Protein 9A6O (pdb70)

Sequence (1361 aa):
MAEIKVPELAESISEGTIAQWLKQPGDYVEQGEYLLELETDKVNVELTAEESGVLQEVLKDSGDTVQVGEIIGTISEGAGESSAPAPTEKTESKESVKEEKQAEPAAQEVSEEAQSEAKSRTIASPSARKLAREKGIDLSQVPTGDPLGRVRKQDVEAYEKPASKPAPQQKQQPQAQKAQQSFDKPVEVQKMSRRRQTIAKRLVEVQQTSAMLTTFNEVDMTAVMNLRKRRKDQFFEQNEVKLGFMSFFTKAVVAALKKYPLLNAEIQGDELIVKKFYDIGIAVAADEGLVVPVVRDADRLTFAGIEKEIGELAKKARNNKLTLSELQGGSFTITNGGTFGSLMSTPILNSPQVGILGMHKIQLRPVAIDEERFENRPMMYIALSYDHRIVDGKEAVGFLVTIKNLLEDPEQLLLEGMFQNSMKQRMNWEDFYGPNLGYALELYDQYTQDPNSIDPDLKEMFDELGAPPSDIKEASGTKEKGRVTADLIQKIASAVRLAEDIRTYGHLNASVNPLRKDEKKSELFPLSDYGLTEEEIKAIPASVICKDAPKNISNGLEAIQYLRNTYKRTISFEFDHVHDFKEREWLTRKIESGELFQKNSAEKLSAVLERLTEVEGFEQFLHRTFVGQKRFSIEGLDALVPVLDDIIAQSVKSGTTSVNIGMAHRGRLNVLAHVLGKPYEIIFSEFQHAPNKDLVPSEGSIGISYGWTGDVKYHLGANRELQDAETKSARITLANNPSHLEFINPIVEGSTRAAQETRTQSGYPVQDETKSLAILIHGDAAFPGEGIVAETLNLSSLKGYQVGGAIHIIANNMIGFTTESAESRSTKYASDLAKGYEIPIVHVNADDPEACLSAVKFAVEYRKTFNKDFLIDLIGYRRYGHNEMDEPSTTQPMLYDAVRKHPTVKQIFAEKLVKEGVVTEEVVQNIEKSVTKRIEDAYQKVPSKKEHTACEIELPEPVSNGFPDVDTSIDFDVLRKLNGELINWPESFNVFGKLKRILERRAKAFDDDRKVEWSLAESLAFASILKDGTPIRLTGQDSERGTFAQRNLVLHDSETGKEFVPLHHLSDCSTSFAVHNSPLSEGSVLGFEYGYNVHSPETLVLWEAQYGDFANAAQVYFDQFISAGRAKWGQKSGLVMLLPHGYEGQGPEHSSGRIERFLQLAAENNWTVANLTSAAQYFHILRRQAKMLLREEIRPLVIMTPKSLLRNPNTVSEVQELSESRFQPVYEQSGLSHDYEKVTRLVLSSGKVSIDISDHFNKLEDGKEWLHIARIEQLYPFPAKGVKELFAKLPNLKEIVWVQEEPQNMGAWGYISPYLTEIAPEGVSVQYIGRRRRSSPAEGDPTVHKKEQERIVSDSLTRKN

Foldseek 3Di:
DDFQFAAPFDPPDFKWAFQAFPDDQFDWFAFQGWGTWTDDPPDIDTGGHNHTAGWHDAQAHHGDMDGGGDGGGDGDDDDDDPDDDDDDDYDDDDDDDDDDDDDDDDDDYDDDDDDDDDDDDDDDDDDDPPDPPPPDDDDDPFDDDDPPDDDDDDSDDDDDDDDDDDDDDDDDDDDPDDDDPPPVDDDDDDDDDPVRVVVVVVLVVLVVPFQKDKDKDKAFLVQVVVVLVVCQPVCCVVQVFGQDCVLLLLLLLVLLCVVLQQLLWFDDPPDIGRDPWAWEWEWEAEPVGIATFTDGRSVPADSSRRRVVCVVVNVCRNVVNDDPVRRDDHREYEYECQVVQAQDDRDGDPPSRFKYKYKHHFAFDWDDPDPPDTDTTRMIMMMMMGGCVGAPPVSRVVSVVSSNVCSNDVVVSVVRD/DDDDPPPDDDALVVADDVRNVVLVVVVVVCVVPVPVDDPVNSVSCVRHDDDDPCVPPPDDPPPPPPCDPVLVLLLVLLLVLLVCLQACLLVQAPLAQLDDDDPDDDDRDQVVSVDDLVSQQPAFLCSSQVLAAPVQGTRNSNSVLSSVQCHYLKHWHQPLFDDPVLVVVLSNCRRNCVLQDDDDLVLLLVLLLQLLLLVLLVVCCCVPLPPDWAARQFFLSLVLVLLVLLVVLLQVLPAAEEEEEDARHCQVVCCCRVQVPFLLQVVCLSVVNRDPVPPDPPAQKDAFFFLLADRPSQTKMKGWDDDDPTDIHIYIYHGDDNDFPLLQLLSLLLLQLQQWDWQFFEATDGDLSHYAYEYEHELLCCQPPCLNLVRLVQCPDPQRHNLAYEYEHSYQQDDQLDGVVRSDPDDGSCPSNSVSSAMEMRHHSLDSSSSSSQSVVQSVSSVVRSYYYYYHHHTHRQDGSINVDHNCVRCVPVNVSSVVRDTSSVSSVVVCCVVVSDHVVSSVVSNVVSNVSSVVSSVVHDPDDPVPPDDRDFDPLLVVFDDDDDLFDALVVLLLLLVLQLDDDPPFAFDPVVNVVSVVSNCCSPPPLWDFLQRLVSSLLLVLQLVVFAEAEEEAVQCCALLSRHVQWTARPPPRDTDGSSSVRPNGGGYYHYDHDPPQLASVLSSQQSNQLSVLSHAYEYEYSALLVNVSNVCCVQPPQLPVCNHRVRFGLYEYEHAADQQLQFQSHHDNQLVVVLVSADSSAAWEFFAQASLLVSQVSSSSNVCSPDSSHHYYYYHHYNVSSPDPRRMDRSCSRRPHHNDQKFFDPPAAPLQAQAAEEEEEGHDLLVVLVVVSVVDDDDRNNYGYMYRGTLPVGPLVVVLVVLVSRPNYAEYEYAYAWECSTDSNVNCVVSCVVSHDPNHYYYYAYHHHDPRGHDNGSVVSVVRSVVSSDVRRDDDD

Secondary structure (DSSP, 8-state):
-EEEE----BTTB-EEEEEEESS-TT-EE-TT-EEEEEE-SS-EEEEE-SS-EEEEEESS-TT-EEETT-EEEEEE-------------------------------------------------TTGGGSTTSS----SS-----SSS---S-TT--------------PPPP---------SS-----PPPHHHHHHHHHHHHHHHHS-EEEEEEEEETHHHHHHHHHHHHHHHHHHSS---SHHHHHHHHHHHHHH-GGGGEEEETTEEEE-SS--EEE-EEETTEEE--EETTTTTS-HHHHHHHHHHHHHHHHTT---GGGSS--SEEEEEGGGGT-S---PPP-TT-SEEEEE---EEEEEESSSS-EEEEEEEEEEEEEETTT--HHHHHHHHHHHHHHHH-TTTHHHH-/-------PPP-GGG--HHHHHHHHHHHHHHHH-TTSS-HHHHHHHHHH-SPPTHHHH-S---------HHHHHHHHHHHHHHHHHHHHGGGT----SSS-----PPSS-GGGGT--HHHHHTSBHHHH-TT--TT--BHHHHHHHHHHHHTSSEEEE-TT---HHHHHHHHHHHHTSGGGPPPPHHHHHHHHHHHHHHHHHHHHHHHHSTT------TT-TTHHHHHHHHHHHHHHTT--EEEEEE-STTHHHHHHHTS---HHHHHHHHHT---GGGS-TT-SEE----SS---TTT--EEEEE--SSS--EEEEEPP--SSSSTTHHHHHHHHHHHHEE-SSSBS-EE-TTTEEEEEEEETTTTTT-HHHHHHHTTTT-TTT--S-EEEEEEE-SEETTEEHHHH-SSSSGGGGGGGGT--EEEEETT-HHHHHHHHHHHHHHHHHH---EEEEEE---SSSSSTT--GGGT-HHHHHHHHTSPPHHHHHHHHHHHTTSS-HHHHHHHHHHHHHHHHHHHTTS-----------PPPHHHHT-PPP------HHHHHHHHHHHT---TT--B-HHHHHHHHHHHGGGTSS-EE-HHHHHHHHHHHHHHTT--EEEEETTTTT-TTS----SEEBTTT--EE-GGGS-TT---BEEEEEPPS-HHHHHHHHHHHHHH-TTSEEEEE-SSGGGGGGGHHHIIIIITTHHHHH------EEEEE---SSS-TTSS---HHHHHHT--TT--EEEE--SHHHHHHHHHHHHHHTTSSS---EEEEE-SGGGG-TTS-EEHHHHHH----SEE--TTS---TTT--EEEEE-STHHHHHHHHHHH--S--TTEEEEEESEEES--HHHHHHHHTT-TT--EEEEEEEEETTSSSHHHHHHHHHHHSPTTPEEEEEEEPP-SSSS-SSHHHHHHHHHHHHHHHHS---

Solvent-accessible surface area: 74099 Å² total; per-residue (Å²): 162,19,85,12,97,4,59,133,18,30,95,49,18,70,83,4,45,0,48,106,27,97,34,125,78,57,58,120,0,113,129,49,69,106,0,0,59,0,46,9,60,85,80,68,32,105,14,56,4,146,86,48,3,49,0,92,97,39,93,49,105,60,56,56,72,1,114,55,43,58,62,0,0,26,6,28,151,58,99,85,166,115,93,100,128,96,119,123,142,161,112,152,89,182,147,85,135,165,126,116,150,150,71,179,119,90,104,159,135,132,100,160,154,82,168,104,132,85,175,106,219,115,163,78,66,148,77,63,244,178,144,99,223,150,186,73,160,127,154,99,171,86,117,108,82,64,126,155,70,153,138,180,132,140,82,123,166,100,227,160,175,128,98,112,205,126,100,120,156,178,184,172,178,126,168,101,167,192,104,170,143,95,107,147,158,141,86,143,124,146,198,114,61,114,15,152,91,24,44,42,109,85,74,81,64,12,118,145,74,22,46,47,96,35,19,81,36,47,0,23,0,40,32,0,77,72,25,60,160,170,130,99,83,85,29,91,141,134,48,149,28,151,11,17,46,31,0,4,0,0,12,0,0,0,9,0,1,90,124,39,51,55,0,0,0,15,46,102,75,152,125,82,69,53,21,158,89,31,10,0,0,9,16,17,50,20,153,99,28,80,4,5,0,8,0,116,47,0,39,180,49,92,36,18,22,0,19,124,68,19,40,71,2,17,123,62,5,158,88,81,119,6,62,0,45,26,4,14,38,13,0,0,2,1,31,38,20,16,102,158,39,34,104,102,51,93,11,56,6,18,50,33,12,5,0,10,0,2,5,4,85,50,77,125,63,89,36,79,69,65,186,161,132,162,72,102,58,18,9,6,64,0,0,0,0,12,4,68,129,26,0,86,26,181,46,0,71,17,0,2,56,11,0,48,79,4,0,55,64,7,108,77,1,113,158,91,42,245,218,174,143,105,184,197,167,228,61,78,16,130,52,3,78,15,21,8,9,0,13,0,13,55,19,31,43,90,39,89,165,63,49,109,70,23,61,95,113,21,62,133,50,2,92,162,27,32,76,31,65,80,104,77,159,148,60,88,78,118,193,162,193,59,212,100,63,84,78,69,101,125,43,58,59,22,0,56,157,0,0,71,23,3,36,35,99,8,10,65,8,5,40,10,37,12,24,195,170,122,155,205,112,94,99,64,33,39,27,84,108,31,54,9,79,107,143,52,0,114,81,5,75,7,79,68,4,0,147,44,24,34,216,126,21,81,22,0,18,63,0,0,84,34,0,48,100,0,0,88,79,43,2,0,1,17,15,69,40,0,132,56,171,156,9,72,91,31,0,32,84,9,0,2,42,20,51,4,45,125,146,49,62,58,130,66,5,33,59,7,0,63,49,0,7,15,0,15,19,0,3,52,31,2,78,173,45,22,127,50,59,110,8,24,4,1,7,1,1,4,0,0,0,7,1,0,41,9,0,8,53,50,7,14,176,48,26,7,47,12,0,4,0,0,1,19,40,28,2,1,8,0,0,0,9,8,1,0,27,2,36,27,26,7,0,0,2,18,6,48,131,36,92,53,168,132,49,53,68,120,181,37,53,33,28,28,61,85,12,42,71,21,43,65,25,37,16,5,6,7,31,68,72,48,141,102,110,172,66,146,75,3,116,3,40,3,20,25,7,2,81,77,54,7,36,6,3,0,5,0,7,0,13,0,12,2,10,0,7,56,27,104,100,59,12,68,19,81,48,66,42,79,65,0,1,0,0,0,8,3,24,2,31,8,0,43,54,57,54,6,2,30,54,3,3,57,0,22,88,63,140,4,3,34,2,1,1,1,0,2,0,0,6,5,15,39,6,19,115,42,53,90,32,96,138,27,36,121,70,114,21,0,0,25,56,0,61,68,72,51,5,3,2,1,1,0,10,0,17,25,2,26,7,3,9,14,0,0,50,3,0,12,50,0,24,128,68,49,70,67,6,0,0,1,0,0,10,0,4,7,46,52,3,28,14,42,124,40,106,8,30,112,69,11,80,169,52,8,69,41,2,166,150,24,54,22,0,18,82,48,1,9,105,63,3,45,185,86,65,44,13,81,118,133,64,19,92,81,19,60,124,56,2,66,125,101,2,81,60,3,73,151,126,14,72,115,162,147,142,153,103,105,100,162,102,155,66,60,132,44,3,61,121,12,42,56,144,18,97,1,32,24,90,41,87,42,0,92,89,2,4,36,33,14,45,101,37,69,187,103,22,61,11,123,47,50,31,85,152,45,8,85,145,23,35,123,7,2,80,120,94,113,107,0,74,7,7,6,0,5,4,0,0,0,0,0,2,1,70,70,48,23,9,2,2,0,0,0,21,64,0,28,118,0,25,24,31,20,3,13,6,8,2,94,6,72,142,84,54,138,96,22,8,7,2,27,114,10,48,129,17,80,11,0,0,1,0,15,72,19,24,163,11,32,4,0,0,0,0,0,0,2,0,1,1,44,71,0,63,57,1,0,0,0,4,9,2,52,26,2,3,67,2,70,68,0,36,30,0,2,53,46,2,8,12,21,0,34,14,31,1,26,31,69,9,3,0,0,0,0,0,3,10,0,0,40,11,57,5,36,86,64,1,0,0,35,0,40,88,8,4,154,52,15,58,61,30,14,0,3,0,0,13,1,1,8,0,5,5,1,0,1,0,0,3,25,2,9,75,0,7,132,103,93,34,4,6,6,2,0,0,2,12,9,6,26,4,12,75,33,103,68,3,47,1,88,0,59,51,0,10,132,35,149,12,67,46,23,30,50,47,94,78,13,23,81,53,54,131,95,0,32,16,0,0,0,0,10,2,32,0,0,2,25,0,3,34,81,6,85,154,76,168,134,55,44,84,40,2,3,2,0,6,0,0,17,1,14,34,23,18,32,156,24,0,106,92,2,11,88,82,4,96,78,15,138,36,0,2,2,0,3,4,9,0,62,59,20,2,1,42,62,32,0,21,85,87,0,84,137,13,23,52,185,80,21,48,29,85,40,22,6,0,161,164,87,116,52,13,10,19,67,63,84,101,72,19,114,157,29,15,99,89,0,5,57,24,0,15,67,144,160,210

B-factor: mean 0.83, std 0.22, range [0.13, 0.99]

Nearest PDB structures (foldseek):
  6kma-assembly2_D  TM=9.514E-01  e=1.433E-83  Vibrio vulnificus CMCP6
  6kma-assembly1_B  TM=9.457E-01  e=4.045E-83  Vibrio vulnificus CMCP6
  6kma-assembly2_C  TM=9.399E-01  e=8.318E-84  Vibrio vulnificus CMCP6
  3zhu-assembly2_A  TM=9.369E-01  e=2.216E-81  Mycolicibacterium smegmatis
  8i0k-assembly1_B  TM=8.964E-01  e=1.672E-73  Homo sapiens

Structure (mmCIF, N/CA/C/O backbone):
data_9A6O
#
_entry.id   9A6O
#
loop_
_entity.id
_entity.type
_entity.pdbx_description
1 POLYMER ODO2_BACSU
2 POLYMER ODO1_BACSU
#
loop_
_atom_site.group_PDB
_atom_site.id
_atom_site.type_symbol
_atom_site.label_atom_id
_atom_site.label_alt_id
_atom_site.label_comp_id
_atom_site.label_asym_id
_atom_site.label_entity_id
_atom_site.label_seq_id
_atom_site.pdbx_PDB_ins_code
_atom_site.Cartn_x
_atom_site.Cartn_y
_atom_site.Cartn_z
_atom_site.occupancy
_atom_site.B_iso_or_equiv
_atom_site.auth_seq_id
_atom_site.auth_comp_id
_atom_site.auth_asym_id
_atom_site.auth_atom_id
_atom_site.pdbx_PDB_model_num
ATOM 1 N N . MET A 1 1 ? -50.816 -15.276 -36.269 1.000 0.630 1 MET A N 1
ATOM 2 C CA . MET A 1 1 ? -50.688 -16.087 -35.035 1.000 0.630 1 MET A CA 1
ATOM 3 C C . MET A 1 1 ? -49.251 -15.943 -34.590 1.000 0.630 1 MET A C 1
ATOM 4 O O . MET A 1 1 ? -48.385 -16.592 -35.167 1.000 0.630 1 MET A O 1
ATOM 20 N N . ALA A 1 2 ? -49.005 -15.034 -33.652 1.000 0.750 2 ALA A N 1
ATOM 21 C CA . ALA A 1 2 ? -47.691 -14.877 -33.044 1.000 0.750 2 ALA A CA 1
ATOM 22 C C . ALA A 1 2 ? -47.565 -15.837 -31.856 1.000 0.750 2 ALA A C 1
ATOM 23 O O . ALA A 1 2 ? -48.520 -16.021 -31.096 1.000 0.750 2 ALA A O 1
ATOM 30 N N . GLU A 1 3 ? -46.387 -16.434 -31.704 1.000 0.780 3 GLU A N 1
ATOM 31 C CA . GLU A 1 3 ? -46.000 -17.242 -30.547 1.000 0.780 3 GLU A CA 1
ATOM 32 C C . GLU A 1 3 ? -45.167 -16.359 -29.614 1.000 0.780 3 GLU A C 1
ATOM 33 O O . GLU A 1 3 ? -44.093 -15.904 -30.006 1.000 0.780 3 GLU A O 1
ATOM 45 N N . ILE A 1 4 ? -45.630 -16.122 -28.386 1.000 0.800 4 ILE A N 1
ATOM 46 C CA . ILE A 1 4 ? -44.861 -15.373 -27.386 1.000 0.800 4 ILE A CA 1
ATOM 47 C C . ILE A 1 4 ? -43.752 -16.296 -26.881 1.000 0.800 4 ILE A C 1
ATOM 48 O O . ILE A 1 4 ? -44.045 -17.343 -26.297 1.000 0.800 4 ILE A O 1
ATOM 64 N N . LYS A 1 5 ? -42.490 -15.916 -27.101 1.000 0.770 5 LYS A N 1
ATOM 65 C CA . LYS A 1 5 ? -41.305 -16.681 -26.689 1.000 0.770 5 LYS A CA 1
ATOM 66 C C . LYS A 1 5 ? -40.463 -15.908 -25.687 1.000 0.770 5 LYS A C 1
ATOM 67 O O . LYS A 1 5 ? -40.334 -14.691 -25.786 1.000 0.770 5 LYS A O 1
ATOM 86 N N . VAL A 1 6 ? -39.854 -16.627 -24.748 1.000 0.770 6 VAL A N 1
ATOM 87 C CA . VAL A 1 6 ? -38.898 -16.048 -23.793 1.000 0.770 6 VAL A CA 1
ATOM 88 C C . VAL A 1 6 ? -37.630 -15.600 -24.548 1.000 0.770 6 VAL A C 1
ATOM 89 O O . VAL A 1 6 ? -37.005 -16.444 -25.197 1.000 0.770 6 VAL A O 1
ATOM 102 N N . PRO A 1 7 ? -37.222 -14.317 -24.494 1.000 0.720 7 PRO A N 1
ATOM 103 C CA . PRO A 1 7 ? -35.999 -13.833 -25.145 1.000 0.720 7 PRO A CA 1
ATOM 104 C C . PRO A 1 7 ? -34.731 -14.309 -24.413 1.000 0.720 7 PRO A C 1
ATOM 105 O O . PRO A 1 7 ? -34.810 -14.876 -23.324 1.000 0.720 7 PRO A O 1
ATOM 116 N N . GLU A 1 8 ? -33.539 -14.053 -24.967 1.000 0.640 8 GLU A N 1
ATOM 117 C CA . GLU A 1 8 ? -32.292 -14.176 -24.191 1.000 0.640 8 GLU A CA 1
ATOM 118 C C . GLU A 1 8 ? -32.327 -13.151 -23.033 1.000 0.640 8 GLU A C 1
ATOM 119 O O . GLU A 1 8 ? -32.346 -11.945 -23.266 1.000 0.640 8 GLU A O 1
ATOM 131 N N . LEU A 1 9 ? -32.405 -13.641 -21.785 1.000 0.620 9 LEU A N 1
ATOM 132 C CA . LEU A 1 9 ? -32.753 -12.835 -20.602 1.000 0.620 9 LEU A CA 1
ATOM 133 C C . LEU A 1 9 ? -31.596 -11.962 -20.095 1.000 0.620 9 LEU A C 1
ATOM 134 O O . LEU A 1 9 ? -31.736 -10.752 -19.937 1.000 0.620 9 LEU A O 1
ATOM 150 N N . ALA A 1 10 ? -30.467 -12.597 -19.775 1.000 0.530 10 ALA A N 1
ATOM 151 C CA . ALA A 1 10 ? -29.269 -11.966 -19.229 1.000 0.530 10 ALA A CA 1
ATOM 152 C C . ALA A 1 10 ? -28.065 -12.918 -19.333 1.000 0.530 10 ALA A C 1
ATOM 153 O O . ALA A 1 10 ? -28.214 -14.123 -19.543 1.000 0.530 10 ALA A O 1
ATOM 160 N N . GLU A 1 11 ? -26.856 -12.387 -19.139 1.000 0.520 11 GLU A N 1
ATOM 161 C CA . GLU A 1 11 ? -25.614 -13.167 -19.176 1.000 0.520 11 GLU A CA 1
ATOM 162 C C . GLU A 1 11 ? -25.642 -14.380 -18.232 1.000 0.520 11 GLU A C 1
ATOM 163 O O . GLU A 1 11 ? -25.801 -14.225 -17.015 1.000 0.520 11 GLU A O 1
ATOM 175 N N . SER A 1 12 ? -25.381 -15.568 -18.783 1.000 0.510 12 SER A N 1
ATOM 176 C CA . SER A 1 12 ? -25.310 -16.836 -18.040 1.000 0.510 12 SER A CA 1
ATOM 177 C C . SER A 1 12 ? -26.600 -17.206 -17.289 1.000 0.510 12 SER A C 1
ATOM 178 O O . SER A 1 12 ? -26.539 -17.873 -16.255 1.000 0.510 12 SER A O 1
ATOM 186 N N . ILE A 1 13 ? -27.761 -16.794 -17.814 1.000 0.550 13 ILE A N 1
ATOM 187 C CA . ILE A 1 13 ? -29.093 -17.167 -17.321 1.000 0.550 13 ILE A CA 1
ATOM 188 C C . ILE A 1 13 ? -29.885 -17.826 -18.460 1.000 0.550 13 ILE A C 1
ATOM 189 O O . ILE A 1 13 ? -30.076 -17.233 -19.519 1.000 0.550 13 ILE A O 1
ATOM 205 N N . SER A 1 14 ? -30.318 -19.072 -18.244 1.000 0.570 14 SER A N 1
ATOM 206 C CA . SER A 1 14 ? -31.049 -19.903 -19.222 1.000 0.570 14 SER A CA 1
ATOM 207 C C . SER A 1 14 ? -32.525 -20.128 -18.867 1.000 0.570 14 SER A C 1
ATOM 208 O O . SER A 1 14 ? -33.299 -20.567 -19.719 1.000 0.570 14 SER A O 1
ATOM 216 N N . GLU A 1 15 ? -32.915 -19.786 -17.640 1.000 0.660 15 GLU A N 1
ATOM 217 C CA . GLU A 1 15 ? -34.268 -19.899 -17.101 1.000 0.660 15 GLU A CA 1
ATOM 218 C C . GLU A 1 15 ? -34.666 -18.622 -16.347 1.000 0.660 15 GLU A C 1
ATOM 219 O O . GLU A 1 15 ? -33.815 -17.896 -15.827 1.000 0.660 15 GLU A O 1
ATOM 231 N N . GLY A 1 16 ? -35.965 -18.356 -16.275 1.000 0.680 16 GLY A N 1
ATOM 232 C CA . GLY A 1 16 ? -36.554 -17.315 -15.435 1.000 0.680 16 GLY A CA 1
ATOM 233 C C . GLY A 1 16 ? -37.928 -17.752 -14.941 1.000 0.680 16 GLY A C 1
ATOM 234 O O . GLY A 1 16 ? -38.538 -18.650 -15.518 1.000 0.680 16 GLY A O 1
ATOM 238 N N . THR A 1 17 ? -38.427 -17.128 -13.878 1.000 0.750 17 THR A N 1
ATOM 239 C CA . THR A 1 17 ? -39.772 -17.411 -13.354 1.000 0.750 17 THR A CA 1
ATOM 240 C C . THR A 1 17 ? -40.722 -16.293 -13.762 1.000 0.750 17 THR A C 1
ATOM 241 O O . THR A 1 17 ? -40.397 -15.120 -13.570 1.000 0.750 17 THR A O 1
ATOM 252 N N . ILE A 1 18 ? -41.892 -16.624 -14.316 1.000 0.780 18 ILE A N 1
ATOM 253 C CA . ILE A 1 18 ? -42.922 -15.620 -14.625 1.000 0.780 18 ILE A CA 1
ATOM 254 C C . ILE A 1 18 ? -43.434 -15.059 -13.296 1.000 0.780 18 ILE A C 1
ATOM 255 O O . ILE A 1 18 ? -44.092 -15.769 -12.538 1.000 0.780 18 ILE A O 1
ATOM 271 N N . ALA A 1 19 ? -43.132 -13.796 -12.998 1.000 0.750 19 ALA A N 1
ATOM 272 C CA . ALA A 1 19 ? -43.526 -13.159 -11.745 1.000 0.750 19 ALA A CA 1
ATOM 273 C C . ALA A 1 19 ? -45.021 -12.811 -11.754 1.000 0.750 19 ALA A C 1
ATOM 274 O O . ALA A 1 19 ? -45.751 -13.167 -10.830 1.000 0.750 19 ALA A O 1
ATOM 281 N N . GLN A 1 20 ? -45.477 -12.153 -12.824 1.000 0.770 20 GLN A N 1
ATOM 282 C CA . GLN A 1 20 ? -46.878 -11.799 -13.037 1.000 0.770 20 GLN A CA 1
ATOM 283 C C . GLN A 1 20 ? -47.174 -11.573 -14.530 1.000 0.770 20 GLN A C 1
ATOM 284 O O . GLN A 1 20 ? -46.412 -10.898 -15.224 1.000 0.770 20 GLN A O 1
ATOM 298 N N . TRP A 1 21 ? -48.321 -12.074 -15.005 1.000 0.820 21 TRP A N 1
ATOM 299 C CA . TRP A 1 21 ? -48.942 -11.637 -16.263 1.000 0.820 21 TRP A CA 1
ATOM 300 C C . TRP A 1 21 ? -49.679 -10.297 -16.079 1.000 0.820 21 TRP A C 1
ATOM 301 O O . TRP A 1 21 ? -50.474 -10.124 -15.152 1.000 0.820 21 TRP A O 1
ATOM 322 N N . LEU A 1 22 ? -49.428 -9.349 -16.985 1.000 0.800 22 LEU A N 1
ATOM 323 C CA . LEU A 1 22 ? -50.012 -7.998 -17.005 1.000 0.800 22 LEU A CA 1
ATOM 324 C C . LEU A 1 22 ? -51.260 -7.897 -17.906 1.000 0.800 22 LEU A C 1
ATOM 325 O O . LEU A 1 22 ? -51.978 -6.899 -17.853 1.000 0.800 22 LEU A O 1
ATOM 341 N N . LYS A 1 23 ? -51.526 -8.934 -18.710 1.000 0.800 23 LYS A N 1
ATOM 342 C CA . LYS A 1 23 ? -52.673 -9.086 -19.622 1.000 0.800 23 LYS A CA 1
ATOM 343 C C . LYS A 1 23 ? -53.373 -10.425 -19.371 1.000 0.800 23 LYS A C 1
ATOM 344 O O . LYS A 1 23 ? -52.721 -11.398 -18.996 1.000 0.800 23 LYS A O 1
ATOM 363 N N . GLN A 1 24 ? -54.686 -10.486 -19.583 1.000 0.780 24 GLN A N 1
ATOM 364 C CA . GLN A 1 24 ? -55.505 -11.700 -19.468 1.000 0.780 24 GLN A CA 1
ATOM 365 C C . GLN A 1 24 ? -55.841 -12.278 -20.859 1.000 0.780 24 GLN A C 1
ATOM 366 O O . GLN A 1 24 ? -55.925 -11.525 -21.833 1.000 0.780 24 GLN A O 1
ATOM 380 N N . PRO A 1 25 ? -56.094 -13.595 -20.992 1.000 0.800 25 PRO A N 1
ATOM 381 C CA . PRO A 1 25 ? -56.648 -14.162 -22.222 1.000 0.800 25 PRO A CA 1
ATOM 382 C C . PRO A 1 25 ? -57.978 -13.486 -22.595 1.000 0.800 25 PRO A C 1
ATOM 383 O O . PRO A 1 25 ? -58.909 -13.436 -21.791 1.000 0.800 25 PRO A O 1
ATOM 394 N N . GLY A 1 26 ? -58.063 -12.965 -23.818 1.000 0.770 26 GLY A N 1
ATOM 395 C CA . GLY A 1 26 ? -59.170 -12.142 -24.310 1.000 0.770 26 GLY A CA 1
ATOM 396 C C . GLY A 1 26 ? -58.894 -10.633 -24.333 1.000 0.770 26 GLY A C 1
ATOM 397 O O . GLY A 1 26 ? -59.629 -9.915 -25.012 1.000 0.770 26 GLY A O 1
ATOM 401 N N . ASP A 1 27 ? -57.836 -10.145 -23.675 1.000 0.810 27 ASP A N 1
ATOM 402 C CA . ASP A 1 27 ? -57.405 -8.749 -23.806 1.000 0.810 27 ASP A CA 1
ATOM 403 C C . ASP A 1 27 ? -56.770 -8.484 -25.179 1.000 0.810 27 ASP A C 1
ATOM 404 O O . ASP A 1 27 ? -56.044 -9.315 -25.733 1.000 0.810 27 ASP A O 1
ATOM 413 N N . TYR A 1 28 ? -56.999 -7.278 -25.704 1.000 0.810 28 TYR A N 1
ATOM 414 C CA . TYR A 1 28 ? -56.238 -6.743 -26.832 1.000 0.810 28 TYR A CA 1
ATOM 415 C C . TYR A 1 28 ? -54.912 -6.137 -26.346 1.000 0.810 28 TYR A C 1
ATOM 416 O O . TYR A 1 28 ? -54.836 -5.537 -25.265 1.000 0.810 28 TYR A O 1
ATOM 434 N N . VAL A 1 29 ? -53.869 -6.294 -27.157 1.000 0.810 29 VAL A N 1
ATOM 435 C CA . VAL A 1 29 ? -52.498 -5.854 -26.883 1.000 0.810 29 VAL A CA 1
ATOM 436 C C . VAL A 1 29 ? -51.953 -5.130 -28.115 1.000 0.810 29 VAL A C 1
ATOM 437 O O . VAL A 1 29 ? -52.111 -5.623 -29.236 1.000 0.810 29 VAL A O 1
ATOM 450 N N . GLU A 1 30 ? -51.319 -3.970 -27.929 1.000 0.770 30 GLU A N 1
ATOM 451 C CA . GLU A 1 30 ? -50.575 -3.295 -29.006 1.000 0.770 30 GLU A CA 1
ATOM 452 C C . GLU A 1 30 ? -49.117 -3.775 -29.089 1.000 0.770 30 GLU A C 1
ATOM 453 O O . GLU A 1 30 ? -48.505 -4.177 -28.101 1.000 0.770 30 GLU A O 1
ATOM 465 N N . GLN A 1 31 ? -48.533 -3.706 -30.287 1.000 0.760 31 GLN A N 1
ATOM 466 C CA . GLN A 1 31 ? -47.111 -3.975 -30.512 1.000 0.760 31 GLN A CA 1
ATOM 467 C C . GLN A 1 31 ? -46.251 -3.041 -29.639 1.000 0.760 31 GLN A C 1
ATOM 468 O O . GLN A 1 31 ? -46.371 -1.819 -29.719 1.000 0.760 31 GLN A O 1
ATOM 482 N N . GLY A 1 32 ? -45.366 -3.621 -28.827 1.000 0.780 32 GLY A N 1
ATOM 483 C CA . GLY A 1 32 ? -44.552 -2.910 -27.838 1.000 0.780 32 GLY A CA 1
ATOM 484 C C . GLY A 1 32 ? -45.218 -2.698 -26.472 1.000 0.780 32 GLY A C 1
ATOM 485 O O . GLY A 1 32 ? -44.558 -2.200 -25.563 1.000 0.780 32 GLY A O 1
ATOM 489 N N . GLU A 1 33 ? -46.482 -3.088 -26.284 1.000 0.760 33 GLU A N 1
ATOM 490 C CA . GLU A 1 33 ? -47.128 -3.089 -24.968 1.000 0.760 33 GLU A CA 1
ATOM 491 C C . GLU A 1 33 ? -46.630 -4.277 -24.117 1.000 0.760 33 GLU A C 1
ATOM 492 O O . GLU A 1 33 ? -46.256 -5.333 -24.639 1.000 0.760 33 GLU A O 1
ATOM 504 N N . TYR A 1 34 ? -46.598 -4.106 -22.794 1.000 0.830 34 TYR A N 1
ATOM 505 C CA . TYR A 1 34 ? -46.102 -5.111 -21.853 1.000 0.830 34 TYR A CA 1
ATOM 506 C C . TYR A 1 34 ? -47.082 -6.279 -21.653 1.000 0.830 34 TYR A C 1
ATOM 507 O O . TYR A 1 34 ? -48.281 -6.076 -21.458 1.000 0.830 34 TYR A O 1
ATOM 525 N N . LEU A 1 35 ? -46.547 -7.503 -21.641 1.000 0.800 35 LEU A N 1
ATOM 526 C CA . LEU A 1 35 ? -47.297 -8.750 -21.444 1.000 0.800 35 LEU A CA 1
ATOM 527 C C . LEU A 1 35 ? -47.115 -9.332 -20.037 1.000 0.800 35 LEU A C 1
ATOM 528 O O . LEU A 1 35 ? -48.090 -9.764 -19.423 1.000 0.800 35 LEU A O 1
ATOM 544 N N . LEU A 1 36 ? -45.877 -9.367 -19.534 1.000 0.800 36 LEU A N 1
ATOM 545 C CA . LEU A 1 36 ? -45.497 -10.010 -18.269 1.000 0.800 36 LEU A CA 1
ATOM 546 C C . LEU A 1 36 ? -44.111 -9.554 -17.782 1.000 0.800 36 LEU A C 1
ATOM 547 O O . LEU A 1 36 ? -43.301 -9.049 -18.563 1.000 0.800 36 LEU A O 1
ATOM 563 N N . GLU A 1 37 ? -43.828 -9.799 -16.504 1.000 0.800 37 GLU A N 1
ATOM 564 C CA . GLU A 1 37 ? -42.507 -9.612 -15.891 1.000 0.800 37 GLU A CA 1
ATOM 565 C C . GLU A 1 37 ? -41.865 -10.973 -15.554 1.000 0.800 37 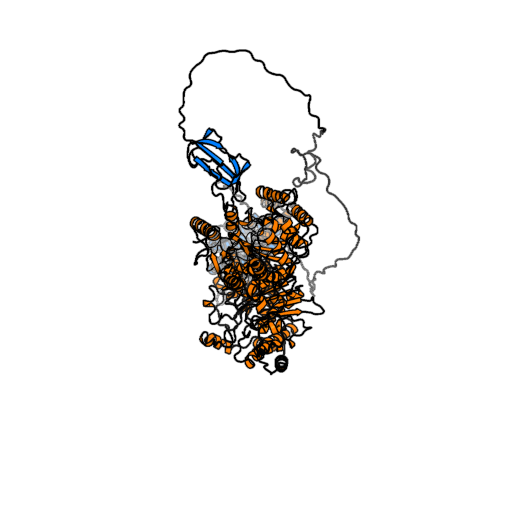GLU A C 1
ATOM 566 O O . GLU A 1 37 ? -42.513 -11.857 -14.988 1.000 0.800 37 GLU A O 1
ATOM 578 N N . LEU A 1 38 ? -40.584 -11.144 -15.897 1.000 0.790 38 LEU A N 1
ATOM 579 C CA . LEU A 1 38 ? -39.766 -12.327 -15.609 1.000 0.790 38 LEU A CA 1
ATOM 580 C C . LEU A 1 38 ? -38.732 -12.022 -14.520 1.000 0.790 38 LEU A C 1
ATOM 581 O O . LEU A 1 38 ? -37.893 -11.133 -14.674 1.000 0.790 38 LEU A O 1
ATOM 597 N N . GLU A 1 39 ? -38.753 -12.790 -13.432 1.000 0.730 39 GLU A N 1
ATOM 598 C CA . GLU A 1 39 ? -37.781 -12.697 -12.341 1.000 0.730 39 GLU A CA 1
ATOM 599 C C . GLU A 1 39 ? -36.590 -13.638 -12.607 1.000 0.730 39 GLU A C 1
ATOM 600 O O . GLU A 1 39 ? -36.765 -14.846 -12.786 1.000 0.730 39 GLU A O 1
ATOM 612 N N . THR A 1 40 ? -35.365 -13.095 -12.606 1.000 0.680 40 THR A N 1
ATOM 613 C CA . THR A 1 40 ? -34.110 -13.874 -12.656 1.000 0.680 40 THR A CA 1
ATOM 614 C C . THR A 1 40 ? -33.208 -13.579 -11.450 1.000 0.680 40 THR A C 1
ATOM 615 O O . THR A 1 40 ? -33.400 -12.582 -10.742 1.000 0.680 40 THR A O 1
ATOM 626 N N . ASP A 1 41 ? -32.179 -14.410 -11.246 1.000 0.600 41 ASP A N 1
ATOM 627 C CA . ASP A 1 41 ? -31.137 -14.234 -10.219 1.000 0.600 41 ASP A CA 1
ATOM 628 C C . ASP A 1 41 ? -30.470 -12.843 -10.240 1.000 0.600 41 ASP A C 1
ATOM 629 O O . ASP A 1 41 ? -30.196 -12.279 -9.180 1.000 0.600 41 ASP A O 1
ATOM 638 N N . LYS A 1 42 ? -30.180 -12.294 -11.433 1.000 0.600 42 LYS A N 1
ATOM 639 C CA . LYS A 1 42 ? -29.491 -10.996 -11.598 1.000 0.600 42 LYS A CA 1
ATOM 640 C C . LYS A 1 42 ? -30.466 -9.816 -11.685 1.000 0.600 42 LYS A C 1
ATOM 641 O O . LYS A 1 42 ? -30.233 -8.790 -11.053 1.000 0.600 42 LYS A O 1
ATOM 660 N N . VAL A 1 43 ? -31.504 -9.929 -12.515 1.000 0.650 43 VAL A N 1
ATOM 661 C CA . VAL A 1 43 ? -32.353 -8.799 -12.953 1.000 0.650 43 VAL A CA 1
ATOM 662 C C . VAL A 1 43 ? -33.808 -9.244 -13.122 1.000 0.650 43 VAL A C 1
ATOM 663 O O . VAL A 1 43 ? -34.077 -10.436 -13.273 1.000 0.650 43 VAL A O 1
ATOM 676 N N . ASN A 1 44 ? -34.743 -8.299 -13.127 1.000 0.710 44 ASN A N 1
ATOM 677 C CA . ASN A 1 44 ? -36.079 -8.536 -13.673 1.000 0.710 44 ASN A CA 1
ATOM 678 C C . ASN A 1 44 ? -36.089 -8.098 -15.146 1.000 0.710 44 ASN A C 1
ATOM 679 O O . ASN A 1 44 ? -35.373 -7.163 -15.510 1.000 0.710 44 ASN A O 1
ATOM 690 N N . VAL A 1 45 ? -36.863 -8.787 -15.984 1.000 0.740 45 VAL A N 1
ATOM 691 C CA . VAL A 1 45 ? -36.977 -8.517 -17.425 1.000 0.740 45 VAL A CA 1
ATOM 692 C C . VAL A 1 45 ? -38.451 -8.366 -17.786 1.000 0.740 45 VAL A C 1
ATOM 693 O O . VAL A 1 45 ? -39.243 -9.287 -17.595 1.000 0.740 45 VAL A O 1
ATOM 706 N N . GLU A 1 46 ? -38.823 -7.206 -18.315 1.000 0.760 46 GLU A N 1
ATOM 707 C CA . GLU A 1 46 ? -40.169 -6.937 -18.824 1.000 0.760 46 GLU A CA 1
ATOM 708 C C . GLU A 1 46 ? -40.278 -7.445 -20.274 1.000 0.760 46 GLU A C 1
ATOM 709 O O . GLU A 1 46 ? -39.442 -7.106 -21.115 1.000 0.760 46 GLU A O 1
ATOM 721 N N . LEU A 1 47 ? -41.295 -8.255 -20.586 1.000 0.810 47 LEU A N 1
ATOM 722 C CA . LEU A 1 47 ? -41.488 -8.843 -21.920 1.000 0.810 47 LEU A CA 1
ATOM 723 C C . LEU A 1 47 ? -42.642 -8.125 -22.645 1.000 0.810 47 LEU A C 1
ATOM 724 O O . LEU A 1 47 ? -43.745 -7.999 -22.107 1.000 0.810 47 LEU A O 1
ATOM 740 N N . THR A 1 48 ? -42.383 -7.635 -23.861 1.000 0.790 48 THR A N 1
ATOM 741 C CA . THR A 1 48 ? -43.323 -6.853 -24.690 1.000 0.790 48 THR A CA 1
ATOM 742 C C . THR A 1 48 ? -43.831 -7.638 -25.905 1.000 0.790 48 THR A C 1
ATOM 743 O O . THR A 1 48 ? -43.206 -8.601 -26.344 1.000 0.790 48 THR A O 1
ATOM 754 N N . ALA A 1 49 ? -44.988 -7.250 -26.448 1.000 0.760 49 ALA A N 1
ATOM 755 C CA . ALA A 1 49 ? -45.601 -7.920 -27.596 1.000 0.760 49 ALA A CA 1
ATOM 756 C C . ALA A 1 49 ? -44.935 -7.555 -28.940 1.000 0.760 49 ALA A C 1
ATOM 757 O O . ALA A 1 49 ? -44.822 -6.377 -29.282 1.000 0.760 49 ALA A O 1
ATOM 764 N N . GLU A 1 50 ? -44.563 -8.559 -29.746 1.000 0.730 50 GLU A N 1
ATOM 765 C CA . GLU A 1 50 ? -43.999 -8.349 -31.094 1.000 0.730 50 GLU A CA 1
ATOM 766 C C . GLU A 1 50 ? -45.052 -7.992 -32.161 1.000 0.730 50 GLU A C 1
ATOM 767 O O . GLU A 1 50 ? -44.726 -7.304 -33.126 1.000 0.730 50 GLU A O 1
ATOM 779 N N . GLU A 1 51 ? -46.312 -8.409 -31.997 1.000 0.760 51 GLU A N 1
ATOM 780 C CA . GLU A 1 51 ? -47.434 -8.126 -32.910 1.000 0.760 51 GLU A CA 1
ATOM 781 C C . GLU A 1 51 ? -48.669 -7.648 -32.127 1.000 0.760 51 GLU A C 1
ATOM 782 O O . GLU A 1 51 ? -48.860 -8.021 -30.970 1.000 0.760 51 GLU A O 1
ATOM 794 N N . SER A 1 52 ? -49.524 -6.834 -32.761 1.000 0.780 52 SER A N 1
ATOM 795 C CA . SER A 1 52 ? -50.792 -6.383 -32.159 1.000 0.780 52 SER A CA 1
ATOM 796 C C . SER A 1 52 ? -51.908 -7.405 -32.382 1.000 0.780 52 SER A C 1
ATOM 797 O O . SER A 1 52 ? -52.057 -7.921 -33.489 1.000 0.780 52 SER A O 1
ATOM 805 N N . GLY A 1 53 ? -52.740 -7.655 -31.372 1.000 0.780 53 GLY A N 1
ATOM 806 C CA . GLY A 1 53 ? -53.859 -8.592 -31.490 1.000 0.780 53 GLY A CA 1
ATOM 807 C C . GLY A 1 53 ? -54.497 -8.953 -30.152 1.000 0.780 53 GLY A C 1
ATOM 808 O O . GLY A 1 53 ? -54.257 -8.300 -29.141 1.000 0.780 53 GLY A O 1
ATOM 812 N N . VAL A 1 54 ? -55.320 -10.003 -30.143 1.000 0.790 54 VAL A N 1
ATOM 813 C CA . VAL A 1 54 ? -55.954 -10.532 -28.922 1.000 0.790 54 VAL A CA 1
ATOM 814 C C . VAL A 1 54 ? -55.131 -11.691 -28.361 1.000 0.790 54 VAL A C 1
ATOM 815 O O . VAL A 1 54 ? -54.874 -12.660 -29.086 1.000 0.790 54 VAL A O 1
ATOM 828 N N . LEU A 1 55 ? -54.745 -11.604 -27.082 1.000 0.800 55 LEU A N 1
ATOM 829 C CA . LEU A 1 55 ? -54.060 -12.675 -26.349 1.000 0.800 55 LEU A CA 1
ATOM 830 C C . LEU A 1 55 ? -55.006 -13.877 -26.222 1.000 0.800 55 LEU A C 1
ATOM 831 O O . LEU A 1 55 ? -56.095 -13.753 -25.666 1.000 0.800 55 LEU A O 1
ATOM 847 N N . GLN A 1 56 ? -54.624 -15.024 -26.780 1.000 0.740 56 GLN A N 1
ATOM 848 C CA . GLN A 1 56 ? -55.549 -16.132 -27.029 1.000 0.740 56 GLN A CA 1
ATOM 849 C C . GLN A 1 56 ? -55.424 -17.265 -26.006 1.000 0.740 56 GLN A C 1
ATOM 850 O O . GLN A 1 56 ? -56.437 -17.754 -25.511 1.000 0.740 56 GLN A O 1
ATOM 864 N N . GLU A 1 57 ? -54.198 -17.668 -25.682 1.000 0.770 57 GLU A N 1
ATOM 865 C CA . GLU A 1 57 ? -53.908 -18.737 -24.726 1.000 0.770 57 GLU A CA 1
ATOM 866 C C . GLU A 1 57 ? -52.588 -18.439 -24.005 1.000 0.770 57 GLU A C 1
ATOM 867 O O . GLU A 1 57 ? -51.640 -17.936 -24.616 1.000 0.770 57 GLU A O 1
ATOM 879 N N . VAL A 1 58 ? -52.543 -18.746 -22.708 1.000 0.780 58 VAL A N 1
ATOM 880 C CA . VAL A 1 58 ? -51.355 -18.685 -21.848 1.000 0.780 58 VAL A CA 1
ATOM 881 C C . VAL A 1 58 ? -50.985 -20.125 -21.503 1.000 0.780 58 VAL A C 1
ATOM 882 O O . VAL A 1 58 ? -51.826 -20.876 -21.018 1.000 0.780 58 VAL A O 1
ATOM 895 N N . LEU A 1 59 ? -49.745 -20.516 -21.797 1.000 0.750 59 LEU A N 1
ATOM 896 C CA . LEU A 1 59 ? -49.255 -21.895 -21.659 1.000 0.750 59 LEU A CA 1
ATOM 897 C C . LEU A 1 59 ? -48.439 -22.119 -20.375 1.000 0.750 59 LEU A C 1
ATOM 898 O O . LEU A 1 59 ? -48.124 -23.262 -20.047 1.000 0.750 59 LEU A O 1
ATOM 914 N N . LYS A 1 60 ? -48.079 -21.033 -19.679 1.000 0.790 60 LYS A N 1
ATOM 915 C CA . LYS A 1 60 ? -47.315 -21.011 -18.424 1.000 0.790 60 LYS A CA 1
ATOM 916 C C . LYS A 1 60 ? -47.869 -19.927 -17.501 1.000 0.790 60 LYS A C 1
ATOM 917 O O . LYS A 1 60 ? -47.966 -18.761 -17.898 1.000 0.790 60 LYS A O 1
ATOM 936 N N . ASP A 1 61 ? -48.246 -20.317 -16.291 1.000 0.740 61 ASP A N 1
ATOM 937 C CA . ASP A 1 61 ? -48.911 -19.454 -15.315 1.000 0.740 61 ASP A CA 1
ATOM 938 C C . ASP A 1 61 ? -47.909 -18.601 -14.515 1.000 0.740 61 ASP A C 1
ATOM 939 O O . ASP A 1 61 ? -46.695 -18.818 -14.529 1.000 0.740 61 ASP A O 1
ATOM 948 N N . SER A 1 62 ? -48.405 -17.592 -13.793 1.000 0.750 62 SER A N 1
ATOM 949 C CA . SER A 1 62 ? -47.557 -16.823 -12.869 1.000 0.750 62 SER A CA 1
ATOM 950 C C . SER A 1 62 ? -47.080 -17.709 -11.712 1.000 0.750 62 SER A C 1
ATOM 951 O O . SER A 1 62 ? -47.886 -18.278 -10.979 1.000 0.750 62 SER A O 1
ATOM 959 N N . GLY A 1 63 ? -45.760 -17.810 -11.554 1.000 0.730 63 GLY A N 1
ATOM 960 C CA . GLY A 1 63 ? -45.078 -18.756 -10.671 1.000 0.730 63 GLY A CA 1
ATOM 961 C C . GLY A 1 63 ? -44.345 -19.887 -11.402 1.000 0.730 63 GLY A C 1
ATOM 962 O O . GLY A 1 63 ? -43.475 -20.506 -10.789 1.000 0.730 63 GLY A O 1
ATOM 966 N N . ASP A 1 64 ? -44.624 -20.133 -12.688 1.000 0.740 64 ASP A N 1
ATOM 967 C CA . ASP A 1 64 ? -43.903 -21.143 -13.470 1.000 0.740 64 ASP A CA 1
ATOM 968 C C . ASP A 1 64 ? -42.490 -20.687 -13.858 1.000 0.740 64 ASP A C 1
ATOM 969 O O . ASP A 1 64 ? -42.257 -19.541 -14.258 1.000 0.740 64 ASP A O 1
ATOM 978 N N . THR A 1 65 ? -41.549 -21.633 -13.828 1.000 0.730 65 THR A N 1
ATOM 979 C CA . THR A 1 65 ? -40.230 -21.486 -14.454 1.000 0.730 65 THR A CA 1
ATOM 980 C C . THR A 1 65 ? -40.317 -21.787 -15.952 1.000 0.730 65 THR A C 1
ATOM 981 O O . THR A 1 65 ? -40.970 -22.745 -16.386 1.000 0.730 65 THR A O 1
ATOM 992 N N . VAL A 1 66 ? -39.645 -20.956 -16.748 1.000 0.780 66 VAL A N 1
ATOM 993 C CA . VAL A 1 66 ? -39.608 -21.026 -18.210 1.000 0.780 66 VAL A CA 1
ATOM 994 C C . VAL A 1 66 ? -38.182 -20.878 -18.737 1.000 0.780 66 VAL A C 1
ATOM 995 O O . VAL A 1 66 ? -37.372 -20.156 -18.153 1.000 0.780 66 VAL A O 1
ATOM 1008 N N . GLN A 1 67 ? -37.864 -21.560 -19.838 1.000 0.710 67 GLN A N 1
ATOM 1009 C CA . GLN A 1 67 ? -36.542 -21.488 -20.475 1.000 0.710 67 GLN A CA 1
ATOM 1010 C C . GLN A 1 67 ? -36.501 -20.491 -21.636 1.000 0.710 67 GLN A C 1
ATOM 1011 O O . GLN A 1 67 ? -37.505 -20.231 -22.298 1.000 0.710 67 GLN A O 1
ATOM 1025 N N . VAL A 1 68 ? -35.311 -19.956 -21.921 1.000 0.700 68 VAL A N 1
ATOM 1026 C CA . VAL A 1 68 ? -35.064 -19.107 -23.099 1.000 0.700 68 VAL A CA 1
ATOM 1027 C C . VAL A 1 68 ? -35.487 -19.839 -24.383 1.000 0.700 68 VAL A C 1
ATOM 1028 O O . VAL A 1 68 ? -35.041 -20.953 -24.654 1.000 0.700 68 VAL A O 1
ATOM 1041 N N . GLY A 1 69 ? -36.340 -19.200 -25.186 1.000 0.700 69 GLY A N 1
ATOM 1042 C CA . GLY A 1 69 ? -36.930 -19.756 -26.407 1.000 0.700 69 GLY A CA 1
ATOM 1043 C C . GLY A 1 69 ? -38.203 -20.594 -26.213 1.000 0.700 69 GLY A C 1
ATOM 1044 O O . GLY A 1 69 ? -38.808 -20.984 -27.213 1.000 0.700 69 GLY A O 1
ATOM 1048 N N . GLU A 1 70 ? -38.640 -20.857 -24.977 1.000 0.750 70 GLU A N 1
ATOM 1049 C CA . GLU A 1 70 ? -39.900 -21.559 -24.695 1.000 0.750 70 GLU A CA 1
ATOM 1050 C C . GLU A 1 70 ? -41.116 -20.702 -25.095 1.000 0.750 70 GLU A C 1
ATOM 1051 O O . GLU A 1 70 ? -41.105 -19.480 -24.926 1.000 0.750 70 GLU A O 1
ATOM 1063 N N . ILE A 1 71 ? -42.164 -21.340 -25.635 1.000 0.780 71 ILE A N 1
ATOM 1064 C CA . ILE A 1 71 ? -43.419 -20.674 -26.020 1.000 0.780 71 ILE A CA 1
ATOM 1065 C C . ILE A 1 71 ? -44.337 -20.614 -24.799 1.000 0.780 71 ILE A C 1
ATOM 1066 O O . ILE A 1 71 ? -44.737 -21.649 -24.272 1.000 0.780 71 ILE A O 1
ATOM 1082 N N . ILE A 1 72 ? -44.693 -19.403 -24.376 1.000 0.810 72 ILE A N 1
ATOM 1083 C CA . ILE A 1 72 ? -45.450 -19.146 -23.139 1.000 0.810 72 ILE A CA 1
ATOM 1084 C C . ILE A 1 72 ? -46.880 -18.639 -23.385 1.000 0.810 72 ILE A C 1
ATOM 1085 O O . ILE A 1 72 ? -47.690 -18.618 -22.461 1.000 0.810 72 ILE A O 1
ATOM 1101 N N . GLY A 1 73 ? -47.228 -18.287 -24.627 1.000 0.790 73 GLY A N 1
ATOM 1102 C CA . GLY A 1 73 ? -48.591 -17.924 -25.024 1.000 0.790 73 GLY A CA 1
ATOM 1103 C C . GLY A 1 73 ? -48.725 -17.600 -26.516 1.000 0.790 73 GLY A C 1
ATOM 1104 O O . GLY A 1 73 ? -47.744 -17.666 -27.259 1.000 0.790 73 GLY A O 1
ATOM 1108 N N . THR A 1 74 ? -49.932 -17.248 -26.968 1.000 0.810 74 THR A N 1
ATOM 1109 C CA . THR A 1 74 ? -50.220 -16.931 -28.385 1.000 0.810 74 THR A CA 1
ATOM 1110 C C . THR A 1 74 ? -51.132 -15.715 -28.576 1.000 0.810 74 THR A C 1
ATOM 1111 O O . THR A 1 74 ? -51.973 -15.418 -27.728 1.000 0.810 74 THR A O 1
ATOM 1122 N N . ILE A 1 75 ? -50.983 -15.014 -29.709 1.000 0.790 75 ILE A N 1
ATOM 1123 C CA . ILE A 1 75 ? -51.784 -13.832 -30.091 1.000 0.790 75 ILE A CA 1
ATOM 1124 C C . ILE A 1 75 ? -52.442 -14.037 -31.468 1.000 0.790 75 ILE A C 1
ATOM 1125 O O . ILE A 1 75 ? -51.839 -14.592 -32.397 1.000 0.790 75 ILE A O 1
ATOM 1141 N N . SER A 1 76 ? -53.685 -13.561 -31.608 1.000 0.770 76 SER A N 1
ATOM 1142 C CA . SER A 1 76 ? -54.512 -13.678 -32.819 1.000 0.770 76 SER A CA 1
ATOM 1143 C C . SER A 1 76 ? -54.885 -12.323 -33.443 1.000 0.770 76 SER A C 1
ATOM 1144 O O . SER A 1 76 ? -55.232 -11.371 -32.744 1.000 0.770 76 SER A O 1
ATOM 1152 N N . GLU A 1 77 ? -54.840 -12.248 -34.778 1.000 0.650 77 GLU A N 1
ATOM 1153 C CA . GLU A 1 77 ? -55.335 -11.103 -35.555 1.000 0.650 77 GLU A CA 1
ATOM 1154 C C . GLU A 1 77 ? -56.867 -11.162 -35.667 1.000 0.650 77 GLU A C 1
ATOM 1155 O O . GLU A 1 77 ? -57.424 -12.161 -36.130 1.000 0.650 77 GLU A O 1
ATOM 1167 N N . GLY A 1 78 ? -57.562 -10.082 -35.305 1.000 0.450 78 GLY A N 1
ATOM 1168 C CA . GLY A 1 78 ? -59.017 -10.003 -35.427 1.000 0.450 78 GLY A CA 1
ATOM 1169 C C . GLY A 1 78 ? -59.547 -8.575 -35.314 1.000 0.450 78 GLY A C 1
ATOM 1170 O O . GLY A 1 78 ? -59.078 -7.791 -34.494 1.000 0.450 78 GLY A O 1
ATOM 1174 N N . ALA A 1 79 ? -60.542 -8.235 -36.137 1.000 0.380 79 ALA A N 1
ATOM 1175 C CA . ALA A 1 79 ? -61.223 -6.943 -36.088 1.000 0.380 79 ALA A CA 1
ATOM 1176 C C . ALA A 1 79 ? -62.493 -7.031 -35.226 1.000 0.380 79 ALA A C 1
ATOM 1177 O O . ALA A 1 79 ? -63.350 -7.884 -35.458 1.000 0.380 79 ALA A O 1
ATOM 1184 N N . GLY A 1 80 ? -62.634 -6.131 -34.250 1.000 0.320 80 GLY A N 1
ATOM 1185 C CA . GLY A 1 80 ? -63.782 -6.092 -33.340 1.000 0.320 80 GLY A CA 1
ATOM 1186 C C . GLY A 1 80 ? -65.052 -5.521 -33.977 1.000 0.320 80 GLY A C 1
ATOM 1187 O O . GLY A 1 80 ? -65.417 -4.379 -33.699 1.000 0.320 80 GLY A O 1
ATOM 1191 N N . GLU A 1 81 ? -65.749 -6.295 -34.817 1.000 0.230 81 GLU A N 1
ATOM 1192 C CA . GLU A 1 81 ? -67.075 -5.900 -35.311 1.000 0.230 81 GLU A CA 1
ATOM 1193 C C . GLU A 1 81 ? -68.085 -5.802 -34.156 1.000 0.230 81 GLU A C 1
ATOM 1194 O O . GLU A 1 81 ? -68.487 -6.796 -33.547 1.000 0.230 81 GLU A O 1
ATOM 1206 N N . SER A 1 82 ? -68.534 -4.575 -33.879 1.000 0.240 82 SER A N 1
ATOM 1207 C CA . SER A 1 82 ? -69.496 -4.258 -32.818 1.000 0.240 82 SER A CA 1
ATOM 1208 C C . SER A 1 82 ? -70.923 -4.651 -33.225 1.000 0.240 82 SER A C 1
ATOM 1209 O O . SER A 1 82 ? -71.770 -3.812 -33.543 1.000 0.240 82 SER A O 1
ATOM 1217 N N . SER A 1 83 ? -71.178 -5.962 -33.295 1.000 0.190 83 SER A N 1
ATOM 1218 C CA . SER A 1 83 ? -72.490 -6.506 -33.656 1.000 0.190 83 SER A CA 1
ATOM 1219 C C . SER A 1 83 ? -73.545 -6.102 -32.617 1.000 0.190 83 SER A C 1
ATOM 1220 O O . SER A 1 83 ? -73.317 -6.236 -31.417 1.000 0.190 83 SER A O 1
ATOM 1228 N N . ALA A 1 84 ? -74.698 -5.603 -33.073 1.000 0.200 84 ALA A N 1
ATOM 1229 C CA . ALA A 1 84 ? -75.782 -5.098 -32.226 1.000 0.200 84 ALA A CA 1
ATOM 1230 C C . ALA A 1 84 ? -76.903 -6.158 -32.088 1.000 0.200 84 ALA A C 1
ATOM 1231 O O . ALA A 1 84 ? -77.731 -6.271 -32.997 1.000 0.200 84 ALA A O 1
ATOM 1238 N N . PRO A 1 85 ? -76.940 -6.980 -31.016 1.000 0.170 85 PRO A N 1
ATOM 1239 C CA . PRO A 1 85 ? -77.762 -8.193 -30.986 1.000 0.170 85 PRO A CA 1
ATOM 1240 C C . PRO A 1 85 ? -79.239 -7.903 -30.670 1.000 0.170 85 PRO A C 1
ATOM 1241 O O . PRO A 1 85 ? -79.571 -6.906 -30.037 1.000 0.170 85 PRO A O 1
ATOM 1252 N N . ALA A 1 86 ? -80.140 -8.779 -31.127 1.000 0.180 86 ALA A N 1
ATOM 1253 C CA . ALA A 1 86 ? -81.514 -8.375 -31.453 1.000 0.180 86 ALA A CA 1
ATOM 1254 C C . ALA A 1 86 ? -82.630 -8.442 -30.363 1.000 0.180 86 ALA A C 1
ATOM 1255 O O . ALA A 1 86 ? -83.216 -7.395 -30.100 1.000 0.180 86 ALA A O 1
ATOM 1262 N N . PRO A 1 87 ? -83.099 -9.616 -29.863 1.000 0.170 87 PRO A N 1
ATOM 1263 C CA . PRO A 1 87 ? -84.538 -9.881 -30.065 1.000 0.170 87 PRO A CA 1
ATOM 1264 C C . PRO A 1 87 ? -85.514 -10.029 -28.864 1.000 0.170 87 PRO A C 1
ATOM 1265 O O . PRO A 1 87 ? -86.458 -9.251 -28.776 1.000 0.170 87 PRO A O 1
ATOM 1276 N N . THR A 1 88 ? -85.463 -11.121 -28.083 1.000 0.160 88 THR A N 1
ATOM 1277 C CA . THR A 1 88 ? -86.706 -11.893 -27.764 1.000 0.160 88 THR A CA 1
ATOM 1278 C C . THR A 1 88 ? -87.402 -11.734 -26.389 1.000 0.160 88 THR A C 1
ATOM 1279 O O . THR A 1 88 ? -86.892 -11.113 -25.467 1.000 0.160 88 THR A O 1
ATOM 1290 N N . GLU A 1 89 ? -88.599 -12.345 -26.281 1.000 0.160 89 GLU A N 1
ATOM 1291 C CA . GLU A 1 89 ? -89.702 -12.042 -25.341 1.000 0.160 89 GLU A CA 1
ATOM 1292 C C . GLU A 1 89 ? -89.444 -12.270 -23.816 1.000 0.160 89 GLU A C 1
ATOM 1293 O O . GLU A 1 89 ? -89.563 -11.318 -23.056 1.000 0.160 89 GLU A O 1
ATOM 1305 N N . LYS A 1 90 ? -89.158 -13.467 -23.263 1.000 0.150 90 LYS A N 1
ATOM 1306 C CA . LYS A 1 90 ? -90.235 -14.461 -23.030 1.000 0.150 90 LYS A CA 1
ATOM 1307 C C . LYS A 1 90 ? -90.622 -14.813 -21.570 1.000 0.150 90 LYS A C 1
ATOM 1308 O O . LYS A 1 90 ? -91.585 -14.239 -21.078 1.000 0.150 90 LYS A O 1
ATOM 1327 N N . THR A 1 91 ? -90.042 -15.863 -20.960 1.000 0.150 91 THR A N 1
ATOM 1328 C CA . THR A 1 91 ? -90.858 -16.842 -20.186 1.000 0.150 91 THR A CA 1
ATOM 1329 C C . THR A 1 91 ? -90.747 -16.892 -18.640 1.000 0.150 91 THR A C 1
ATOM 1330 O O . THR A 1 91 ? -91.538 -16.251 -17.959 1.000 0.150 91 THR A O 1
ATOM 1341 N N . GLU A 1 92 ? -89.922 -17.782 -18.071 1.000 0.140 92 GLU A N 1
ATOM 1342 C CA . GLU A 1 92 ? -90.315 -18.724 -16.985 1.000 0.140 92 GLU A CA 1
ATOM 1343 C C . GLU A 1 92 ? -89.399 -18.658 -15.730 1.000 0.140 92 GLU A C 1
ATOM 1344 O O . GLU A 1 92 ? -88.375 -17.989 -15.774 1.000 0.140 92 GLU A O 1
ATOM 1356 N N . SER A 1 93 ? -89.622 -19.353 -14.594 1.000 0.150 93 SER A N 1
ATOM 1357 C CA . SER A 1 93 ? -90.859 -19.919 -13.996 1.000 0.150 93 SER A CA 1
ATOM 1358 C C . SER A 1 93 ? -90.738 -20.237 -12.492 1.000 0.150 93 SER A C 1
ATOM 1359 O O . SER A 1 93 ? -91.488 -19.668 -11.704 1.000 0.150 93 SER A O 1
ATOM 1367 N N . LYS A 1 94 ? -89.895 -21.212 -12.101 1.000 0.140 94 LYS A N 1
ATOM 1368 C CA . LYS A 1 94 ? -90.124 -22.033 -10.884 1.000 0.140 94 LYS A CA 1
ATOM 1369 C C . LYS A 1 94 ? -89.053 -22.046 -9.783 1.000 0.140 94 LYS A C 1
ATOM 1370 O O . LYS A 1 94 ? -89.411 -22.037 -8.611 1.000 0.140 94 LYS A O 1
ATOM 1389 N N . GLU A 1 95 ? -87.814 -22.370 -10.146 1.000 0.150 95 GLU A N 1
ATOM 1390 C CA . GLU A 1 95 ? -87.029 -23.385 -9.408 1.000 0.150 95 GLU A CA 1
ATOM 1391 C C . GLU A 1 95 ? -86.032 -22.839 -8.365 1.000 0.150 95 GLU A C 1
ATOM 1392 O O . GLU A 1 95 ? -85.642 -21.681 -8.441 1.000 0.150 95 GLU A O 1
ATOM 1404 N N . SER A 1 96 ? -85.507 -23.612 -7.398 1.000 0.140 96 SER A N 1
ATOM 1405 C CA . SER A 1 96 ? -85.996 -24.846 -6.715 1.000 0.140 96 SER A CA 1
ATOM 1406 C C . SER A 1 96 ? -85.032 -25.333 -5.612 1.000 0.140 96 SER A C 1
ATOM 1407 O O . SER A 1 96 ? -85.453 -26.066 -4.719 1.000 0.140 96 SER A O 1
ATOM 1415 N N . VAL A 1 97 ? -83.738 -25.009 -5.735 1.000 0.150 97 VAL A N 1
ATOM 1416 C CA . VAL A 1 97 ? -82.644 -25.931 -5.373 1.000 0.150 97 VAL A CA 1
ATOM 1417 C C . VAL A 1 97 ? -82.237 -25.946 -3.879 1.000 0.150 97 VAL A C 1
ATOM 1418 O O . VAL A 1 97 ? -82.642 -25.121 -3.066 1.000 0.150 97 VAL A O 1
ATOM 1431 N N . LYS A 1 98 ? -81.441 -26.978 -3.579 1.000 0.150 98 LYS A N 1
ATOM 1432 C CA . LYS A 1 98 ? -80.847 -27.517 -2.340 1.000 0.150 98 LYS A CA 1
ATOM 1433 C C . LYS A 1 98 ? -80.109 -26.553 -1.380 1.000 0.150 98 LYS A C 1
ATOM 1434 O O . LYS A 1 98 ? -79.678 -25.491 -1.801 1.000 0.150 98 LYS A O 1
ATOM 1453 N N . GLU A 1 99 ? -79.780 -26.925 -0.127 1.000 0.140 99 GLU A N 1
ATOM 1454 C CA . GLU A 1 99 ? -80.256 -28.003 0.799 1.000 0.140 99 GLU A CA 1
ATOM 1455 C C . GLU A 1 99 ? -79.478 -27.965 2.131 1.000 0.140 99 GLU A C 1
ATOM 1456 O O . GLU A 1 99 ? -80.064 -27.925 3.208 1.000 0.140 99 GLU A O 1
ATOM 1468 N N . GLU A 1 100 ? -78.152 -28.060 2.021 1.000 0.140 100 GLU A N 1
ATOM 1469 C CA . GLU A 1 100 ? -77.173 -28.451 3.048 1.000 0.140 100 GLU A CA 1
ATOM 1470 C C . GLU A 1 100 ? -76.174 -27.299 3.286 1.000 0.140 100 GLU A C 1
ATOM 1471 O O . GLU A 1 100 ? -76.150 -26.350 2.507 1.000 0.140 100 GLU A O 1
ATOM 1483 N N . LYS A 1 101 ? -75.288 -27.269 4.290 1.000 0.140 101 LYS A N 1
ATOM 1484 C CA . LYS A 1 101 ? -75.074 -27.980 5.578 1.000 0.140 101 LYS A CA 1
ATOM 1485 C C . LYS A 1 101 ? -74.230 -26.990 6.430 1.000 0.140 101 LYS A C 1
ATOM 1486 O O . LYS A 1 101 ? -73.973 -25.876 5.993 1.000 0.140 101 LYS A O 1
ATOM 1505 N N . GLN A 1 102 ? -73.690 -27.291 7.609 1.000 0.140 102 GLN A N 1
ATOM 1506 C CA . GLN A 1 102 ? -74.177 -28.182 8.659 1.000 0.140 102 GLN A CA 1
ATOM 1507 C C . GLN A 1 102 ? -74.211 -27.382 9.964 1.000 0.140 102 GLN A C 1
ATOM 1508 O O . GLN A 1 102 ? -75.278 -27.193 10.529 1.000 0.140 102 GLN A O 1
ATOM 1522 N N . ALA A 1 103 ? -73.073 -26.834 10.394 1.000 0.130 103 ALA A N 1
ATOM 1523 C CA . ALA A 1 103 ? -72.427 -27.307 11.626 1.000 0.130 103 ALA A CA 1
ATOM 1524 C C . ALA A 1 103 ? -72.333 -26.142 12.625 1.000 0.130 103 ALA A C 1
ATOM 1525 O O . ALA A 1 103 ? -72.702 -25.021 12.285 1.000 0.130 103 ALA A O 1
ATOM 1532 N N . GLU A 1 104 ? -71.862 -26.415 13.843 1.000 0.140 104 GLU A N 1
ATOM 1533 C CA . GLU A 1 104 ? -72.016 -25.520 14.999 1.000 0.140 104 GLU A CA 1
ATOM 1534 C C . GLU A 1 104 ? -71.361 -24.127 14.812 1.000 0.140 104 GLU A C 1
ATOM 1535 O O . GLU A 1 104 ? -72.058 -23.130 14.989 1.000 0.140 104 GLU A O 1
ATOM 1547 N N . PRO A 1 105 ? -70.122 -24.004 14.298 1.000 0.140 105 PRO A N 1
ATOM 1548 C CA . PRO A 1 105 ? -68.916 -24.670 14.767 1.000 0.140 105 PRO A CA 1
ATOM 1549 C C . PRO A 1 105 ? -68.220 -23.917 15.925 1.000 0.140 105 PRO A C 1
ATOM 1550 O O . PRO A 1 105 ? -67.968 -24.511 16.966 1.000 0.140 105 PRO A O 1
ATOM 1561 N N . ALA A 1 106 ? -67.856 -22.641 15.746 1.000 0.150 106 ALA A N 1
ATOM 1562 C CA . ALA A 1 106 ? -66.724 -21.994 16.434 1.000 0.150 106 ALA A CA 1
ATOM 1563 C C . ALA A 1 106 ? -67.048 -20.540 16.872 1.000 0.150 106 ALA A C 1
ATOM 1564 O O . ALA A 1 106 ? -68.126 -20.040 16.566 1.000 0.150 106 ALA A O 1
ATOM 1571 N N . ALA A 1 107 ? -66.195 -19.784 17.576 1.000 0.140 107 ALA A N 1
ATOM 1572 C CA . ALA A 1 107 ? -64.843 -20.042 18.091 1.000 0.140 107 ALA A CA 1
ATOM 1573 C C . ALA A 1 107 ? -64.713 -19.528 19.546 1.000 0.140 107 ALA A C 1
ATOM 1574 O O . ALA A 1 107 ? -65.659 -18.971 20.094 1.000 0.140 107 ALA A O 1
ATOM 1581 N N . GLN A 1 108 ? -63.566 -19.753 20.190 1.000 0.130 108 GLN A N 1
ATOM 1582 C CA . GLN A 1 108 ? -63.520 -19.976 21.640 1.000 0.130 108 GLN A CA 1
ATOM 1583 C C . GLN A 1 108 ? -63.554 -18.730 22.567 1.000 0.130 108 GLN A C 1
ATOM 1584 O O . GLN A 1 108 ? -64.321 -18.749 23.523 1.000 0.130 108 GLN A O 1
ATOM 1598 N N . GLU A 1 109 ? -62.672 -17.733 22.405 1.000 0.130 109 GLU A N 1
ATOM 1599 C CA . GLU A 1 109 ? -61.681 -17.536 23.490 1.000 0.130 109 GLU A CA 1
ATOM 1600 C C . GLU A 1 109 ? -61.653 -16.227 24.341 1.000 0.130 109 GLU A C 1
ATOM 1601 O O . GLU A 1 109 ? -62.517 -16.021 25.190 1.000 0.130 109 GLU A O 1
ATOM 1613 N N . VAL A 1 110 ? -60.564 -15.449 24.242 1.000 0.130 110 VAL A N 1
ATOM 1614 C CA . VAL A 1 110 ? -59.982 -14.503 25.237 1.000 0.130 110 VAL A CA 1
ATOM 1615 C C . VAL A 1 110 ? -60.482 -13.042 25.078 1.000 0.130 110 VAL A C 1
ATOM 1616 O O . VAL A 1 110 ? -61.275 -12.790 24.177 1.000 0.130 110 VAL A O 1
ATOM 1629 N N . SER A 1 111 ? -60.118 -11.984 25.837 1.000 0.130 111 SER A N 1
ATOM 1630 C CA . SER A 1 111 ? -59.270 -11.647 27.028 1.000 0.130 111 SER A CA 1
ATOM 1631 C C . SER A 1 111 ? -59.726 -10.228 27.502 1.000 0.130 111 SER A C 1
ATOM 1632 O O . SER A 1 111 ? -60.408 -9.549 26.737 1.000 0.130 111 SER A O 1
ATOM 1640 N N . GLU A 1 112 ? -59.418 -9.630 28.667 1.000 0.140 112 GLU A N 1
ATOM 1641 C CA . GLU A 1 112 ? -59.097 -10.105 30.033 1.000 0.140 112 GLU A CA 1
ATOM 1642 C C . GLU A 1 112 ? -59.104 -8.907 31.031 1.000 0.140 112 GLU A C 1
ATOM 1643 O O . GLU A 1 112 ? -59.785 -8.961 32.053 1.000 0.140 112 GLU A O 1
ATOM 1655 N N . GLU A 1 113 ? -58.389 -7.810 30.726 1.000 0.130 113 GLU A N 1
ATOM 1656 C CA . GLU A 1 113 ? -57.911 -6.760 31.671 1.000 0.130 113 GLU A CA 1
ATOM 1657 C C . GLU A 1 113 ? -58.385 -5.304 31.338 1.000 0.130 113 GLU A C 1
ATOM 1658 O O . GLU A 1 113 ? -58.810 -5.058 30.213 1.000 0.130 113 GLU A O 1
ATOM 1670 N N . ALA A 1 114 ? -58.342 -4.239 32.185 1.000 0.140 114 ALA A N 1
ATOM 1671 C CA . ALA A 1 114 ? -58.028 -4.065 33.632 1.000 0.140 114 ALA A CA 1
ATOM 1672 C C . ALA A 1 114 ? -58.695 -2.823 34.357 1.000 0.140 114 ALA A C 1
ATOM 1673 O O . ALA A 1 114 ? -59.844 -2.930 34.779 1.000 0.140 114 ALA A O 1
ATOM 1680 N N . GLN A 1 115 ? -57.972 -1.706 34.657 1.000 0.140 115 GLN A N 1
ATOM 1681 C CA . GLN A 1 115 ? -58.097 -0.858 35.902 1.000 0.140 115 GLN A CA 1
ATOM 1682 C C . GLN A 1 115 ? -57.661 0.654 35.767 1.000 0.140 115 GLN A C 1
ATOM 1683 O O . GLN A 1 115 ? -56.982 0.963 34.796 1.000 0.140 115 GLN A O 1
ATOM 1697 N N . SER A 1 116 ? -57.877 1.656 36.674 1.000 0.140 116 SER A N 1
ATOM 1698 C CA . SER A 1 116 ? -58.780 1.836 37.862 1.000 0.140 116 SER A CA 1
ATOM 1699 C C . SER A 1 116 ? -58.975 3.271 38.499 1.000 0.140 116 SER A C 1
ATOM 1700 O O . SER A 1 116 ? -60.057 3.510 39.033 1.000 0.140 116 SER A O 1
ATOM 1708 N N . GLU A 1 117 ? -58.001 4.208 38.559 1.000 0.130 117 GLU A N 1
ATOM 1709 C CA . GLU A 1 117 ? -57.972 5.377 39.521 1.000 0.130 117 GLU A CA 1
ATOM 1710 C C . GLU A 1 117 ? -58.391 6.810 39.017 1.000 0.130 117 GLU A C 1
ATOM 1711 O O . GLU A 1 117 ? -58.391 7.049 37.816 1.000 0.130 117 GLU A O 1
ATOM 1723 N N . ALA A 1 118 ? -58.602 7.900 39.818 1.000 0.140 118 ALA A N 1
ATOM 1724 C CA . ALA A 1 118 ? -59.168 8.082 41.192 1.000 0.140 118 ALA A CA 1
ATOM 1725 C C . ALA A 1 118 ? -59.234 9.536 41.810 1.000 0.140 118 ALA A C 1
ATOM 1726 O O . ALA A 1 118 ? -60.059 9.754 42.698 1.000 0.140 118 ALA A O 1
ATOM 1733 N N . LYS A 1 119 ? -58.332 10.504 41.514 1.000 0.140 119 LYS A N 1
ATOM 1734 C CA . LYS A 1 119 ? -57.850 11.513 42.532 1.000 0.140 119 LYS A CA 1
ATOM 1735 C C . LYS A 1 119 ? -58.299 13.012 42.444 1.000 0.140 119 LYS A C 1
ATOM 1736 O O . LYS A 1 119 ? -59.061 13.404 41.572 1.000 0.140 119 LYS A O 1
ATOM 1755 N N . SER A 1 120 ? -57.889 13.841 43.436 1.000 0.160 120 SER A N 1
ATOM 1756 C CA . SER A 1 120 ? -58.404 15.212 43.778 1.000 0.160 120 SER A CA 1
ATOM 1757 C C . SER A 1 120 ? -57.275 16.214 44.244 1.000 0.160 120 SER A C 1
ATOM 1758 O O . SER A 1 120 ? -56.130 15.957 43.895 1.000 0.160 120 SER A O 1
ATOM 1766 N N . ARG A 1 121 ? -57.381 17.380 44.952 1.000 0.160 121 ARG A N 1
ATOM 1767 C CA . ARG A 1 121 ? -58.332 17.858 46.003 1.000 0.160 121 ARG A CA 1
ATOM 1768 C C . ARG A 1 121 ? -58.420 19.378 46.387 1.000 0.160 121 ARG A C 1
ATOM 1769 O O . ARG A 1 121 ? -59.486 19.779 46.840 1.000 0.160 121 ARG A O 1
ATOM 1790 N N . THR A 1 122 ? -57.349 20.195 46.397 1.000 0.190 122 THR A N 1
ATOM 1791 C CA . THR A 1 122 ? -57.135 21.207 47.496 1.000 0.190 122 THR A CA 1
ATOM 1792 C C . THR A 1 122 ? -57.453 22.721 47.278 1.000 0.190 122 THR A C 1
ATOM 1793 O O . THR A 1 122 ? -57.730 23.159 46.169 1.000 0.190 122 THR A O 1
ATOM 1804 N N . ILE A 1 123 ? -57.399 23.521 48.375 1.000 0.240 123 ILE A N 1
ATOM 1805 C CA . ILE A 1 123 ? -58.326 24.650 48.702 1.000 0.240 123 ILE A CA 1
ATOM 1806 C C . ILE A 1 123 ? -57.734 26.093 48.794 1.000 0.240 123 ILE A C 1
ATOM 1807 O O . ILE A 1 123 ? -58.446 27.066 48.566 1.000 0.240 123 ILE A O 1
ATOM 1823 N N . ALA A 1 124 ? -56.497 26.266 49.274 1.000 0.240 124 ALA A N 1
ATOM 1824 C CA . ALA A 1 124 ? -56.035 27.493 49.969 1.000 0.240 124 ALA A CA 1
ATOM 1825 C C . ALA A 1 124 ? -55.640 28.691 49.064 1.000 0.240 124 ALA A C 1
ATOM 1826 O O . ALA A 1 124 ? -55.218 28.478 47.935 1.000 0.240 124 ALA A O 1
ATOM 1833 N N . SER A 1 125 ? -55.593 29.959 49.512 1.000 0.300 125 SER A N 1
ATOM 1834 C CA . SER A 1 125 ? -56.261 30.696 50.615 1.000 0.300 125 SER A CA 1
ATOM 1835 C C . SER A 1 125 ? -56.259 32.208 50.267 1.000 0.300 125 SER A C 1
ATOM 1836 O O . SER A 1 125 ? -55.474 32.614 49.409 1.000 0.300 125 SER A O 1
ATOM 1844 N N . PRO A 1 126 ? -57.037 33.087 50.937 1.000 0.250 126 PRO A N 1
ATOM 1845 C CA . PRO A 1 126 ? -57.167 34.506 50.544 1.000 0.250 126 PRO A CA 1
ATOM 1846 C C . PRO A 1 126 ? -55.911 35.400 50.651 1.000 0.250 126 PRO A C 1
ATOM 1847 O O . PRO A 1 126 ? -55.998 36.597 50.398 1.000 0.250 126 PRO A O 1
ATOM 1858 N N . SER A 1 127 ? -54.770 34.883 51.122 1.000 0.250 127 SER A N 1
ATOM 1859 C CA . SER A 1 127 ? -53.850 35.674 51.960 1.000 0.250 127 SER A CA 1
ATOM 1860 C C . SER A 1 127 ? -52.344 35.552 51.671 1.000 0.250 127 SER A C 1
ATOM 1861 O O . SER A 1 127 ? -51.574 36.403 52.118 1.000 0.250 127 SER A O 1
ATOM 1869 N N . ALA A 1 128 ? -51.883 34.526 50.949 1.000 0.300 128 ALA A N 1
ATOM 1870 C CA . ALA A 1 128 ? -50.475 34.099 51.012 1.000 0.300 128 ALA A CA 1
ATOM 1871 C C . ALA A 1 128 ? -49.441 35.000 50.293 1.000 0.300 128 ALA A C 1
ATOM 1872 O O . ALA A 1 128 ? -48.254 34.898 50.587 1.000 0.300 128 ALA A O 1
ATOM 1879 N N . ARG A 1 129 ? -49.860 35.927 49.414 1.000 0.360 129 ARG A N 1
ATOM 1880 C CA . ARG A 1 129 ? -48.958 36.841 48.666 1.000 0.360 129 ARG A CA 1
ATOM 1881 C C . ARG A 1 129 ? -48.092 37.757 49.551 1.000 0.360 129 ARG A C 1
ATOM 1882 O O . ARG A 1 129 ? -47.160 38.379 49.057 1.000 0.360 129 ARG A O 1
ATOM 1903 N N . LYS A 1 130 ? -48.437 37.902 50.834 1.000 0.290 130 LYS A N 1
ATOM 1904 C CA . LYS A 1 130 ? -47.956 38.983 51.707 1.000 0.290 130 LYS A CA 1
ATOM 1905 C C . LYS A 1 130 ? -46.474 38.885 52.105 1.000 0.290 130 LYS A C 1
ATOM 1906 O O . LYS A 1 130 ? -45.862 39.922 52.329 1.000 0.290 130 LYS A O 1
ATOM 1925 N N . LEU A 1 131 ? -45.914 37.676 52.237 1.000 0.310 131 LEU A N 1
ATOM 1926 C CA . LEU A 1 131 ? -44.691 37.465 53.032 1.000 0.310 131 LEU A CA 1
ATOM 1927 C C . LEU A 1 131 ? -43.367 37.457 52.243 1.000 0.310 131 LEU A C 1
ATOM 1928 O O . LEU A 1 131 ? -42.322 37.724 52.826 1.000 0.310 131 LEU A O 1
ATOM 1944 N N . ALA A 1 132 ? -43.384 37.194 50.933 1.000 0.330 132 ALA A N 1
ATOM 1945 C CA . ALA A 1 132 ? -42.172 36.979 50.120 1.000 0.330 132 ALA A CA 1
ATOM 1946 C C . ALA A 1 132 ? -41.277 38.229 49.922 1.000 0.330 132 ALA A C 1
ATOM 1947 O O . ALA A 1 132 ? -40.338 38.207 49.136 1.000 0.330 132 ALA A O 1
ATOM 1954 N N . ARG A 1 133 ? -41.578 39.338 50.609 1.000 0.340 133 ARG A N 1
ATOM 1955 C CA . ARG A 1 133 ? -41.009 40.669 50.360 1.000 0.340 133 ARG A CA 1
ATOM 1956 C C . ARG A 1 133 ? -39.961 41.104 51.387 1.000 0.340 133 ARG A C 1
ATOM 1957 O O . ARG A 1 133 ? -39.057 41.850 51.041 1.000 0.340 133 ARG A O 1
ATOM 1978 N N . GLU A 1 134 ? -40.069 40.651 52.636 1.000 0.330 134 GLU A N 1
ATOM 1979 C CA . GLU A 1 134 ? -39.288 41.197 53.764 1.000 0.330 134 GLU A CA 1
ATOM 1980 C C . GLU A 1 134 ? -37.876 40.595 53.920 1.000 0.330 134 GLU A C 1
ATOM 1981 O O . GLU A 1 134 ? -37.140 41.021 54.806 1.000 0.330 134 GLU A O 1
ATOM 1993 N N . LYS A 1 135 ? -37.487 39.597 53.105 1.000 0.430 135 LYS A N 1
ATOM 1994 C CA . LYS A 1 135 ? -36.214 38.857 53.274 1.000 0.430 135 LYS A CA 1
ATOM 1995 C C . LYS A 1 135 ? -35.351 38.636 52.015 1.000 0.430 135 LYS A C 1
ATOM 1996 O O . LYS A 1 135 ? -34.321 37.988 52.135 1.000 0.430 135 LYS A O 1
ATOM 2015 N N . GLY A 1 136 ? -35.723 39.196 50.858 1.000 0.410 136 GLY A N 1
ATOM 2016 C CA . GLY A 1 136 ? -34.840 39.342 49.681 1.000 0.410 136 GLY A CA 1
ATOM 2017 C C . GLY A 1 136 ? -34.329 38.045 49.031 1.000 0.410 136 GLY A C 1
ATOM 2018 O O . GLY A 1 136 ? -33.164 37.700 49.193 1.000 0.410 136 GLY A O 1
ATOM 2022 N N . ILE A 1 137 ? -35.184 37.352 48.268 1.000 0.370 137 ILE A N 1
ATOM 2023 C CA . ILE A 1 137 ? -34.862 36.115 47.525 1.000 0.370 137 ILE A CA 1
ATOM 2024 C C . ILE A 1 137 ? -35.516 36.202 46.127 1.000 0.370 137 ILE A C 1
ATOM 2025 O O . ILE A 1 137 ? -36.618 36.742 46.022 1.000 0.370 137 ILE A O 1
ATOM 2041 N N . ASP A 1 138 ? -34.850 35.705 45.077 1.000 0.340 138 ASP A N 1
ATOM 2042 C CA . ASP A 1 138 ? -35.268 35.814 43.662 1.000 0.340 138 ASP A CA 1
ATOM 2043 C C . ASP A 1 138 ? -35.677 34.451 43.040 1.000 0.340 138 ASP A C 1
ATOM 2044 O O . ASP A 1 138 ? -35.425 33.396 43.621 1.000 0.340 138 ASP A O 1
ATOM 2053 N N . LEU A 1 139 ? -36.365 34.463 41.889 1.000 0.380 139 LEU A N 1
ATOM 2054 C CA . LEU A 1 139 ? -37.261 33.385 41.425 1.000 0.380 139 LEU A CA 1
ATOM 2055 C C . LEU A 1 139 ? -36.785 32.521 40.238 1.000 0.380 139 LEU A C 1
ATOM 2056 O O . LEU A 1 139 ? -37.467 31.560 39.891 1.000 0.380 139 LEU A O 1
ATOM 2072 N N . SER A 1 140 ? -35.677 32.844 39.569 1.000 0.360 140 SER A N 1
ATOM 2073 C CA . SER A 1 140 ? -35.402 32.351 38.201 1.000 0.360 140 SER A CA 1
ATOM 2074 C C . SER A 1 140 ? -34.752 30.958 38.067 1.000 0.360 140 SER A C 1
ATOM 2075 O O . SER A 1 140 ? -34.491 30.527 36.946 1.000 0.360 140 SER A O 1
ATOM 2083 N N . GLN A 1 141 ? -34.480 30.244 39.168 1.000 0.300 141 GLN A N 1
ATOM 2084 C CA . GLN A 1 141 ? -33.604 29.052 39.195 1.000 0.300 141 GLN A CA 1
ATOM 2085 C C . GLN A 1 141 ? -34.216 27.864 39.988 1.000 0.300 141 GLN A C 1
ATOM 2086 O O . GLN A 1 141 ? -33.603 27.362 40.927 1.000 0.300 141 GLN A O 1
ATOM 2100 N N . VAL A 1 142 ? -35.458 27.451 39.676 1.000 0.310 142 VAL A N 1
ATOM 2101 C CA . VAL A 1 142 ? -36.334 26.660 40.587 1.000 0.310 142 VAL A CA 1
ATOM 2102 C C . VAL A 1 142 ? -36.972 25.411 39.910 1.000 0.310 142 VAL A C 1
ATOM 2103 O O . VAL A 1 142 ? -37.339 25.505 38.738 1.000 0.310 142 VAL A O 1
ATOM 2116 N N . PRO A 1 143 ? -37.146 24.252 40.598 1.000 0.310 143 PRO A N 1
ATOM 2117 C CA . PRO A 1 143 ? -37.603 22.988 39.987 1.000 0.310 143 PRO A CA 1
ATOM 2118 C C . PRO A 1 143 ? -39.120 22.703 40.138 1.000 0.310 143 PRO A C 1
ATOM 2119 O O . PRO A 1 143 ? -39.629 22.581 41.248 1.000 0.310 143 PRO A O 1
ATOM 2130 N N . THR A 1 144 ? -39.853 22.530 39.029 1.000 0.330 144 THR A N 1
ATOM 2131 C CA . THR A 1 144 ? -41.328 22.326 38.992 1.000 0.330 144 THR A CA 1
ATOM 2132 C C . THR A 1 144 ? -41.732 21.077 38.181 1.000 0.330 144 THR A C 1
ATOM 2133 O O . THR A 1 144 ? -40.978 20.659 37.307 1.000 0.330 144 THR A O 1
ATOM 2144 N N . GLY A 1 145 ? -42.913 20.483 38.442 1.000 0.240 145 GLY A N 1
ATOM 2145 C CA . GLY A 1 145 ? -43.344 19.203 37.840 1.000 0.240 145 GLY A CA 1
ATOM 2146 C C . GLY A 1 145 ? -44.863 18.951 37.729 1.000 0.240 145 GLY A C 1
ATOM 2147 O O . GLY A 1 145 ? -45.337 17.912 38.181 1.000 0.240 145 GLY A O 1
ATOM 2151 N N . ASP A 1 146 ? -45.639 19.875 37.145 1.000 0.310 146 ASP A N 1
ATOM 2152 C CA . ASP A 1 146 ? -47.075 19.685 36.823 1.000 0.310 146 ASP A CA 1
ATOM 2153 C C . ASP A 1 146 ? -47.276 19.211 35.357 1.000 0.310 146 ASP A C 1
ATOM 2154 O O . ASP A 1 146 ? -46.600 19.730 34.468 1.000 0.310 146 ASP A O 1
ATOM 2163 N N . PRO A 1 147 ? -48.200 18.266 35.067 1.000 0.260 147 PRO A N 1
ATOM 2164 C CA . PRO A 1 147 ? -48.352 17.658 33.737 1.000 0.260 147 PRO A CA 1
ATOM 2165 C C . PRO A 1 147 ? -49.145 18.485 32.705 1.000 0.260 147 PRO A C 1
ATOM 2166 O O . PRO A 1 147 ? -49.158 18.119 31.534 1.000 0.260 147 PRO A O 1
ATOM 2177 N N . LEU A 1 148 ? -49.855 19.549 33.110 1.000 0.330 148 LEU A N 1
ATOM 2178 C CA . LEU A 1 148 ? -50.739 20.342 32.232 1.000 0.330 148 LEU A CA 1
ATOM 2179 C C . LEU A 1 148 ? -50.529 21.868 32.338 1.000 0.330 148 LEU A C 1
ATOM 2180 O O . LEU A 1 148 ? -51.229 22.626 31.668 1.000 0.330 148 LEU A O 1
ATOM 2196 N N . GLY A 1 149 ? -49.569 22.331 33.147 1.000 0.370 149 GLY A N 1
ATOM 2197 C CA . GLY A 1 149 ? -49.054 23.707 33.136 1.000 0.370 149 GLY A CA 1
ATOM 2198 C C . GLY A 1 149 ? -49.613 24.626 34.229 1.000 0.370 149 GLY A C 1
ATOM 2199 O O . GLY A 1 149 ? -50.215 25.658 33.930 1.000 0.370 149 GLY A O 1
ATOM 2203 N N . ARG A 1 150 ? -49.434 24.277 35.513 1.000 0.250 150 ARG A N 1
ATOM 2204 C CA . ARG A 1 150 ? -49.934 25.062 36.666 1.000 0.250 150 ARG A CA 1
ATOM 2205 C C . ARG A 1 150 ? -48.859 25.264 37.746 1.000 0.250 150 ARG A C 1
ATOM 2206 O O . ARG A 1 150 ? -48.175 24.320 38.113 1.000 0.250 150 ARG A O 1
ATOM 2227 N N . VAL A 1 151 ? -48.763 26.472 38.315 1.000 0.360 151 VAL A N 1
ATOM 2228 C CA . VAL A 1 151 ? -47.742 26.858 39.324 1.000 0.360 151 VAL A CA 1
ATOM 2229 C C . VAL A 1 151 ? -48.410 27.262 40.648 1.000 0.360 151 VAL A C 1
ATOM 2230 O O . VAL A 1 151 ? -49.471 27.894 40.620 1.000 0.360 151 VAL A O 1
ATOM 2243 N N . ARG A 1 152 ? -47.856 26.860 41.810 1.000 0.340 152 ARG A N 1
ATOM 2244 C CA . ARG A 1 152 ? -48.548 26.945 43.118 1.000 0.340 152 ARG A CA 1
ATOM 2245 C C . ARG A 1 152 ? -47.735 27.563 44.276 1.000 0.340 152 ARG A C 1
ATOM 2246 O O . ARG A 1 152 ? -47.489 28.764 44.243 1.000 0.340 152 ARG A O 1
ATOM 2267 N N . LYS A 1 153 ? -47.536 26.843 45.392 1.000 0.260 153 LYS A N 1
ATOM 2268 C CA . LYS A 1 153 ? -47.358 27.427 46.750 1.000 0.260 153 LYS A CA 1
ATOM 2269 C C . LYS A 1 153 ? -46.218 26.802 47.568 1.000 0.260 153 LYS A C 1
ATOM 2270 O O . LYS A 1 153 ? -45.707 27.462 48.468 1.000 0.260 153 LYS A O 1
ATOM 2289 N N . GLN A 1 154 ? -45.906 25.526 47.353 1.000 0.310 154 GLN A N 1
ATOM 2290 C CA . GLN A 1 154 ? -45.127 24.697 48.295 1.000 0.310 154 GLN A CA 1
ATOM 2291 C C . GLN A 1 154 ? -43.839 24.141 47.686 1.000 0.310 154 GLN A C 1
ATOM 2292 O O . GLN A 1 154 ? -43.126 23.375 48.323 1.000 0.310 154 GLN A O 1
ATOM 2306 N N . ASP A 1 155 ? -43.563 24.523 46.451 1.000 0.300 155 ASP A N 1
ATOM 2307 C CA . ASP A 1 155 ? -42.612 23.897 45.546 1.000 0.300 155 ASP A CA 1
ATOM 2308 C C . ASP A 1 155 ? -41.195 24.463 45.841 1.000 0.300 155 ASP A C 1
ATOM 2309 O O . ASP A 1 155 ? -40.622 25.208 45.052 1.000 0.300 155 ASP A O 1
ATOM 2318 N N . VAL A 1 156 ? -40.736 24.259 47.094 1.000 0.290 156 VAL A N 1
ATOM 2319 C CA . VAL A 1 156 ? -39.923 25.237 47.864 1.000 0.290 156 VAL A CA 1
ATOM 2320 C C . VAL A 1 156 ? -38.814 24.640 48.768 1.000 0.290 156 VAL A C 1
ATOM 2321 O O . VAL A 1 156 ? -37.920 25.379 49.166 1.000 0.290 156 VAL A O 1
ATOM 2334 N N . GLU A 1 157 ? -38.858 23.361 49.168 1.000 0.240 157 GLU A N 1
ATOM 2335 C CA . GLU A 1 157 ? -38.297 22.949 50.480 1.000 0.240 157 GLU A CA 1
ATOM 2336 C C . GLU A 1 157 ? -36.766 22.748 50.638 1.000 0.240 157 GLU A C 1
ATOM 2337 O O . GLU A 1 157 ? -36.172 23.382 51.511 1.000 0.240 157 GLU A O 1
ATOM 2349 N N . ALA A 1 158 ? -36.135 21.787 49.945 1.000 0.250 158 ALA A N 1
ATOM 2350 C CA . ALA A 1 158 ? -35.045 21.001 50.562 1.000 0.250 158 ALA A CA 1
ATOM 2351 C C . ALA A 1 158 ? -33.639 21.132 49.920 1.000 0.250 158 ALA A C 1
ATOM 2352 O O . ALA A 1 158 ? -33.352 20.515 48.897 1.000 0.250 158 ALA A O 1
ATOM 2359 N N . TYR A 1 159 ? -32.727 21.865 50.577 1.000 0.250 159 TYR A N 1
ATOM 2360 C CA . TYR A 1 159 ? -31.334 22.112 50.146 1.000 0.250 159 TYR A CA 1
ATOM 2361 C C . TYR A 1 159 ? -30.387 21.954 51.363 1.000 0.250 159 TYR A C 1
ATOM 2362 O O . TYR A 1 159 ? -30.420 22.788 52.268 1.000 0.250 159 TYR A O 1
ATOM 2380 N N . GLU A 1 160 ? -29.631 20.845 51.466 1.000 0.220 160 GLU A N 1
ATOM 2381 C CA . GLU A 1 160 ? -29.221 20.282 52.780 1.000 0.220 160 GLU A CA 1
ATOM 2382 C C . GLU A 1 160 ? -27.706 20.287 53.163 1.000 0.220 160 GLU A C 1
ATOM 2383 O O . GLU A 1 160 ? -26.939 21.138 52.723 1.000 0.220 160 GLU A O 1
ATOM 2395 N N . LYS A 1 161 ? -27.292 19.435 54.126 1.000 0.200 161 LYS A N 1
ATOM 2396 C CA . LYS A 1 161 ? -26.558 19.861 55.347 1.000 0.200 161 LYS A CA 1
ATOM 2397 C C . LYS A 1 161 ? -25.201 19.200 55.768 1.000 0.200 161 LYS A C 1
ATOM 2398 O O . LYS A 1 161 ? -24.645 19.676 56.754 1.000 0.200 161 LYS A O 1
ATOM 2417 N N . PRO A 1 162 ? -24.654 18.112 55.176 1.000 0.190 162 PRO A N 1
ATOM 2418 C CA . PRO A 1 162 ? -24.163 16.966 55.977 1.000 0.190 162 PRO A CA 1
ATOM 2419 C C . PRO A 1 162 ? -22.800 17.014 56.743 1.000 0.190 162 PRO A C 1
ATOM 2420 O O . PRO A 1 162 ? -22.803 17.278 57.941 1.000 0.190 162 PRO A O 1
ATOM 2431 N N . ALA A 1 163 ? -21.678 16.529 56.171 1.000 0.170 163 ALA A N 1
ATOM 2432 C CA . ALA A 1 163 ? -20.963 15.389 56.803 1.000 0.170 163 ALA A CA 1
ATOM 2433 C C . ALA A 1 163 ? -19.717 15.585 57.728 1.000 0.170 163 ALA A C 1
ATOM 2434 O O . ALA A 1 163 ? -19.811 15.355 58.933 1.000 0.170 163 ALA A O 1
ATOM 2441 N N . SER A 1 164 ? -18.498 15.713 57.174 1.000 0.160 164 SER A N 1
ATOM 2442 C CA . SER A 1 164 ? -17.315 14.971 57.693 1.000 0.160 164 SER A CA 1
ATOM 2443 C C . SER A 1 164 ? -16.427 15.628 58.782 1.000 0.160 164 SER A C 1
ATOM 2444 O O . SER A 1 164 ? -16.381 16.840 58.941 1.000 0.160 164 SER A O 1
ATOM 2452 N N . LYS A 1 165 ? -15.677 14.777 59.513 1.000 0.150 165 LYS A N 1
ATOM 2453 C CA . LYS A 1 165 ? -15.146 14.963 60.893 1.000 0.150 165 LYS A CA 1
ATOM 2454 C C . LYS A 1 165 ? -13.834 15.735 61.224 1.000 0.150 165 LYS A C 1
ATOM 2455 O O . LYS A 1 165 ? -13.747 16.141 62.381 1.000 0.150 165 LYS A O 1
ATOM 2474 N N . PRO A 1 166 ? -12.748 15.722 60.420 1.000 0.160 166 PRO A N 1
ATOM 2475 C CA . PRO A 1 166 ? -11.373 15.601 60.967 1.000 0.160 166 PRO A CA 1
ATOM 2476 C C . PRO A 1 166 ? -10.772 16.836 61.689 1.000 0.160 166 PRO A C 1
ATOM 2477 O O . PRO A 1 166 ? -11.303 17.935 61.615 1.000 0.160 166 PRO A O 1
ATOM 2488 N N . ALA A 1 167 ? -9.670 16.632 62.438 1.000 0.160 167 ALA A N 1
ATOM 2489 C CA . ALA A 1 167 ? -9.420 17.358 63.702 1.000 0.160 167 ALA A CA 1
ATOM 2490 C C . ALA A 1 167 ? -8.337 18.486 63.810 1.000 0.160 167 ALA A C 1
ATOM 2491 O O . ALA A 1 167 ? -8.611 19.437 64.541 1.000 0.160 167 ALA A O 1
ATOM 2498 N N . PRO A 1 168 ? -7.104 18.413 63.244 1.000 0.170 168 PRO A N 1
ATOM 2499 C CA . PRO A 1 168 ? -5.958 19.253 63.688 1.000 0.170 168 PRO A CA 1
ATOM 2500 C C . PRO A 1 168 ? -5.473 20.305 62.646 1.000 0.170 168 PRO A C 1
ATOM 2501 O O . PRO A 1 168 ? -5.753 20.147 61.465 1.000 0.170 168 PRO A O 1
ATOM 2512 N N . GLN A 1 169 ? -4.697 21.368 62.949 1.000 0.170 169 GLN A N 1
ATOM 2513 C CA . GLN A 1 169 ? -4.109 21.880 64.211 1.000 0.170 169 GLN A CA 1
ATOM 2514 C C . GLN A 1 169 ? -3.859 23.422 64.160 1.000 0.170 169 GLN A C 1
ATOM 2515 O O . GLN A 1 169 ? -3.931 24.036 63.104 1.000 0.170 169 GLN A O 1
ATOM 2529 N N . GLN A 1 170 ? -3.461 24.036 65.287 1.000 0.160 170 GLN A N 1
ATOM 2530 C CA . GLN A 1 170 ? -3.303 25.493 65.530 1.000 0.160 170 GLN A CA 1
ATOM 2531 C C . GLN A 1 170 ? -2.257 26.310 64.718 1.000 0.160 170 GLN A C 1
ATOM 2532 O O . GLN A 1 170 ? -2.117 27.501 64.999 1.000 0.160 170 GLN A O 1
ATOM 2546 N N . LYS A 1 171 ? -1.427 25.729 63.838 1.000 0.170 171 LYS A N 1
ATOM 2547 C CA . LYS A 1 171 ? -0.088 26.309 63.557 1.000 0.170 171 LYS A CA 1
ATOM 2548 C C . LYS A 1 171 ? -0.079 27.758 63.026 1.000 0.170 171 LYS A C 1
ATOM 2549 O O . LYS A 1 171 ? -0.782 28.125 62.092 1.000 0.170 171 LYS A O 1
ATOM 2568 N N . GLN A 1 172 ? 0.793 28.557 63.644 1.000 0.160 172 GLN A N 1
ATOM 2569 C CA . GLN A 1 172 ? 0.876 30.014 63.532 1.000 0.160 172 GLN A CA 1
ATOM 2570 C C . GLN A 1 172 ? 1.553 30.452 62.221 1.000 0.160 172 GLN A C 1
ATOM 2571 O O . GLN A 1 172 ? 2.734 30.172 62.016 1.000 0.160 172 GLN A O 1
ATOM 2585 N N . GLN A 1 173 ? 0.843 31.186 61.357 1.000 0.200 173 GLN A N 1
ATOM 2586 C CA . GLN A 1 173 ? 1.474 31.901 60.240 1.000 0.200 173 GLN A CA 1
ATOM 2587 C C . GLN A 1 173 ? 2.192 33.162 60.775 1.000 0.200 173 GLN A C 1
ATOM 2588 O O . GLN A 1 173 ? 1.571 33.942 61.501 1.000 0.200 173 GLN A O 1
ATOM 2602 N N . PRO A 1 174 ? 3.499 33.351 60.497 1.000 0.190 174 PRO A N 1
ATOM 2603 C CA . PRO A 1 174 ? 4.327 34.311 61.224 1.000 0.190 174 PRO A CA 1
ATOM 2604 C C . PRO A 1 174 ? 4.212 35.759 60.725 1.000 0.190 174 PRO A C 1
ATOM 2605 O O . PRO A 1 174 ? 3.744 36.052 59.627 1.000 0.190 174 PRO A O 1
ATOM 2616 N N . GLN A 1 175 ? 4.702 36.678 61.558 1.000 0.180 175 GLN A N 1
ATOM 2617 C CA . GLN A 1 175 ? 4.721 38.118 61.307 1.000 0.180 175 GLN A CA 1
ATOM 2618 C C . GLN A 1 175 ? 5.689 38.476 60.167 1.000 0.180 175 GLN A C 1
ATOM 2619 O O . GLN A 1 175 ? 6.902 38.516 60.367 1.000 0.180 175 GLN A O 1
ATOM 2633 N N . ALA A 1 176 ? 5.160 38.806 58.986 1.000 0.220 176 ALA A N 1
ATOM 2634 C CA . ALA A 1 176 ? 5.944 39.436 57.926 1.000 0.220 176 ALA A CA 1
ATOM 2635 C C . ALA A 1 176 ? 6.388 40.840 58.380 1.000 0.220 176 ALA A C 1
ATOM 2636 O O . ALA A 1 176 ? 5.608 41.796 58.361 1.000 0.220 176 ALA A O 1
ATOM 2643 N N . GLN A 1 177 ? 7.635 40.954 58.844 1.000 0.220 177 GLN A N 1
ATOM 2644 C CA . GLN A 1 177 ? 8.194 42.207 59.343 1.000 0.220 177 GLN A CA 1
ATOM 2645 C C . GLN A 1 177 ? 8.271 43.233 58.207 1.000 0.220 177 GLN A C 1
ATOM 2646 O O . GLN A 1 177 ? 9.040 43.076 57.259 1.000 0.220 177 GLN A O 1
ATOM 2660 N N . LYS A 1 178 ? 7.473 44.305 58.304 1.000 0.240 178 LYS A N 1
ATOM 2661 C CA . LYS A 1 178 ? 7.625 45.473 57.428 1.000 0.240 178 LYS A CA 1
ATOM 2662 C C . LYS A 1 178 ? 9.044 46.007 57.585 1.000 0.240 178 LYS A C 1
ATOM 2663 O O . LYS A 1 178 ? 9.464 46.265 58.711 1.000 0.240 178 LYS A O 1
ATOM 2682 N N . ALA A 1 179 ? 9.736 46.222 56.469 1.000 0.270 179 ALA A N 1
ATOM 2683 C CA . ALA A 1 179 ? 11.041 46.864 56.463 1.000 0.270 179 ALA A CA 1
ATOM 2684 C C . ALA A 1 179 ? 10.920 48.276 57.057 1.000 0.270 179 ALA A C 1
ATOM 2685 O O . ALA A 1 179 ? 10.470 49.212 56.394 1.000 0.270 179 ALA A O 1
ATOM 2692 N N . GLN A 1 180 ? 11.297 48.421 58.327 1.000 0.290 180 GLN A N 1
ATOM 2693 C CA . GLN A 1 180 ? 11.541 49.727 58.915 1.000 0.290 180 GLN A CA 1
ATOM 2694 C C . GLN A 1 180 ? 12.721 50.328 58.155 1.000 0.290 180 GLN A C 1
ATOM 2695 O O . GLN A 1 180 ? 13.807 49.751 58.153 1.000 0.290 180 GLN A O 1
ATOM 2709 N N . GLN A 1 181 ? 12.525 51.485 57.521 1.000 0.350 181 GLN A N 1
ATOM 2710 C CA . GLN A 1 181 ? 13.665 52.321 57.176 1.000 0.350 181 GLN A CA 1
ATOM 2711 C C . GLN A 1 181 ? 14.296 52.756 58.497 1.000 0.350 181 GLN A C 1
ATOM 2712 O O . GLN A 1 181 ? 13.759 53.607 59.206 1.000 0.350 181 GLN A O 1
ATOM 2726 N N . SER A 1 182 ? 15.412 52.117 58.845 1.000 0.390 182 SER A N 1
ATOM 2727 C CA . SER A 1 182 ? 16.289 52.539 59.924 1.000 0.390 182 SER A CA 1
ATOM 2728 C C . SER A 1 182 ? 16.952 53.845 59.503 1.000 0.390 182 SER A C 1
ATOM 2729 O O . SER A 1 182 ? 18.075 53.869 59.007 1.000 0.390 182 SER A O 1
ATOM 2737 N N . PHE A 1 183 ? 16.225 54.949 59.658 1.000 0.410 183 PHE A N 1
ATOM 2738 C CA . PHE A 1 183 ? 16.856 56.253 59.705 1.000 0.410 183 PHE A CA 1
ATOM 2739 C C . PHE A 1 183 ? 17.780 56.242 60.929 1.000 0.410 183 PHE A C 1
ATOM 2740 O O . PHE A 1 183 ? 17.304 56.235 62.063 1.000 0.410 183 PHE A O 1
ATOM 2757 N N . ASP A 1 184 ? 19.098 56.258 60.713 1.000 0.490 184 ASP A N 1
ATOM 2758 C CA . ASP A 1 184 ? 20.109 56.305 61.790 1.000 0.490 184 ASP A CA 1
ATOM 2759 C C . ASP A 1 184 ? 20.015 57.585 62.651 1.000 0.490 184 ASP A C 1
ATOM 2760 O O . ASP A 1 184 ? 20.741 57.769 63.628 1.000 0.490 184 ASP A O 1
ATOM 2769 N N . LYS A 1 185 ? 19.127 58.506 62.261 1.000 0.720 185 LYS A N 1
ATOM 2770 C CA . LYS A 1 185 ? 18.774 59.752 62.937 1.000 0.720 185 LYS A CA 1
ATOM 2771 C C . LYS A 1 185 ? 17.247 59.806 63.089 1.000 0.720 185 LYS A C 1
ATOM 2772 O O . LYS A 1 185 ? 16.556 59.328 62.192 1.000 0.720 185 LYS A O 1
ATOM 2791 N N . PRO A 1 186 ? 16.696 60.410 64.157 1.000 0.770 186 PRO A N 1
ATOM 2792 C CA . PRO A 1 186 ? 15.248 60.516 64.329 1.000 0.770 186 PRO A CA 1
ATOM 2793 C C . PRO A 1 186 ? 14.581 61.278 63.172 1.000 0.770 186 PRO A C 1
ATOM 2794 O O . PRO A 1 186 ? 15.027 62.369 62.816 1.000 0.770 186 PRO A O 1
ATOM 2805 N N . VAL A 1 187 ? 13.503 60.719 62.614 1.000 0.790 187 VAL A N 1
ATOM 2806 C CA . VAL A 1 187 ? 12.685 61.333 61.553 1.000 0.790 187 VAL A CA 1
ATOM 2807 C C . VAL A 1 187 ? 11.207 61.135 61.883 1.000 0.790 187 VAL A C 1
ATOM 2808 O O . VAL A 1 187 ? 10.785 60.030 62.220 1.000 0.790 187 VAL A O 1
ATOM 2821 N N . GLU A 1 188 ? 10.416 62.200 61.760 1.000 0.800 188 GLU A N 1
ATOM 2822 C CA . GLU A 1 188 ? 8.956 62.162 61.876 1.000 0.800 188 GLU A CA 1
ATOM 2823 C C . GLU A 1 188 ? 8.327 62.151 60.473 1.000 0.800 188 GLU A C 1
ATOM 2824 O O . GLU A 1 188 ? 8.702 62.949 59.614 1.000 0.800 188 GLU A O 1
ATOM 2836 N N . VAL A 1 189 ? 7.381 61.240 60.219 1.000 0.740 189 VAL A N 1
ATOM 2837 C CA . VAL A 1 189 ? 6.755 61.058 58.898 1.000 0.740 189 VAL A CA 1
ATOM 2838 C C . VAL A 1 189 ? 5.268 61.393 58.977 1.000 0.740 189 VAL A C 1
ATOM 2839 O O . VAL A 1 189 ? 4.500 60.689 59.630 1.000 0.740 189 VAL A O 1
ATOM 2852 N N . GLN A 1 190 ? 4.854 62.448 58.275 1.000 0.760 190 GLN A N 1
ATOM 2853 C CA . GLN A 1 190 ? 3.472 62.935 58.258 1.000 0.760 190 GLN A CA 1
ATOM 2854 C C . GLN A 1 190 ? 2.806 62.712 56.891 1.000 0.760 190 GLN A C 1
ATOM 2855 O O . GLN A 1 190 ? 3.426 62.875 55.839 1.000 0.760 190 GLN A O 1
ATOM 2869 N N . LYS A 1 191 ? 1.515 62.356 56.893 1.000 0.730 191 LYS A N 1
ATOM 2870 C CA . LYS A 1 191 ? 0.716 62.181 55.671 1.000 0.730 191 LYS A CA 1
ATOM 2871 C C . LYS A 1 191 ? 0.115 63.523 55.239 1.000 0.730 191 LYS A C 1
ATOM 2872 O O . LYS A 1 191 ? -0.562 64.175 56.025 1.000 0.730 191 LYS A O 1
ATOM 2891 N N . MET A 1 192 ? 0.320 63.909 53.979 1.000 0.700 192 MET A N 1
ATOM 2892 C CA . MET A 1 192 ? -0.276 65.120 53.396 1.000 0.700 192 MET A CA 1
ATOM 2893 C C . MET A 1 192 ? -1.814 65.121 53.444 1.000 0.700 192 MET A C 1
ATOM 2894 O O . MET A 1 192 ? -2.440 64.090 53.187 1.000 0.700 192 MET A O 1
ATOM 2908 N N . SER A 1 193 ? -2.412 66.299 53.672 1.000 0.690 193 SER A N 1
ATOM 2909 C CA . SER A 1 193 ? -3.848 66.530 53.453 1.000 0.690 193 SER A CA 1
ATOM 2910 C C . SER A 1 193 ? -4.199 66.551 51.959 1.000 0.690 193 SER A C 1
ATOM 2911 O O . SER A 1 193 ? -3.339 66.747 51.093 1.000 0.690 193 SER A O 1
ATOM 2919 N N . ARG A 1 194 ? -5.487 66.373 51.644 1.000 0.630 194 ARG A N 1
ATOM 2920 C CA . ARG A 1 194 ? -5.993 66.285 50.264 1.000 0.630 194 ARG A CA 1
ATOM 2921 C C . ARG A 1 194 ? -5.820 67.600 49.488 1.000 0.630 194 ARG A C 1
ATOM 2922 O O . ARG A 1 194 ? -5.387 67.569 48.334 1.000 0.630 194 ARG A O 1
ATOM 2943 N N . ARG A 1 195 ? -6.028 68.756 50.132 1.000 0.670 195 ARG A N 1
ATOM 2944 C CA . ARG A 1 195 ? -5.692 70.089 49.587 1.000 0.670 195 ARG A CA 1
ATOM 2945 C C . ARG A 1 195 ? -4.209 70.212 49.246 1.000 0.670 195 ARG A C 1
ATOM 2946 O O . ARG A 1 195 ? -3.871 70.683 48.163 1.000 0.670 195 ARG A O 1
ATOM 2967 N N . ARG A 1 196 ? -3.316 69.711 50.112 1.000 0.720 196 ARG A N 1
ATOM 2968 C CA . ARG A 1 196 ? -1.860 69.703 49.868 1.000 0.720 196 ARG A CA 1
ATOM 2969 C C . ARG A 1 196 ? -1.497 68.901 48.612 1.000 0.720 196 ARG A C 1
ATOM 2970 O O . ARG A 1 196 ? -0.668 69.353 47.831 1.000 0.720 196 ARG A O 1
ATOM 2991 N N . GLN A 1 197 ? -2.152 67.757 48.396 1.000 0.720 197 GLN A N 1
ATOM 2992 C CA . GLN A 1 197 ? -1.974 66.921 47.200 1.000 0.720 197 GLN A CA 1
ATOM 2993 C C . GLN A 1 197 ? -2.542 67.582 45.934 1.000 0.720 197 GLN A C 1
ATOM 2994 O O . GLN A 1 197 ? -1.873 67.594 44.904 1.000 0.720 197 GLN A O 1
ATOM 3008 N N . THR A 1 198 ? -3.733 68.184 46.018 1.000 0.710 198 THR A N 1
ATOM 3009 C CA . THR A 1 198 ? -4.380 68.897 44.898 1.000 0.710 198 THR A CA 1
ATOM 3010 C C . THR A 1 198 ? -3.514 70.058 44.408 1.000 0.710 198 THR A C 1
ATOM 3011 O O . THR A 1 198 ? -3.223 70.158 43.216 1.000 0.710 198 THR A O 1
ATOM 3022 N N . ILE A 1 199 ? -3.035 70.892 45.337 1.000 0.720 199 ILE A N 1
ATOM 3023 C CA . ILE A 1 199 ? -2.156 72.028 45.035 1.000 0.720 199 ILE A CA 1
ATOM 3024 C C . ILE A 1 199 ? -0.825 71.534 44.452 1.000 0.720 199 ILE A C 1
ATOM 3025 O O . ILE A 1 199 ? -0.396 72.038 43.418 1.000 0.720 199 ILE A O 1
ATOM 3041 N N . ALA A 1 200 ? -0.196 70.515 45.050 1.000 0.750 200 ALA A N 1
ATOM 3042 C CA . ALA A 1 200 ? 1.051 69.953 44.530 1.000 0.750 200 ALA A CA 1
ATOM 3043 C C . ALA A 1 200 ? 0.905 69.416 43.093 1.000 0.750 200 ALA A C 1
ATOM 3044 O O . ALA A 1 200 ? 1.766 69.688 42.258 1.000 0.750 200 ALA A O 1
ATOM 3051 N N . LYS A 1 201 ? -0.195 68.713 42.781 1.000 0.730 201 LYS A N 1
ATOM 3052 C CA . LYS A 1 201 ? -0.456 68.186 41.432 1.000 0.730 201 LYS A CA 1
ATOM 3053 C C . LYS A 1 201 ? -0.664 69.314 40.412 1.000 0.730 201 LYS A C 1
ATOM 3054 O O . LYS A 1 201 ? -0.001 69.309 39.378 1.000 0.730 201 LYS A O 1
ATOM 3073 N N . ARG A 1 202 ? -1.507 70.313 40.724 1.000 0.730 202 ARG A N 1
ATOM 3074 C CA . ARG A 1 202 ? -1.759 71.461 39.828 1.000 0.730 202 ARG A CA 1
ATOM 3075 C C . ARG A 1 202 ? -0.501 72.304 39.569 1.000 0.730 202 ARG A C 1
ATOM 3076 O O . ARG A 1 202 ? -0.311 72.755 38.448 1.000 0.730 202 ARG A O 1
ATOM 3097 N N . LEU A 1 203 ? 0.377 72.503 40.557 1.000 0.740 203 LEU A N 1
ATOM 3098 C CA . LEU A 1 203 ? 1.616 73.279 40.363 1.000 0.740 203 LEU A CA 1
ATOM 3099 C C . LEU A 1 203 ? 2.587 72.612 39.371 1.000 0.740 203 LEU A C 1
ATOM 3100 O O . LEU A 1 203 ? 3.212 73.306 38.571 1.000 0.740 203 LEU A O 1
ATOM 3116 N N . VAL A 1 204 ? 2.683 71.277 39.391 1.000 0.760 204 VAL A N 1
ATOM 3117 C CA . VAL A 1 204 ? 3.470 70.509 38.407 1.000 0.760 204 VAL A CA 1
ATOM 3118 C C . VAL A 1 204 ? 2.821 70.573 37.022 1.000 0.760 204 VAL A C 1
ATOM 3119 O O . VAL A 1 204 ? 3.507 70.806 36.032 1.000 0.760 204 VAL A O 1
ATOM 3132 N N . GLU A 1 205 ? 1.497 70.436 36.952 1.000 0.770 205 GLU A N 1
ATOM 3133 C CA . GLU A 1 205 ? 0.728 70.530 35.706 1.000 0.770 205 GLU A CA 1
ATOM 3134 C C . GLU A 1 205 ? 0.894 71.898 35.020 1.000 0.770 205 GLU A C 1
ATOM 3135 O O . GLU A 1 205 ? 1.101 71.953 33.810 1.000 0.770 205 GLU A O 1
ATOM 3147 N N . VAL A 1 206 ? 0.910 73.004 35.776 1.000 0.800 206 VAL A N 1
ATOM 3148 C CA . VAL A 1 206 ? 1.216 74.349 35.244 1.000 0.800 206 VAL A CA 1
ATOM 3149 C C . VAL A 1 206 ? 2.605 74.395 34.598 1.000 0.800 206 VAL A C 1
ATOM 3150 O O . VAL A 1 206 ? 2.739 74.901 33.484 1.000 0.800 206 VAL A O 1
ATOM 3163 N N . GLN A 1 207 ? 3.631 73.835 35.248 1.000 0.790 207 GLN A N 1
ATOM 3164 C CA . GLN A 1 207 ? 4.991 73.776 34.688 1.000 0.790 207 GLN A CA 1
ATOM 3165 C C . GLN A 1 207 ? 5.119 72.852 33.466 1.000 0.790 207 GLN A C 1
ATOM 3166 O O . GLN A 1 207 ? 6.042 73.029 32.678 1.000 0.790 207 GLN A O 1
ATOM 3180 N N . GLN A 1 208 ? 4.222 71.877 33.302 1.000 0.720 208 GLN A N 1
ATOM 3181 C CA . GLN A 1 208 ? 4.214 70.959 32.156 1.000 0.720 208 GLN A CA 1
ATOM 3182 C C . GLN A 1 208 ? 3.369 71.461 30.973 1.000 0.720 208 GLN A C 1
ATOM 3183 O O . GLN A 1 208 ? 3.601 71.036 29.845 1.000 0.720 208 GLN A O 1
ATOM 3197 N N . THR A 1 209 ? 2.400 72.350 31.211 1.000 0.800 209 THR A N 1
ATOM 3198 C CA . THR A 1 209 ? 1.441 72.819 30.191 1.000 0.800 209 THR A CA 1
ATOM 3199 C C . THR A 1 209 ? 1.727 74.213 29.635 1.000 0.800 209 THR A C 1
ATOM 3200 O O . THR A 1 209 ? 1.196 74.542 28.577 1.000 0.800 209 THR A O 1
ATOM 3211 N N . SER A 1 210 ? 2.548 75.032 30.302 1.000 0.850 210 SER A N 1
ATOM 3212 C CA . SER A 1 210 ? 2.820 76.427 29.917 1.000 0.850 210 SER A CA 1
ATOM 3213 C C . SER A 1 210 ? 4.297 76.681 29.608 1.000 0.850 210 SER A C 1
ATOM 3214 O O . SER A 1 210 ? 5.184 76.116 30.248 1.000 0.850 210 SER A O 1
ATOM 3222 N N . ALA A 1 211 ? 4.581 77.590 28.670 1.000 0.840 211 ALA A N 1
ATOM 3223 C CA . ALA A 1 211 ? 5.936 78.082 28.415 1.000 0.840 211 ALA A CA 1
ATOM 3224 C C . ALA A 1 211 ? 6.267 79.219 29.399 1.000 0.840 211 ALA A C 1
ATOM 3225 O O . ALA A 1 211 ? 6.509 80.361 29.002 1.000 0.840 211 ALA A O 1
ATOM 3232 N N . MET A 1 212 ? 6.189 78.923 30.700 1.000 0.920 212 MET A N 1
ATOM 3233 C CA . MET A 1 212 ? 6.265 79.931 31.755 1.000 0.920 212 MET A CA 1
ATOM 3234 C C . MET A 1 212 ? 7.671 80.526 31.881 1.000 0.920 212 MET A C 1
ATOM 3235 O O . MET A 1 212 ? 8.607 79.857 32.322 1.000 0.920 212 MET A O 1
ATOM 3249 N N . LEU A 1 213 ? 7.789 81.818 31.582 1.000 0.920 213 LEU A N 1
ATOM 3250 C CA . LEU A 1 213 ? 8.990 82.621 31.811 1.000 0.920 213 LEU A CA 1
ATOM 3251 C C . LEU A 1 213 ? 8.678 83.787 32.757 1.000 0.920 213 LEU A C 1
ATOM 3252 O O . LEU A 1 213 ? 7.518 84.144 32.955 1.000 0.920 213 LEU A O 1
ATOM 3268 N N . THR A 1 214 ? 9.716 84.390 33.343 1.000 0.960 214 THR A N 1
ATOM 3269 C CA . THR A 1 214 ? 9.599 85.561 34.228 1.000 0.960 214 THR A CA 1
ATOM 3270 C C . THR A 1 214 ? 10.470 86.707 33.724 1.000 0.960 214 THR A C 1
ATOM 3271 O O . THR A 1 214 ? 11.626 86.499 33.364 1.000 0.960 214 THR A O 1
ATOM 3282 N N . THR A 1 215 ? 9.933 87.927 33.735 1.000 0.960 215 THR A N 1
ATOM 3283 C CA . THR A 1 215 ? 10.672 89.173 33.489 1.000 0.960 215 THR A CA 1
ATOM 3284 C C . THR A 1 215 ? 10.564 90.124 34.685 1.000 0.960 215 THR A C 1
ATOM 3285 O O . THR A 1 215 ? 9.637 90.015 35.492 1.000 0.960 215 THR A O 1
ATOM 3296 N N . PHE A 1 216 ? 11.529 91.035 34.827 1.000 0.970 216 PHE A N 1
ATOM 3297 C CA . PHE A 1 216 ? 11.763 91.829 36.038 1.000 0.970 216 PHE A CA 1
ATOM 3298 C C . PHE A 1 216 ? 11.966 93.314 35.729 1.000 0.970 216 PHE A C 1
ATOM 3299 O O . PHE A 1 216 ? 12.476 93.675 34.670 1.000 0.970 216 PHE A O 1
ATOM 3316 N N . ASN A 1 217 ? 11.601 94.177 36.677 1.000 0.950 217 ASN A N 1
ATOM 3317 C CA . ASN A 1 217 ? 11.914 95.605 36.659 1.000 0.950 217 ASN A CA 1
ATOM 3318 C C . ASN A 1 217 ? 11.963 96.160 38.098 1.000 0.950 217 ASN A C 1
ATOM 3319 O O . ASN A 1 217 ? 11.602 95.459 39.046 1.000 0.950 217 ASN A O 1
ATOM 3330 N N . GLU A 1 218 ? 12.378 97.413 38.282 1.000 0.960 218 GLU A N 1
ATOM 3331 C CA . GLU A 1 218 ? 12.374 98.093 39.585 1.000 0.960 218 GLU A CA 1
ATOM 3332 C C . GLU A 1 218 ? 11.654 99.445 39.554 1.000 0.960 218 GLU A C 1
ATOM 3333 O O . GLU A 1 218 ? 11.647 100.133 38.535 1.000 0.960 218 GLU A O 1
ATOM 3345 N N . VAL A 1 219 ? 11.034 99.807 40.679 1.000 0.970 219 VAL A N 1
ATOM 3346 C CA . VAL A 1 219 ? 10.130 100.960 40.823 1.000 0.970 219 VAL A CA 1
ATOM 3347 C C . VAL A 1 219 ? 10.550 101.812 42.023 1.000 0.970 219 VAL A C 1
ATOM 3348 O O . VAL A 1 219 ? 10.636 101.283 43.136 1.000 0.970 219 VAL A O 1
ATOM 3361 N N . ASP A 1 220 ? 10.780 103.113 41.828 1.000 0.960 220 ASP A N 1
ATOM 3362 C CA . ASP A 1 220 ? 10.951 104.087 42.914 1.000 0.960 220 ASP A CA 1
ATOM 3363 C C . ASP A 1 220 ? 9.586 104.476 43.496 1.000 0.960 220 ASP A C 1
ATOM 3364 O O . ASP A 1 220 ? 8.820 105.255 42.928 1.000 0.960 220 ASP A O 1
ATOM 3373 N N . MET A 1 221 ? 9.288 103.975 44.696 1.000 0.960 221 MET A N 1
ATOM 3374 C CA . MET A 1 221 ? 8.016 104.243 45.365 1.000 0.960 221 MET A CA 1
ATOM 3375 C C . MET A 1 221 ? 7.895 105.680 45.908 1.000 0.960 221 MET A C 1
ATOM 3376 O O . MET A 1 221 ? 6.862 106.008 46.497 1.000 0.960 221 MET A O 1
ATOM 3390 N N . THR A 1 222 ? 8.903 106.550 45.742 1.000 0.940 222 THR A N 1
ATOM 3391 C CA . THR A 1 222 ? 8.933 107.928 46.276 1.000 0.940 222 THR A CA 1
ATOM 3392 C C . THR A 1 222 ? 7.678 108.726 45.924 1.000 0.940 222 THR A C 1
ATOM 3393 O O . THR A 1 222 ? 7.108 109.373 46.807 1.000 0.940 222 THR A O 1
ATOM 3404 N N . ALA A 1 223 ? 7.198 108.660 44.678 1.000 0.940 223 ALA A N 1
ATOM 3405 C CA . ALA A 1 223 ? 6.025 109.415 44.240 1.000 0.940 223 ALA A CA 1
ATOM 3406 C C . ALA A 1 223 ? 4.737 108.950 44.943 1.000 0.940 223 ALA A C 1
ATOM 3407 O O . ALA A 1 223 ? 4.086 109.744 45.630 1.000 0.940 223 ALA A O 1
ATOM 3414 N N . VAL A 1 224 ? 4.409 107.653 44.875 1.000 0.940 224 VAL A N 1
ATOM 3415 C CA . VAL A 1 224 ? 3.232 107.073 45.553 1.000 0.940 224 VAL A CA 1
ATOM 3416 C C . VAL A 1 224 ? 3.334 107.215 47.076 1.000 0.940 224 VAL A C 1
ATOM 3417 O O . VAL A 1 224 ? 2.342 107.538 47.731 1.000 0.940 224 VAL A O 1
ATOM 3430 N N . MET A 1 225 ? 4.519 107.058 47.673 1.000 0.930 225 MET A N 1
ATOM 3431 C CA . MET A 1 225 ? 4.717 107.273 49.112 1.000 0.930 225 MET A CA 1
ATOM 3432 C C . MET A 1 225 ? 4.494 108.737 49.515 1.000 0.930 225 MET A C 1
ATOM 3433 O O . MET A 1 225 ? 3.842 108.983 50.532 1.000 0.930 225 MET A O 1
ATOM 3447 N N . ASN A 1 226 ? 4.943 109.710 48.717 1.000 0.920 226 ASN A N 1
ATOM 3448 C CA . ASN A 1 226 ? 4.694 111.136 48.958 1.000 0.920 226 ASN A CA 1
ATOM 3449 C C . ASN A 1 226 ? 3.237 111.546 48.688 1.000 0.920 226 ASN A C 1
ATOM 3450 O O . ASN A 1 226 ? 2.695 112.393 49.403 1.000 0.920 226 ASN A O 1
ATOM 3461 N N . LEU A 1 227 ? 2.570 110.945 47.699 1.000 0.910 227 LEU A N 1
ATOM 3462 C CA . LEU A 1 227 ? 1.140 111.137 47.452 1.000 0.910 227 LEU A CA 1
ATOM 3463 C C . LEU A 1 227 ? 0.316 110.611 48.638 1.000 0.910 227 LEU A C 1
ATOM 3464 O O . LEU A 1 227 ? -0.464 111.366 49.224 1.000 0.910 227 LEU A O 1
ATOM 3480 N N . ARG A 1 228 ? 0.576 109.372 49.082 1.000 0.890 228 ARG A N 1
ATOM 3481 C CA . ARG A 1 228 ? -0.027 108.798 50.296 1.000 0.890 228 ARG A CA 1
ATOM 3482 C C . ARG A 1 228 ? 0.254 109.662 51.524 1.000 0.890 228 ARG A C 1
ATOM 3483 O O . ARG A 1 228 ? -0.682 110.003 52.235 1.000 0.890 228 ARG A O 1
ATOM 3504 N N . LYS A 1 229 ? 1.501 110.087 51.761 1.000 0.880 229 LYS A N 1
ATOM 3505 C CA . LYS A 1 229 ? 1.871 110.913 52.929 1.000 0.880 229 LYS A CA 1
ATOM 3506 C C . LYS A 1 229 ? 1.115 112.249 52.988 1.000 0.880 229 LYS A C 1
ATOM 3507 O O . LYS A 1 229 ? 0.829 112.705 54.091 1.000 0.880 229 LYS A O 1
ATOM 3526 N N . ARG A 1 230 ? 0.766 112.841 51.836 1.000 0.910 230 ARG A N 1
ATOM 3527 C CA . ARG A 1 230 ? -0.024 114.086 51.728 1.000 0.910 230 ARG A CA 1
ATOM 3528 C C . ARG A 1 230 ? -1.543 113.878 51.801 1.000 0.910 230 ARG A C 1
ATOM 3529 O O . ARG A 1 230 ? -2.236 114.778 52.257 1.000 0.910 230 ARG A O 1
ATOM 3550 N N . ARG A 1 231 ? -2.073 112.741 51.327 1.000 0.890 231 ARG A N 1
ATOM 3551 C CA . ARG A 1 231 ? -3.528 112.510 51.169 1.000 0.890 231 ARG A CA 1
ATOM 3552 C C . ARG A 1 231 ? -4.149 111.506 52.147 1.000 0.890 231 ARG A C 1
ATOM 3553 O O . ARG A 1 231 ? -5.371 111.446 52.223 1.000 0.890 231 ARG A O 1
ATOM 3574 N N . LYS A 1 232 ? -3.347 110.725 52.883 1.000 0.860 232 LYS A N 1
ATOM 3575 C CA . LYS A 1 232 ? -3.797 109.550 53.659 1.000 0.860 232 LYS A CA 1
ATOM 3576 C C . LYS A 1 232 ? -5.000 109.789 54.577 1.000 0.860 232 LYS A C 1
ATOM 3577 O O . LYS A 1 232 ? -5.895 108.952 54.598 1.000 0.860 232 LYS A O 1
ATOM 3596 N N . ASP A 1 233 ? -5.010 110.892 55.322 1.000 0.880 233 ASP A N 1
ATOM 3597 C CA . ASP A 1 233 ? -6.015 111.128 56.365 1.000 0.880 233 ASP A CA 1
ATOM 3598 C C . ASP A 1 233 ? -7.308 111.674 55.749 1.000 0.880 233 ASP A C 1
ATOM 3599 O O . ASP A 1 233 ? -8.365 111.097 55.967 1.000 0.880 233 ASP A O 1
ATOM 3608 N N . GLN A 1 234 ? -7.204 112.661 54.850 1.000 0.880 234 GLN A N 1
ATOM 3609 C CA . GLN A 1 234 ? -8.326 113.160 54.041 1.000 0.880 234 GLN A CA 1
ATOM 3610 C C . GLN A 1 234 ? -9.017 112.035 53.249 1.000 0.880 234 GLN A C 1
ATOM 3611 O O . GLN A 1 234 ? -10.240 111.995 53.157 1.000 0.880 234 GLN A O 1
ATOM 3625 N N . PHE A 1 235 ? -8.246 111.099 52.686 1.000 0.900 235 PHE A N 1
ATOM 3626 C CA . PHE A 1 235 ? -8.804 109.940 51.986 1.000 0.900 235 PHE A CA 1
ATOM 3627 C C . PHE A 1 235 ? -9.545 108.995 52.944 1.000 0.900 235 PHE A C 1
ATOM 3628 O O . PHE A 1 235 ? -10.608 108.490 52.590 1.000 0.900 235 PHE A O 1
ATOM 3645 N N . PHE A 1 236 ? -9.018 108.781 54.154 1.000 0.890 236 PHE A N 1
ATOM 3646 C CA . PHE A 1 236 ? -9.676 107.971 55.182 1.000 0.890 236 PHE A CA 1
ATOM 3647 C C . PHE A 1 236 ? -10.973 108.624 55.688 1.000 0.890 236 PHE A C 1
ATOM 3648 O O . PHE A 1 236 ? -11.977 107.934 55.815 1.000 0.890 236 PHE A O 1
ATOM 3665 N N . GLU A 1 237 ? -10.994 109.943 55.894 1.000 0.880 237 GLU A N 1
ATOM 3666 C CA . GLU A 1 237 ? -12.205 110.695 56.267 1.000 0.880 237 GLU A CA 1
ATOM 3667 C C . GLU A 1 237 ? -13.287 110.658 55.176 1.000 0.880 237 GLU A C 1
ATOM 3668 O O . GLU A 1 237 ? -14.473 110.605 55.485 1.000 0.880 237 GLU A O 1
ATOM 3680 N N . GLN A 1 238 ? -12.896 110.670 53.897 1.000 0.900 238 GLN A N 1
ATOM 3681 C CA . GLN A 1 238 ? -13.836 110.681 52.768 1.000 0.900 238 GLN A CA 1
ATOM 3682 C C . GLN A 1 238 ? -14.375 109.298 52.371 1.000 0.900 238 GLN A C 1
ATOM 3683 O O . GLN A 1 238 ? -15.401 109.231 51.700 1.000 0.900 238 GLN A O 1
ATOM 3697 N N . ASN A 1 239 ? -13.681 108.209 52.722 1.000 0.890 239 ASN A N 1
ATOM 3698 C CA . ASN A 1 239 ? -13.966 106.868 52.186 1.000 0.890 239 ASN A CA 1
ATOM 3699 C C . ASN A 1 239 ? -14.002 105.752 53.248 1.000 0.890 239 ASN A C 1
ATOM 3700 O O . ASN A 1 239 ? -14.230 104.594 52.900 1.000 0.890 239 ASN A O 1
ATOM 3711 N N . GLU A 1 240 ? -13.707 106.069 54.513 1.000 0.890 240 GLU A N 1
ATOM 3712 C CA . GLU A 1 240 ? -13.600 105.154 55.669 1.000 0.890 240 GLU A CA 1
ATOM 3713 C C . GLU A 1 240 ? -12.573 104.007 55.524 1.000 0.890 240 GLU A C 1
ATOM 3714 O O . GLU A 1 240 ? -12.384 103.197 56.434 1.000 0.890 240 GLU A O 1
ATOM 3726 N N . VAL A 1 241 ? -11.837 103.963 54.410 1.000 0.890 241 VAL A N 1
ATOM 3727 C CA . VAL A 1 241 ? -10.760 103.010 54.128 1.000 0.890 241 VAL A CA 1
ATOM 3728 C C . VAL A 1 241 ? -9.432 103.747 53.966 1.000 0.890 241 VAL A C 1
ATOM 3729 O O . VAL A 1 241 ? -9.358 104.841 53.409 1.000 0.890 241 VAL A O 1
ATOM 3742 N N . LYS A 1 242 ? -8.349 103.180 54.506 1.000 0.900 242 LYS A N 1
ATOM 3743 C CA . LYS A 1 242 ? -7.013 103.789 54.429 1.000 0.900 242 LYS A CA 1
ATOM 3744 C C . LYS A 1 242 ? -6.442 103.573 53.032 1.000 0.900 242 LYS A C 1
ATOM 3745 O O . LYS A 1 242 ? -6.428 102.445 52.560 1.000 0.900 242 LYS A O 1
ATOM 3764 N N . LEU A 1 243 ? -5.885 104.619 52.420 1.000 0.900 243 LEU A N 1
ATOM 3765 C CA . LEU A 1 243 ? -5.201 104.501 51.130 1.000 0.900 243 LEU A CA 1
ATOM 3766 C C . LEU A 1 243 ? -3.977 103.580 51.263 1.000 0.900 243 LEU A C 1
ATOM 3767 O O . LEU A 1 243 ? -2.966 103.975 51.857 1.000 0.900 243 LEU A O 1
ATOM 3783 N N . GLY A 1 244 ? -4.062 102.357 50.748 1.000 0.890 244 GLY A N 1
ATOM 3784 C CA . GLY A 1 244 ? -2.973 101.385 50.687 1.000 0.890 244 GLY A CA 1
ATOM 3785 C C . GLY A 1 244 ? -2.043 101.600 49.492 1.000 0.890 244 GLY A C 1
ATOM 3786 O O . GLY A 1 244 ? -1.899 102.711 48.983 1.000 0.890 244 GLY A O 1
ATOM 3790 N N . PHE A 1 245 ? -1.362 100.526 49.089 1.000 0.910 245 PHE A N 1
ATOM 3791 C CA . PHE A 1 245 ? -0.629 100.451 47.818 1.000 0.910 245 PHE A CA 1
ATOM 3792 C C . PHE A 1 245 ? -1.348 99.554 46.792 1.000 0.910 245 PHE A C 1
ATOM 3793 O O . PHE A 1 245 ? -1.066 99.659 45.602 1.000 0.910 245 PHE A O 1
ATOM 3810 N N . MET A 1 246 ? -2.263 98.677 47.227 1.000 0.930 246 MET A N 1
ATOM 3811 C CA . MET A 1 246 ? -2.871 97.663 46.357 1.000 0.930 246 MET A CA 1
ATOM 3812 C C . MET A 1 246 ? -3.765 98.283 45.280 1.000 0.930 246 MET A C 1
ATOM 3813 O O . MET A 1 246 ? -3.774 97.786 44.158 1.000 0.930 246 MET A O 1
ATOM 3827 N N . SER A 1 247 ? -4.453 99.390 45.569 1.000 0.930 247 SER A N 1
ATOM 3828 C CA . SER A 1 247 ? -5.217 100.152 44.569 1.000 0.930 247 SER A CA 1
ATOM 3829 C C . SER A 1 247 ? -4.348 100.688 43.430 1.000 0.930 247 SER A C 1
ATOM 3830 O O . SER A 1 247 ? -4.704 100.497 42.270 1.000 0.930 247 SER A O 1
ATOM 3838 N N . PHE A 1 248 ? -3.185 101.275 43.737 1.000 0.940 248 PHE A N 1
ATOM 3839 C CA . PHE A 1 248 ? -2.224 101.738 42.727 1.000 0.940 248 PHE A CA 1
ATOM 3840 C C . PHE A 1 248 ? -1.745 100.584 41.835 1.000 0.940 248 PHE A C 1
ATOM 3841 O O . PHE A 1 248 ? -1.791 100.698 40.614 1.000 0.940 248 PHE A O 1
ATOM 3858 N N . PHE A 1 249 ? -1.361 99.448 42.430 1.000 0.950 249 PHE A N 1
ATOM 3859 C CA . PHE A 1 249 ? -0.957 98.256 41.675 1.000 0.950 249 PHE A CA 1
ATOM 3860 C C . PHE A 1 249 ? -2.098 97.666 40.836 1.000 0.950 249 PHE A C 1
ATOM 3861 O O . PHE A 1 249 ? -1.876 97.299 39.687 1.000 0.950 249 PHE A O 1
ATOM 3878 N N . THR A 1 250 ? -3.321 97.620 41.368 1.000 0.960 250 THR A N 1
ATOM 3879 C CA . THR A 1 250 ? -4.491 97.084 40.653 1.000 0.960 250 THR A CA 1
ATOM 3880 C C . THR A 1 250 ? -4.871 97.979 39.474 1.000 0.960 250 THR A C 1
ATOM 3881 O O . THR A 1 250 ? -5.032 97.474 38.367 1.000 0.960 250 THR A O 1
ATOM 3892 N N . LYS A 1 251 ? -4.929 99.308 39.652 1.000 0.950 251 LYS A N 1
ATOM 3893 C CA . LYS A 1 251 ? -5.179 100.249 38.545 1.000 0.950 251 LYS A CA 1
ATOM 3894 C C . LYS A 1 251 ? -4.042 100.257 37.517 1.000 0.950 251 LYS A C 1
ATOM 3895 O O . LYS A 1 251 ? -4.335 100.304 36.327 1.000 0.950 251 LYS A O 1
ATOM 3914 N N . ALA A 1 252 ? -2.777 100.129 37.930 1.000 0.960 252 ALA A N 1
ATOM 3915 C CA . ALA A 1 252 ? -1.651 99.998 37.001 1.000 0.960 252 ALA A CA 1
ATOM 3916 C C . ALA A 1 252 ? -1.711 98.688 36.189 1.000 0.960 252 ALA A C 1
ATOM 3917 O O . ALA A 1 252 ? -1.488 98.711 34.980 1.000 0.960 252 ALA A O 1
ATOM 3924 N N . VAL A 1 253 ? -2.081 97.563 36.819 1.000 0.960 253 VAL A N 1
ATOM 3925 C CA . VAL A 1 253 ? -2.359 96.290 36.129 1.000 0.960 253 VAL A CA 1
ATOM 3926 C C . VAL A 1 253 ? -3.531 96.442 35.160 1.000 0.960 253 VAL A C 1
ATOM 3927 O O . VAL A 1 253 ? -3.388 96.073 34.003 1.000 0.960 253 VAL A O 1
ATOM 3940 N N . VAL A 1 254 ? -4.651 97.049 35.563 1.000 0.950 254 VAL A N 1
ATOM 3941 C CA . VAL A 1 254 ? -5.797 97.313 34.673 1.000 0.950 254 VAL A CA 1
ATOM 3942 C C . VAL A 1 254 ? -5.399 98.174 33.467 1.000 0.950 254 VAL A C 1
ATOM 3943 O O . VAL A 1 254 ? -5.728 97.823 32.336 1.000 0.950 254 VAL A O 1
ATOM 3956 N N . ALA A 1 255 ? -4.673 99.275 33.674 1.000 0.950 255 ALA A N 1
ATOM 3957 C CA . ALA A 1 255 ? -4.197 100.139 32.592 1.000 0.950 255 ALA A CA 1
ATOM 3958 C C . ALA A 1 255 ? -3.248 99.392 31.637 1.000 0.950 255 ALA A C 1
ATOM 3959 O O . ALA A 1 255 ? -3.374 99.493 30.414 1.000 0.950 255 ALA A O 1
ATOM 3966 N N . ALA A 1 256 ? -2.350 98.565 32.176 1.000 0.960 256 ALA A N 1
ATOM 3967 C CA . ALA A 1 256 ? -1.469 97.730 31.372 1.000 0.960 256 ALA A CA 1
ATOM 3968 C C . ALA A 1 256 ? -2.229 96.600 30.636 1.000 0.960 256 ALA A C 1
ATOM 3969 O O . ALA A 1 256 ? -1.931 96.349 29.473 1.000 0.960 256 ALA A O 1
ATOM 3976 N N . LEU A 1 257 ? -3.258 95.980 31.229 1.000 0.960 257 LEU A N 1
ATOM 3977 C CA . LEU A 1 257 ? -4.112 94.967 30.579 1.000 0.960 257 LEU A CA 1
ATOM 3978 C C . LEU A 1 257 ? -4.993 95.570 29.469 1.000 0.960 257 LEU A C 1
ATOM 3979 O O . LEU A 1 257 ? -5.190 94.936 28.434 1.000 0.960 257 LEU A O 1
ATOM 3995 N N . LYS A 1 258 ? -5.485 96.809 29.633 1.000 0.940 258 LYS A N 1
ATOM 3996 C CA . LYS A 1 258 ? -6.158 97.575 28.561 1.000 0.940 258 LYS A CA 1
ATOM 3997 C C . LYS A 1 258 ? -5.243 97.759 27.334 1.000 0.940 258 LYS A C 1
ATOM 3998 O O . LYS A 1 258 ? -5.733 97.770 26.208 1.000 0.940 258 LYS A O 1
ATOM 4017 N N . LYS A 1 259 ? -3.927 97.884 27.554 1.000 0.930 259 LYS A N 1
ATOM 4018 C CA . LYS A 1 259 ? -2.889 98.135 26.536 1.000 0.930 259 LYS A CA 1
ATOM 4019 C C . LYS A 1 259 ? -2.283 96.860 25.930 1.000 0.930 259 LYS A C 1
ATOM 4020 O O . LYS A 1 259 ? -1.974 96.852 24.743 1.000 0.930 259 LYS A O 1
ATOM 4039 N N . TYR A 1 260 ? -2.152 95.794 26.719 1.000 0.940 260 TYR A N 1
ATOM 4040 C CA . TYR A 1 260 ? -1.661 94.474 26.309 1.000 0.940 260 TYR A CA 1
ATOM 4041 C C . TYR A 1 260 ? -2.753 93.421 26.565 1.000 0.940 260 TYR A C 1
ATOM 4042 O O . TYR A 1 260 ? -2.662 92.652 27.525 1.000 0.940 260 TYR A O 1
ATOM 4060 N N . PRO A 1 261 ? -3.812 93.372 25.733 1.000 0.930 261 PRO A N 1
ATOM 4061 C CA . PRO A 1 261 ? -4.972 92.512 25.973 1.000 0.930 261 PRO A CA 1
ATOM 4062 C C . PRO A 1 261 ? -4.644 91.012 25.938 1.000 0.930 261 PRO A C 1
ATOM 4063 O O . PRO A 1 261 ? -5.411 90.220 26.480 1.000 0.930 261 PRO A O 1
ATOM 4074 N N . LEU A 1 262 ? -3.507 90.616 25.353 1.000 0.930 262 LEU A N 1
ATOM 4075 C CA . LEU A 1 262 ? -3.022 89.234 25.379 1.000 0.930 262 LEU A CA 1
ATOM 4076 C C . LEU A 1 262 ? -2.604 88.776 26.785 1.000 0.930 262 LEU A C 1
ATOM 4077 O O . LEU A 1 262 ? -2.759 87.602 27.092 1.000 0.930 262 LEU A O 1
ATOM 4093 N N . LEU A 1 263 ? -2.205 89.686 27.685 1.000 0.940 263 LEU A N 1
ATOM 4094 C CA . LEU A 1 263 ? -1.996 89.372 29.109 1.000 0.940 263 LEU A CA 1
ATOM 4095 C C . LEU A 1 263 ? -3.309 89.235 29.908 1.000 0.940 263 LEU A C 1
ATOM 4096 O O . LEU A 1 263 ? -3.269 88.897 31.088 1.000 0.940 263 LEU A O 1
ATOM 4112 N N . ASN A 1 264 ? -4.463 89.461 29.269 1.000 0.930 264 ASN A N 1
ATOM 4113 C CA . ASN A 1 264 ? -5.808 89.253 29.820 1.000 0.930 264 ASN A CA 1
ATOM 4114 C C . ASN A 1 264 ? -6.525 88.051 29.160 1.000 0.930 264 ASN A C 1
ATOM 4115 O O . ASN A 1 264 ? -7.753 87.970 29.192 1.000 0.930 264 ASN A O 1
ATOM 4126 N N . ALA A 1 265 ? -5.788 87.163 28.488 1.000 0.930 265 ALA A N 1
ATOM 4127 C CA . ALA A 1 265 ? -6.335 86.035 27.734 1.000 0.930 265 ALA A CA 1
ATOM 4128 C C . ALA A 1 265 ? -6.219 84.689 28.479 1.000 0.930 265 ALA A C 1
ATOM 4129 O O . ALA A 1 265 ? -5.706 84.614 29.596 1.000 0.930 265 ALA A O 1
ATOM 4136 N N . GLU A 1 266 ? -6.700 83.621 27.845 1.000 0.880 266 GLU A N 1
ATOM 4137 C CA . GLU A 1 266 ? -6.405 82.222 28.177 1.000 0.880 266 GLU A CA 1
ATOM 4138 C C . GLU A 1 266 ? -6.381 81.352 26.906 1.000 0.880 266 GLU A C 1
ATOM 4139 O O . GLU A 1 266 ? -6.770 81.816 25.832 1.000 0.880 266 GLU A O 1
ATOM 4151 N N . ILE A 1 267 ? -5.922 80.103 27.029 1.000 0.810 267 ILE A N 1
ATOM 4152 C CA . ILE A 1 267 ? -5.916 79.098 25.952 1.000 0.810 267 ILE A CA 1
ATOM 4153 C C . ILE A 1 267 ? -6.914 77.996 26.304 1.000 0.810 267 ILE A C 1
ATOM 4154 O O . ILE A 1 267 ? -6.833 77.433 27.397 1.000 0.810 267 ILE A O 1
ATOM 4170 N N . GLN A 1 268 ? -7.783 77.636 25.360 1.000 0.760 268 GLN A N 1
ATOM 4171 C CA . GLN A 1 268 ? -8.594 76.420 25.422 1.000 0.760 268 GLN A CA 1
ATOM 4172 C C . GLN A 1 268 ? -8.390 75.625 24.127 1.000 0.760 268 GLN A C 1
ATOM 4173 O O . GLN A 1 268 ? -8.890 75.999 23.072 1.000 0.760 268 GLN A O 1
ATOM 4187 N N . GLY A 1 269 ? -7.610 74.542 24.204 1.000 0.720 269 GLY A N 1
ATOM 4188 C CA . GLY A 1 269 ? -7.215 73.769 23.023 1.000 0.720 269 GLY A CA 1
ATOM 4189 C C . GLY A 1 269 ? -6.368 74.601 22.057 1.000 0.720 269 GLY A C 1
ATOM 4190 O O . GLY A 1 269 ? -5.268 75.030 22.408 1.000 0.720 269 GLY A O 1
ATOM 4194 N N . ASP A 1 270 ? -6.890 74.804 20.852 1.000 0.800 270 ASP A N 1
ATOM 4195 C CA . ASP A 1 270 ? -6.355 75.648 19.783 1.000 0.800 270 ASP A CA 1
ATOM 4196 C C . ASP A 1 270 ? -6.995 77.055 19.714 1.000 0.800 270 ASP A C 1
ATOM 4197 O O . ASP A 1 270 ? -6.534 77.895 18.939 1.000 0.800 270 ASP A O 1
ATOM 4206 N N . GLU A 1 271 ? -7.988 77.361 20.561 1.000 0.870 271 GLU A N 1
ATOM 4207 C CA . GLU A 1 271 ? -8.608 78.691 20.661 1.000 0.870 271 GLU A CA 1
ATOM 4208 C C . GLU A 1 271 ? -8.011 79.571 21.777 1.000 0.870 271 GLU A C 1
ATOM 4209 O O . GLU A 1 271 ? -7.488 79.102 22.794 1.000 0.870 271 GLU A O 1
ATOM 4221 N N . LEU A 1 272 ? -8.107 80.894 21.584 1.000 0.860 272 LEU A N 1
ATOM 4222 C CA . LEU A 1 272 ? -7.437 81.907 22.404 1.000 0.860 272 LEU A CA 1
ATOM 4223 C C . LEU A 1 272 ? -8.440 82.967 22.893 1.000 0.860 272 LEU A C 1
ATOM 4224 O O . LEU A 1 272 ? -8.836 83.883 22.168 1.000 0.860 272 LEU A O 1
ATOM 4240 N N . ILE A 1 273 ? -8.870 82.835 24.148 1.000 0.890 273 ILE A N 1
ATOM 4241 C CA . ILE A 1 273 ? -10.026 83.548 24.706 1.000 0.890 273 ILE A CA 1
ATOM 4242 C C . ILE A 1 273 ? -9.576 84.876 25.336 1.000 0.890 273 ILE A C 1
ATOM 4243 O O . ILE A 1 273 ? -9.195 84.951 26.504 1.000 0.890 273 ILE A O 1
ATOM 4259 N N . VAL A 1 274 ? -9.614 85.953 24.546 1.000 0.900 274 VAL A N 1
ATOM 4260 C CA . VAL A 1 274 ? -9.185 87.307 24.954 1.000 0.900 274 VAL A CA 1
ATOM 4261 C C . VAL A 1 274 ? -10.297 88.054 25.705 1.000 0.900 274 VAL A C 1
ATOM 4262 O O . VAL A 1 274 ? -11.282 88.495 25.106 1.000 0.900 274 VAL A O 1
ATOM 4275 N N . LYS A 1 275 ? -10.127 88.270 27.015 1.000 0.910 275 LYS A N 1
ATOM 4276 C CA . LYS A 1 275 ? -11.170 88.843 27.886 1.000 0.910 275 LYS A CA 1
ATOM 4277 C C . LYS A 1 275 ? -11.245 90.373 27.771 1.000 0.910 275 LYS A C 1
ATOM 4278 O O . LYS A 1 275 ? -10.232 91.061 27.625 1.000 0.910 275 LYS A O 1
ATOM 4297 N N . LYS A 1 276 ? -12.467 90.917 27.854 1.000 0.890 276 LYS A N 1
ATOM 4298 C CA . LYS A 1 276 ? -12.776 92.370 27.829 1.000 0.890 276 LYS A CA 1
ATOM 4299 C C . LYS A 1 276 ? -13.268 92.926 29.175 1.000 0.890 276 LYS A C 1
ATOM 4300 O O . LYS A 1 276 ? -13.682 94.078 29.246 1.000 0.890 276 LYS A O 1
ATOM 4319 N N . PHE A 1 277 ? -13.222 92.099 30.215 1.000 0.910 277 PHE A N 1
ATOM 4320 C CA . PHE A 1 277 ? -13.443 92.445 31.619 1.000 0.910 277 PHE A CA 1
ATOM 4321 C C . PHE A 1 277 ? -12.119 92.321 32.388 1.000 0.910 277 PHE A C 1
ATOM 4322 O O . PHE A 1 277 ? -11.163 91.725 31.879 1.000 0.910 277 PHE A O 1
ATOM 4339 N N . TYR A 1 278 ? -12.058 92.883 33.595 1.000 0.940 278 TYR A N 1
ATOM 4340 C CA . TYR A 1 278 ? -10.824 93.018 34.376 1.000 0.940 278 TYR A CA 1
ATOM 4341 C C . TYR A 1 278 ? -11.037 92.512 35.810 1.000 0.940 278 TYR A C 1
ATOM 4342 O O . TYR A 1 278 ? -11.036 93.283 36.767 1.000 0.940 278 TYR A O 1
ATOM 4360 N N . ASP A 1 279 ? -11.248 91.201 35.938 1.000 0.930 279 ASP A N 1
ATOM 4361 C CA . ASP A 1 279 ? -11.479 90.515 37.214 1.000 0.930 279 ASP A CA 1
ATOM 4362 C C . ASP A 1 279 ? -10.123 90.068 37.792 1.000 0.930 279 ASP A C 1
ATOM 4363 O O . ASP A 1 279 ? -9.523 89.094 37.336 1.000 0.930 279 ASP A O 1
ATOM 4372 N N . ILE A 1 280 ? -9.594 90.804 38.773 1.000 0.950 280 ILE A N 1
ATOM 4373 C CA . ILE A 1 280 ? -8.210 90.648 39.247 1.000 0.950 280 ILE A CA 1
ATOM 4374 C C . ILE A 1 280 ? -8.154 89.770 40.499 1.000 0.950 280 ILE A C 1
ATOM 4375 O O . ILE A 1 280 ? -8.654 90.138 41.562 1.000 0.950 280 ILE A O 1
ATOM 4391 N N . GLY A 1 281 ? -7.489 88.619 40.394 1.000 0.940 281 GLY A N 1
ATOM 4392 C CA . GLY A 1 281 ? -7.172 87.758 41.530 1.000 0.940 281 GLY A CA 1
ATOM 4393 C C . GLY A 1 281 ? -6.120 88.394 42.439 1.000 0.940 281 GLY A C 1
ATOM 4394 O O . GLY A 1 281 ? -5.056 88.803 41.977 1.000 0.940 281 GLY A O 1
ATOM 4398 N N . ILE A 1 282 ? -6.382 88.456 43.741 1.000 0.940 282 ILE A N 1
ATOM 4399 C CA . ILE A 1 282 ? -5.459 88.978 44.753 1.000 0.940 282 ILE A CA 1
ATOM 4400 C C . ILE A 1 282 ? -5.066 87.823 45.671 1.000 0.940 282 ILE A C 1
ATOM 4401 O O . ILE A 1 282 ? -5.898 87.299 46.406 1.000 0.940 282 ILE A O 1
ATOM 4417 N N . ALA A 1 283 ? -3.801 87.403 45.636 1.000 0.910 283 ALA A N 1
ATOM 4418 C CA . ALA A 1 283 ? -3.343 86.271 46.436 1.000 0.910 283 ALA A CA 1
ATOM 4419 C C . ALA A 1 283 ? -3.210 86.657 47.922 1.000 0.910 283 ALA A C 1
ATOM 4420 O O . ALA A 1 283 ? -2.360 87.469 48.297 1.000 0.910 283 ALA A O 1
ATOM 4427 N N . VAL A 1 284 ? -4.047 86.056 48.770 1.000 0.870 284 VAL A N 1
ATOM 4428 C CA . VAL A 1 284 ? -4.111 86.283 50.218 1.000 0.870 284 VAL A CA 1
ATOM 4429 C C . VAL A 1 284 ? -3.615 85.044 50.961 1.000 0.870 284 VAL A C 1
ATOM 4430 O O . VAL A 1 284 ? -4.028 83.920 50.681 1.000 0.870 284 VAL A O 1
ATOM 4443 N N . ALA A 1 285 ? -2.745 85.256 51.947 1.000 0.830 285 ALA A N 1
ATOM 4444 C CA . ALA A 1 285 ? -2.358 84.220 52.896 1.000 0.830 285 ALA A CA 1
ATOM 4445 C C . ALA A 1 285 ? -3.374 84.136 54.048 1.000 0.830 285 ALA A C 1
ATOM 4446 O O . ALA A 1 285 ? -3.641 85.138 54.717 1.000 0.830 285 ALA A O 1
ATOM 4453 N N . ALA A 1 286 ? -3.904 82.937 54.275 1.000 0.770 286 ALA A N 1
ATOM 4454 C CA . ALA A 1 286 ? -4.648 82.544 55.468 1.000 0.770 286 ALA A CA 1
ATOM 4455 C C . ALA A 1 286 ? -3.872 81.439 56.210 1.000 0.770 286 ALA A C 1
ATOM 4456 O O . ALA A 1 286 ? -2.943 80.850 55.653 1.000 0.770 286 ALA A O 1
ATOM 4463 N N . ASP A 1 287 ? -4.245 81.143 57.457 1.000 0.700 287 ASP A N 1
ATOM 4464 C CA . ASP A 1 287 ? -3.451 80.270 58.340 1.000 0.700 287 ASP A CA 1
ATOM 4465 C C . ASP A 1 287 ? -3.335 78.813 57.834 1.000 0.700 287 ASP A C 1
ATOM 4466 O O . ASP A 1 287 ? -2.354 78.126 58.115 1.000 0.700 287 ASP A O 1
ATOM 4475 N N . GLU A 1 288 ? -4.289 78.354 57.020 1.000 0.680 288 GLU A N 1
ATOM 4476 C CA . GLU A 1 288 ? -4.269 77.033 56.370 1.000 0.680 288 GLU A CA 1
ATOM 4477 C C . GLU A 1 288 ? -3.505 77.004 55.029 1.000 0.680 288 GLU A C 1
ATOM 4478 O O . GLU A 1 288 ? -3.140 75.930 54.538 1.000 0.680 288 GLU A O 1
ATOM 4490 N N . GLY A 1 289 ? -3.275 78.162 54.400 1.000 0.740 289 GLY A N 1
ATOM 4491 C CA . GLY A 1 289 ? -2.647 78.258 53.083 1.000 0.740 289 GLY A CA 1
ATOM 4492 C C . GLY A 1 289 ? -3.041 79.492 52.265 1.000 0.740 289 GLY A C 1
ATOM 4493 O O . GLY A 1 289 ? -3.734 80.397 52.726 1.000 0.740 289 GLY A O 1
ATOM 4497 N N . LEU A 1 290 ? -2.579 79.521 51.014 1.000 0.800 290 LEU A N 1
ATOM 4498 C CA . LEU A 1 290 ? -2.879 80.588 50.059 1.000 0.800 290 LEU A CA 1
ATOM 4499 C C . LEU A 1 290 ? -4.280 80.405 49.449 1.000 0.800 290 LEU A C 1
ATOM 4500 O O . LEU A 1 290 ? -4.653 79.289 49.085 1.000 0.800 290 LEU A O 1
ATOM 4516 N N . VAL A 1 291 ? -5.005 81.509 49.280 1.000 0.870 291 VAL A N 1
ATOM 4517 C CA . VAL A 1 291 ? -6.234 81.622 48.476 1.000 0.870 291 VAL A CA 1
ATOM 4518 C C . VAL A 1 291 ? -6.117 82.826 47.540 1.000 0.870 291 VAL A C 1
ATOM 4519 O O . VAL A 1 291 ? -5.382 83.768 47.834 1.000 0.870 291 VAL A O 1
ATOM 4532 N N . VAL A 1 292 ? -6.817 82.816 46.406 1.000 0.900 292 VAL A N 1
ATOM 4533 C CA . VAL A 1 292 ? -6.792 83.911 45.418 1.000 0.900 292 VAL A CA 1
ATOM 4534 C C . VAL A 1 292 ? -8.221 84.405 45.155 1.000 0.900 292 VAL A C 1
ATOM 4535 O O . VAL A 1 292 ? -8.800 84.067 44.121 1.000 0.900 292 VAL A O 1
ATOM 4548 N N . PRO A 1 293 ? -8.837 85.149 46.095 1.000 0.930 293 PRO A N 1
ATOM 4549 C CA . PRO A 1 293 ? -10.100 85.840 45.847 1.000 0.930 293 PRO A CA 1
ATOM 4550 C C . PRO A 1 293 ? -9.985 86.900 44.743 1.000 0.930 293 PRO A C 1
ATOM 4551 O O . PRO A 1 293 ? -8.903 87.430 44.488 1.000 0.930 293 PRO A O 1
ATOM 4562 N N . VAL A 1 294 ? -11.106 87.221 44.100 1.000 0.930 294 VAL A N 1
ATOM 4563 C CA . VAL A 1 294 ? -11.165 88.012 42.862 1.000 0.930 294 VAL A CA 1
ATOM 4564 C C . VAL A 1 294 ? -11.894 89.341 43.073 1.000 0.930 294 VAL A C 1
ATOM 4565 O O . VAL A 1 294 ? -13.065 89.369 43.440 1.000 0.930 294 VAL A O 1
ATOM 4578 N N . VAL A 1 295 ? -11.209 90.449 42.780 1.000 0.950 295 VAL A N 1
ATOM 4579 C CA . VAL A 1 295 ? -11.794 91.794 42.690 1.000 0.950 295 VAL A CA 1
ATOM 4580 C C . VAL A 1 295 ? -12.393 91.958 41.293 1.000 0.950 295 VAL A C 1
ATOM 4581 O O . VAL A 1 295 ? -11.658 92.089 40.313 1.000 0.950 295 VAL A O 1
ATOM 4594 N N . ARG A 1 296 ? -13.724 91.909 41.198 1.000 0.920 296 ARG A N 1
ATOM 4595 C CA . ARG A 1 296 ? -14.470 91.971 39.929 1.000 0.920 296 ARG A CA 1
ATOM 4596 C C . ARG A 1 296 ? -14.594 93.398 39.393 1.000 0.920 296 ARG A C 1
ATOM 4597 O O . ARG A 1 296 ? -14.629 94.337 40.188 1.000 0.920 296 ARG A O 1
ATOM 4618 N N . ASP A 1 297 ? -14.696 93.554 38.067 1.000 0.930 297 ASP A N 1
ATOM 4619 C CA . ASP A 1 297 ? -14.845 94.863 37.394 1.000 0.930 297 ASP A CA 1
ATOM 4620 C C . ASP A 1 297 ? -13.812 95.908 37.906 1.000 0.930 297 ASP A C 1
ATOM 4621 O O . ASP A 1 297 ? -14.132 97.070 38.182 1.000 0.930 297 ASP A O 1
ATOM 4630 N N . ALA A 1 298 ? -12.547 95.504 38.093 1.000 0.930 298 ALA A N 1
ATOM 4631 C CA . ALA A 1 298 ? -11.545 96.321 38.790 1.000 0.930 298 ALA A CA 1
ATOM 4632 C C . ALA A 1 298 ? -11.180 97.632 38.057 1.000 0.930 298 ALA A C 1
ATOM 4633 O O . ALA A 1 298 ? -10.576 98.531 38.646 1.000 0.930 298 ALA A O 1
ATOM 4640 N N . ASP A 1 299 ? -11.562 97.772 36.785 1.000 0.910 299 ASP A N 1
ATOM 4641 C CA . ASP A 1 299 ? -11.503 99.024 36.030 1.000 0.910 299 ASP A CA 1
ATOM 4642 C C . ASP A 1 299 ? -12.580 100.035 36.452 1.000 0.910 299 ASP A C 1
ATOM 4643 O O . ASP A 1 299 ? -12.310 101.240 36.462 1.000 0.910 299 ASP A O 1
ATOM 4652 N N . ARG A 1 300 ? -13.766 99.556 36.849 1.000 0.920 300 ARG A N 1
ATOM 4653 C CA . ARG A 1 300 ? -14.918 100.372 37.271 1.000 0.920 300 ARG A CA 1
ATOM 4654 C C . ARG A 1 300 ? -14.809 100.842 38.719 1.000 0.920 300 ARG A C 1
ATOM 4655 O O . ARG A 1 300 ? -15.425 101.841 39.091 1.000 0.920 300 ARG A O 1
ATOM 4676 N N . LEU A 1 301 ? -14.026 100.145 39.542 1.000 0.930 301 LEU A N 1
ATOM 4677 C CA . LEU A 1 301 ? -13.776 100.530 40.928 1.000 0.930 301 LEU A CA 1
ATOM 4678 C C . LEU A 1 301 ? -12.833 101.744 41.019 1.000 0.930 301 LEU A C 1
ATOM 4679 O O . LEU A 1 301 ? -11.797 101.830 40.357 1.000 0.930 301 LEU A O 1
ATOM 4695 N N . THR A 1 302 ? -13.171 102.687 41.900 1.000 0.900 302 THR A N 1
ATOM 4696 C CA . THR A 1 302 ? -12.283 103.799 42.278 1.000 0.900 302 THR A CA 1
ATOM 4697 C C . THR A 1 302 ? -11.174 103.312 43.218 1.000 0.900 302 THR A C 1
ATOM 4698 O O . THR A 1 302 ? -11.277 102.229 43.792 1.000 0.900 302 THR A O 1
ATOM 4709 N N . PHE A 1 303 ? -10.146 104.133 43.476 1.000 0.910 303 PHE A N 1
ATOM 4710 C CA . PHE A 1 303 ? -9.129 103.840 44.505 1.000 0.910 303 PHE A CA 1
ATOM 4711 C C . PHE A 1 303 ? -9.748 103.426 45.855 1.000 0.910 303 PHE A C 1
ATOM 4712 O O . PHE A 1 303 ? -9.256 102.507 46.505 1.000 0.910 303 PHE A O 1
ATOM 4729 N N . ALA A 1 304 ? -10.849 104.069 46.254 1.000 0.910 304 ALA A N 1
ATOM 4730 C CA . ALA A 1 304 ? -11.593 103.738 47.467 1.000 0.910 304 ALA A CA 1
ATOM 4731 C C . ALA A 1 304 ? -12.349 102.405 47.366 1.000 0.910 304 ALA A C 1
ATOM 4732 O O . ALA A 1 304 ? -12.321 101.621 48.313 1.000 0.910 304 ALA A O 1
ATOM 4739 N N . GLY A 1 305 ? -12.976 102.120 46.219 1.000 0.930 305 GLY A N 1
ATOM 4740 C CA . GLY A 1 305 ? -13.619 100.829 45.963 1.000 0.930 305 GLY A CA 1
ATOM 4741 C C . GLY A 1 305 ? -12.626 99.667 46.038 1.000 0.930 305 GLY A C 1
ATOM 4742 O O . GLY A 1 305 ? -12.875 98.696 46.745 1.000 0.930 305 GLY A O 1
ATOM 4746 N N . ILE A 1 306 ? -11.461 99.801 45.393 1.000 0.930 306 ILE A N 1
ATOM 4747 C CA . ILE A 1 306 ? -10.436 98.747 45.350 1.000 0.930 306 ILE A CA 1
ATOM 4748 C C . ILE A 1 306 ? -9.847 98.467 46.743 1.000 0.930 306 ILE A C 1
ATOM 4749 O O . ILE A 1 306 ? -9.755 97.308 47.142 1.000 0.930 306 ILE A O 1
ATOM 4765 N N . GLU A 1 307 ? -9.472 99.497 47.517 1.000 0.930 307 GLU A N 1
ATOM 4766 C CA . GLU A 1 307 ? -8.964 99.282 48.887 1.000 0.930 307 GLU A CA 1
ATOM 4767 C C . GLU A 1 307 ? -10.034 98.671 49.815 1.000 0.930 307 GLU A C 1
ATOM 4768 O O . GLU A 1 307 ? -9.691 97.931 50.740 1.000 0.930 307 GLU A O 1
ATOM 4780 N N . LYS A 1 308 ? -11.327 98.945 49.575 1.000 0.930 308 LYS A N 1
ATOM 4781 C CA . LYS A 1 308 ? -12.434 98.389 50.369 1.000 0.930 308 LYS A CA 1
ATOM 4782 C C . LYS A 1 308 ? -12.696 96.918 50.048 1.000 0.930 308 LYS A C 1
ATOM 4783 O O . LYS A 1 308 ? -12.767 96.117 50.978 1.000 0.930 308 LYS A O 1
ATOM 4802 N N . GLU A 1 309 ? -12.764 96.557 48.768 1.000 0.930 309 GLU A N 1
ATOM 4803 C CA . GLU A 1 309 ? -13.009 95.176 48.334 1.000 0.930 309 GLU A CA 1
ATOM 4804 C C . GLU A 1 309 ? -11.865 94.247 48.764 1.000 0.930 309 GLU A C 1
ATOM 4805 O O . GLU A 1 309 ? -12.094 93.203 49.371 1.000 0.930 309 GLU A O 1
ATOM 4817 N N . ILE A 1 310 ? -10.610 94.675 48.581 1.000 0.920 310 ILE A N 1
ATOM 4818 C CA . ILE A 1 310 ? -9.435 93.928 49.058 1.000 0.920 310 ILE A CA 1
ATOM 4819 C C . ILE A 1 310 ? -9.445 93.799 50.593 1.000 0.920 310 ILE A C 1
ATOM 4820 O O . ILE A 1 310 ? -9.032 92.768 51.126 1.000 0.920 310 ILE A O 1
ATOM 4836 N N . GLY A 1 311 ? -9.952 94.804 51.316 1.000 0.920 311 GLY A N 1
ATOM 4837 C CA . GLY A 1 311 ? -10.138 94.756 52.768 1.000 0.920 311 GLY A CA 1
ATOM 4838 C C . GLY A 1 311 ? -11.182 93.728 53.224 1.000 0.920 311 GLY A C 1
ATOM 4839 O O . GLY A 1 311 ? -10.914 92.966 54.155 1.000 0.920 311 GLY A O 1
ATOM 4843 N N . GLU A 1 312 ? -12.339 93.677 52.558 1.000 0.910 312 GLU A N 1
ATOM 4844 C CA . GLU A 1 312 ? -13.387 92.672 52.781 1.000 0.910 312 GLU A CA 1
ATOM 4845 C C . GLU A 1 312 ? -12.883 91.261 52.454 1.000 0.910 312 GLU A C 1
ATOM 4846 O O . GLU A 1 312 ? -12.888 90.385 53.321 1.000 0.910 312 GLU A O 1
ATOM 4858 N N . LEU A 1 313 ? -12.361 91.047 51.243 1.000 0.910 313 LEU A N 1
ATOM 4859 C CA . LEU A 1 313 ? -11.875 89.745 50.779 1.000 0.910 313 LEU A CA 1
ATOM 4860 C C . LEU A 1 313 ? -10.735 89.213 51.664 1.000 0.910 313 LEU A C 1
ATOM 4861 O O . LEU A 1 313 ? -10.764 88.057 52.082 1.000 0.910 313 LEU A O 1
ATOM 4877 N N . ALA A 1 314 ? -9.767 90.054 52.050 1.000 0.890 314 ALA A N 1
ATOM 4878 C CA . ALA A 1 314 ? -8.669 89.645 52.933 1.000 0.890 314 ALA A CA 1
ATOM 4879 C C . ALA A 1 314 ? -9.080 89.456 54.409 1.000 0.890 314 ALA A C 1
ATOM 4880 O O . ALA A 1 314 ? -8.274 88.971 55.213 1.000 0.890 314 ALA A O 1
ATOM 4887 N N . LYS A 1 315 ? -10.299 89.851 54.794 1.000 0.880 315 LYS A N 1
ATOM 4888 C CA . LYS A 1 315 ? -10.905 89.580 56.107 1.000 0.880 315 LYS A CA 1
ATOM 4889 C C . LYS A 1 315 ? -11.748 88.304 56.055 1.000 0.880 315 LYS A C 1
ATOM 4890 O O . LYS A 1 315 ? -11.574 87.443 56.909 1.000 0.880 315 LYS A O 1
ATOM 4909 N N . LYS A 1 316 ? -12.562 88.129 55.008 1.000 0.860 316 LYS A N 1
ATOM 4910 C CA . LYS A 1 316 ? -13.262 86.877 54.674 1.000 0.860 316 LYS A CA 1
ATOM 4911 C C . LYS A 1 316 ? -12.288 85.697 54.563 1.000 0.860 316 LYS A C 1
ATOM 4912 O O . LYS A 1 316 ? -12.543 84.656 55.160 1.000 0.860 316 LYS A O 1
ATOM 4931 N N . ALA A 1 317 ? -11.135 85.890 53.913 1.000 0.840 317 ALA A N 1
ATOM 4932 C CA . ALA A 1 317 ? -10.080 84.881 53.770 1.000 0.840 317 ALA A CA 1
ATOM 4933 C C . ALA A 1 317 ? -9.541 84.373 55.118 1.000 0.840 317 ALA A C 1
ATOM 4934 O O . ALA A 1 317 ? -9.452 83.171 55.338 1.000 0.840 317 ALA A O 1
ATOM 4941 N N . ARG A 1 318 ? -9.211 85.285 56.043 1.000 0.810 318 ARG A N 1
ATOM 4942 C CA . ARG A 1 318 ? -8.706 84.935 57.385 1.000 0.810 318 ARG A CA 1
ATOM 4943 C C . ARG A 1 318 ? -9.788 84.422 58.336 1.000 0.810 318 ARG A C 1
ATOM 4944 O O . ARG A 1 318 ? -9.460 83.819 59.347 1.000 0.810 318 ARG A O 1
ATOM 4965 N N . ASN A 1 319 ? -11.059 84.632 58.002 1.000 0.790 319 ASN A N 1
ATOM 4966 C CA . ASN A 1 319 ? -12.204 84.187 58.791 1.000 0.790 319 ASN A CA 1
ATOM 4967 C C . ASN A 1 319 ? -12.882 82.922 58.216 1.000 0.790 319 ASN A C 1
ATOM 4968 O O . ASN A 1 319 ? -13.991 82.616 58.645 1.000 0.790 319 ASN A O 1
ATOM 4979 N N . ASN A 1 320 ? -12.274 82.234 57.233 1.000 0.740 320 ASN A N 1
ATOM 4980 C CA . ASN A 1 320 ? -12.866 81.099 56.495 1.000 0.740 320 ASN A CA 1
ATOM 4981 C C . ASN A 1 320 ? -14.311 81.374 56.007 1.000 0.740 320 ASN A C 1
ATOM 4982 O O . ASN A 1 320 ? -15.212 80.551 56.141 1.000 0.740 320 ASN A O 1
ATOM 4993 N N . LYS A 1 321 ? -14.531 82.579 55.459 1.000 0.780 321 LYS A N 1
ATOM 4994 C CA . LYS A 1 321 ? -15.834 83.103 55.002 1.000 0.780 321 LYS A CA 1
ATOM 4995 C C . LYS A 1 321 ? -15.774 83.770 53.617 1.000 0.780 321 LYS A C 1
ATOM 4996 O O . LYS A 1 321 ? -16.532 84.697 53.342 1.000 0.780 321 LYS A O 1
ATOM 5015 N N . LEU A 1 322 ? -14.856 83.336 52.750 1.000 0.820 322 LEU A N 1
ATOM 5016 C CA . LEU A 1 322 ? -14.957 83.626 51.313 1.000 0.820 322 LEU A CA 1
ATOM 5017 C C . LEU A 1 322 ? -15.972 82.671 50.684 1.000 0.820 322 LEU A C 1
ATOM 5018 O O . LEU A 1 322 ? -15.898 81.462 50.894 1.000 0.820 322 LEU A O 1
ATOM 5034 N N . THR A 1 323 ? -16.892 83.210 49.893 1.000 0.790 323 THR A N 1
ATOM 5035 C CA . THR A 1 323 ? -17.808 82.410 49.079 1.000 0.790 323 THR A CA 1
ATOM 5036 C C . THR A 1 323 ? -17.069 81.795 47.892 1.000 0.790 323 THR A C 1
ATOM 5037 O O . THR A 1 323 ? -16.076 82.334 47.396 1.000 0.790 323 THR A O 1
ATOM 5048 N N . LEU A 1 324 ? -17.602 80.694 47.363 1.000 0.770 324 LEU A N 1
ATOM 5049 C CA . LEU A 1 324 ? -17.091 80.081 46.134 1.000 0.770 324 LEU A CA 1
ATOM 5050 C C . LEU A 1 324 ? -17.149 81.063 44.942 1.000 0.770 324 LEU A C 1
ATOM 5051 O O . LEU A 1 324 ? -16.244 81.069 44.112 1.000 0.770 324 LEU A O 1
ATOM 5067 N N . SER A 1 325 ? -18.136 81.970 44.920 1.000 0.810 325 SER A N 1
ATOM 5068 C CA . SER A 1 325 ? -18.291 83.007 43.885 1.000 0.810 325 SER A CA 1
ATOM 5069 C C . SER A 1 325 ? -17.181 84.070 43.865 1.000 0.810 325 SER A C 1
ATOM 5070 O O . SER A 1 325 ? -16.915 84.667 42.818 1.000 0.810 325 SER A O 1
ATOM 5078 N N . GLU A 1 326 ? -16.517 84.300 45.002 1.000 0.840 326 GLU A N 1
ATOM 5079 C CA . GLU A 1 326 ? -15.381 85.222 45.142 1.000 0.840 326 GLU A CA 1
ATOM 5080 C C . GLU A 1 326 ? -14.047 84.547 44.778 1.000 0.840 326 GLU A C 1
ATOM 5081 O O . GLU A 1 326 ? -13.029 85.224 44.673 1.000 0.840 326 GLU A O 1
ATOM 5093 N N . LEU A 1 327 ? -14.041 83.225 44.574 1.000 0.850 327 LEU A N 1
ATOM 5094 C CA . LEU A 1 327 ? -12.860 82.393 44.306 1.000 0.850 327 LEU A CA 1
ATOM 5095 C C . LEU A 1 327 ? -12.776 81.908 42.840 1.000 0.850 327 LEU A C 1
ATOM 5096 O O . LEU A 1 327 ? -11.937 81.063 42.519 1.000 0.850 327 LEU A O 1
ATOM 5112 N N . GLN A 1 328 ? -13.614 82.441 41.947 1.000 0.830 328 GLN A N 1
ATOM 5113 C CA . GLN A 1 328 ? -13.746 82.036 40.539 1.000 0.830 328 GLN A CA 1
ATOM 5114 C C . GLN A 1 328 ? -13.595 83.225 39.570 1.000 0.830 328 GLN A C 1
ATOM 5115 O O . GLN A 1 328 ? -13.870 84.371 39.921 1.000 0.830 328 GLN A O 1
ATOM 5129 N N . GLY A 1 329 ? -13.222 82.942 38.317 1.000 0.810 329 GLY A N 1
ATOM 5130 C CA . GLY A 1 329 ? -13.340 83.879 37.185 1.000 0.810 329 GLY A CA 1
ATOM 5131 C C . GLY A 1 329 ? -12.207 84.897 36.975 1.000 0.810 329 GLY A C 1
ATOM 5132 O O . GLY A 1 329 ? -12.241 85.628 35.987 1.000 0.810 329 GLY A O 1
ATOM 5136 N N . GLY A 1 330 ? -11.192 84.944 37.844 1.000 0.880 330 GLY A N 1
ATOM 5137 C CA . GLY A 1 330 ? -10.090 85.906 37.711 1.000 0.880 330 GLY A CA 1
ATOM 5138 C C . GLY A 1 330 ? -9.315 85.765 36.389 1.000 0.880 330 GLY A C 1
ATOM 5139 O O . GLY A 1 330 ? -8.918 84.658 36.019 1.000 0.880 330 GLY A O 1
ATOM 5143 N N . SER A 1 331 ? -9.058 86.876 35.693 1.000 0.910 331 SER A N 1
ATOM 5144 C CA . SER A 1 331 ? -8.328 86.916 34.415 1.000 0.910 331 SER A CA 1
ATOM 5145 C C . SER A 1 331 ? -6.811 87.070 34.567 1.000 0.910 331 SER A C 1
ATOM 5146 O O . SER A 1 331 ? -6.066 86.598 33.712 1.000 0.910 331 SER A O 1
ATOM 5154 N N . PHE A 1 332 ? -6.356 87.680 35.663 1.000 0.950 332 PHE A N 1
ATOM 5155 C CA . PHE A 1 332 ? -4.949 87.932 35.991 1.000 0.950 332 PHE A CA 1
ATOM 5156 C C . PHE A 1 332 ? -4.767 87.911 37.519 1.000 0.950 332 PHE A C 1
ATOM 5157 O O . PHE A 1 332 ? -5.717 88.217 38.242 1.000 0.950 332 PHE A O 1
ATOM 5174 N N . THR A 1 333 ? -3.575 87.583 38.034 1.000 0.950 333 THR A N 1
ATOM 5175 C CA . THR A 1 333 ? -3.305 87.519 39.489 1.000 0.950 333 THR A CA 1
ATOM 5176 C C . THR A 1 333 ? -2.224 88.512 39.933 1.000 0.950 333 THR A C 1
ATOM 5177 O O . THR A 1 333 ? -1.186 88.647 39.290 1.000 0.950 333 THR A O 1
ATOM 5188 N N . ILE A 1 334 ? -2.419 89.158 41.087 1.000 0.970 334 ILE A N 1
ATOM 5189 C CA . ILE A 1 334 ? -1.386 89.896 41.829 1.000 0.970 334 ILE A CA 1
ATOM 5190 C C . ILE A 1 334 ? -1.057 89.120 43.110 1.000 0.970 334 ILE A C 1
ATOM 5191 O O . ILE A 1 334 ? -1.932 88.865 43.938 1.000 0.970 334 ILE A O 1
ATOM 5207 N N . THR A 1 335 ? 0.215 88.770 43.300 1.000 0.950 335 THR A N 1
ATOM 5208 C CA . THR A 1 335 ? 0.737 88.133 44.518 1.000 0.950 335 THR A CA 1
ATOM 5209 C C . THR A 1 335 ? 1.800 89.009 45.174 1.000 0.950 335 THR A C 1
ATOM 5210 O O . THR A 1 335 ? 2.560 89.694 44.492 1.000 0.950 335 THR A O 1
ATOM 5221 N N . ASN A 1 336 ? 1.850 89.034 46.507 1.000 0.930 336 ASN A N 1
ATOM 5222 C CA . ASN A 1 336 ? 2.689 89.970 47.257 1.000 0.930 336 ASN A CA 1
ATOM 5223 C C . ASN A 1 336 ? 3.582 89.245 48.270 1.000 0.930 336 ASN A C 1
ATOM 5224 O O . ASN A 1 336 ? 3.275 89.172 49.458 1.000 0.930 336 ASN A O 1
ATOM 5235 N N . GLY A 1 337 ? 4.724 88.746 47.789 1.000 0.910 337 GLY A N 1
ATOM 5236 C CA . GLY A 1 337 ? 5.783 88.184 48.632 1.000 0.910 337 GLY A CA 1
ATOM 5237 C C . GLY A 1 337 ? 6.521 89.236 49.472 1.000 0.910 337 GLY A C 1
ATOM 5238 O O . GLY A 1 337 ? 7.251 88.886 50.401 1.000 0.910 337 GLY A O 1
ATOM 5242 N N . GLY A 1 338 ? 6.319 90.527 49.185 1.000 0.900 338 GLY A N 1
ATOM 5243 C CA . GLY A 1 338 ? 6.860 91.637 49.965 1.000 0.900 338 GLY A CA 1
ATOM 5244 C C . GLY A 1 338 ? 6.362 91.690 51.411 1.000 0.900 338 GLY A C 1
ATOM 5245 O O . GLY A 1 338 ? 7.087 92.187 52.272 1.000 0.900 338 GLY A O 1
ATOM 5249 N N . THR A 1 339 ? 5.188 91.119 51.709 1.000 0.880 339 THR A N 1
ATOM 5250 C CA . THR A 1 339 ? 4.673 90.972 53.086 1.000 0.880 339 THR A CA 1
ATOM 5251 C C . THR A 1 339 ? 5.542 90.038 53.935 1.000 0.880 339 THR A C 1
ATOM 5252 O O . THR A 1 339 ? 5.778 90.320 55.106 1.000 0.880 339 THR A O 1
ATOM 5263 N N . PHE A 1 340 ? 6.088 88.980 53.328 1.000 0.910 340 PHE A N 1
ATOM 5264 C CA . PHE A 1 340 ? 7.040 88.047 53.940 1.000 0.910 340 PHE A CA 1
ATOM 5265 C C . PHE A 1 340 ? 8.496 88.544 53.876 1.000 0.910 340 PHE A C 1
ATOM 5266 O O . PHE A 1 340 ? 9.415 87.833 54.274 1.000 0.910 340 PHE A O 1
ATOM 5283 N N . GLY A 1 341 ? 8.727 89.756 53.358 1.000 0.890 341 GLY A N 1
ATOM 5284 C CA . GLY A 1 341 ? 10.059 90.342 53.209 1.000 0.890 341 GLY A CA 1
ATOM 5285 C C . GLY A 1 341 ? 10.846 89.873 51.981 1.000 0.890 341 GLY A C 1
ATOM 5286 O O . GLY A 1 341 ? 12.039 90.168 51.908 1.000 0.890 341 GLY A O 1
ATOM 5290 N N . SER A 1 342 ? 10.213 89.185 51.020 1.000 0.900 342 SER A N 1
ATOM 5291 C CA . SER A 1 342 ? 10.877 88.725 49.791 1.000 0.900 342 SER A CA 1
ATOM 5292 C C . SER A 1 342 ? 11.468 89.892 48.995 1.000 0.900 342 SER A C 1
ATOM 5293 O O . SER A 1 342 ? 10.796 90.903 48.777 1.000 0.900 342 SER A O 1
ATOM 5301 N N . LEU A 1 343 ? 12.719 89.745 48.547 1.000 0.910 343 LEU A N 1
ATOM 5302 C CA . LEU A 1 343 ? 13.414 90.733 47.716 1.000 0.910 343 LEU A CA 1
ATOM 5303 C C . LEU A 1 343 ? 13.039 90.595 46.234 1.000 0.910 343 LEU A C 1
ATOM 5304 O O . LEU A 1 343 ? 12.779 91.597 45.580 1.000 0.910 343 LEU A O 1
ATOM 5320 N N . MET A 1 344 ? 13.031 89.365 45.718 1.000 0.900 344 MET A N 1
ATOM 5321 C CA . MET A 1 344 ? 12.729 89.020 44.328 1.000 0.900 344 MET A CA 1
ATOM 5322 C C . MET A 1 344 ? 12.379 87.526 44.255 1.000 0.900 344 MET A C 1
ATOM 5323 O O . MET A 1 344 ? 12.944 86.727 45.002 1.000 0.900 344 MET A O 1
ATOM 5337 N N . SER A 1 345 ? 11.456 87.141 43.376 1.000 0.920 345 SER A N 1
ATOM 5338 C CA . SER A 1 345 ? 11.033 85.751 43.166 1.000 0.920 345 SER A CA 1
ATOM 5339 C C . SER A 1 345 ? 10.387 85.566 41.790 1.000 0.920 345 SER A C 1
ATOM 5340 O O . SER A 1 345 ? 9.973 86.543 41.166 1.000 0.920 345 SER A O 1
ATOM 5348 N N . THR A 1 346 ? 10.297 84.320 41.322 1.000 0.930 346 THR A N 1
ATOM 5349 C CA . THR A 1 346 ? 9.576 83.930 40.104 1.000 0.930 346 THR A CA 1
ATOM 5350 C C . THR A 1 346 ? 8.161 83.455 40.475 1.000 0.930 346 THR A C 1
ATOM 5351 O O . THR A 1 346 ? 8.003 82.329 40.952 1.000 0.930 346 THR A O 1
ATOM 5362 N N . PRO A 1 347 ? 7.106 84.283 40.329 1.000 0.930 347 PRO A N 1
ATOM 5363 C CA . PRO A 1 347 ? 5.746 83.842 40.637 1.000 0.930 347 PRO A CA 1
ATOM 5364 C C . PRO A 1 347 ? 5.300 82.747 39.653 1.000 0.930 347 PRO A C 1
ATOM 5365 O O . PRO A 1 347 ? 5.649 82.795 38.476 1.000 0.930 347 PRO A O 1
ATOM 5376 N N . ILE A 1 348 ? 4.540 81.754 40.117 1.000 0.900 348 ILE A N 1
ATOM 5377 C CA . ILE A 1 348 ? 4.010 80.675 39.267 1.000 0.900 348 ILE A CA 1
ATOM 5378 C C . ILE A 1 348 ? 2.607 81.025 38.758 1.000 0.900 348 ILE A C 1
ATOM 5379 O O . ILE A 1 348 ? 1.809 81.597 39.502 1.000 0.900 348 ILE A O 1
ATOM 5395 N N . LEU A 1 349 ? 2.317 80.711 37.492 1.000 0.910 349 LEU A N 1
ATOM 5396 C CA . LEU A 1 349 ? 1.033 81.015 36.854 1.000 0.910 349 LEU A CA 1
ATOM 5397 C C . LEU A 1 349 ? -0.145 80.330 37.564 1.000 0.910 349 LEU A C 1
ATOM 5398 O O . LEU A 1 349 ? -0.058 79.182 38.000 1.000 0.910 349 LEU A O 1
ATOM 5414 N N . ASN A 1 350 ? -1.275 81.033 37.626 1.000 0.840 350 ASN A N 1
ATOM 5415 C CA . ASN A 1 350 ? -2.537 80.522 38.154 1.000 0.840 350 ASN A CA 1
ATOM 5416 C C . ASN A 1 350 ? -3.444 80.100 36.982 1.000 0.840 350 ASN A C 1
ATOM 5417 O O . ASN A 1 350 ? -4.410 80.788 36.656 1.000 0.840 350 ASN A O 1
ATOM 5428 N N . SER A 1 351 ? -3.062 79.014 36.296 1.000 0.810 351 SER A N 1
ATOM 5429 C CA . SER A 1 351 ? -3.746 78.487 35.098 1.000 0.810 351 SER A CA 1
ATOM 5430 C C . SER A 1 351 ? -5.271 78.390 35.293 1.000 0.810 351 SER A C 1
ATOM 5431 O O . SER A 1 351 ? -5.686 77.924 36.357 1.000 0.810 351 SER A O 1
ATOM 5439 N N . PRO A 1 352 ? -6.103 78.815 34.316 1.000 0.820 352 PRO A N 1
ATOM 5440 C CA . PRO A 1 352 ? -5.767 79.108 32.914 1.000 0.820 352 PRO A CA 1
ATOM 5441 C C . PRO A 1 352 ? -5.214 80.521 32.640 1.000 0.820 352 PRO A C 1
ATOM 5442 O O . PRO A 1 352 ? -5.025 80.889 31.482 1.000 0.820 352 PRO A O 1
ATOM 5453 N N . GLN A 1 353 ? -4.926 81.325 33.671 1.000 0.900 353 GLN A N 1
ATOM 5454 C CA . GLN A 1 353 ? -4.372 82.671 33.485 1.000 0.900 353 GLN A CA 1
ATOM 5455 C C . GLN A 1 353 ? -2.970 82.650 32.862 1.000 0.900 353 GLN A C 1
ATOM 5456 O O . GLN A 1 353 ? -2.086 81.905 33.291 1.000 0.900 353 GLN A O 1
ATOM 5470 N N . VAL A 1 354 ? -2.755 83.556 31.909 1.000 0.920 354 VAL A N 1
ATOM 5471 C CA . VAL A 1 354 ? -1.518 83.697 31.119 1.000 0.920 354 VAL A CA 1
ATOM 5472 C C . VAL A 1 354 ? -0.490 84.653 31.733 1.000 0.920 354 VAL A C 1
ATOM 5473 O O . VAL A 1 354 ? 0.585 84.833 31.163 1.000 0.920 354 VAL A O 1
ATOM 5486 N N . GLY A 1 355 ? -0.801 85.275 32.877 1.000 0.940 355 GLY A N 1
ATOM 5487 C CA . GLY A 1 355 ? 0.071 86.240 33.546 1.000 0.940 355 GLY A CA 1
ATOM 5488 C C . GLY A 1 355 ? -0.165 86.368 35.056 1.000 0.940 355 GLY A C 1
ATOM 5489 O O . GLY A 1 355 ? -1.287 86.223 35.546 1.000 0.940 355 GLY A O 1
ATOM 5493 N N . ILE A 1 356 ? 0.907 86.657 35.799 1.000 0.960 356 ILE A N 1
ATOM 5494 C CA . ILE A 1 356 ? 0.879 86.929 37.245 1.000 0.960 356 ILE A CA 1
ATOM 5495 C C . ILE A 1 356 ? 1.955 87.951 37.645 1.000 0.960 356 ILE A C 1
ATOM 5496 O O . ILE A 1 356 ? 3.128 87.808 37.294 1.000 0.960 356 ILE A O 1
ATOM 5512 N N . LEU A 1 357 ? 1.564 88.969 38.419 1.000 0.970 357 LEU A N 1
ATOM 5513 C CA . LEU A 1 357 ? 2.468 89.994 38.953 1.000 0.970 357 LEU A CA 1
ATOM 5514 C C . LEU A 1 357 ? 2.903 89.667 40.390 1.000 0.970 357 LEU A C 1
ATOM 5515 O O . LEU A 1 357 ? 2.070 89.558 41.289 1.000 0.970 357 LEU A O 1
ATOM 5531 N N . GLY A 1 358 ? 4.212 89.578 40.618 1.000 0.970 358 GLY A N 1
ATOM 5532 C CA . GLY A 1 358 ? 4.845 89.478 41.932 1.000 0.970 358 GLY A CA 1
ATOM 5533 C C . GLY A 1 358 ? 5.307 90.839 42.462 1.000 0.970 358 GLY A C 1
ATOM 5534 O O . GLY A 1 358 ? 6.239 91.439 41.920 1.000 0.970 358 GLY A O 1
ATOM 5538 N N . MET A 1 359 ? 4.687 91.297 43.552 1.000 0.960 359 MET A N 1
ATOM 5539 C CA . MET A 1 359 ? 5.143 92.425 44.372 1.000 0.960 359 MET A CA 1
ATOM 5540 C C . MET A 1 359 ? 6.132 91.959 45.448 1.000 0.960 359 MET A C 1
ATOM 5541 O O . MET A 1 359 ? 5.919 90.936 46.109 1.000 0.960 359 MET A O 1
ATOM 5555 N N . HIS A 1 360 ? 7.177 92.754 45.673 1.000 0.960 360 HIS A N 1
ATOM 5556 C CA . HIS A 1 360 ? 8.256 92.456 46.618 1.000 0.960 360 HIS A CA 1
ATOM 5557 C C . HIS A 1 360 ? 8.403 93.546 47.690 1.000 0.960 360 HIS A C 1
ATOM 5558 O O . HIS A 1 360 ? 7.619 94.493 47.775 1.000 0.960 360 HIS A O 1
ATOM 5572 N N . LYS A 1 361 ? 9.379 93.383 48.583 1.000 0.950 361 LYS A N 1
ATOM 5573 C CA . LYS A 1 361 ? 9.634 94.295 49.700 1.000 0.950 361 LYS A CA 1
ATOM 5574 C C . LYS A 1 361 ? 10.115 95.664 49.195 1.000 0.950 361 LYS A C 1
ATOM 5575 O O . LYS A 1 361 ? 11.044 95.740 48.397 1.000 0.950 361 LYS A O 1
ATOM 5594 N N . ILE A 1 362 ? 9.543 96.742 49.737 1.000 0.950 362 ILE A N 1
ATOM 5595 C CA . ILE A 1 362 ? 10.059 98.110 49.561 1.000 0.950 362 ILE A CA 1
ATOM 5596 C C . ILE A 1 362 ? 11.300 98.288 50.449 1.000 0.950 362 ILE A C 1
ATOM 5597 O O . ILE A 1 362 ? 11.232 98.043 51.657 1.000 0.950 362 ILE A O 1
ATOM 5613 N N . GLN A 1 363 ? 12.425 98.734 49.886 1.000 0.930 363 GLN A N 1
ATOM 5614 C CA . GLN A 1 363 ? 13.665 98.944 50.637 1.000 0.930 363 GLN A CA 1
ATOM 5615 C C . GLN A 1 363 ? 14.444 100.177 50.158 1.000 0.930 363 GLN A C 1
ATOM 5616 O O . GLN A 1 363 ? 14.595 100.402 48.962 1.000 0.930 363 GLN A O 1
ATOM 5630 N N . LEU A 1 364 ? 14.981 100.951 51.110 1.000 0.930 364 LEU A N 1
ATOM 5631 C CA . LEU A 1 364 ? 15.929 102.030 50.821 1.000 0.930 364 LEU A CA 1
ATOM 5632 C C . LEU A 1 364 ? 17.191 101.463 50.152 1.000 0.930 364 LEU A C 1
ATOM 5633 O O . LEU A 1 364 ? 17.857 100.592 50.716 1.000 0.930 364 LEU A O 1
ATOM 5649 N N . ARG A 1 365 ? 17.506 101.973 48.963 1.000 0.940 365 ARG A N 1
ATOM 5650 C CA . ARG A 1 365 ? 18.675 101.627 48.147 1.000 0.940 365 ARG A CA 1
ATOM 5651 C C . ARG A 1 365 ? 19.300 102.893 47.560 1.000 0.940 365 ARG A C 1
ATOM 5652 O O . ARG A 1 365 ? 18.535 103.761 47.144 1.000 0.940 365 ARG A O 1
ATOM 5673 N N . PRO A 1 366 ? 20.633 102.980 47.425 1.000 0.930 366 PRO A N 1
ATOM 5674 C CA . PRO A 1 366 ? 21.242 104.013 46.601 1.000 0.930 366 PRO A CA 1
ATOM 5675 C C . PRO A 1 366 ? 20.832 103.808 45.137 1.000 0.930 366 PRO A C 1
ATOM 5676 O O . PRO A 1 366 ? 20.898 102.692 44.616 1.000 0.930 366 PRO A O 1
ATOM 5687 N N . VAL A 1 367 ? 20.410 104.890 44.490 1.000 0.940 367 VAL A N 1
ATOM 5688 C CA . VAL A 1 367 ? 20.084 104.958 43.061 1.000 0.940 367 VAL A CA 1
ATOM 5689 C C . VAL A 1 367 ? 20.835 106.146 42.469 1.000 0.940 367 VAL A C 1
ATOM 5690 O O . VAL A 1 367 ? 20.864 107.217 43.081 1.000 0.940 367 VAL A O 1
ATOM 5703 N N . ALA A 1 368 ? 21.451 105.951 41.302 1.000 0.940 368 ALA A N 1
ATOM 5704 C CA . ALA A 1 368 ? 22.044 107.033 40.526 1.000 0.940 368 ALA A CA 1
ATOM 5705 C C . ALA A 1 368 ? 20.919 107.902 39.943 1.000 0.940 368 ALA A C 1
ATOM 5706 O O . ALA A 1 368 ? 20.065 107.404 39.212 1.000 0.940 368 ALA A O 1
ATOM 5713 N N . ILE A 1 369 ? 20.894 109.182 40.313 1.000 0.870 369 ILE A N 1
ATOM 5714 C CA . ILE A 1 369 ? 19.926 110.166 39.802 1.000 0.870 369 ILE A CA 1
ATOM 5715 C C . ILE A 1 369 ? 20.427 110.773 38.480 1.000 0.870 369 ILE A C 1
ATOM 5716 O O . ILE A 1 369 ? 19.634 111.175 37.632 1.000 0.870 369 ILE A O 1
ATOM 5732 N N . ASP A 1 370 ? 21.748 110.813 38.319 1.000 0.890 370 ASP A N 1
ATOM 5733 C CA . ASP A 1 370 ? 22.509 111.206 37.135 1.000 0.890 370 ASP A CA 1
ATOM 5734 C C . ASP A 1 370 ? 23.903 110.542 37.206 1.000 0.890 370 ASP A C 1
ATOM 5735 O O . ASP A 1 370 ? 24.106 109.607 37.985 1.000 0.890 370 ASP A O 1
ATOM 5744 N N . GLU A 1 371 ? 24.857 110.991 36.388 1.000 0.900 371 GLU A N 1
ATOM 5745 C CA . GLU A 1 371 ? 26.207 110.416 36.301 1.000 0.900 371 GLU A CA 1
ATOM 5746 C C . GLU A 1 371 ? 27.081 110.659 37.552 1.000 0.900 371 GLU A C 1
ATOM 5747 O O . GLU A 1 371 ? 28.069 109.950 37.739 1.000 0.900 371 GLU A O 1
ATOM 5759 N N . GLU A 1 372 ? 26.726 111.611 38.430 1.000 0.900 372 GLU A N 1
ATOM 5760 C CA . GLU A 1 372 ? 27.541 111.993 39.598 1.000 0.900 372 GLU A CA 1
ATOM 5761 C C . GLU A 1 372 ? 26.851 111.757 40.956 1.000 0.900 372 GLU A C 1
ATOM 5762 O O . GLU A 1 372 ? 27.530 111.551 41.967 1.000 0.900 372 GLU A O 1
ATOM 5774 N N . ARG A 1 373 ? 25.512 111.801 41.026 1.000 0.900 373 ARG A N 1
ATOM 5775 C CA . ARG A 1 373 ? 24.765 111.871 42.296 1.000 0.900 373 ARG A CA 1
ATOM 5776 C C . ARG A 1 373 ? 23.979 110.603 42.619 1.000 0.900 373 ARG A C 1
ATOM 5777 O O . ARG A 1 373 ? 23.194 110.107 41.811 1.000 0.900 373 ARG A O 1
ATOM 5798 N N . PHE A 1 374 ? 24.096 110.151 43.870 1.000 0.910 374 PHE A N 1
ATOM 5799 C CA . PHE A 1 374 ? 23.322 109.039 44.425 1.000 0.910 374 PHE A CA 1
ATOM 5800 C C . PHE A 1 374 ? 22.440 109.468 45.607 1.000 0.910 374 PHE A C 1
ATOM 5801 O O . PHE A 1 374 ? 22.877 110.185 46.507 1.000 0.910 374 PHE A O 1
ATOM 5818 N N . GLU A 1 375 ? 21.202 108.974 45.640 1.000 0.930 375 GLU A N 1
ATOM 5819 C CA . GLU A 1 375 ? 20.256 109.161 46.749 1.000 0.930 375 GLU A CA 1
ATOM 5820 C C . GLU A 1 375 ? 19.672 107.814 47.198 1.000 0.930 375 GLU A C 1
ATOM 5821 O O . GLU A 1 375 ? 19.516 106.899 46.392 1.000 0.930 375 GLU A O 1
ATOM 5833 N N . ASN A 1 376 ? 19.310 107.681 48.480 1.000 0.920 376 ASN A N 1
ATOM 5834 C CA . ASN A 1 376 ? 18.650 106.473 48.987 1.000 0.920 376 ASN A CA 1
ATOM 5835 C C . ASN A 1 376 ? 17.135 106.519 48.721 1.000 0.920 376 ASN A C 1
ATOM 5836 O O . ASN A 1 376 ? 16.402 107.200 49.441 1.000 0.920 376 ASN A O 1
ATOM 5847 N N . ARG A 1 377 ? 16.662 105.769 47.720 1.000 0.940 377 ARG A N 1
ATOM 5848 C CA . ARG A 1 377 ? 15.254 105.699 47.298 1.000 0.940 377 ARG A CA 1
ATOM 5849 C C . ARG A 1 377 ? 14.567 104.396 47.746 1.000 0.940 377 ARG A C 1
ATOM 5850 O O . ARG A 1 377 ? 15.232 103.363 47.836 1.000 0.940 377 ARG A O 1
ATOM 5871 N N . PRO A 1 378 ? 13.261 104.417 48.079 1.000 0.960 378 PRO A N 1
ATOM 5872 C CA . PRO A 1 378 ? 12.480 103.244 48.471 1.000 0.960 378 PRO A CA 1
ATOM 5873 C C . PRO A 1 378 ? 12.106 102.393 47.244 1.000 0.960 378 PRO A C 1
ATOM 5874 O O . PRO A 1 378 ? 10.993 102.477 46.725 1.000 0.960 378 PRO A O 1
ATOM 5885 N N . MET A 1 379 ? 13.037 101.557 46.791 1.000 0.960 379 MET A N 1
ATOM 5886 C CA . MET A 1 379 ? 12.854 100.715 45.607 1.000 0.960 379 MET A CA 1
ATOM 5887 C C . MET A 1 379 ? 12.039 99.453 45.914 1.000 0.960 379 MET A C 1
ATOM 5888 O O . MET A 1 379 ? 12.201 98.844 46.975 1.000 0.960 379 MET A O 1
ATOM 5902 N N . MET A 1 380 ? 11.218 99.021 44.955 1.000 0.960 380 MET A N 1
ATOM 5903 C CA . MET A 1 380 ? 10.604 97.688 44.904 1.000 0.960 380 MET A CA 1
ATOM 5904 C C . MET A 1 380 ? 10.982 96.993 43.588 1.000 0.960 380 MET A C 1
ATOM 5905 O O . MET A 1 380 ? 10.878 97.607 42.529 1.000 0.960 380 MET A O 1
ATOM 5919 N N . TYR A 1 381 ? 11.347 95.708 43.631 1.000 0.960 381 TYR A N 1
ATOM 5920 C CA . TYR A 1 381 ? 11.369 94.870 42.427 1.000 0.960 381 TYR A CA 1
ATOM 5921 C C . TYR A 1 381 ? 9.956 94.385 42.080 1.000 0.960 381 TYR A C 1
ATOM 5922 O O . TYR A 1 381 ? 9.241 93.854 42.932 1.000 0.960 381 TYR A O 1
ATOM 5940 N N . ILE A 1 382 ? 9.568 94.508 40.816 1.000 0.960 382 ILE A N 1
ATOM 5941 C CA . ILE A 1 382 ? 8.337 93.932 40.268 1.000 0.960 382 ILE A CA 1
ATOM 5942 C C . ILE A 1 382 ? 8.703 92.811 39.293 1.000 0.960 382 ILE A C 1
ATOM 5943 O O . ILE A 1 382 ? 9.653 92.943 38.521 1.000 0.960 382 ILE A O 1
ATOM 5959 N N . ALA A 1 383 ? 7.970 91.700 39.341 1.000 0.970 383 ALA A N 1
ATOM 5960 C CA . ALA A 1 383 ? 8.184 90.554 38.458 1.000 0.970 383 ALA A CA 1
ATOM 5961 C C . ALA A 1 383 ? 6.877 90.171 37.764 1.000 0.970 383 ALA A C 1
ATOM 5962 O O . ALA A 1 383 ? 5.861 90.020 38.436 1.000 0.970 383 ALA A O 1
ATOM 5969 N N . LEU A 1 384 ? 6.897 89.982 36.447 1.000 0.970 384 LEU A N 1
ATOM 5970 C CA . LEU A 1 384 ? 5.794 89.384 35.694 1.000 0.970 384 LEU A CA 1
ATOM 5971 C C . LEU A 1 384 ? 6.229 87.991 35.250 1.000 0.970 384 LEU A C 1
ATOM 5972 O O . LEU A 1 384 ? 7.183 87.880 34.480 1.000 0.970 384 LEU A O 1
ATOM 5988 N N . SER A 1 385 ? 5.515 86.952 35.682 1.000 0.960 385 SER A N 1
ATOM 5989 C CA . SER A 1 385 ? 5.553 85.663 34.982 1.000 0.960 385 SER A CA 1
ATOM 5990 C C . SER A 1 385 ? 4.410 85.577 33.987 1.000 0.960 385 SER A C 1
ATOM 5991 O O . SER A 1 385 ? 3.322 86.089 34.253 1.000 0.960 385 SER A O 1
ATOM 5999 N N . TYR A 1 386 ? 4.670 84.949 32.846 1.000 0.940 386 TYR A N 1
ATOM 6000 C CA . TYR A 1 386 ? 3.775 84.919 31.695 1.000 0.940 386 TYR A CA 1
ATOM 6001 C C . TYR A 1 386 ? 3.976 83.641 30.872 1.000 0.940 386 TYR A C 1
ATOM 6002 O O . TYR A 1 386 ? 5.047 83.031 30.923 1.000 0.940 386 TYR A O 1
ATOM 6020 N N . ASP A 1 387 ? 2.949 83.231 30.127 1.000 0.940 387 ASP A N 1
ATOM 6021 C CA . ASP A 1 387 ? 3.039 82.102 29.196 1.000 0.940 387 ASP A CA 1
ATOM 6022 C C . ASP A 1 387 ? 3.531 82.577 27.817 1.000 0.940 387 ASP A C 1
ATOM 6023 O O . ASP A 1 387 ? 2.809 83.244 27.066 1.000 0.940 387 ASP A O 1
ATOM 6032 N N . HIS A 1 388 ? 4.768 82.214 27.465 1.000 0.900 388 HIS A N 1
ATOM 6033 C CA . HIS A 1 388 ? 5.394 82.596 26.194 1.000 0.900 388 HIS A CA 1
ATOM 6034 C C . HIS A 1 388 ? 4.793 81.853 24.974 1.000 0.900 388 HIS A C 1
ATOM 6035 O O . HIS A 1 388 ? 5.238 82.044 23.844 1.000 0.900 388 HIS A O 1
ATOM 6049 N N . ARG A 1 389 ? 3.742 81.034 25.155 1.000 0.880 389 ARG A N 1
ATOM 6050 C CA . ARG A 1 389 ? 2.896 80.556 24.042 1.000 0.880 389 ARG A CA 1
ATOM 6051 C C . ARG A 1 389 ? 2.044 81.662 23.405 1.000 0.880 389 ARG A C 1
ATOM 6052 O O . ARG A 1 389 ? 1.526 81.448 22.314 1.000 0.880 389 ARG A O 1
ATOM 6073 N N . ILE A 1 390 ? 1.879 82.811 24.071 1.000 0.880 390 ILE A N 1
ATOM 6074 C CA . ILE A 1 390 ? 1.076 83.944 23.571 1.000 0.880 390 ILE A CA 1
ATOM 6075 C C . ILE A 1 390 ? 1.813 85.275 23.704 1.000 0.880 390 ILE A C 1
ATOM 6076 O O . ILE A 1 390 ? 1.808 86.081 22.779 1.000 0.880 390 ILE A O 1
ATOM 6092 N N . VAL A 1 391 ? 2.394 85.531 24.878 1.000 0.920 391 VAL A N 1
ATOM 6093 C CA . VAL A 1 391 ? 2.939 86.846 25.224 1.000 0.920 391 VAL A CA 1
ATOM 6094 C C . VAL A 1 391 ? 4.440 86.825 24.977 1.000 0.920 391 VAL A C 1
ATOM 6095 O O . VAL A 1 391 ? 5.194 86.254 25.762 1.000 0.920 391 VAL A O 1
ATOM 6108 N N . ASP A 1 392 ? 4.880 87.464 23.897 1.000 0.880 392 ASP A N 1
ATOM 6109 C CA . ASP A 1 392 ? 6.305 87.646 23.618 1.000 0.880 392 ASP A CA 1
ATOM 6110 C C . ASP A 1 392 ? 6.983 88.491 24.706 1.000 0.880 392 ASP A C 1
ATOM 6111 O O . ASP A 1 392 ? 6.393 89.420 25.270 1.000 0.880 392 ASP A O 1
ATOM 6120 N N . GLY A 1 393 ? 8.286 88.275 24.916 1.000 0.910 393 GLY A N 1
ATOM 6121 C CA . GLY A 1 393 ? 9.095 89.084 25.838 1.000 0.910 393 GLY A CA 1
ATOM 6122 C C . GLY A 1 393 ? 8.997 90.606 25.612 1.000 0.910 393 GLY A C 1
ATOM 6123 O O . GLY A 1 393 ? 9.098 91.376 26.568 1.000 0.910 393 GLY A O 1
ATOM 6127 N N . LYS A 1 394 ? 8.720 91.055 24.377 1.000 0.940 394 LYS A N 1
ATOM 6128 C CA . LYS A 1 394 ? 8.432 92.465 24.042 1.000 0.940 394 LYS A CA 1
ATOM 6129 C C . LYS A 1 394 ? 7.183 92.989 24.759 1.000 0.940 394 LYS A C 1
ATOM 6130 O O . LYS A 1 394 ? 7.197 94.109 25.269 1.000 0.940 394 LYS A O 1
ATOM 6149 N N . GLU A 1 395 ? 6.110 92.207 24.788 1.000 0.950 395 GLU A N 1
ATOM 6150 C CA . GLU A 1 395 ? 4.851 92.581 25.434 1.000 0.950 395 GLU A CA 1
ATOM 6151 C C . GLU A 1 395 ? 4.937 92.421 26.949 1.000 0.950 395 GLU A C 1
ATOM 6152 O O . GLU A 1 395 ? 4.524 93.321 27.676 1.000 0.950 395 GLU A O 1
ATOM 6164 N N . ALA A 1 396 ? 5.566 91.348 27.436 1.000 0.950 396 ALA A N 1
ATOM 6165 C CA . ALA A 1 396 ? 5.792 91.136 28.863 1.000 0.950 396 ALA A CA 1
ATOM 6166 C C . ALA A 1 396 ? 6.630 92.267 29.497 1.000 0.950 396 ALA A C 1
ATOM 6167 O O . ALA A 1 396 ? 6.264 92.816 30.540 1.000 0.950 396 ALA A O 1
ATOM 6174 N N . VAL A 1 397 ? 7.725 92.680 28.845 1.000 0.960 397 VAL A N 1
ATOM 6175 C CA . VAL A 1 397 ? 8.516 93.849 29.272 1.000 0.960 397 VAL A CA 1
ATOM 6176 C C . VAL A 1 397 ? 7.726 95.144 29.072 1.000 0.960 397 VAL A C 1
ATOM 6177 O O . VAL A 1 397 ? 7.721 95.990 29.964 1.000 0.960 397 VAL A O 1
ATOM 6190 N N . GLY A 1 398 ? 7.011 95.304 27.955 1.000 0.970 398 GLY A N 1
ATOM 6191 C CA . GLY A 1 398 ? 6.194 96.492 27.682 1.000 0.970 398 GLY A CA 1
ATOM 6192 C C . GLY A 1 398 ? 5.079 96.726 28.712 1.000 0.970 398 GLY A C 1
ATOM 6193 O O . GLY A 1 398 ? 4.801 97.876 29.075 1.000 0.970 398 GLY A O 1
ATOM 6197 N N . PHE A 1 399 ? 4.471 95.654 29.219 1.000 0.970 399 PHE A N 1
ATOM 6198 C CA . PHE A 1 399 ? 3.500 95.654 30.313 1.000 0.970 399 PHE A CA 1
ATOM 6199 C C . PHE A 1 399 ? 4.162 96.046 31.634 1.000 0.970 399 PHE A C 1
ATOM 6200 O O . PHE A 1 399 ? 3.716 96.986 32.294 1.000 0.970 399 PHE A O 1
ATOM 6217 N N . LEU A 1 400 ? 5.275 95.396 31.985 1.000 0.970 400 LEU A N 1
ATOM 6218 C CA . LEU A 1 400 ? 5.978 95.641 33.245 1.000 0.970 400 LEU A CA 1
ATOM 6219 C C . LEU A 1 400 ? 6.581 97.061 33.321 1.000 0.970 400 LEU A C 1
ATOM 6220 O O . LEU A 1 400 ? 6.534 97.694 34.373 1.000 0.970 400 LEU A O 1
ATOM 6236 N N . VAL A 1 401 ? 7.060 97.606 32.196 1.000 0.970 401 VAL A N 1
ATOM 6237 C CA . VAL A 1 401 ? 7.462 99.021 32.056 1.000 0.970 401 VAL A CA 1
ATOM 6238 C C . VAL A 1 401 ? 6.259 99.966 32.162 1.000 0.970 401 VAL A C 1
ATOM 6239 O O . VAL A 1 401 ? 6.368 101.016 32.785 1.000 0.970 401 VAL A O 1
ATOM 6252 N N . THR A 1 402 ? 5.095 99.602 31.612 1.000 0.960 402 THR A N 1
ATOM 6253 C CA . THR A 1 402 ? 3.880 100.427 31.762 1.000 0.960 402 THR A CA 1
ATOM 6254 C C . THR A 1 402 ? 3.451 100.505 33.235 1.000 0.960 402 THR A C 1
ATOM 6255 O O . THR A 1 402 ? 3.141 101.592 33.711 1.000 0.960 402 THR A O 1
ATOM 6266 N N . ILE A 1 403 ? 3.531 99.399 33.988 1.000 0.960 403 ILE A N 1
ATOM 6267 C CA . ILE A 1 403 ? 3.286 99.397 35.441 1.000 0.960 403 ILE A CA 1
ATOM 6268 C C . ILE A 1 403 ? 4.316 100.254 36.190 1.000 0.960 403 ILE A C 1
ATOM 6269 O O . ILE A 1 403 ? 3.921 101.048 37.040 1.000 0.960 403 ILE A O 1
ATOM 6285 N N . LYS A 1 404 ? 5.614 100.138 35.870 1.000 0.960 404 LYS A N 1
ATOM 6286 C CA . LYS A 1 404 ? 6.673 100.977 36.462 1.000 0.960 404 LYS A CA 1
ATOM 6287 C C . LYS A 1 404 ? 6.361 102.467 36.298 1.000 0.960 404 LYS A C 1
ATOM 6288 O O . LYS A 1 404 ? 6.271 103.174 37.298 1.000 0.960 404 LYS A O 1
ATOM 6307 N N . ASN A 1 405 ? 6.131 102.921 35.065 1.000 0.960 405 ASN A N 1
ATOM 6308 C CA . ASN A 1 405 ? 5.897 104.336 34.774 1.000 0.960 405 ASN A CA 1
ATOM 6309 C C . ASN A 1 405 ? 4.658 104.877 35.510 1.000 0.960 405 ASN A C 1
ATOM 6310 O O . ASN A 1 405 ? 4.724 105.946 36.102 1.000 0.960 405 ASN A O 1
ATOM 6321 N N . LEU A 1 406 ? 3.557 104.117 35.543 1.000 0.950 406 LEU A N 1
ATOM 6322 C CA . LEU A 1 406 ? 2.313 104.503 36.228 1.000 0.950 406 LEU A CA 1
ATOM 6323 C C . LEU A 1 406 ? 2.399 104.483 37.770 1.000 0.950 406 LEU A C 1
ATOM 6324 O O . LEU A 1 406 ? 1.522 105.023 38.447 1.000 0.950 406 LEU A O 1
ATOM 6340 N N . LEU A 1 407 ? 3.425 103.848 38.343 1.000 0.950 407 LEU A N 1
ATOM 6341 C CA . LEU A 1 407 ? 3.720 103.887 39.781 1.000 0.950 407 LEU A CA 1
ATOM 6342 C C . LEU A 1 407 ? 4.758 104.964 40.138 1.000 0.950 407 LEU A C 1
ATOM 6343 O O . LEU A 1 407 ? 4.748 105.468 41.261 1.000 0.950 407 LEU A O 1
ATOM 6359 N N . GLU A 1 408 ? 5.633 105.329 39.201 1.000 0.950 408 GLU A N 1
ATOM 6360 C CA . GLU A 1 408 ? 6.604 106.419 39.357 1.000 0.950 408 GLU A CA 1
ATOM 6361 C C . GLU A 1 408 ? 5.974 107.794 39.069 1.000 0.950 408 GLU A C 1
ATOM 6362 O O . GLU A 1 408 ? 6.321 108.761 39.747 1.000 0.950 408 GLU A O 1
ATOM 6374 N N . ASP A 1 409 ? 4.970 107.867 38.187 1.000 0.930 409 ASP A N 1
ATOM 6375 C CA . ASP A 1 409 ? 4.044 108.999 38.050 1.000 0.930 409 ASP A CA 1
ATOM 6376 C C . ASP A 1 409 ? 2.575 108.579 38.317 1.000 0.930 409 ASP A C 1
ATOM 6377 O O . ASP A 1 409 ? 1.819 108.231 37.401 1.000 0.930 409 ASP A O 1
ATOM 6386 N N . PRO A 1 410 ? 2.121 108.644 39.584 1.000 0.890 410 PRO A N 1
ATOM 6387 C CA . PRO A 1 410 ? 0.727 108.405 39.937 1.000 0.890 410 PRO A CA 1
ATOM 6388 C C . PRO A 1 410 ? -0.214 109.587 39.629 1.000 0.890 410 PRO A C 1
ATOM 6389 O O . PRO A 1 410 ? -1.414 109.453 39.866 1.000 0.890 410 PRO A O 1
ATOM 6400 N N . GLU A 1 411 ? 0.275 110.732 39.131 1.000 0.840 411 GLU A N 1
ATOM 6401 C CA . GLU A 1 411 ? -0.589 111.784 38.573 1.000 0.840 411 GLU A CA 1
ATOM 6402 C C . GLU A 1 411 ? -0.990 111.424 37.128 1.000 0.840 411 GLU A C 1
ATOM 6403 O O . GLU A 1 411 ? -2.157 111.595 36.771 1.000 0.840 411 GLU A O 1
ATOM 6415 N N . GLN A 1 412 ? -0.117 110.766 36.349 1.000 0.840 412 GLN A N 1
ATOM 6416 C CA . GLN A 1 412 ? -0.498 110.139 35.071 1.000 0.840 412 GLN A CA 1
ATOM 6417 C C . GLN A 1 412 ? -1.492 108.973 35.257 1.000 0.840 412 GLN A C 1
ATOM 6418 O O . GLN A 1 412 ? -2.445 108.843 34.484 1.000 0.840 412 GLN A O 1
ATOM 6432 N N . LEU A 1 413 ? -1.360 108.166 36.319 1.000 0.830 413 LEU A N 1
ATOM 6433 C CA . LEU A 1 413 ? -2.332 107.103 36.639 1.000 0.830 413 LEU A CA 1
ATOM 6434 C C . LEU A 1 413 ? -3.760 107.638 36.890 1.000 0.830 413 LEU A C 1
ATOM 6435 O O . LEU A 1 413 ? -4.730 106.914 36.672 1.000 0.830 413 LEU A O 1
ATOM 6451 N N . LEU A 1 414 ? -3.906 108.903 37.303 1.000 0.740 414 LEU A N 1
ATOM 6452 C CA . LEU A 1 414 ? -5.205 109.573 37.461 1.000 0.740 414 LEU A CA 1
ATOM 6453 C C . LEU A 1 414 ? -5.809 110.073 36.131 1.000 0.740 414 LEU A C 1
ATOM 6454 O O . LEU A 1 414 ? -6.965 110.491 36.124 1.000 0.740 414 LEU A O 1
ATOM 6470 N N . LEU A 1 415 ? -5.057 110.022 35.025 1.000 0.670 415 LEU A N 1
ATOM 6471 C CA . LEU A 1 415 ? -5.511 110.393 33.677 1.000 0.670 415 LEU A CA 1
ATOM 6472 C C . LEU A 1 415 ? -5.863 109.174 32.800 1.000 0.670 415 LEU A C 1
ATOM 6473 O O . LEU A 1 415 ? -6.701 109.302 31.911 1.000 0.670 415 LEU A O 1
ATOM 6489 N N . GLU A 1 416 ? -5.260 108.003 33.046 1.000 0.580 416 GLU A N 1
ATOM 6490 C CA . GLU A 1 416 ? -5.460 106.774 32.242 1.000 0.580 416 GLU A CA 1
ATOM 6491 C C . GLU A 1 416 ? -6.334 105.680 32.915 1.000 0.580 416 GLU A C 1
ATOM 6492 O O . GLU A 1 416 ? -6.753 104.726 32.250 1.000 0.580 416 GLU A O 1
ATOM 6504 N N . GLY A 1 417 ? -6.585 105.780 34.230 1.000 0.500 417 GLY A N 1
ATOM 6505 C CA . GLY A 1 417 ? -7.045 104.675 35.099 1.000 0.500 417 GLY A CA 1
ATOM 6506 C C . GLY A 1 417 ? -8.532 104.320 35.107 1.000 0.500 417 GLY A C 1
ATOM 6507 O O . GLY A 1 417 ? -8.856 103.163 34.733 1.000 0.500 417 GLY A O 1
ATOM 6512 N N . MET B 2 1 ? -34.841 99.497 32.371 1.000 0.190 1 MET B N 1
ATOM 6513 C CA . MET B 2 1 ? -34.761 98.221 31.629 1.000 0.190 1 MET B CA 1
ATOM 6514 C C . MET B 2 1 ? -34.500 97.136 32.658 1.000 0.190 1 MET B C 1
ATOM 6515 O O . MET B 2 1 ? -33.518 97.270 33.373 1.000 0.190 1 MET B O 1
ATOM 6531 N N . PHE B 2 2 ? -35.382 96.145 32.813 1.000 0.210 2 PHE B N 1
ATOM 6532 C CA . PHE B 2 2 ? -35.123 95.034 33.737 1.000 0.210 2 PHE B CA 1
ATOM 6533 C C . PHE B 2 2 ? -34.170 94.051 33.062 1.000 0.210 2 PHE B C 1
ATOM 6534 O O . PHE B 2 2 ? -34.533 93.393 32.090 1.000 0.210 2 PHE B O 1
ATOM 6551 N N . GLN B 2 3 ? -32.930 94.023 33.535 1.000 0.200 3 GLN B N 1
ATOM 6552 C CA . GLN B 2 3 ? -31.888 93.156 33.007 1.000 0.200 3 GLN B CA 1
ATOM 6553 C C . GLN B 2 3 ? -32.027 91.793 33.693 1.000 0.200 3 GLN B C 1
ATOM 6554 O O . GLN B 2 3 ? -31.804 91.688 34.897 1.000 0.200 3 GLN B O 1
ATOM 6568 N N . ASN B 2 4 ? -32.446 90.765 32.950 1.000 0.220 4 ASN B N 1
ATOM 6569 C CA . ASN B 2 4 ? -32.498 89.404 33.483 1.000 0.220 4 ASN B CA 1
ATOM 6570 C C . ASN B 2 4 ? -31.077 88.949 33.821 1.000 0.220 4 ASN B C 1
ATOM 6571 O O . ASN B 2 4 ? -30.261 88.734 32.923 1.000 0.220 4 ASN B O 1
ATOM 6582 N N . SER B 2 5 ? -30.795 88.768 35.108 1.000 0.250 5 SER B N 1
ATOM 6583 C CA . SER B 2 5 ? -29.607 88.064 35.566 1.000 0.250 5 SER B CA 1
ATOM 6584 C C . SER B 2 5 ? -29.744 86.587 35.201 1.000 0.250 5 SER B C 1
ATOM 6585 O O . SER B 2 5 ? -30.413 85.810 35.883 1.000 0.250 5 SER B O 1
ATOM 6593 N N . MET B 2 6 ? -29.095 86.181 34.109 1.000 0.250 6 MET B N 1
ATOM 6594 C CA . MET B 2 6 ? -28.809 84.768 33.882 1.000 0.250 6 MET B CA 1
ATOM 6595 C C . MET B 2 6 ? -27.907 84.291 35.025 1.000 0.250 6 MET B C 1
ATOM 6596 O O . MET B 2 6 ? -26.704 84.541 35.004 1.000 0.250 6 MET B O 1
ATOM 6610 N N . LYS B 2 7 ? -28.488 83.628 36.036 1.000 0.290 7 LYS B N 1
ATOM 6611 C CA . LYS B 2 7 ? -27.723 82.823 36.996 1.000 0.290 7 LYS B CA 1
ATOM 6612 C C . LYS B 2 7 ? -26.913 81.811 36.179 1.000 0.290 7 LYS B C 1
ATOM 6613 O O . LYS B 2 7 ? -27.492 80.874 35.630 1.000 0.290 7 LYS B O 1
ATOM 6632 N N . GLN B 2 8 ? -25.600 82.009 36.076 1.000 0.340 8 GLN B N 1
ATOM 6633 C CA . GLN B 2 8 ? -24.709 80.971 35.567 1.000 0.340 8 GLN B CA 1
ATOM 6634 C C . GLN B 2 8 ? -24.822 79.757 36.491 1.000 0.340 8 GLN B C 1
ATOM 6635 O O . GLN B 2 8 ? -24.734 79.891 37.712 1.000 0.340 8 GLN B O 1
ATOM 6649 N N . ARG B 2 9 ? -25.023 78.574 35.904 1.000 0.390 9 ARG B N 1
ATOM 6650 C CA . ARG B 2 9 ? -24.752 77.318 36.603 1.000 0.390 9 ARG B CA 1
ATOM 6651 C C . ARG B 2 9 ? -23.246 77.252 36.828 1.000 0.390 9 ARG B C 1
ATOM 6652 O O . ARG B 2 9 ? -22.507 77.296 35.851 1.000 0.390 9 ARG B O 1
ATOM 6673 N N . MET B 2 10 ? -22.823 77.183 38.085 1.000 0.530 10 MET B N 1
ATOM 6674 C CA . MET B 2 10 ? -21.429 76.903 38.421 1.000 0.530 10 MET B CA 1
ATOM 6675 C C . MET B 2 10 ? -21.136 75.429 38.151 1.000 0.530 10 MET B C 1
ATOM 6676 O O . MET B 2 10 ? -21.912 74.568 38.567 1.000 0.530 10 MET B O 1
ATOM 6690 N N . ASN B 2 11 ? -20.006 75.148 37.512 1.000 0.620 11 ASN B N 1
ATOM 6691 C CA . ASN B 2 11 ? -19.478 73.801 37.339 1.000 0.620 11 ASN B CA 1
ATOM 6692 C C . ASN B 2 11 ? -18.260 73.582 38.249 1.000 0.620 11 ASN B C 1
ATOM 6693 O O . ASN B 2 11 ? -17.568 74.515 38.657 1.000 0.620 11 ASN B O 1
ATOM 6704 N N . TRP B 2 12 ? -17.928 72.313 38.502 1.000 0.670 12 TRP B N 1
ATOM 6705 C CA . TRP B 2 12 ? -16.671 71.933 39.164 1.000 0.670 12 TRP B CA 1
ATOM 6706 C C . TRP B 2 12 ? -15.411 72.378 38.394 1.000 0.670 12 TRP B C 1
ATOM 6707 O O . TRP B 2 12 ? -14.334 72.476 38.980 1.000 0.670 12 TRP B O 1
ATOM 6728 N N . GLU B 2 13 ? -15.551 72.667 37.099 1.000 0.600 13 GLU B N 1
ATOM 6729 C CA . GLU B 2 1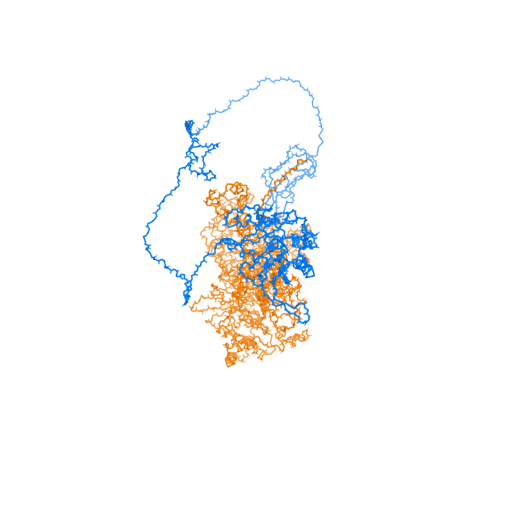3 ? -14.486 73.100 36.187 1.000 0.600 13 GLU B CA 1
ATOM 6730 C C . GLU B 2 13 ? -14.081 74.573 36.384 1.000 0.600 13 GLU B C 1
ATOM 6731 O O . GLU B 2 13 ? -12.939 74.921 36.105 1.000 0.600 13 GLU B O 1
ATOM 6743 N N . ASP B 2 14 ? -14.956 75.416 36.953 1.000 0.690 14 ASP B N 1
ATOM 6744 C CA . ASP B 2 14 ? -14.687 76.843 37.221 1.000 0.690 14 ASP B CA 1
ATOM 6745 C C . ASP B 2 14 ? -13.649 77.077 38.342 1.000 0.690 14 ASP B C 1
ATOM 6746 O O . ASP B 2 14 ? -13.247 78.215 38.617 1.000 0.690 14 ASP B O 1
ATOM 6755 N N . PHE B 2 15 ? -13.232 76.013 39.037 1.000 0.750 15 PHE B N 1
ATOM 6756 C CA . PHE B 2 15 ? -12.299 76.066 40.157 1.000 0.750 15 PHE B CA 1
ATOM 6757 C C . PHE B 2 15 ? -10.867 75.718 39.738 1.000 0.750 15 PHE B C 1
ATOM 6758 O O . PHE B 2 15 ? -10.557 74.601 39.315 1.000 0.750 15 PHE B O 1
ATOM 6775 N N . TYR B 2 16 ? -9.949 76.654 39.983 1.000 0.710 16 TYR B N 1
ATOM 6776 C CA . TYR B 2 16 ? -8.564 76.572 39.519 1.000 0.710 16 TYR B CA 1
ATOM 6777 C C . TYR B 2 16 ? -7.527 76.597 40.652 1.000 0.710 16 TYR B C 1
ATOM 6778 O O . TYR B 2 16 ? -7.779 77.112 41.745 1.000 0.710 16 TYR B O 1
ATOM 6796 N N . GLY B 2 17 ? -6.344 76.035 40.376 1.000 0.700 17 GLY B N 1
ATOM 6797 C CA . GLY B 2 17 ? -5.135 76.148 41.202 1.000 0.700 17 GLY B CA 1
ATOM 6798 C C . GLY B 2 17 ? -5.353 75.978 42.721 1.000 0.700 17 GLY B C 1
ATOM 6799 O O . GLY B 2 17 ? -5.798 74.911 43.157 1.000 0.700 17 GLY B O 1
ATOM 6803 N N . PRO B 2 18 ? -5.026 76.990 43.553 1.000 0.760 18 PRO B N 1
ATOM 6804 C CA . PRO B 2 18 ? -5.194 76.920 45.005 1.000 0.760 18 PRO B CA 1
ATOM 6805 C C . PRO B 2 18 ? -6.663 76.977 45.450 1.000 0.760 18 PRO B C 1
ATOM 6806 O O . PRO B 2 18 ? -7.014 76.370 46.462 1.000 0.760 18 PRO B O 1
ATOM 6817 N N . ASN B 2 19 ? -7.529 77.649 44.685 1.000 0.830 19 ASN B N 1
ATOM 6818 C CA . ASN B 2 19 ? -8.946 77.816 45.009 1.000 0.830 19 ASN B CA 1
ATOM 6819 C C . ASN B 2 19 ? -9.712 76.489 44.852 1.000 0.830 19 ASN B C 1
ATOM 6820 O O . ASN B 2 19 ? -10.537 76.156 45.700 1.000 0.830 19 ASN B O 1
ATOM 6831 N N . LEU B 2 20 ? -9.358 75.674 43.850 1.000 0.800 20 LEU B N 1
ATOM 6832 C CA . LEU B 2 20 ? -9.819 74.282 43.718 1.000 0.800 20 LEU B CA 1
ATOM 6833 C C . LEU B 2 20 ? -9.444 73.427 44.935 1.000 0.800 20 LEU B C 1
ATOM 6834 O O . LEU B 2 20 ? -10.257 72.648 45.430 1.000 0.800 20 LEU B O 1
ATOM 6850 N N . GLY B 2 21 ? -8.221 73.601 45.445 1.000 0.760 21 GLY B N 1
ATOM 6851 C CA . GLY B 2 21 ? -7.761 72.919 46.654 1.000 0.760 21 GLY B CA 1
ATOM 6852 C C . GLY B 2 21 ? -8.587 73.264 47.899 1.000 0.760 21 GLY B C 1
ATOM 6853 O O . GLY B 2 21 ? -8.718 72.416 48.776 1.000 0.760 21 GLY B O 1
ATOM 6857 N N . TYR B 2 22 ? -9.153 74.474 47.966 1.000 0.790 22 TYR B N 1
ATOM 6858 C CA . TYR B 2 22 ? -10.041 74.920 49.044 1.000 0.790 22 TYR B CA 1
ATOM 6859 C C . TYR B 2 22 ? -11.480 74.413 48.862 1.000 0.790 22 TYR B C 1
ATOM 6860 O O . TYR B 2 22 ? -12.048 73.837 49.787 1.000 0.790 22 TYR B O 1
ATOM 6878 N N . ALA B 2 23 ? -12.048 74.534 47.656 1.000 0.790 23 ALA B N 1
ATOM 6879 C CA . ALA B 2 23 ? -13.411 74.079 47.355 1.000 0.790 23 ALA B CA 1
ATOM 6880 C C . ALA B 2 23 ? -13.607 72.568 47.604 1.000 0.790 23 ALA B C 1
ATOM 6881 O O . ALA B 2 23 ? -14.627 72.153 48.151 1.000 0.790 23 ALA B O 1
ATOM 6888 N N . LEU B 2 24 ? -12.605 71.744 47.271 1.000 0.750 24 LEU B N 1
ATOM 6889 C CA . LEU B 2 24 ? -12.628 70.301 47.545 1.000 0.750 24 LEU B CA 1
ATOM 6890 C C . LEU B 2 24 ? -12.495 69.957 49.040 1.000 0.750 24 LEU B C 1
ATOM 6891 O O . LEU B 2 24 ? -13.003 68.925 49.470 1.000 0.750 24 LEU B O 1
ATOM 6907 N N . GLU B 2 25 ? -11.830 70.798 49.836 1.000 0.750 25 GLU B N 1
ATOM 6908 C CA . GLU B 2 25 ? -11.699 70.605 51.289 1.000 0.750 25 GLU B CA 1
ATOM 6909 C C . GLU B 2 25 ? -13.000 70.985 52.020 1.000 0.750 25 GLU B C 1
ATOM 6910 O O . GLU B 2 25 ? -13.427 70.272 52.927 1.000 0.750 25 GLU B O 1
ATOM 6922 N N . LEU B 2 26 ? -13.700 72.023 51.540 1.000 0.780 26 LEU B N 1
ATOM 6923 C CA . LEU B 2 26 ? -15.069 72.351 51.956 1.000 0.780 26 LEU B CA 1
ATOM 6924 C C . LEU B 2 26 ? -16.082 71.260 51.573 1.000 0.780 26 LEU B C 1
ATOM 6925 O O . LEU B 2 26 ? -16.962 70.952 52.372 1.000 0.780 26 LEU B O 1
ATOM 6941 N N . TYR B 2 27 ? -15.952 70.632 50.399 1.000 0.790 27 TYR B N 1
ATOM 6942 C CA . TYR B 2 27 ? -16.818 69.505 50.030 1.000 0.790 27 TYR B CA 1
ATOM 6943 C C . TYR B 2 27 ? -16.579 68.273 50.920 1.000 0.790 27 TYR B C 1
ATOM 6944 O O . TYR B 2 27 ? -17.527 67.595 51.321 1.000 0.790 27 TYR B O 1
ATOM 6962 N N . ASP B 2 28 ? -15.326 67.990 51.293 1.000 0.740 28 ASP B N 1
ATOM 6963 C CA . ASP B 2 28 ? -15.025 66.930 52.262 1.000 0.740 28 ASP B CA 1
ATOM 6964 C C . ASP B 2 28 ? -15.598 67.243 53.663 1.000 0.740 28 ASP B C 1
ATOM 6965 O O . ASP B 2 28 ? -16.045 66.315 54.337 1.000 0.740 28 ASP B O 1
ATOM 6974 N N . GLN B 2 29 ? -15.671 68.519 54.080 1.000 0.760 29 GLN B N 1
ATOM 6975 C CA . GLN B 2 29 ? -16.415 68.928 55.286 1.000 0.760 29 GLN B CA 1
ATOM 6976 C C . GLN B 2 29 ? -17.930 68.728 55.130 1.000 0.760 29 GLN B C 1
ATOM 6977 O O . GLN B 2 29 ? -18.522 68.043 55.964 1.000 0.760 29 GLN B O 1
ATOM 6991 N N . TYR B 2 30 ? -18.540 69.232 54.046 1.000 0.780 30 TYR B N 1
ATOM 6992 C CA . TYR B 2 30 ? -19.960 69.013 53.715 1.000 0.780 30 TYR B CA 1
ATOM 6993 C C . TYR B 2 30 ? -20.324 67.521 53.777 1.000 0.780 30 TYR B C 1
ATOM 6994 O O . TYR B 2 30 ? -21.352 67.150 54.335 1.000 0.780 30 TYR B O 1
ATOM 7012 N N . THR B 2 31 ? -19.454 66.646 53.263 1.000 0.730 31 THR B N 1
ATOM 7013 C CA . THR B 2 31 ? -19.702 65.195 53.223 1.000 0.730 31 THR B CA 1
ATOM 7014 C C . THR B 2 31 ? -19.574 64.518 54.602 1.000 0.730 31 THR B C 1
ATOM 7015 O O . THR B 2 31 ? -20.078 63.409 54.776 1.000 0.730 31 THR B O 1
ATOM 7026 N N . GLN B 2 32 ? -18.915 65.144 55.588 1.000 0.730 32 GLN B N 1
ATOM 7027 C CA . GLN B 2 32 ? -18.823 64.633 56.967 1.000 0.730 32 GLN B CA 1
ATOM 7028 C C . GLN B 2 32 ? -19.924 65.184 57.882 1.000 0.730 32 GLN B C 1
ATOM 7029 O O . GLN B 2 32 ? -20.550 64.408 58.603 1.000 0.730 32 GLN B O 1
ATOM 7043 N N . ASP B 2 33 ? -20.174 66.494 57.848 1.000 0.800 33 ASP B N 1
ATOM 7044 C CA . ASP B 2 33 ? -21.311 67.139 58.511 1.000 0.800 33 ASP B CA 1
ATOM 7045 C C . ASP B 2 33 ? -21.801 68.329 57.664 1.000 0.800 33 ASP B C 1
ATOM 7046 O O . ASP B 2 33 ? -21.212 69.412 57.716 1.000 0.800 33 ASP B O 1
ATOM 7055 N N . PRO B 2 34 ? -22.924 68.185 56.933 1.000 0.770 34 PRO B N 1
ATOM 7056 C CA . PRO B 2 34 ? -23.506 69.270 56.144 1.000 0.770 34 PRO B CA 1
ATOM 7057 C C . PRO B 2 34 ? -23.924 70.509 56.955 1.000 0.770 34 PRO B C 1
ATOM 7058 O O . PRO B 2 34 ? -24.405 71.473 56.368 1.000 0.770 34 PRO B O 1
ATOM 7069 N N . ASN B 2 35 ? -23.836 70.488 58.289 1.000 0.790 35 ASN B N 1
ATOM 7070 C CA . ASN B 2 35 ? -24.182 71.607 59.169 1.000 0.790 35 ASN B CA 1
ATOM 7071 C C . ASN B 2 35 ? -22.951 72.283 59.798 1.000 0.790 35 ASN B C 1
ATOM 7072 O O . ASN B 2 35 ? -23.116 73.268 60.517 1.000 0.790 35 ASN B O 1
ATOM 7083 N N . SER B 2 36 ? -21.728 71.806 59.525 1.000 0.750 36 SER B N 1
ATOM 7084 C CA . SER B 2 36 ? -20.489 72.432 60.017 1.000 0.750 36 SER B CA 1
ATOM 7085 C C . SER B 2 36 ? -20.054 73.666 59.209 1.000 0.750 36 SER B C 1
ATOM 7086 O O . SER B 2 36 ? -19.003 74.243 59.482 1.000 0.750 36 SER B O 1
ATOM 7094 N N . ILE B 2 37 ? -20.831 74.037 58.191 1.000 0.700 37 ILE B N 1
ATOM 7095 C CA . ILE B 2 37 ? -20.540 75.042 57.159 1.000 0.700 37 ILE B CA 1
ATOM 7096 C C . ILE B 2 37 ? -21.735 75.990 56.972 1.000 0.700 37 ILE B C 1
ATOM 7097 O O . ILE B 2 37 ? -22.857 75.687 57.378 1.000 0.700 37 ILE B O 1
ATOM 7113 N N . ASP B 2 38 ? -21.481 77.159 56.378 1.000 0.710 38 ASP B N 1
ATOM 7114 C CA . ASP B 2 38 ? -22.484 78.215 56.171 1.000 0.710 38 ASP B CA 1
ATOM 7115 C C . ASP B 2 38 ? -23.675 77.731 55.308 1.000 0.710 38 ASP B C 1
ATOM 7116 O O . ASP B 2 38 ? -23.451 77.032 54.316 1.000 0.710 38 ASP B O 1
ATOM 7125 N N . PRO B 2 39 ? -24.932 78.109 55.621 1.000 0.690 39 PRO B N 1
ATOM 7126 C CA . PRO B 2 39 ? -26.115 77.648 54.887 1.000 0.690 39 PRO B CA 1
ATOM 7127 C C . PRO B 2 39 ? -26.092 77.960 53.382 1.000 0.690 39 PRO B C 1
ATOM 7128 O O . PRO B 2 39 ? -26.447 77.082 52.601 1.000 0.690 39 PRO B O 1
ATOM 7139 N N . ASP B 2 40 ? -25.604 79.131 52.959 1.000 0.630 40 ASP B N 1
ATOM 7140 C CA . ASP B 2 40 ? -25.468 79.478 51.530 1.000 0.630 40 ASP B CA 1
ATOM 7141 C C . ASP B 2 40 ? -24.500 78.523 50.795 1.000 0.630 40 ASP B C 1
ATOM 7142 O O . ASP B 2 40 ? -24.685 78.190 49.625 1.000 0.630 40 ASP B O 1
ATOM 7151 N N . LEU B 2 41 ? -23.465 78.048 51.500 1.000 0.690 41 LEU B N 1
ATOM 7152 C CA . LEU B 2 41 ? -22.485 77.071 51.011 1.000 0.690 41 LEU B CA 1
ATOM 7153 C C . LEU B 2 41 ? -23.081 75.656 50.941 1.000 0.690 41 LEU B C 1
ATOM 7154 O O . LEU B 2 41 ? -22.754 74.886 50.039 1.000 0.690 41 LEU B O 1
ATOM 7170 N N . LYS B 2 42 ? -23.969 75.324 51.882 1.000 0.690 42 LYS B N 1
ATOM 7171 C CA . LYS B 2 42 ? -24.695 74.053 51.925 1.000 0.690 42 LYS B CA 1
ATOM 7172 C C . LYS B 2 42 ? -25.701 73.937 50.777 1.000 0.690 42 LYS B C 1
ATOM 7173 O O . LYS B 2 42 ? -25.635 72.968 50.028 1.000 0.690 42 LYS B O 1
ATOM 7192 N N . GLU B 2 43 ? -26.558 74.945 50.599 1.000 0.660 43 GLU B N 1
ATOM 7193 C CA . GLU B 2 43 ? -27.551 74.995 49.511 1.000 0.660 43 GLU B CA 1
ATOM 7194 C C . GLU B 2 43 ? -26.868 74.966 48.127 1.000 0.660 43 GLU B C 1
ATOM 7195 O O . GLU B 2 43 ? -27.375 74.349 47.192 1.000 0.660 43 GLU B O 1
ATOM 7207 N N . MET B 2 44 ? -25.656 75.529 48.010 1.000 0.700 44 MET B N 1
ATOM 7208 C CA . MET B 2 44 ? -24.808 75.373 46.823 1.000 0.700 44 MET B CA 1
ATOM 7209 C C . MET B 2 44 ? -24.329 73.934 46.578 1.000 0.700 44 MET B C 1
ATOM 7210 O O . MET B 2 44 ? -24.400 73.465 45.443 1.000 0.700 44 MET B O 1
ATOM 7224 N N . PHE B 2 45 ? -23.797 73.234 47.586 1.000 0.750 45 PHE B N 1
ATOM 7225 C CA . PHE B 2 45 ? -23.316 71.856 47.397 1.000 0.750 45 PHE B CA 1
ATOM 7226 C C . PHE B 2 45 ? -24.460 70.858 47.161 1.000 0.750 45 PHE B C 1
ATOM 7227 O O . PHE B 2 45 ? -24.255 69.877 46.443 1.000 0.750 45 PHE B O 1
ATOM 7244 N N . ASP B 2 46 ? -25.664 71.153 47.662 1.000 0.700 46 ASP B N 1
ATOM 7245 C CA . ASP B 2 46 ? -26.891 70.422 47.330 1.000 0.700 46 ASP B CA 1
ATOM 7246 C C . ASP B 2 46 ? -27.239 70.515 45.816 1.000 0.700 46 ASP B C 1
ATOM 7247 O O . ASP B 2 46 ? -27.772 69.552 45.262 1.000 0.700 46 ASP B O 1
ATOM 7256 N N . GLU B 2 47 ? -26.890 71.612 45.115 1.000 0.640 47 GLU B N 1
ATOM 7257 C CA . GLU B 2 47 ? -26.987 71.716 43.640 1.000 0.640 47 GLU B CA 1
ATOM 7258 C C . GLU B 2 47 ? -25.759 71.143 42.896 1.000 0.640 47 GLU B C 1
ATOM 7259 O O . GLU B 2 47 ? -25.917 70.480 41.869 1.000 0.640 47 GLU B O 1
ATOM 7271 N N . LEU B 2 48 ? -24.535 71.412 43.374 1.000 0.640 48 LEU B N 1
ATOM 7272 C CA . LEU B 2 48 ? -23.274 71.074 42.681 1.000 0.640 48 LEU B CA 1
ATOM 7273 C C . LEU B 2 48 ? -22.908 69.581 42.733 1.000 0.640 48 LEU B C 1
ATOM 7274 O O . LEU B 2 48 ? -22.148 69.105 41.884 1.000 0.640 48 LEU B O 1
ATOM 7290 N N . GLY B 2 49 ? -23.431 68.845 43.717 1.000 0.640 49 GLY B N 1
ATOM 7291 C CA . GLY B 2 49 ? -23.250 67.402 43.848 1.000 0.640 49 GLY B CA 1
ATOM 7292 C C . GLY B 2 49 ? -21.793 66.949 44.007 1.000 0.640 49 GLY B C 1
ATOM 7293 O O . GLY B 2 49 ? -20.889 67.718 44.344 1.000 0.640 49 GLY B O 1
ATOM 7297 N N . ALA B 2 50 ? -21.558 65.656 43.774 1.000 0.650 50 ALA B N 1
ATOM 7298 C CA . ALA B 2 50 ? -20.242 65.051 43.955 1.000 0.650 50 ALA B CA 1
ATOM 7299 C C . ALA B 2 50 ? -19.230 65.496 42.874 1.000 0.650 50 ALA B C 1
ATOM 7300 O O . ALA B 2 50 ? -19.581 65.512 41.692 1.000 0.650 50 ALA B O 1
ATOM 7307 N N . PRO B 2 51 ? -17.955 65.759 43.238 1.000 0.600 51 PRO B N 1
ATOM 7308 C CA . PRO B 2 51 ? -16.893 66.010 42.268 1.000 0.600 51 PRO B CA 1
ATOM 7309 C C . PRO B 2 51 ? -16.771 64.865 41.241 1.000 0.600 51 PRO B C 1
ATOM 7310 O O . PRO B 2 51 ? -16.750 63.698 41.656 1.000 0.600 51 PRO B O 1
ATOM 7321 N N . PRO B 2 52 ? -16.633 65.163 39.932 1.000 0.470 52 PRO B N 1
ATOM 7322 C CA . PRO B 2 52 ? -16.471 64.155 38.885 1.000 0.470 52 PRO B CA 1
ATOM 7323 C C . PRO B 2 52 ? -15.353 63.133 39.147 1.000 0.470 52 PRO B C 1
ATOM 7324 O O . PRO B 2 52 ? -14.309 63.446 39.728 1.000 0.470 52 PRO B O 1
ATOM 7335 N N . SER B 2 53 ? -15.559 61.901 38.667 1.000 0.400 53 SER B N 1
ATOM 7336 C CA . SER B 2 53 ? -14.632 60.762 38.794 1.000 0.400 53 SER B CA 1
ATOM 7337 C C . SER B 2 53 ? -13.212 61.076 38.333 1.000 0.400 53 SER B C 1
ATOM 7338 O O . SER B 2 53 ? -12.237 60.634 38.944 1.000 0.400 53 SER B O 1
ATOM 7346 N N . ASP B 2 54 ? -13.094 61.879 37.286 1.000 0.350 54 ASP B N 1
ATOM 7347 C CA . ASP B 2 54 ? -11.854 62.069 36.540 1.000 0.350 54 ASP B CA 1
ATOM 7348 C C . ASP B 2 54 ? -10.850 62.913 37.351 1.000 0.350 54 ASP B C 1
ATOM 7349 O O . ASP B 2 54 ? -9.634 62.741 37.242 1.000 0.350 54 ASP B O 1
ATOM 7358 N N . ILE B 2 55 ? -11.363 63.720 38.292 1.000 0.350 55 ILE B N 1
ATOM 7359 C CA . ILE B 2 55 ? -10.579 64.458 39.293 1.000 0.350 55 ILE B CA 1
ATOM 7360 C C . ILE B 2 55 ? -9.873 63.490 40.271 1.000 0.350 55 ILE B C 1
ATOM 7361 O O . ILE B 2 55 ? -8.804 63.816 40.793 1.000 0.350 55 ILE B O 1
ATOM 7377 N N . LYS B 2 56 ? -10.412 62.277 40.500 1.000 0.310 56 LYS B N 1
ATOM 7378 C CA . LYS B 2 56 ? -9.713 61.203 41.236 1.000 0.310 56 LYS B CA 1
ATOM 7379 C C . LYS B 2 56 ? -8.731 60.441 40.348 1.000 0.310 56 LYS B C 1
ATOM 7380 O O . LYS B 2 56 ? -7.559 60.319 40.701 1.000 0.310 56 LYS B O 1
ATOM 7399 N N . GLU B 2 57 ? -9.228 59.830 39.272 1.000 0.290 57 GLU B N 1
ATOM 7400 C CA . GLU B 2 57 ? -8.572 58.647 38.690 1.000 0.290 57 GLU B CA 1
ATOM 7401 C C . GLU B 2 57 ? -7.483 58.963 37.650 1.000 0.290 57 GLU B C 1
ATOM 7402 O O . GLU B 2 57 ? -6.740 58.066 37.259 1.000 0.290 57 GLU B O 1
ATOM 7414 N N . ALA B 2 58 ? -7.283 60.241 37.298 1.000 0.270 58 ALA B N 1
ATOM 7415 C CA . ALA B 2 58 ? -6.190 60.737 36.449 1.000 0.270 58 ALA B CA 1
ATOM 7416 C C . ALA B 2 58 ? -4.785 60.635 37.102 1.000 0.270 58 ALA B C 1
ATOM 7417 O O . ALA B 2 58 ? -4.049 61.617 37.226 1.000 0.270 58 ALA B O 1
ATOM 7424 N N . SER B 2 59 ? -4.433 59.448 37.589 1.000 0.240 59 SER B N 1
ATOM 7425 C CA . SER B 2 59 ? -3.080 59.023 37.951 1.000 0.240 59 SER B CA 1
ATOM 7426 C C . SER B 2 59 ? -2.476 58.253 36.767 1.000 0.240 59 SER B C 1
ATOM 7427 O O . SER B 2 59 ? -2.774 58.566 35.619 1.000 0.240 59 SER B O 1
ATOM 7435 N N . GLY B 2 60 ? -1.621 57.254 37.008 1.000 0.230 60 GLY B N 1
ATOM 7436 C CA . GLY B 2 60 ? -1.045 56.436 35.942 1.000 0.230 60 GLY B CA 1
ATOM 7437 C C . GLY B 2 60 ? -2.080 55.561 35.233 1.000 0.230 60 GLY B C 1
ATOM 7438 O O . GLY B 2 60 ? -2.202 54.376 35.548 1.000 0.230 60 GLY B O 1
ATOM 7442 N N . THR B 2 61 ? -2.745 56.110 34.216 1.000 0.240 61 THR B N 1
ATOM 7443 C CA . THR B 2 61 ? -3.239 55.320 33.089 1.000 0.240 61 THR B CA 1
ATOM 7444 C C . THR B 2 61 ? -2.056 54.547 32.519 1.000 0.240 61 THR B C 1
ATOM 7445 O O . THR B 2 61 ? -1.250 55.089 31.764 1.000 0.240 61 THR B O 1
ATOM 7456 N N . LYS B 2 62 ? -1.949 53.258 32.863 1.000 0.230 62 LYS B N 1
ATOM 7457 C CA . LYS B 2 62 ? -1.255 52.321 31.983 1.000 0.230 62 LYS B CA 1
ATOM 7458 C C . LYS B 2 62 ? -1.959 52.425 30.642 1.000 0.230 62 LYS B C 1
ATOM 7459 O O . LYS B 2 62 ? -3.122 52.031 30.545 1.000 0.230 62 LYS B O 1
ATOM 7478 N N . GLU B 2 63 ? -1.267 52.931 29.629 1.000 0.240 63 GLU B N 1
ATOM 7479 C CA . GLU B 2 63 ? -1.710 52.736 28.260 1.000 0.240 63 GLU B CA 1
ATOM 7480 C C . GLU B 2 63 ? -1.866 51.228 28.059 1.000 0.240 63 GLU B C 1
ATOM 7481 O O . GLU B 2 63 ? -0.894 50.469 28.077 1.000 0.240 63 GLU B O 1
ATOM 7493 N N . LYS B 2 64 ? -3.114 50.763 27.924 1.000 0.280 64 LYS B N 1
ATOM 7494 C CA . LYS B 2 64 ? -3.359 49.454 27.327 1.000 0.280 64 LYS B CA 1
ATOM 7495 C C . LYS B 2 64 ? -2.801 49.572 25.920 1.000 0.280 64 LYS B C 1
ATOM 7496 O O . LYS B 2 64 ? -3.408 50.285 25.122 1.000 0.280 64 LYS B O 1
ATOM 7515 N N . GLY B 2 65 ? -1.649 48.936 25.677 1.000 0.350 65 GLY B N 1
ATOM 7516 C CA . GLY B 2 65 ? -0.918 49.004 24.412 1.000 0.350 65 GLY B CA 1
ATOM 7517 C C . GLY B 2 65 ? -1.906 48.912 23.263 1.000 0.350 65 GLY B C 1
ATOM 7518 O O . GLY B 2 65 ? -2.590 47.896 23.118 1.000 0.350 65 GLY B O 1
ATOM 7522 N N . ARG B 2 66 ? -2.099 50.038 22.569 1.000 0.330 66 ARG B N 1
ATOM 7523 C CA . ARG B 2 66 ? -3.270 50.232 21.719 1.000 0.330 66 ARG B CA 1
ATOM 7524 C C . ARG B 2 66 ? -3.113 49.292 20.539 1.000 0.330 66 ARG B C 1
ATOM 7525 O O . ARG B 2 66 ? -2.261 49.527 19.693 1.000 0.330 66 ARG B O 1
ATOM 7546 N N . VAL B 2 67 ? -3.898 48.216 20.521 1.000 0.500 67 VAL B N 1
ATOM 7547 C CA . VAL B 2 67 ? -3.835 47.200 19.468 1.000 0.500 67 VAL B CA 1
ATOM 7548 C C . VAL B 2 67 ? -4.331 47.846 18.176 1.000 0.500 67 VAL B C 1
ATOM 7549 O O . VAL B 2 67 ? -5.531 47.939 17.925 1.000 0.500 67 VAL B O 1
ATOM 7562 N N . THR B 2 68 ? -3.395 48.402 17.410 1.000 0.620 68 THR B N 1
ATOM 7563 C CA . THR B 2 68 ? -3.652 49.055 16.130 1.000 0.620 68 THR B CA 1
ATOM 7564 C C . THR B 2 68 ? -3.922 48.007 15.058 1.000 0.620 68 THR B C 1
ATOM 7565 O O . THR B 2 68 ? -3.468 46.866 15.157 1.000 0.620 68 THR B O 1
ATOM 7576 N N . ALA B 2 69 ? -4.623 48.405 13.994 1.000 0.720 69 ALA B N 1
ATOM 7577 C CA . ALA B 2 69 ? -4.767 47.563 12.808 1.000 0.720 69 ALA B CA 1
ATOM 7578 C C . ALA B 2 69 ? -3.392 47.159 12.236 1.000 0.720 69 ALA B C 1
ATOM 7579 O O . ALA B 2 69 ? -3.202 46.004 11.879 1.000 0.720 69 ALA B O 1
ATOM 7586 N N . ASP B 2 70 ? -2.420 48.080 12.259 1.000 0.750 70 ASP B N 1
ATOM 7587 C CA . ASP B 2 70 ? -1.021 47.834 11.884 1.000 0.750 70 ASP B CA 1
ATOM 7588 C C . ASP B 2 70 ? -0.356 46.741 12.744 1.000 0.750 70 ASP B C 1
ATOM 7589 O O . ASP B 2 70 ? 0.237 45.814 12.200 1.000 0.750 70 ASP B O 1
ATOM 7598 N N . LEU B 2 71 ? -0.526 46.765 14.074 1.000 0.780 71 LEU B N 1
ATOM 7599 C CA . LEU B 2 71 ? 0.021 45.726 14.956 1.000 0.780 71 LEU B CA 1
ATOM 7600 C C . LEU B 2 71 ? -0.630 44.355 14.708 1.000 0.780 71 LEU B C 1
ATOM 7601 O O . LEU B 2 71 ? 0.070 43.344 14.693 1.000 0.780 71 LEU B O 1
ATOM 7617 N N . ILE B 2 72 ? -1.948 44.307 14.476 1.000 0.830 72 ILE B N 1
ATOM 7618 C CA . ILE B 2 72 ? -2.646 43.062 14.104 1.000 0.830 72 ILE B CA 1
ATOM 7619 C C . ILE B 2 72 ? -2.114 42.539 12.766 1.000 0.830 72 ILE B C 1
ATOM 7620 O O . ILE B 2 72 ? -1.806 41.354 12.651 1.000 0.830 72 ILE B O 1
ATOM 7636 N N . GLN B 2 73 ? -1.964 43.416 11.771 1.000 0.880 73 GLN B N 1
ATOM 7637 C CA . GLN B 2 73 ? -1.460 43.054 10.450 1.000 0.880 73 GLN B CA 1
ATOM 7638 C C . GLN B 2 73 ? -0.013 42.547 10.512 1.000 0.880 73 GLN B C 1
ATOM 7639 O O . GLN B 2 73 ? 0.307 41.563 9.853 1.000 0.880 73 GLN B O 1
ATOM 7653 N N . LYS B 2 74 ? 0.844 43.136 11.355 1.000 0.860 74 LYS B N 1
ATOM 7654 C CA . LYS B 2 74 ? 2.231 42.681 11.544 1.000 0.860 74 LYS B CA 1
ATOM 7655 C C . LYS B 2 74 ? 2.327 41.358 12.301 1.000 0.860 74 LYS B C 1
ATOM 7656 O O . LYS B 2 74 ? 3.142 40.519 11.929 1.000 0.860 74 LYS B O 1
ATOM 7675 N N . ILE B 2 75 ? 1.448 41.107 13.276 1.000 0.890 75 ILE B N 1
ATOM 7676 C CA . ILE B 2 75 ? 1.309 39.774 13.886 1.000 0.890 75 ILE B CA 1
ATOM 7677 C C . ILE B 2 75 ? 0.853 38.750 12.835 1.000 0.890 75 ILE B C 1
ATOM 7678 O O . ILE B 2 75 ? 1.446 37.678 12.746 1.000 0.890 75 ILE B O 1
ATOM 7694 N N . ALA B 2 76 ? -0.129 39.083 11.991 1.000 0.920 76 ALA B N 1
ATOM 7695 C CA . ALA B 2 76 ? -0.582 38.202 10.913 1.000 0.920 76 ALA B CA 1
ATOM 7696 C C . ALA B 2 76 ? 0.527 37.917 9.880 1.000 0.920 76 ALA B C 1
ATOM 7697 O O . ALA B 2 76 ? 0.729 36.760 9.514 1.000 0.920 76 ALA B O 1
ATOM 7704 N N . SER B 2 77 ? 1.301 38.929 9.468 1.000 0.930 77 SER B N 1
ATOM 7705 C CA . SER B 2 77 ? 2.483 38.752 8.613 1.000 0.930 77 SER B CA 1
ATOM 7706 C C . SER B 2 77 ? 3.561 37.881 9.268 1.000 0.930 77 SER B C 1
ATOM 7707 O O . SER B 2 77 ? 4.169 37.065 8.583 1.000 0.930 77 SER B O 1
ATOM 7715 N N . ALA B 2 78 ? 3.801 38.016 10.577 1.000 0.920 78 ALA B N 1
ATOM 7716 C CA . ALA B 2 78 ? 4.823 37.240 11.282 1.000 0.920 78 ALA B CA 1
ATOM 7717 C C . ALA B 2 78 ? 4.411 35.773 11.501 1.000 0.920 78 ALA B C 1
ATOM 7718 O O . ALA B 2 78 ? 5.247 34.879 11.387 1.000 0.920 78 ALA B O 1
ATOM 7725 N N . VAL B 2 79 ? 3.123 35.515 11.758 1.000 0.920 79 VAL B N 1
ATOM 7726 C CA . VAL B 2 79 ? 2.559 34.155 11.773 1.000 0.920 79 VAL B CA 1
ATOM 7727 C C . VAL B 2 79 ? 2.612 33.546 10.371 1.000 0.920 79 VAL B C 1
ATOM 7728 O O . VAL B 2 79 ? 3.062 32.415 10.222 1.000 0.920 79 VAL B O 1
ATOM 7741 N N . ARG B 2 80 ? 2.259 34.304 9.324 1.000 0.940 80 ARG B N 1
ATOM 7742 C CA . ARG B 2 80 ? 2.386 33.840 7.935 1.000 0.940 80 ARG B CA 1
ATOM 7743 C C . ARG B 2 80 ? 3.835 33.501 7.570 1.000 0.940 80 ARG B C 1
ATOM 7744 O O . ARG B 2 80 ? 4.068 32.459 6.977 1.000 0.940 80 ARG B O 1
ATOM 7765 N N . LEU B 2 81 ? 4.801 34.334 7.960 1.000 0.940 81 LEU B N 1
ATOM 7766 C CA . LEU B 2 81 ? 6.228 34.050 7.784 1.000 0.940 81 LEU B CA 1
ATOM 7767 C C . LEU B 2 81 ? 6.634 32.740 8.481 1.000 0.940 81 LEU B C 1
ATOM 7768 O O . LEU B 2 81 ? 7.413 31.973 7.923 1.000 0.940 81 LEU B O 1
ATOM 7784 N N . ALA B 2 82 ? 6.096 32.459 9.672 1.000 0.940 82 ALA B N 1
ATOM 7785 C CA . ALA B 2 82 ? 6.336 31.197 10.370 1.000 0.940 82 ALA B CA 1
ATOM 7786 C C . ALA B 2 82 ? 5.772 29.989 9.597 1.000 0.940 82 ALA B C 1
ATOM 7787 O O . ALA B 2 82 ? 6.490 29.008 9.414 1.000 0.940 82 ALA B O 1
ATOM 7794 N N . GLU B 2 83 ? 4.539 30.075 9.086 1.000 0.930 83 GLU B N 1
ATOM 7795 C CA . GLU B 2 83 ? 3.933 29.015 8.262 1.000 0.930 83 GLU B CA 1
ATOM 7796 C C . GLU B 2 83 ? 4.641 28.830 6.912 1.000 0.930 83 GLU B C 1
ATOM 7797 O O . GLU B 2 83 ? 4.896 27.697 6.511 1.000 0.930 83 GLU B O 1
ATOM 7809 N N . ASP B 2 84 ? 5.051 29.904 6.233 1.000 0.940 84 ASP B N 1
ATOM 7810 C CA . ASP B 2 84 ? 5.826 29.804 4.988 1.000 0.940 84 ASP B CA 1
ATOM 7811 C C . ASP B 2 84 ? 7.219 29.174 5.249 1.000 0.940 84 ASP B C 1
ATOM 7812 O O . ASP B 2 84 ? 7.708 28.391 4.433 1.000 0.940 84 ASP B O 1
ATOM 7821 N N . ILE B 2 85 ? 7.840 29.408 6.418 1.000 0.930 85 ILE B N 1
ATOM 7822 C CA . ILE B 2 85 ? 9.068 28.702 6.841 1.000 0.930 85 ILE B CA 1
ATOM 7823 C C . ILE B 2 85 ? 8.803 27.211 7.120 1.000 0.930 85 ILE B C 1
ATOM 7824 O O . ILE B 2 85 ? 9.622 26.383 6.715 1.000 0.930 85 ILE B O 1
ATOM 7840 N N . ARG B 2 86 ? 7.689 26.857 7.780 1.000 0.930 86 ARG B N 1
ATOM 7841 C CA . ARG B 2 86 ? 7.286 25.455 8.029 1.000 0.930 86 ARG B CA 1
ATOM 7842 C C . ARG B 2 86 ? 7.036 24.706 6.721 1.000 0.930 86 ARG B C 1
ATOM 7843 O O . ARG B 2 86 ? 7.561 23.615 6.530 1.000 0.930 86 ARG B O 1
ATOM 7864 N N . THR B 2 87 ? 6.283 25.328 5.817 1.000 0.930 87 THR B N 1
ATOM 7865 C CA . THR B 2 87 ? 5.821 24.737 4.553 1.000 0.930 87 THR B CA 1
ATOM 7866 C C . THR B 2 87 ? 6.951 24.613 3.531 1.000 0.930 87 THR B C 1
ATOM 7867 O O . THR B 2 87 ? 7.045 23.603 2.845 1.000 0.930 87 THR B O 1
ATOM 7878 N N . TYR B 2 88 ? 7.836 25.614 3.439 1.000 0.920 88 TYR B N 1
ATOM 7879 C CA . TYR B 2 88 ? 8.798 25.738 2.334 1.000 0.920 88 TYR B CA 1
ATOM 7880 C C . TYR B 2 88 ? 10.277 25.820 2.765 1.000 0.920 88 TYR B C 1
ATOM 7881 O O . TYR B 2 88 ? 11.168 25.969 1.921 1.000 0.920 88 TYR B O 1
ATOM 7899 N N . GLY B 2 89 ? 10.597 25.699 4.059 1.000 0.900 89 GLY B N 1
ATOM 7900 C CA . GLY B 2 89 ? 11.977 25.771 4.570 1.000 0.900 89 GLY B CA 1
ATOM 7901 C C . GLY B 2 89 ? 12.921 24.713 3.974 1.000 0.900 89 GLY B C 1
ATOM 7902 O O . GLY B 2 89 ? 14.071 25.022 3.637 1.000 0.900 89 GLY B O 1
ATOM 7906 N N . HIS B 2 90 ? 12.396 23.506 3.728 1.000 0.900 90 HIS B N 1
ATOM 7907 C CA . HIS B 2 90 ? 13.064 22.400 3.027 1.000 0.900 90 HIS B CA 1
ATOM 7908 C C . HIS B 2 90 ? 13.654 22.804 1.659 1.000 0.900 90 HIS B C 1
ATOM 7909 O O . HIS B 2 90 ? 14.700 22.288 1.255 1.000 0.900 90 HIS B O 1
ATOM 7923 N N . LEU B 2 91 ? 13.070 23.794 0.961 1.000 0.890 91 LEU B N 1
ATOM 7924 C CA . LEU B 2 91 ? 13.595 24.276 -0.320 1.000 0.890 91 LEU B CA 1
ATOM 7925 C C . LEU B 2 91 ? 15.011 24.867 -0.189 1.000 0.890 91 LEU B C 1
ATOM 7926 O O . LEU B 2 91 ? 15.810 24.777 -1.129 1.000 0.890 91 LEU B O 1
ATOM 7942 N N . ASN B 2 92 ? 15.338 25.450 0.971 1.000 0.850 92 ASN B N 1
ATOM 7943 C CA . ASN B 2 92 ? 16.632 26.075 1.240 1.000 0.850 92 ASN B CA 1
ATOM 7944 C C . ASN B 2 92 ? 17.621 25.136 1.965 1.000 0.850 92 ASN B C 1
ATOM 7945 O O . ASN B 2 92 ? 18.815 25.432 1.960 1.000 0.850 92 ASN B O 1
ATOM 7956 N N . ALA B 2 93 ? 17.171 24.010 2.529 1.000 0.880 93 ALA B N 1
ATOM 7957 C CA . ALA B 2 93 ? 17.978 23.108 3.360 1.000 0.880 93 ALA B CA 1
ATOM 7958 C C . ALA B 2 93 ? 19.259 22.571 2.679 1.000 0.880 93 ALA B C 1
ATOM 7959 O O . ALA B 2 93 ? 19.355 22.498 1.446 1.000 0.880 93 ALA B O 1
ATOM 7966 N N . SER B 2 94 ? 20.240 22.182 3.501 1.000 0.900 94 SER B N 1
ATOM 7967 C CA . SER B 2 94 ? 21.559 21.671 3.083 1.000 0.900 94 SER B CA 1
ATOM 7968 C C . SER B 2 94 ? 21.579 20.134 3.082 1.000 0.900 94 SER B C 1
ATOM 7969 O O . SER B 2 94 ? 22.494 19.485 3.587 1.000 0.900 94 SER B O 1
ATOM 7977 N N . VAL B 2 95 ? 20.522 19.550 2.506 1.000 0.920 95 VAL B N 1
ATOM 7978 C CA . VAL B 2 95 ? 20.312 18.096 2.394 1.000 0.920 95 VAL B CA 1
ATOM 7979 C C . VAL B 2 95 ? 21.128 17.436 1.273 1.000 0.920 95 VAL B C 1
ATOM 7980 O O . VAL B 2 95 ? 21.216 16.221 1.223 1.000 0.920 95 VAL B O 1
ATOM 7993 N N . ASN B 2 96 ? 21.738 18.216 0.374 1.000 0.920 96 ASN B N 1
ATOM 7994 C CA . ASN B 2 96 ? 22.571 17.710 -0.721 1.000 0.920 96 ASN B CA 1
ATOM 7995 C C . ASN B 2 96 ? 24.057 17.690 -0.295 1.000 0.920 96 ASN B C 1
ATOM 7996 O O . ASN B 2 96 ? 24.581 18.765 -0 1.000 0.920 96 ASN B O 1
ATOM 8007 N N . PRO B 2 97 ? 24.750 16.535 -0.300 1.000 0.930 97 PRO B N 1
ATOM 8008 C CA . PRO B 2 97 ? 26.138 16.456 0.165 1.000 0.930 97 PRO B CA 1
ATOM 8009 C C . PRO B 2 97 ? 27.168 17.114 -0.770 1.000 0.930 97 PRO B C 1
ATOM 8010 O O . PRO B 2 97 ? 28.131 17.726 -0.310 1.000 0.930 97 PRO B O 1
ATOM 8021 N N . LEU B 2 98 ? 26.971 17.030 -2.091 1.000 0.900 98 LEU B N 1
ATOM 8022 C CA . LEU B 2 98 ? 27.946 17.511 -3.084 1.000 0.900 98 LEU B CA 1
ATOM 8023 C C . LEU B 2 98 ? 27.837 19.021 -3.357 1.000 0.900 98 LEU B C 1
ATOM 8024 O O . LEU B 2 98 ? 28.826 19.670 -3.714 1.000 0.900 98 LEU B O 1
ATOM 8040 N N . ARG B 2 99 ? 26.643 19.605 -3.196 1.000 0.750 99 ARG B N 1
ATOM 8041 C CA . ARG B 2 99 ? 26.428 21.053 -3.304 1.000 0.750 99 ARG B CA 1
ATOM 8042 C C . ARG B 2 99 ? 26.861 21.752 -2.018 1.000 0.750 99 ARG B C 1
ATOM 8043 O O . ARG B 2 99 ? 26.050 21.997 -1.129 1.000 0.750 99 ARG B O 1
ATOM 8064 N N . LYS B 2 100 ? 28.137 22.148 -1.981 1.000 0.580 100 LYS B N 1
ATOM 8065 C CA . LYS B 2 100 ? 28.650 23.162 -1.043 1.000 0.580 100 LYS B CA 1
ATOM 8066 C C . LYS B 2 100 ? 27.761 24.409 -1.059 1.000 0.580 100 LYS B C 1
ATOM 8067 O O . LYS B 2 100 ? 27.160 24.713 -2.089 1.000 0.580 100 LYS B O 1
ATOM 8086 N N . ASP B 2 101 ? 27.736 25.145 0.053 1.000 0.520 101 ASP B N 1
ATOM 8087 C CA . ASP B 2 101 ? 26.918 26.350 0.227 1.000 0.520 101 ASP B CA 1
ATOM 8088 C C . ASP B 2 101 ? 27.353 27.512 -0.693 1.000 0.520 101 ASP B C 1
ATOM 8089 O O . ASP B 2 101 ? 27.931 28.517 -0.267 1.000 0.520 101 ASP B O 1
ATOM 8098 N N . GLU B 2 102 ? 27.001 27.419 -1.978 1.000 0.490 102 GLU B N 1
ATOM 8099 C CA . GLU B 2 102 ? 26.663 28.607 -2.751 1.000 0.490 102 GLU B CA 1
ATOM 8100 C C . GLU B 2 102 ? 25.639 29.412 -1.950 1.000 0.490 102 GLU B C 1
ATOM 8101 O O . GLU B 2 102 ? 24.695 28.856 -1.377 1.000 0.490 102 GLU B O 1
ATOM 8113 N N . LYS B 2 103 ? 25.816 30.735 -1.900 1.000 0.510 103 LYS B N 1
ATOM 8114 C CA . LYS B 2 103 ? 24.912 31.629 -1.174 1.000 0.510 103 LYS B CA 1
ATOM 8115 C C . LYS B 2 103 ? 23.561 31.718 -1.889 1.000 0.510 103 LYS B C 1
ATOM 8116 O O . LYS B 2 103 ? 23.276 32.716 -2.548 1.000 0.510 103 LYS B O 1
ATOM 8135 N N . LYS B 2 104 ? 22.723 30.686 -1.723 1.000 0.560 104 LYS B N 1
ATOM 8136 C CA . LYS B 2 104 ? 21.280 30.747 -1.976 1.000 0.560 104 LYS B CA 1
ATOM 8137 C C . LYS B 2 104 ? 20.756 32.030 -1.333 1.000 0.560 104 LYS B C 1
ATOM 8138 O O . LYS B 2 104 ? 21.103 32.329 -0.186 1.000 0.560 104 LYS B O 1
ATOM 8157 N N . SER B 2 105 ? 19.920 32.767 -2.057 1.000 0.610 105 SER B N 1
ATOM 8158 C CA . SER B 2 105 ? 19.186 33.894 -1.490 1.000 0.610 105 SER B CA 1
ATOM 8159 C C . SER B 2 105 ? 18.425 33.455 -0.236 1.000 0.610 105 SER B C 1
ATOM 8160 O O . SER B 2 105 ? 18.024 32.291 -0.093 1.000 0.610 105 SER B O 1
ATOM 8168 N N . GLU B 2 106 ? 18.237 34.387 0.697 1.000 0.670 106 GLU B N 1
ATOM 8169 C CA . GLU B 2 106 ? 17.363 34.134 1.834 1.000 0.670 106 GLU B CA 1
ATOM 8170 C C . GLU B 2 106 ? 15.954 33.840 1.300 1.000 0.670 106 GLU B C 1
ATOM 8171 O O . GLU B 2 106 ? 15.418 34.608 0.504 1.000 0.670 106 GLU B O 1
ATOM 8183 N N . LEU B 2 107 ? 15.386 32.696 1.689 1.000 0.750 107 LEU B N 1
ATOM 8184 C CA . LEU B 2 107 ? 13.968 32.437 1.464 1.000 0.750 107 LEU B CA 1
ATOM 8185 C C . LEU B 2 107 ? 13.207 33.117 2.601 1.000 0.750 107 LEU B C 1
ATOM 8186 O O . LEU B 2 107 ? 13.570 32.959 3.769 1.000 0.750 107 LEU B O 1
ATOM 8202 N N . PHE B 2 108 ? 12.178 33.872 2.227 1.000 0.840 108 PHE B N 1
ATOM 8203 C CA . PHE B 2 108 ? 11.313 34.633 3.129 1.000 0.840 108 PHE B CA 1
ATOM 8204 C C . PHE B 2 108 ? 12.056 35.733 3.919 1.000 0.840 108 PHE B C 1
ATOM 8205 O O . PHE B 2 108 ? 12.051 35.711 5.155 1.000 0.840 108 PHE B O 1
ATOM 8222 N N . PRO B 2 109 ? 12.735 36.688 3.246 1.000 0.880 109 PRO B N 1
ATOM 8223 C CA . PRO B 2 109 ? 13.282 37.870 3.908 1.000 0.880 109 PRO B CA 1
ATOM 8224 C C . PRO B 2 109 ? 12.147 38.744 4.462 1.000 0.880 109 PRO B C 1
ATOM 8225 O O . PRO B 2 109 ? 11.042 38.779 3.922 1.000 0.880 109 PRO B O 1
ATOM 8236 N N . LEU B 2 110 ? 12.412 39.464 5.557 1.000 0.910 110 LEU B N 1
ATOM 8237 C CA . LEU B 2 110 ? 11.365 40.164 6.322 1.000 0.910 110 LEU B CA 1
ATOM 8238 C C . LEU B 2 110 ? 10.632 41.248 5.501 1.000 0.910 110 LEU B C 1
ATOM 8239 O O . LEU B 2 110 ? 9.448 41.511 5.725 1.000 0.910 110 LEU B O 1
ATOM 8255 N N . SER B 2 111 ? 11.321 41.811 4.501 1.000 0.890 111 SER B N 1
ATOM 8256 C CA . SER B 2 111 ? 10.791 42.764 3.517 1.000 0.890 111 SER B CA 1
ATOM 8257 C C . SER B 2 111 ? 9.520 42.280 2.829 1.000 0.890 111 SER B C 1
ATOM 8258 O O . SER B 2 111 ? 8.578 43.052 2.665 1.000 0.890 111 SER B O 1
ATOM 8266 N N . ASP B 2 112 ? 9.475 40.999 2.469 1.000 0.920 112 ASP B N 1
ATOM 8267 C CA . ASP B 2 112 ? 8.441 40.428 1.600 1.000 0.920 112 ASP B CA 1
ATOM 8268 C C . ASP B 2 112 ? 7.114 40.235 2.359 1.000 0.920 112 ASP B C 1
ATOM 8269 O O . ASP B 2 112 ? 6.050 40.074 1.764 1.000 0.920 112 ASP B O 1
ATOM 8278 N N . TYR B 2 113 ? 7.184 40.330 3.691 1.000 0.920 113 TYR B N 1
ATOM 8279 C CA . TYR B 2 113 ? 6.076 40.249 4.641 1.000 0.920 113 TYR B CA 1
ATOM 8280 C C . TYR B 2 113 ? 5.687 41.628 5.202 1.000 0.920 113 TYR B C 1
ATOM 8281 O O . TYR B 2 113 ? 4.738 41.730 5.984 1.000 0.920 113 TYR B O 1
ATOM 8299 N N . GLY B 2 114 ? 6.401 42.691 4.806 1.000 0.900 114 GLY B N 1
ATOM 8300 C CA . GLY B 2 114 ? 6.210 44.052 5.311 1.000 0.900 114 GLY B CA 1
ATOM 8301 C C . GLY B 2 114 ? 6.698 44.252 6.750 1.000 0.900 114 GLY B C 1
ATOM 8302 O O . GLY B 2 114 ? 6.077 45.009 7.494 1.000 0.900 114 GLY B O 1
ATOM 8306 N N . LEU B 2 115 ? 7.763 43.550 7.154 1.000 0.920 115 LEU B N 1
ATOM 8307 C CA . LEU B 2 115 ? 8.266 43.516 8.530 1.000 0.920 115 LEU B CA 1
ATOM 8308 C C . LEU B 2 115 ? 9.723 43.986 8.641 1.000 0.920 115 LEU B C 1
ATOM 8309 O O . LEU B 2 115 ? 10.565 43.677 7.797 1.000 0.920 115 LEU B O 1
ATOM 8325 N N . THR B 2 116 ? 10.039 44.670 9.739 1.000 0.910 116 THR B N 1
ATOM 8326 C CA . THR B 2 116 ? 11.413 44.975 10.171 1.000 0.910 116 THR B CA 1
ATOM 8327 C C . THR B 2 116 ? 11.843 44.104 11.359 1.000 0.910 116 THR B C 1
ATOM 8328 O O . THR B 2 116 ? 11.017 43.463 12.016 1.000 0.910 116 THR B O 1
ATOM 8339 N N . GLU B 2 117 ? 13.148 44.080 11.664 1.000 0.910 117 GLU B N 1
ATOM 8340 C CA . GLU B 2 117 ? 13.671 43.305 12.798 1.000 0.910 117 GLU B CA 1
ATOM 8341 C C . GLU B 2 117 ? 13.053 43.724 14.140 1.000 0.910 117 GLU B C 1
ATOM 8342 O O . GLU B 2 117 ? 12.683 42.852 14.922 1.000 0.910 117 GLU B O 1
ATOM 8354 N N . GLU B 2 118 ? 12.912 45.028 14.415 1.000 0.860 118 GLU B N 1
ATOM 8355 C CA . GLU B 2 118 ? 12.377 45.512 15.699 1.000 0.860 118 GLU B CA 1
ATOM 8356 C C . GLU B 2 118 ? 10.896 45.168 15.887 1.000 0.860 118 GLU B C 1
ATOM 8357 O O . GLU B 2 118 ? 10.492 44.766 16.978 1.000 0.860 118 GLU B O 1
ATOM 8369 N N . GLU B 2 119 ? 10.093 45.256 14.825 1.000 0.860 119 GLU B N 1
ATOM 8370 C CA . GLU B 2 119 ? 8.664 44.925 14.870 1.000 0.860 119 GLU B CA 1
ATOM 8371 C C . GLU B 2 119 ? 8.445 43.442 15.181 1.000 0.860 119 GLU B C 1
ATOM 8372 O O . GLU B 2 119 ? 7.630 43.103 16.038 1.000 0.860 119 GLU B O 1
ATOM 8384 N N . ILE B 2 120 ? 9.232 42.554 14.565 1.000 0.900 120 ILE B N 1
ATOM 8385 C CA . ILE B 2 120 ? 9.228 41.124 14.894 1.000 0.900 120 ILE B CA 1
ATOM 8386 C C . ILE B 2 120 ? 9.760 40.876 16.316 1.000 0.900 120 ILE B C 1
ATOM 8387 O O . ILE B 2 120 ? 9.247 40.012 17.028 1.000 0.900 120 ILE B O 1
ATOM 8403 N N . LYS B 2 121 ? 10.751 41.648 16.775 1.000 0.900 121 LYS B N 1
ATOM 8404 C CA . LYS B 2 121 ? 11.309 41.550 18.135 1.000 0.900 121 LYS B CA 1
ATOM 8405 C C . LYS B 2 121 ? 10.328 41.995 19.228 1.000 0.900 121 LYS B C 1
ATOM 8406 O O . LYS B 2 121 ? 10.478 41.577 20.374 1.000 0.900 121 LYS B O 1
ATOM 8425 N N . ALA B 2 122 ? 9.315 42.792 18.886 1.000 0.830 122 ALA B N 1
ATOM 8426 C CA . ALA B 2 122 ? 8.219 43.159 19.782 1.000 0.830 122 ALA B CA 1
ATOM 8427 C C . ALA B 2 122 ? 7.134 42.066 19.914 1.000 0.830 122 ALA B C 1
ATOM 8428 O O . ALA B 2 122 ? 6.350 42.093 20.866 1.000 0.830 122 ALA B O 1
ATOM 8435 N N . ILE B 2 123 ? 7.080 41.095 18.994 1.000 0.860 123 ILE B N 1
ATOM 8436 C CA . ILE B 2 123 ? 6.130 39.974 19.043 1.000 0.860 123 ILE B CA 1
ATOM 8437 C C . ILE B 2 123 ? 6.654 38.902 20.025 1.000 0.860 123 ILE B C 1
ATOM 8438 O O . ILE B 2 123 ? 7.836 38.556 19.970 1.000 0.860 123 ILE B O 1
ATOM 8454 N N . PRO B 2 124 ? 5.824 38.335 20.925 1.000 0.860 124 PRO B N 1
ATOM 8455 C CA . PRO B 2 124 ? 6.252 37.245 21.806 1.000 0.860 124 PRO B CA 1
ATOM 8456 C C . PRO B 2 124 ? 6.573 35.963 21.025 1.000 0.860 124 PRO B C 1
ATOM 8457 O O . PRO B 2 124 ? 5.807 35.567 20.146 1.000 0.860 124 PRO B O 1
ATOM 8468 N N . ALA B 2 125 ? 7.650 35.262 21.396 1.000 0.900 125 ALA B N 1
ATOM 8469 C CA . ALA B 2 125 ? 8.083 34.037 20.711 1.000 0.900 125 ALA B CA 1
ATOM 8470 C C . ALA B 2 125 ? 6.975 32.972 20.586 1.000 0.900 125 ALA B C 1
ATOM 8471 O O . ALA B 2 125 ? 6.832 32.353 19.534 1.000 0.900 125 ALA B O 1
ATOM 8478 N N . SER B 2 126 ? 6.141 32.816 21.620 1.000 0.880 126 SER B N 1
ATOM 8479 C CA . SER B 2 126 ? 5.049 31.833 21.677 1.000 0.880 126 SER B CA 1
ATOM 8480 C C . SER B 2 126 ? 3.891 32.080 20.700 1.000 0.880 126 SER B C 1
ATOM 8481 O O . SER B 2 126 ? 3.065 31.190 20.521 1.000 0.880 126 SER B O 1
ATOM 8489 N N . VAL B 2 127 ? 3.822 33.255 20.060 1.000 0.870 127 VAL B N 1
ATOM 8490 C CA . VAL B 2 127 ? 2.861 33.549 18.975 1.000 0.870 127 VAL B CA 1
ATOM 8491 C C . VAL B 2 127 ? 3.360 33.007 17.627 1.000 0.870 127 VAL B C 1
ATOM 8492 O O . VAL B 2 127 ? 2.559 32.697 16.754 1.000 0.870 127 VAL B O 1
ATOM 8505 N N . ILE B 2 128 ? 4.680 32.871 17.468 1.000 0.900 128 ILE B N 1
ATOM 8506 C CA . ILE B 2 128 ? 5.350 32.400 16.244 1.000 0.900 128 ILE B CA 1
ATOM 8507 C C . ILE B 2 128 ? 5.687 30.904 16.338 1.000 0.900 128 ILE B C 1
ATOM 8508 O O . ILE B 2 128 ? 5.521 30.158 15.374 1.000 0.900 128 ILE B O 1
ATOM 8524 N N . CYS B 2 129 ? 6.143 30.452 17.507 1.000 0.920 129 CYS B N 1
ATOM 8525 C CA . CYS B 2 129 ? 6.592 29.090 17.779 1.000 0.920 129 CYS B CA 1
ATOM 8526 C C . CYS B 2 129 ? 6.105 28.677 19.179 1.000 0.920 129 CYS B C 1
ATOM 8527 O O . CYS B 2 129 ? 6.738 28.989 20.189 1.000 0.920 129 CYS B O 1
ATOM 8535 N N . LYS B 2 130 ? 4.950 28.001 19.237 1.000 0.850 130 LYS B N 1
ATOM 8536 C CA . LYS B 2 130 ? 4.260 27.591 20.477 1.000 0.850 130 LYS B CA 1
ATOM 8537 C C . LYS B 2 130 ? 5.156 26.770 21.411 1.000 0.850 130 LYS B C 1
ATOM 8538 O O . LYS B 2 130 ? 5.199 27.034 22.611 1.000 0.850 130 LYS B O 1
ATOM 8557 N N . ASP B 2 131 ? 5.872 25.804 20.845 1.000 0.870 131 ASP B N 1
ATOM 8558 C CA . ASP B 2 131 ? 6.667 24.807 21.570 1.000 0.870 131 ASP B CA 1
ATOM 8559 C C . ASP B 2 131 ? 8.167 25.165 21.646 1.000 0.870 131 ASP B C 1
ATOM 8560 O O . ASP B 2 131 ? 8.993 24.311 21.963 1.000 0.870 131 ASP B O 1
ATOM 8569 N N . ALA B 2 132 ? 8.522 26.431 21.380 1.000 0.870 132 ALA B N 1
ATOM 8570 C CA . ALA B 2 132 ? 9.906 26.909 21.331 1.000 0.870 132 ALA B CA 1
ATOM 8571 C C . ALA B 2 132 ? 10.726 26.570 22.600 1.000 0.870 132 ALA B C 1
ATOM 8572 O O . ALA B 2 132 ? 10.224 26.703 23.724 1.000 0.870 132 ALA B O 1
ATOM 8579 N N . PRO B 2 133 ? 12.028 26.241 22.463 1.000 0.870 133 PRO B N 1
ATOM 8580 C CA . PRO B 2 133 ? 12.941 26.115 23.592 1.000 0.870 133 PRO B CA 1
ATOM 8581 C C . PRO B 2 133 ? 12.936 27.352 24.502 1.000 0.870 133 PRO B C 1
ATOM 8582 O O . PRO B 2 133 ? 12.972 28.490 24.039 1.000 0.870 133 PRO B O 1
ATOM 8593 N N . LYS B 2 134 ? 12.964 27.130 25.824 1.000 0.810 134 LYS B N 1
ATOM 8594 C CA . LYS B 2 134 ? 12.793 28.167 26.870 1.000 0.810 134 LYS B CA 1
ATOM 8595 C C . LYS B 2 134 ? 13.813 29.318 26.847 1.000 0.810 134 LYS B C 1
ATOM 8596 O O . LYS B 2 134 ? 13.649 30.285 27.583 1.000 0.810 134 LYS B O 1
ATOM 8615 N N . ASN B 2 135 ? 14.878 29.195 26.061 1.000 0.850 135 ASN B N 1
ATOM 8616 C CA . ASN B 2 135 ? 15.889 30.227 25.830 1.000 0.850 135 ASN B CA 1
ATOM 8617 C C . ASN B 2 135 ? 15.540 31.189 24.675 1.000 0.850 135 ASN B C 1
ATOM 8618 O O . ASN B 2 135 ? 16.362 32.042 24.353 1.000 0.850 135 ASN B O 1
ATOM 8629 N N . ILE B 2 136 ? 14.376 31.038 24.038 1.000 0.900 136 ILE B N 1
ATOM 8630 C CA . ILE B 2 136 ? 13.864 31.915 22.978 1.000 0.900 136 ILE B CA 1
ATOM 8631 C C . ILE B 2 136 ? 12.800 32.828 23.584 1.000 0.900 136 ILE B C 1
ATOM 8632 O O . ILE B 2 136 ? 11.813 32.361 24.151 1.000 0.900 136 ILE B O 1
ATOM 8648 N N . SER B 2 137 ? 13.021 34.138 23.494 1.000 0.850 137 SER B N 1
ATOM 8649 C CA . SER B 2 137 ? 12.263 35.148 24.241 1.000 0.850 137 SER B CA 1
ATOM 8650 C C . SER B 2 137 ? 11.339 35.997 23.367 1.000 0.850 137 SER B C 1
ATOM 8651 O O . SER B 2 137 ? 10.231 36.342 23.781 1.000 0.850 137 SER B O 1
ATOM 8659 N N . ASN B 2 138 ? 11.772 36.312 22.146 1.000 0.880 138 ASN B N 1
ATOM 8660 C CA . ASN B 2 138 ? 11.092 37.224 21.227 1.000 0.880 138 ASN B CA 1
ATOM 8661 C C . ASN B 2 138 ? 10.938 36.627 19.822 1.000 0.880 138 ASN B C 1
ATOM 8662 O O . ASN B 2 138 ? 11.560 35.623 19.475 1.000 0.880 138 ASN B O 1
ATOM 8673 N N . GLY B 2 139 ? 10.100 37.261 19.004 1.000 0.920 139 GLY B N 1
ATOM 8674 C CA . GLY B 2 139 ? 9.775 36.796 17.663 1.000 0.920 139 GLY B CA 1
ATOM 8675 C C . GLY B 2 139 ? 10.967 36.744 16.712 1.000 0.920 139 GLY B C 1
ATOM 8676 O O . GLY B 2 139 ? 10.974 35.907 15.814 1.000 0.920 139 GLY B O 1
ATOM 8680 N N . LEU B 2 140 ? 12.004 37.566 16.916 1.000 0.930 140 LEU B N 1
ATOM 8681 C CA . LEU B 2 140 ? 13.176 37.579 16.034 1.000 0.930 140 LEU B CA 1
ATOM 8682 C C . LEU B 2 140 ? 14.035 36.334 16.274 1.000 0.930 140 LEU B C 1
ATOM 8683 O O . LEU B 2 140 ? 14.407 35.647 15.325 1.000 0.930 140 LEU B O 1
ATOM 8699 N N . GLU B 2 141 ? 14.254 35.988 17.543 1.000 0.940 141 GLU B N 1
ATOM 8700 C CA . GLU B 2 141 ? 14.863 34.715 17.945 1.000 0.940 141 GLU B CA 1
ATOM 8701 C C . GLU B 2 141 ? 14.015 33.516 17.492 1.000 0.940 141 GLU B C 1
ATOM 8702 O O . GLU B 2 141 ? 14.572 32.521 17.035 1.000 0.940 141 GLU B O 1
ATOM 8714 N N . ALA B 2 142 ? 12.680 33.611 17.556 1.000 0.940 142 ALA B N 1
ATOM 8715 C CA . ALA B 2 142 ? 11.783 32.542 17.113 1.000 0.940 142 ALA B CA 1
ATOM 8716 C C . ALA B 2 142 ? 11.852 32.312 15.590 1.000 0.940 142 ALA B C 1
ATOM 8717 O O . ALA B 2 142 ? 12.041 31.177 15.159 1.000 0.940 142 ALA B O 1
ATOM 8724 N N . ILE B 2 143 ? 11.790 33.366 14.768 1.000 0.930 143 ILE B N 1
ATOM 8725 C CA . ILE B 2 143 ? 11.958 33.270 13.306 1.000 0.930 143 ILE B CA 1
ATOM 8726 C C . ILE B 2 143 ? 13.352 32.744 12.939 1.000 0.930 143 ILE B C 1
ATOM 8727 O O . ILE B 2 143 ? 13.475 31.869 12.080 1.000 0.930 143 ILE B O 1
ATOM 8743 N N . GLN B 2 144 ? 14.409 33.221 13.606 1.000 0.910 144 GLN B N 1
ATOM 8744 C CA . GLN B 2 144 ? 15.768 32.707 13.400 1.000 0.910 144 GLN B CA 1
ATOM 8745 C C . GLN B 2 144 ? 15.888 31.228 13.799 1.000 0.910 144 GLN B C 1
ATOM 8746 O O . GLN B 2 144 ? 16.545 30.461 13.097 1.000 0.910 144 GLN B O 1
ATOM 8760 N N . TYR B 2 145 ? 15.224 30.794 14.872 1.000 0.930 145 TYR B N 1
ATOM 8761 C CA . TYR B 2 145 ? 15.196 29.395 15.296 1.000 0.930 145 TYR B CA 1
ATOM 8762 C C . TYR B 2 145 ? 14.418 28.489 14.338 1.000 0.930 145 TYR B C 1
ATOM 8763 O O . TYR B 2 145 ? 14.929 27.423 13.996 1.000 0.930 145 TYR B O 1
ATOM 8781 N N . LEU B 2 146 ? 13.244 28.911 13.852 1.000 0.930 146 LEU B N 1
ATOM 8782 C CA . LEU B 2 146 ? 12.486 28.173 12.836 1.000 0.930 146 LEU B CA 1
ATOM 8783 C C . LEU B 2 146 ? 13.335 28.001 11.567 1.000 0.930 146 LEU B C 1
ATOM 8784 O O . LEU B 2 146 ? 13.569 26.873 11.131 1.000 0.930 146 LEU B O 1
ATOM 8800 N N . ARG B 2 147 ? 13.916 29.091 11.043 1.000 0.890 147 ARG B N 1
ATOM 8801 C CA . ARG B 2 147 ? 14.858 29.046 9.906 1.000 0.890 147 ARG B CA 1
ATOM 8802 C C . ARG B 2 147 ? 16.023 28.077 10.165 1.000 0.890 147 ARG B C 1
ATOM 8803 O O . ARG B 2 147 ? 16.299 27.226 9.327 1.000 0.890 147 ARG B O 1
ATOM 8824 N N . ASN B 2 148 ? 16.654 28.137 11.339 1.000 0.880 148 ASN B N 1
ATOM 8825 C CA . ASN B 2 148 ? 17.758 27.246 11.735 1.000 0.880 148 ASN B CA 1
ATOM 8826 C C . ASN B 2 148 ? 17.324 25.805 12.086 1.000 0.880 148 ASN B C 1
ATOM 8827 O O . ASN B 2 148 ? 18.172 24.970 12.410 1.000 0.880 148 ASN B O 1
ATOM 8838 N N . THR B 2 149 ? 16.028 25.496 12.046 1.000 0.910 149 THR B N 1
ATOM 8839 C CA . THR B 2 149 ? 15.473 24.164 12.334 1.000 0.910 149 THR B CA 1
ATOM 8840 C C . THR B 2 149 ? 14.999 23.476 11.056 1.000 0.910 149 THR B C 1
ATOM 8841 O O . THR B 2 149 ? 15.378 22.332 10.823 1.000 0.910 149 THR B O 1
ATOM 8852 N N . TYR B 2 150 ? 14.295 24.191 10.173 1.000 0.910 150 TYR B N 1
ATOM 8853 C CA . TYR B 2 150 ? 13.842 23.674 8.872 1.000 0.910 150 TYR B CA 1
ATOM 8854 C C . TYR B 2 150 ? 14.913 23.737 7.756 1.000 0.910 150 TYR B C 1
ATOM 8855 O O . TYR B 2 150 ? 14.692 23.204 6.669 1.000 0.910 150 TYR B O 1
ATOM 8873 N N . LYS B 2 151 ? 16.083 24.353 8.006 1.000 0.850 151 LYS B N 1
ATOM 8874 C CA . LYS B 2 151 ? 17.197 24.510 7.042 1.000 0.850 151 LYS B CA 1
ATOM 8875 C C . LYS B 2 151 ? 18.503 23.809 7.475 1.000 0.850 151 LYS B C 1
ATOM 8876 O O . LYS B 2 151 ? 19.587 24.371 7.327 1.000 0.850 151 LYS B O 1
ATOM 8895 N N . ARG B 2 152 ? 18.434 22.608 8.055 1.000 0.870 152 ARG B N 1
ATOM 8896 C CA . ARG B 2 152 ? 19.633 21.853 8.482 1.000 0.870 152 ARG B CA 1
ATOM 8897 C C . ARG B 2 152 ? 20.158 20.940 7.362 1.000 0.870 152 ARG B C 1
ATOM 8898 O O . ARG B 2 152 ? 19.735 21.036 6.210 1.000 0.870 152 ARG B O 1
ATOM 8919 N N . THR B 2 153 ? 21.053 20.023 7.729 1.000 0.940 153 THR B N 1
ATOM 8920 C CA . THR B 2 153 ? 21.323 18.744 7.041 1.000 0.940 153 THR B CA 1
ATOM 8921 C C . THR B 2 153 ? 20.101 17.813 7.000 1.000 0.940 153 THR B C 1
ATOM 8922 O O . THR B 2 153 ? 20.134 16.791 6.326 1.000 0.940 153 THR B O 1
ATOM 8933 N N . ILE B 2 154 ? 19.015 18.176 7.687 1.000 0.950 154 ILE B N 1
ATOM 8934 C CA . ILE B 2 154 ? 17.706 17.520 7.704 1.000 0.950 154 ILE B CA 1
ATOM 8935 C C . ILE B 2 154 ? 16.606 18.573 7.501 1.000 0.950 154 ILE B C 1
ATOM 8936 O O . ILE B 2 154 ? 16.728 19.706 7.978 1.000 0.950 154 ILE B O 1
ATOM 8952 N N . SER B 2 155 ? 15.545 18.212 6.781 1.000 0.950 155 SER B N 1
ATOM 8953 C CA . SER B 2 155 ? 14.347 19.038 6.588 1.000 0.950 155 SER B CA 1
ATOM 8954 C C . SER B 2 155 ? 13.099 18.179 6.368 1.000 0.950 155 SER B C 1
ATOM 8955 O O . SER B 2 155 ? 13.201 16.966 6.195 1.000 0.950 155 SER B O 1
ATOM 8963 N N . PHE B 2 156 ? 11.927 18.810 6.410 1.000 0.970 156 PHE B N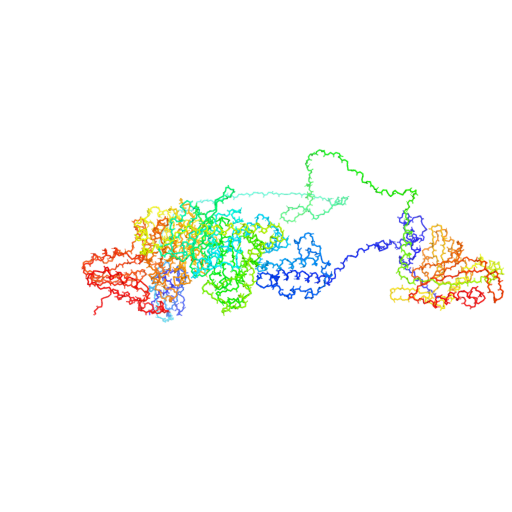 1
ATOM 8964 C CA . PHE B 2 156 ? 10.643 18.149 6.640 1.000 0.970 156 PHE B CA 1
ATOM 8965 C C . PHE B 2 156 ? 9.597 18.639 5.637 1.000 0.970 156 PHE B C 1
ATOM 8966 O O . PHE B 2 156 ? 9.535 19.840 5.379 1.000 0.970 156 PHE B O 1
ATOM 8983 N N . GLU B 2 157 ? 8.758 17.735 5.131 1.000 0.960 157 GLU B N 1
ATOM 8984 C CA . GLU B 2 157 ? 7.557 18.054 4.353 1.000 0.960 157 GLU B CA 1
ATOM 8985 C C . GLU B 2 157 ? 6.372 17.236 4.892 1.000 0.960 157 GLU B C 1
ATOM 8986 O O . GLU B 2 157 ? 6.384 16.005 4.848 1.000 0.960 157 GLU B O 1
ATOM 8998 N N . PHE B 2 158 ? 5.367 17.919 5.449 1.000 0.950 158 PHE B N 1
ATOM 8999 C CA . PHE B 2 158 ? 4.174 17.296 6.048 1.000 0.950 158 PHE B CA 1
ATOM 9000 C C . PHE B 2 158 ? 2.933 18.213 6.076 1.000 0.950 158 PHE B C 1
ATOM 9001 O O . PHE B 2 158 ? 1.961 17.920 6.767 1.000 0.950 158 PHE B O 1
ATOM 9018 N N . ASP B 2 159 ? 2.933 19.327 5.333 1.000 0.930 159 ASP B N 1
ATOM 9019 C CA . ASP B 2 159 ? 1.750 20.201 5.228 1.000 0.930 159 ASP B CA 1
ATOM 9020 C C . ASP B 2 159 ? 0.578 19.506 4.502 1.000 0.930 159 ASP B C 1
ATOM 9021 O O . ASP B 2 159 ? -0.586 19.804 4.749 1.000 0.930 159 ASP B O 1
ATOM 9030 N N . HIS B 2 160 ? 0.884 18.507 3.672 1.000 0.940 160 HIS B N 1
ATOM 9031 C CA . HIS B 2 160 ? -0.076 17.645 2.979 1.000 0.940 160 HIS B CA 1
ATOM 9032 C C . HIS B 2 160 ? -0.715 16.552 3.860 1.000 0.940 160 HIS B C 1
ATOM 9033 O O . HIS B 2 160 ? -1.501 15.762 3.351 1.000 0.940 160 HIS B O 1
ATOM 9047 N N . VAL B 2 161 ? -0.386 16.479 5.156 1.000 0.960 161 VAL B N 1
ATOM 9048 C CA . VAL B 2 161 ? -1.059 15.595 6.127 1.000 0.960 161 VAL B CA 1
ATOM 9049 C C . VAL B 2 161 ? -2.314 16.302 6.643 1.000 0.960 161 VAL B C 1
ATOM 9050 O O . VAL B 2 161 ? -2.206 17.407 7.181 1.000 0.960 161 VAL B O 1
ATOM 9063 N N . HIS B 2 162 ? -3.501 15.702 6.518 1.000 0.930 162 HIS B N 1
ATOM 9064 C CA . HIS B 2 162 ? -4.757 16.374 6.876 1.000 0.930 162 HIS B CA 1
ATOM 9065 C C . HIS B 2 162 ? -5.147 16.239 8.360 1.000 0.930 162 HIS B C 1
ATOM 9066 O O . HIS B 2 162 ? -5.874 17.097 8.870 1.000 0.930 162 HIS B O 1
ATOM 9080 N N . ASP B 2 163 ? -4.684 15.212 9.087 1.000 0.940 163 ASP B N 1
ATOM 9081 C CA . ASP B 2 163 ? -5.026 15.062 10.511 1.000 0.940 163 ASP B CA 1
ATOM 9082 C C . ASP B 2 163 ? -4.298 16.099 11.392 1.000 0.940 163 ASP B C 1
ATOM 9083 O O . ASP B 2 163 ? -3.068 16.187 11.453 1.000 0.940 163 ASP B O 1
ATOM 9092 N N . PHE B 2 164 ? -5.082 16.889 12.128 1.000 0.920 164 PHE B N 1
ATOM 9093 C CA . PHE B 2 164 ? -4.575 17.970 12.977 1.000 0.920 164 PHE B CA 1
ATOM 9094 C C . PHE B 2 164 ? -3.723 17.494 14.165 1.000 0.920 164 PHE B C 1
ATOM 9095 O O . PHE B 2 164 ? -2.844 18.238 14.604 1.000 0.920 164 PHE B O 1
ATOM 9112 N N . LYS B 2 165 ? -3.954 16.287 14.700 1.000 0.950 165 LYS B N 1
ATOM 9113 C CA . LYS B 2 165 ? -3.150 15.717 15.796 1.000 0.950 165 LYS B CA 1
ATOM 9114 C C . LYS B 2 165 ? -1.813 15.216 15.269 1.000 0.950 165 LYS B C 1
ATOM 9115 O O . LYS B 2 165 ? -0.805 15.392 15.948 1.000 0.950 165 LYS B O 1
ATOM 9134 N N . GLU B 2 166 ? -1.799 14.625 14.075 1.000 0.960 166 GLU B N 1
ATOM 9135 C CA . GLU B 2 166 ? -0.566 14.259 13.374 1.000 0.960 166 GLU B CA 1
ATOM 9136 C C . GLU B 2 166 ? 0.274 15.505 13.093 1.000 0.960 166 GLU B C 1
ATOM 9137 O O . GLU B 2 166 ? 1.420 15.570 13.539 1.000 0.960 166 GLU B O 1
ATOM 9149 N N . ARG B 2 167 ? -0.312 16.546 12.481 1.000 0.940 167 ARG B N 1
ATOM 9150 C CA . ARG B 2 167 ? 0.365 17.839 12.269 1.000 0.940 167 ARG B CA 1
ATOM 9151 C C . ARG B 2 167 ? 0.911 18.436 13.568 1.000 0.940 167 ARG B C 1
ATOM 9152 O O . ARG B 2 167 ? 2.089 18.779 13.623 1.000 0.940 167 ARG B O 1
ATOM 9173 N N . GLU B 2 168 ? 0.101 18.537 14.627 1.000 0.930 168 GLU B N 1
ATOM 9174 C CA . GLU B 2 168 ? 0.562 19.092 15.910 1.000 0.930 168 GLU B CA 1
ATOM 9175 C C . GLU B 2 168 ? 1.682 18.242 16.534 1.000 0.930 168 GLU B C 1
ATOM 9176 O O . GLU B 2 168 ? 2.647 18.788 17.074 1.000 0.930 168 GLU B O 1
ATOM 9188 N N . TRP B 2 169 ? 1.611 16.912 16.434 1.000 0.960 169 TRP B N 1
ATOM 9189 C CA . TRP B 2 169 ? 2.659 16.018 16.925 1.000 0.960 169 TRP B CA 1
ATOM 9190 C C . TRP B 2 169 ? 3.971 16.179 16.145 1.000 0.960 169 TRP B C 1
ATOM 9191 O O . TRP B 2 169 ? 5.029 16.278 16.773 1.000 0.960 169 TRP B O 1
ATOM 9212 N N . LEU B 2 170 ? 3.900 16.263 14.810 1.000 0.970 170 LEU B N 1
ATOM 9213 C CA . LEU B 2 170 ? 5.042 16.458 13.911 1.000 0.970 170 LEU B CA 1
ATOM 9214 C C . LEU B 2 170 ? 5.724 17.809 14.179 1.000 0.970 170 LEU B C 1
ATOM 9215 O O . LEU B 2 170 ? 6.913 17.840 14.512 1.000 0.970 170 LEU B O 1
ATOM 9231 N N . THR B 2 171 ? 4.968 18.914 14.147 1.000 0.950 171 THR B N 1
ATOM 9232 C CA . THR B 2 171 ? 5.477 20.263 14.450 1.000 0.950 171 THR B CA 1
ATOM 9233 C C . THR B 2 171 ? 6.103 20.322 15.843 1.000 0.950 171 THR B C 1
ATOM 9234 O O . THR B 2 171 ? 7.232 20.788 15.989 1.000 0.950 171 THR B O 1
ATOM 9245 N N . ARG B 2 172 ? 5.433 19.786 16.874 1.000 0.950 172 ARG B N 1
ATOM 9246 C CA . ARG B 2 172 ? 5.950 19.772 18.253 1.000 0.950 172 ARG B CA 1
ATOM 9247 C C . ARG B 2 172 ? 7.245 18.967 18.384 1.000 0.950 172 ARG B C 1
ATOM 9248 O O . ARG B 2 172 ? 8.140 19.392 19.113 1.000 0.950 172 ARG B O 1
ATOM 9269 N N . LYS B 2 173 ? 7.382 17.818 17.709 1.000 0.950 173 LYS B N 1
ATOM 9270 C CA . LYS B 2 173 ? 8.618 17.008 17.728 1.000 0.950 173 LYS B CA 1
ATOM 9271 C C . LYS B 2 173 ? 9.816 17.759 17.142 1.000 0.950 173 LYS B C 1
ATOM 9272 O O . LYS B 2 173 ? 10.906 17.690 17.711 1.000 0.950 173 LYS B O 1
ATOM 9291 N N . ILE B 2 174 ? 9.598 18.503 16.058 1.000 0.950 174 ILE B N 1
ATOM 9292 C CA . ILE B 2 174 ? 10.618 19.324 15.394 1.000 0.950 174 ILE B CA 1
ATOM 9293 C C . ILE B 2 174 ? 10.952 20.566 16.243 1.000 0.950 174 ILE B C 1
ATOM 9294 O O . ILE B 2 174 ? 12.107 20.780 16.613 1.000 0.950 174 ILE B O 1
ATOM 9310 N N . GLU B 2 175 ? 9.946 21.370 16.594 1.000 0.940 175 GLU B N 1
ATOM 9311 C CA . GLU B 2 175 ? 10.122 22.726 17.141 1.000 0.940 175 GLU B CA 1
ATOM 9312 C C . GLU B 2 175 ? 10.367 22.790 18.653 1.000 0.940 175 GLU B C 1
ATOM 9313 O O . GLU B 2 175 ? 10.842 23.809 19.143 1.000 0.940 175 GLU B O 1
ATOM 9325 N N . SER B 2 176 ? 10.134 21.705 19.399 1.000 0.920 176 SER B N 1
ATOM 9326 C CA . SER B 2 176 ? 10.617 21.590 20.787 1.000 0.920 176 SER B CA 1
ATOM 9327 C C . SER B 2 176 ? 12.114 21.270 20.887 1.000 0.920 176 SER B C 1
ATOM 9328 O O . SER B 2 176 ? 12.690 21.286 21.977 1.000 0.920 176 SER B O 1
ATOM 9336 N N . GLY B 2 177 ? 12.756 20.936 19.762 1.000 0.890 177 GLY B N 1
ATOM 9337 C CA . GLY B 2 177 ? 14.136 20.460 19.711 1.000 0.890 177 GLY B CA 1
ATOM 9338 C C . GLY B 2 177 ? 14.339 19.019 20.198 1.000 0.890 177 GLY B C 1
ATOM 9339 O O . GLY B 2 177 ? 15.474 18.547 20.215 1.000 0.890 177 GLY B O 1
ATOM 9343 N N . GLU B 2 178 ? 13.274 18.299 20.570 1.000 0.890 178 GLU B N 1
ATOM 9344 C CA . GLU B 2 178 ? 13.344 16.926 21.098 1.000 0.890 178 GLU B CA 1
ATOM 9345 C C . GLU B 2 178 ? 13.880 15.912 20.068 1.000 0.890 178 GLU B C 1
ATOM 9346 O O . GLU B 2 178 ? 14.450 14.882 20.442 1.000 0.890 178 GLU B O 1
ATOM 9358 N N . LEU B 2 179 ? 13.764 16.226 18.772 1.000 0.910 179 LEU B N 1
ATOM 9359 C CA . LEU B 2 179 ? 14.374 15.463 17.680 1.000 0.910 179 LEU B CA 1
ATOM 9360 C C . LEU B 2 179 ? 15.909 15.564 17.629 1.000 0.910 179 LEU B C 1
ATOM 9361 O O . LEU B 2 179 ? 16.555 14.649 17.138 1.000 0.910 179 LEU B O 1
ATOM 9377 N N . PHE B 2 180 ? 16.491 16.657 18.137 1.000 0.890 180 PHE B N 1
ATOM 9378 C CA . PHE B 2 180 ? 17.908 17.013 17.954 1.000 0.890 180 PHE B CA 1
ATOM 9379 C C . PHE B 2 180 ? 18.727 16.931 19.252 1.000 0.890 180 PHE B C 1
ATOM 9380 O O . PHE B 2 180 ? 19.718 17.645 19.425 1.000 0.890 180 PHE B O 1
ATOM 9397 N N . GLN B 2 181 ? 18.295 16.096 20.197 1.000 0.870 181 GLN B N 1
ATOM 9398 C CA . GLN B 2 181 ? 19.076 15.795 21.395 1.000 0.870 181 GLN B CA 1
ATOM 9399 C C . GLN B 2 181 ? 20.328 14.996 21.007 1.000 0.870 181 GLN B C 1
ATOM 9400 O O . GLN B 2 181 ? 20.254 14.080 20.191 1.000 0.870 181 GLN B O 1
ATOM 9414 N N . LYS B 2 182 ? 21.484 15.336 21.591 1.000 0.880 182 LYS B N 1
ATOM 9415 C CA . LYS B 2 182 ? 22.738 14.632 21.295 1.000 0.880 182 LYS B CA 1
ATOM 9416 C C . LYS B 2 182 ? 22.693 13.169 21.740 1.000 0.880 182 LYS B C 1
ATOM 9417 O O . LYS B 2 182 ? 22.236 12.858 22.838 1.000 0.880 182 LYS B O 1
ATOM 9436 N N . ASN B 2 183 ? 23.245 12.303 20.895 1.000 0.920 183 ASN B N 1
ATOM 9437 C CA . ASN B 2 183 ? 23.483 10.895 21.200 1.000 0.920 183 ASN B CA 1
ATOM 9438 C C . ASN B 2 183 ? 24.627 10.727 22.219 1.000 0.920 183 ASN B C 1
ATOM 9439 O O . ASN B 2 183 ? 25.438 11.636 22.415 1.000 0.920 183 ASN B O 1
ATOM 9450 N N . SER B 2 184 ? 24.709 9.557 22.861 1.000 0.930 184 SER B N 1
ATOM 9451 C CA . SER B 2 184 ? 25.825 9.238 23.761 1.000 0.930 184 SER B CA 1
ATOM 9452 C C . SER B 2 184 ? 27.126 8.987 22.988 1.000 0.930 184 SER B C 1
ATOM 9453 O O . SER B 2 184 ? 27.107 8.658 21.797 1.000 0.930 184 SER B O 1
ATOM 9461 N N . ALA B 2 185 ? 28.267 9.110 23.670 1.000 0.940 185 ALA B N 1
ATOM 9462 C CA . ALA B 2 185 ? 29.575 8.865 23.065 1.000 0.940 185 ALA B CA 1
ATOM 9463 C C . ALA B 2 185 ? 29.718 7.417 22.563 1.000 0.940 185 ALA B C 1
ATOM 9464 O O . ALA B 2 185 ? 30.275 7.200 21.489 1.000 0.940 185 ALA B O 1
ATOM 9471 N N . GLU B 2 186 ? 29.153 6.432 23.272 1.000 0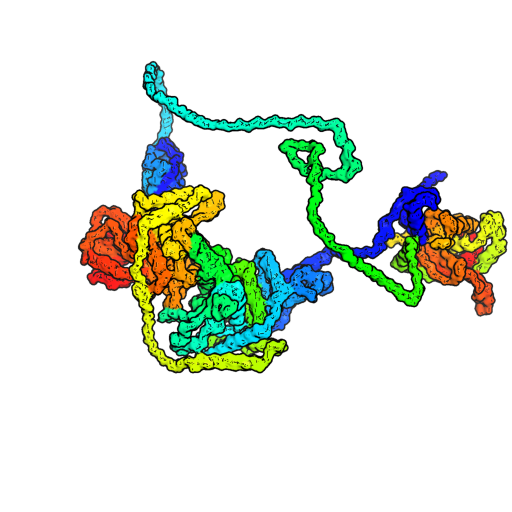.930 186 GLU B N 1
ATOM 9472 C CA . GLU B 2 186 ? 29.145 5.031 22.835 1.000 0.930 186 GLU B CA 1
ATOM 9473 C C . GLU B 2 186 ? 28.341 4.856 21.541 1.000 0.930 186 GLU B C 1
ATOM 9474 O O . GLU B 2 186 ? 28.811 4.199 20.615 1.000 0.930 186 GLU B O 1
ATOM 9486 N N . LYS B 2 187 ? 27.161 5.488 21.434 1.000 0.950 187 LYS B N 1
ATOM 9487 C CA . LYS B 2 187 ? 26.318 5.417 20.229 1.000 0.950 187 LYS B CA 1
ATOM 9488 C C . LYS B 2 187 ? 27.001 6.059 19.020 1.000 0.950 187 LYS B C 1
ATOM 9489 O O . LYS B 2 187 ? 26.972 5.480 17.937 1.000 0.950 187 LYS B O 1
ATOM 9508 N N . LEU B 2 188 ? 27.639 7.217 19.200 1.000 0.960 188 LEU B N 1
ATOM 9509 C CA . LEU B 2 188 ? 28.397 7.890 18.138 1.000 0.960 188 LEU B CA 1
ATOM 9510 C C . LEU B 2 188 ? 29.627 7.072 17.708 1.000 0.960 188 LEU B C 1
ATOM 9511 O O . LEU B 2 188 ? 29.872 6.920 16.513 1.000 0.960 188 LEU B O 1
ATOM 9527 N N . SER B 2 189 ? 30.354 6.484 18.664 1.000 0.950 189 SER B N 1
ATOM 9528 C CA . SER B 2 189 ? 31.505 5.614 18.388 1.000 0.950 189 SER B CA 1
ATOM 9529 C C . SER B 2 189 ? 31.102 4.331 17.644 1.000 0.950 189 SER B C 1
ATOM 9530 O O . SER B 2 189 ? 31.745 3.960 16.665 1.000 0.950 189 SER B O 1
ATOM 9538 N N . ALA B 2 190 ? 29.987 3.697 18.028 1.000 0.960 190 ALA B N 1
ATOM 9539 C CA . ALA B 2 190 ? 29.461 2.512 17.344 1.000 0.960 190 ALA B CA 1
ATOM 9540 C C . ALA B 2 190 ? 29.034 2.807 15.892 1.000 0.960 190 ALA B C 1
ATOM 9541 O O . ALA B 2 190 ? 29.261 1.990 15.001 1.000 0.960 190 ALA B O 1
ATOM 9548 N N . VAL B 2 191 ? 28.468 3.992 15.627 1.000 0.980 191 VAL B N 1
ATOM 9549 C CA . VAL B 2 191 ? 28.156 4.437 14.256 1.000 0.980 191 VAL B CA 1
ATOM 9550 C C . VAL B 2 191 ? 29.430 4.682 13.444 1.000 0.980 191 VAL B C 1
ATOM 9551 O O . VAL B 2 191 ? 29.457 4.350 12.261 1.000 0.980 191 VAL B O 1
ATOM 9564 N N . LEU B 2 192 ? 30.503 5.193 14.057 1.000 0.980 192 LEU B N 1
ATOM 9565 C CA . LEU B 2 192 ? 31.798 5.343 13.388 1.000 0.980 192 LEU B CA 1
ATOM 9566 C C . LEU B 2 192 ? 32.463 3.988 13.077 1.000 0.980 192 LEU B C 1
ATOM 9567 O O . LEU B 2 192 ? 32.990 3.820 11.975 1.000 0.980 192 LEU B O 1
ATOM 9583 N N . GLU B 2 193 ? 32.419 3.012 13.996 1.000 0.970 193 GLU B N 1
ATOM 9584 C CA . GLU B 2 193 ? 32.883 1.646 13.702 1.000 0.970 193 GLU B CA 1
ATOM 9585 C C . GLU B 2 193 ? 32.076 1.048 12.549 1.000 0.970 193 GLU B C 1
ATOM 9586 O O . GLU B 2 193 ? 32.672 0.620 11.560 1.000 0.970 193 GLU B O 1
ATOM 9598 N N . ARG B 2 194 ? 30.739 1.135 12.590 1.000 0.980 194 ARG B N 1
ATOM 9599 C CA . ARG B 2 194 ? 29.893 0.617 11.510 1.000 0.980 194 ARG B CA 1
ATOM 9600 C C . ARG B 2 194 ? 30.176 1.279 10.162 1.000 0.980 194 ARG B C 1
ATOM 9601 O O . ARG B 2 194 ? 30.311 0.581 9.166 1.000 0.980 194 ARG B O 1
ATOM 9622 N N . LEU B 2 195 ? 30.306 2.604 10.108 1.000 0.980 195 LEU B N 1
ATOM 9623 C CA . LEU B 2 195 ? 30.666 3.312 8.873 1.000 0.980 195 LEU B CA 1
ATOM 9624 C C . LEU B 2 195 ? 32.058 2.907 8.352 1.000 0.980 195 LEU B C 1
ATOM 9625 O O . LEU B 2 195 ? 32.289 2.920 7.144 1.000 0.980 195 LEU B O 1
ATOM 9641 N N . THR B 2 196 ? 32.970 2.500 9.239 1.000 0.980 196 THR B N 1
ATOM 9642 C CA . THR B 2 196 ? 34.288 1.974 8.857 1.000 0.980 196 THR B CA 1
ATOM 9643 C C . THR B 2 196 ? 34.202 0.538 8.328 1.000 0.980 196 THR B C 1
ATOM 9644 O O . THR B 2 196 ? 34.911 0.216 7.378 1.000 0.980 196 THR B O 1
ATOM 9655 N N . GLU B 2 197 ? 33.312 -0.306 8.864 1.000 0.980 197 GLU B N 1
ATOM 9656 C CA . GLU B 2 197 ? 32.978 -1.622 8.286 1.000 0.980 197 GLU B CA 1
ATOM 9657 C C . GLU B 2 197 ? 32.381 -1.487 6.877 1.000 0.980 197 GLU B C 1
ATOM 9658 O O . GLU B 2 197 ? 32.869 -2.112 5.934 1.000 0.980 197 GLU B O 1
ATOM 9670 N N . VAL B 2 198 ? 31.385 -0.608 6.724 1.000 0.980 198 VAL B N 1
ATOM 9671 C CA . VAL B 2 198 ? 30.686 -0.316 5.462 1.000 0.980 198 VAL B CA 1
ATOM 9672 C C . VAL B 2 198 ? 31.664 0.119 4.365 1.000 0.980 198 VAL B C 1
ATOM 9673 O O . VAL B 2 198 ? 31.674 -0.491 3.293 1.000 0.980 198 VAL B O 1
ATOM 9686 N N . GLU B 2 199 ? 32.516 1.114 4.646 1.000 0.970 199 GLU B N 1
ATOM 9687 C CA . GLU B 2 199 ? 33.546 1.608 3.720 1.000 0.970 199 GLU B CA 1
ATOM 9688 C C . GLU B 2 199 ? 34.637 0.554 3.464 1.000 0.970 199 GLU B C 1
ATOM 9689 O O . GLU B 2 199 ? 35.002 0.292 2.315 1.000 0.970 199 GLU B O 1
ATOM 9701 N N . GLY B 2 200 ? 35.174 -0.057 4.525 1.000 0.970 200 GLY B N 1
ATOM 9702 C CA . GLY B 2 200 ? 36.297 -0.993 4.442 1.000 0.970 200 GLY B CA 1
ATOM 9703 C C . GLY B 2 200 ? 35.965 -2.242 3.629 1.000 0.970 200 GLY B C 1
ATOM 9704 O O . GLY B 2 200 ? 36.783 -2.694 2.825 1.000 0.970 200 GLY B O 1
ATOM 9708 N N . PHE B 2 201 ? 34.742 -2.759 3.773 1.000 0.970 201 PHE B N 1
ATOM 9709 C CA . PHE B 2 201 ? 34.229 -3.876 2.986 1.000 0.970 201 PHE B CA 1
ATOM 9710 C C . PHE B 2 201 ? 34.135 -3.535 1.493 1.000 0.970 201 PHE B C 1
ATOM 9711 O O . PHE B 2 201 ? 34.616 -4.303 0.657 1.000 0.970 201 PHE B O 1
ATOM 9728 N N . GLU B 2 202 ? 33.596 -2.367 1.133 1.000 0.950 202 GLU B N 1
ATOM 9729 C CA . GLU B 2 202 ? 33.507 -1.967 -0.275 1.000 0.950 202 GLU B CA 1
ATOM 9730 C C . GLU B 2 202 ? 34.889 -1.664 -0.871 1.000 0.950 202 GLU B C 1
ATOM 9731 O O . GLU B 2 202 ? 35.182 -2.088 -1.991 1.000 0.950 202 GLU B O 1
ATOM 9743 N N . GLN B 2 203 ? 35.790 -1.012 -0.137 1.000 0.940 203 GLN B N 1
ATOM 9744 C CA . GLN B 2 203 ? 37.152 -0.800 -0.629 1.000 0.940 203 GLN B CA 1
ATOM 9745 C C . GLN B 2 203 ? 37.918 -2.122 -0.791 1.000 0.940 203 GLN B C 1
ATOM 9746 O O . GLN B 2 203 ? 38.693 -2.259 -1.741 1.000 0.940 203 GLN B O 1
ATOM 9760 N N . PHE B 2 204 ? 37.685 -3.113 0.074 1.000 0.950 204 PHE B N 1
ATOM 9761 C CA . PHE B 2 204 ? 38.253 -4.451 -0.086 1.000 0.950 204 PHE B CA 1
ATOM 9762 C C . PHE B 2 204 ? 37.682 -5.166 -1.318 1.000 0.950 204 PHE B C 1
ATOM 9763 O O . PHE B 2 204 ? 38.451 -5.648 -2.149 1.000 0.950 204 PHE B O 1
ATOM 9780 N N . LEU B 2 205 ? 36.354 -5.178 -1.499 1.000 0.920 205 LEU B N 1
ATOM 9781 C CA . LEU B 2 205 ? 35.720 -5.758 -2.689 1.000 0.920 205 LEU B CA 1
ATOM 9782 C C . LEU B 2 205 ? 36.251 -5.125 -3.986 1.000 0.920 205 LEU B C 1
ATOM 9783 O O . LEU B 2 205 ? 36.558 -5.849 -4.933 1.000 0.920 205 LEU B O 1
ATOM 9799 N N . HIS B 2 206 ? 36.415 -3.798 -4.016 1.000 0.890 206 HIS B N 1
ATOM 9800 C CA . HIS B 2 206 ? 36.914 -3.062 -5.182 1.000 0.890 206 HIS B CA 1
ATOM 9801 C C . HIS B 2 206 ? 38.346 -3.462 -5.574 1.000 0.890 206 HIS B C 1
ATOM 9802 O O . HIS B 2 206 ? 38.646 -3.617 -6.757 1.000 0.890 206 HIS B O 1
ATOM 9816 N N . ARG B 2 207 ? 39.228 -3.653 -4.582 1.000 0.900 207 ARG B N 1
ATOM 9817 C CA . ARG B 2 207 ? 40.641 -4.015 -4.791 1.000 0.900 207 ARG B CA 1
ATOM 9818 C C . ARG B 2 207 ? 40.830 -5.505 -5.097 1.000 0.900 207 ARG B C 1
ATOM 9819 O O . ARG B 2 207 ? 41.706 -5.852 -5.885 1.000 0.900 207 ARG B O 1
ATOM 9840 N N . THR B 2 208 ? 40.023 -6.373 -4.488 1.000 0.880 208 THR B N 1
ATOM 9841 C CA . THR B 2 208 ? 40.180 -7.836 -4.555 1.000 0.880 208 THR B CA 1
ATOM 9842 C C . THR B 2 208 ? 39.433 -8.465 -5.737 1.000 0.880 208 THR B C 1
ATOM 9843 O O . THR B 2 208 ? 39.934 -9.414 -6.339 1.000 0.880 208 THR B O 1
ATOM 9854 N N . PHE B 2 209 ? 38.266 -7.935 -6.120 1.000 0.860 209 PHE B N 1
ATOM 9855 C CA . PHE B 2 209 ? 37.398 -8.510 -7.161 1.000 0.860 209 PHE B CA 1
ATOM 9856 C C . PHE B 2 209 ? 37.236 -7.586 -8.376 1.000 0.860 209 PHE B C 1
ATOM 9857 O O . PHE B 2 209 ? 36.131 -7.335 -8.861 1.000 0.860 209 PHE B O 1
ATOM 9874 N N . VAL B 2 210 ? 38.368 -7.094 -8.885 1.000 0.810 210 VAL B N 1
ATOM 9875 C CA . VAL B 2 210 ? 38.446 -6.238 -10.078 1.000 0.810 210 VAL B CA 1
ATOM 9876 C C . VAL B 2 210 ? 37.691 -6.871 -11.256 1.000 0.810 210 VAL B C 1
ATOM 9877 O O . VAL B 2 210 ? 37.944 -8.017 -11.629 1.000 0.810 210 VAL B O 1
ATOM 9890 N N . GLY B 2 211 ? 36.763 -6.118 -11.854 1.000 0.720 211 GLY B N 1
ATOM 9891 C CA . GLY B 2 211 ? 35.973 -6.555 -13.011 1.000 0.720 211 GLY B CA 1
ATOM 9892 C C . GLY B 2 211 ? 34.732 -7.409 -12.698 1.000 0.720 211 GLY B C 1
ATOM 9893 O O . GLY B 2 211 ? 34.080 -7.888 -13.624 1.000 0.720 211 GLY B O 1
ATOM 9897 N N . GLN B 2 212 ? 34.381 -7.622 -11.424 1.000 0.800 212 GLN B N 1
ATOM 9898 C CA . GLN B 2 212 ? 33.117 -8.265 -11.037 1.000 0.800 212 GLN B CA 1
ATOM 9899 C C . GLN B 2 212 ? 31.991 -7.235 -10.866 1.000 0.800 212 GLN B C 1
ATOM 9900 O O . GLN B 2 212 ? 32.193 -6.174 -10.278 1.000 0.800 212 GLN B O 1
ATOM 9914 N N . LYS B 2 213 ? 30.770 -7.574 -11.305 1.000 0.820 213 LYS B N 1
ATOM 9915 C CA . LYS B 2 213 ? 29.580 -6.761 -11.009 1.000 0.820 213 LYS B CA 1
ATOM 9916 C C . LYS B 2 213 ? 29.217 -6.848 -9.524 1.000 0.820 213 LYS B C 1
ATOM 9917 O O . LYS B 2 213 ? 28.846 -7.919 -9.034 1.000 0.820 213 LYS B O 1
ATOM 9936 N N . ARG B 2 214 ? 29.240 -5.699 -8.854 1.000 0.820 214 ARG B N 1
ATOM 9937 C CA . ARG B 2 214 ? 28.534 -5.414 -7.598 1.000 0.820 214 ARG B CA 1
ATOM 9938 C C . ARG B 2 214 ? 27.720 -4.122 -7.806 1.000 0.820 214 ARG B C 1
ATOM 9939 O O . ARG B 2 214 ? 27.500 -3.710 -8.944 1.000 0.820 214 ARG B O 1
ATOM 9960 N N . PHE B 2 215 ? 27.245 -3.520 -6.718 1.000 0.920 215 PHE B N 1
ATOM 9961 C CA . PHE B 2 215 ? 26.568 -2.222 -6.727 1.000 0.920 215 PHE B CA 1
ATOM 9962 C C . PHE B 2 215 ? 26.902 -1.463 -5.430 1.000 0.920 215 PHE B C 1
ATOM 9963 O O . PHE B 2 215 ? 26.067 -1.407 -4.523 1.000 0.920 215 PHE B O 1
ATOM 9980 N N . SER B 2 216 ? 28.131 -0.931 -5.325 1.000 0.940 216 SER B N 1
ATOM 9981 C CA . SER B 2 216 ? 28.662 -0.329 -4.082 1.000 0.940 216 SER B CA 1
ATOM 9982 C C . SER B 2 216 ? 27.726 0.703 -3.447 1.000 0.940 216 SER B C 1
ATOM 9983 O O . SER B 2 216 ? 27.087 1.490 -4.156 1.000 0.940 216 SER B O 1
ATOM 9991 N N . ILE B 2 217 ? 27.667 0.695 -2.114 1.000 0.970 217 ILE B N 1
ATOM 9992 C CA . ILE B 2 217 ? 26.938 1.674 -1.295 1.000 0.970 217 ILE B CA 1
ATOM 9993 C C . ILE B 2 217 ? 27.676 3.018 -1.138 1.000 0.970 217 ILE B C 1
ATOM 9994 O O . ILE B 2 217 ? 27.063 3.971 -0.670 1.000 0.970 217 ILE B O 1
ATOM 10010 N N . GLU B 2 218 ? 28.961 3.107 -1.507 1.000 0.960 218 GLU B N 1
ATOM 10011 C CA . GLU B 2 218 ? 29.822 4.268 -1.217 1.000 0.960 218 GLU B CA 1
ATOM 10012 C C . GLU B 2 218 ? 29.213 5.594 -1.727 1.000 0.960 218 GLU B C 1
ATOM 10013 O O . GLU B 2 218 ? 29.016 5.791 -2.934 1.000 0.960 218 GLU B O 1
ATOM 10025 N N . GLY B 2 219 ? 28.957 6.514 -0.791 1.000 0.960 219 GLY B N 1
ATOM 10026 C CA . GLY B 2 219 ? 28.201 7.760 -0.973 1.000 0.960 219 GLY B CA 1
ATOM 10027 C C . GLY B 2 219 ? 26.776 7.741 -0.393 1.000 0.960 219 GLY B C 1
ATOM 10028 O O . GLY B 2 219 ? 26.132 8.786 -0.334 1.000 0.960 219 GLY B O 1
ATOM 10032 N N . LEU B 2 220 ? 26.302 6.583 0.072 1.000 0.980 220 LEU B N 1
ATOM 10033 C CA . LEU B 2 220 ? 25.053 6.356 0.817 1.000 0.980 220 LEU B CA 1
ATOM 10034 C C . LEU B 2 220 ? 25.295 5.477 2.066 1.000 0.980 220 LEU B C 1
ATOM 10035 O O . LEU B 2 220 ? 24.382 4.836 2.587 1.000 0.980 220 LEU B O 1
ATOM 10051 N N . ASP B 2 221 ? 26.534 5.454 2.564 1.000 0.980 221 ASP B N 1
ATOM 10052 C CA . ASP B 2 221 ? 27.039 4.560 3.618 1.000 0.980 221 ASP B CA 1
ATOM 10053 C C . ASP B 2 221 ? 26.205 4.601 4.917 1.000 0.980 221 ASP B C 1
ATOM 10054 O O . ASP B 2 221 ? 26.063 3.593 5.612 1.000 0.980 221 ASP B O 1
ATOM 10063 N N . ALA B 2 222 ? 25.592 5.754 5.214 1.000 0.980 222 ALA B N 1
ATOM 10064 C CA . ALA B 2 222 ? 24.705 5.968 6.358 1.000 0.980 222 ALA B CA 1
ATOM 10065 C C . ALA B 2 222 ? 23.438 5.086 6.363 1.000 0.980 222 ALA B C 1
ATOM 10066 O O . ALA B 2 222 ? 22.839 4.909 7.424 1.000 0.980 222 ALA B O 1
ATOM 10073 N N . LEU B 2 223 ? 23.053 4.481 5.230 1.000 0.990 223 LEU B N 1
ATOM 10074 C CA . LEU B 2 223 ? 21.909 3.566 5.143 1.000 0.990 223 LEU B CA 1
ATOM 10075 C C . LEU B 2 223 ? 22.041 2.362 6.095 1.000 0.990 223 LEU B C 1
ATOM 10076 O O . LEU B 2 223 ? 21.044 1.919 6.658 1.000 0.990 223 LEU B O 1
ATOM 10092 N N . VAL B 2 224 ? 23.253 1.844 6.321 1.000 0.990 224 VAL B N 1
ATOM 10093 C CA . VAL B 2 224 ? 23.460 0.698 7.226 1.000 0.990 224 VAL B CA 1
ATOM 10094 C C . VAL B 2 224 ? 23.274 1.094 8.704 1.000 0.990 224 VAL B C 1
ATOM 10095 O O . VAL B 2 224 ? 22.451 0.459 9.363 1.000 0.990 224 VAL B O 1
ATOM 10108 N N . PRO B 2 225 ? 23.908 2.167 9.230 1.000 0.980 225 PRO B N 1
ATOM 10109 C CA . PRO B 2 225 ? 23.556 2.735 10.536 1.000 0.980 225 PRO B CA 1
ATOM 10110 C C . PRO B 2 225 ? 22.073 3.104 10.705 1.000 0.980 225 PRO B C 1
ATOM 10111 O O . PRO B 2 225 ? 21.534 2.947 11.800 1.000 0.980 225 PRO B O 1
ATOM 10122 N N . VAL B 2 226 ? 21.406 3.574 9.642 1.000 0.990 226 VAL B N 1
ATOM 10123 C CA . VAL B 2 226 ? 19.958 3.853 9.635 1.000 0.990 226 VAL B CA 1
ATOM 10124 C C . VAL B 2 226 ? 19.150 2.571 9.857 1.000 0.990 226 VAL B C 1
ATOM 10125 O O . VAL B 2 226 ? 18.292 2.542 10.737 1.000 0.990 226 VAL B O 1
ATOM 10138 N N . LEU B 2 227 ? 19.447 1.495 9.122 1.000 0.990 227 LEU B N 1
ATOM 10139 C CA . LEU B 2 227 ? 18.764 0.205 9.277 1.000 0.990 227 LEU B CA 1
ATOM 10140 C C . LEU B 2 227 ? 19.009 -0.423 10.653 1.000 0.990 227 LEU B C 1
ATOM 10141 O O . LEU B 2 227 ? 18.050 -0.853 11.295 1.000 0.990 227 LEU B O 1
ATOM 10157 N N . ASP B 2 228 ? 20.258 -0.431 11.130 1.000 0.970 228 ASP B N 1
ATOM 10158 C CA . ASP B 2 228 ? 20.602 -0.914 12.475 1.000 0.970 228 ASP B CA 1
ATOM 10159 C C . ASP B 2 228 ? 19.783 -0.193 13.560 1.000 0.970 228 ASP B C 1
ATOM 10160 O O . ASP B 2 228 ? 19.299 -0.828 14.499 1.000 0.970 228 ASP B O 1
ATOM 10169 N N . ASP B 2 229 ? 19.606 1.128 13.442 1.000 0.970 229 ASP B N 1
ATOM 10170 C CA . ASP B 2 229 ? 18.883 1.917 14.439 1.000 0.970 229 ASP B CA 1
ATOM 10171 C C . ASP B 2 229 ? 17.356 1.761 14.345 1.000 0.970 229 ASP B C 1
ATOM 10172 O O . ASP B 2 229 ? 16.707 1.615 15.383 1.000 0.970 229 ASP B O 1
ATOM 10181 N N . ILE B 2 230 ? 16.779 1.680 13.135 1.000 0.980 230 ILE B N 1
ATOM 10182 C CA . ILE B 2 230 ? 15.349 1.357 12.949 1.000 0.980 230 ILE B CA 1
ATOM 10183 C C . ILE B 2 230 ? 15.038 0.008 13.603 1.000 0.980 230 ILE B C 1
ATOM 10184 O O . ILE B 2 230 ? 14.080 -0.106 14.374 1.000 0.980 230 ILE B O 1
ATOM 10200 N N . ILE B 2 231 ? 15.863 -1.009 13.331 1.000 0.960 231 ILE B N 1
ATOM 10201 C CA . ILE B 2 231 ? 15.709 -2.355 13.890 1.000 0.960 231 ILE B CA 1
ATOM 10202 C C . ILE B 2 231 ? 15.841 -2.308 15.416 1.000 0.960 231 ILE B C 1
ATOM 10203 O O . ILE B 2 231 ? 14.950 -2.793 16.114 1.000 0.960 231 ILE B O 1
ATOM 10219 N N . ALA B 2 232 ? 16.886 -1.672 15.953 1.000 0.940 232 ALA B N 1
ATOM 10220 C CA . ALA B 2 232 ? 17.110 -1.590 17.396 1.000 0.940 232 ALA B CA 1
ATOM 10221 C C . ALA B 2 232 ? 15.962 -0.882 18.143 1.000 0.940 232 ALA B C 1
ATOM 10222 O O . ALA B 2 232 ? 15.491 -1.388 19.165 1.000 0.940 232 ALA B O 1
ATOM 10229 N N . GLN B 2 233 ? 15.467 0.257 17.639 1.000 0.930 233 GLN B N 1
ATOM 10230 C CA . GLN B 2 233 ? 14.351 0.983 18.262 1.000 0.930 233 GLN B CA 1
ATOM 10231 C C . GLN B 2 233 ? 13.017 0.213 18.166 1.000 0.930 233 GLN B C 1
ATOM 10232 O O . GLN B 2 233 ? 12.206 0.250 19.102 1.000 0.930 233 GLN B O 1
ATOM 10246 N N . SER B 2 234 ? 12.802 -0.525 17.073 1.000 0.930 234 SER B N 1
ATOM 10247 C CA . SER B 2 234 ? 11.575 -1.298 16.828 1.000 0.930 234 SER B CA 1
ATOM 10248 C C . SER B 2 234 ? 11.527 -2.589 17.650 1.000 0.930 234 SER B C 1
ATOM 10249 O O . SER B 2 234 ? 10.523 -2.854 18.318 1.000 0.930 234 SER B O 1
ATOM 10257 N N . VAL B 2 235 ? 12.622 -3.357 17.695 1.000 0.920 235 VAL B N 1
ATOM 10258 C CA . VAL B 2 235 ? 12.745 -4.569 18.529 1.000 0.920 235 VAL B CA 1
ATOM 10259 C C . VAL B 2 235 ? 12.631 -4.213 20.013 1.000 0.920 235 VAL B C 1
ATOM 10260 O O . VAL B 2 235 ? 11.845 -4.823 20.737 1.000 0.920 235 VAL B O 1
ATOM 10273 N N . LYS B 2 236 ? 13.288 -3.130 20.456 1.000 0.870 236 LYS B N 1
ATOM 10274 C CA . LYS B 2 236 ? 13.132 -2.583 21.817 1.000 0.870 236 LYS B CA 1
ATOM 10275 C C . LYS B 2 236 ? 11.699 -2.128 22.133 1.000 0.870 236 LYS B C 1
ATOM 10276 O O . LYS B 2 236 ? 11.311 -2.100 23.299 1.000 0.870 236 LYS B O 1
ATOM 10295 N N . SER B 2 237 ? 10.904 -1.790 21.116 1.000 0.870 237 SER B N 1
ATOM 10296 C CA . SER B 2 237 ? 9.478 -1.464 21.259 1.000 0.870 237 SER B CA 1
ATOM 10297 C C . SER B 2 237 ? 8.547 -2.684 21.247 1.000 0.870 237 SER B C 1
ATOM 10298 O O . SER B 2 237 ? 7.357 -2.501 21.484 1.000 0.870 237 SER B O 1
ATOM 10306 N N . GLY B 2 238 ? 9.063 -3.898 21.018 1.000 0.890 238 GLY B N 1
ATOM 10307 C CA . GLY B 2 238 ? 8.297 -5.150 21.025 1.000 0.890 238 GLY B CA 1
ATOM 10308 C C . GLY B 2 238 ? 8.247 -5.900 19.689 1.000 0.890 238 GLY B C 1
ATOM 10309 O O . GLY B 2 238 ? 7.708 -7.005 19.660 1.000 0.890 238 GLY B O 1
ATOM 10313 N N . THR B 2 239 ? 8.824 -5.347 18.615 1.000 0.940 239 THR B N 1
ATOM 10314 C CA . THR B 2 239 ? 8.792 -5.956 17.272 1.000 0.940 239 THR B CA 1
ATOM 10315 C C . THR B 2 239 ? 9.565 -7.274 17.243 1.000 0.940 239 THR B C 1
ATOM 10316 O O . THR B 2 239 ? 10.739 -7.316 17.603 1.000 0.940 239 THR B O 1
ATOM 10327 N N . THR B 2 240 ? 8.922 -8.347 16.779 1.000 0.940 240 THR B N 1
ATOM 10328 C CA . THR B 2 240 ? 9.495 -9.709 16.723 1.000 0.940 240 THR B CA 1
ATOM 10329 C C . THR B 2 240 ? 9.914 -10.150 15.320 1.000 0.940 240 THR B C 1
ATOM 10330 O O . THR B 2 240 ? 10.678 -11.103 15.180 1.000 0.940 240 THR B O 1
ATOM 10341 N N . SER B 2 241 ? 9.470 -9.456 14.270 1.000 0.950 241 SER B N 1
ATOM 10342 C CA . SER B 2 241 ? 9.889 -9.724 12.890 1.000 0.950 241 SER B CA 1
ATOM 10343 C C . SER B 2 241 ? 10.060 -8.427 12.099 1.000 0.950 241 SER B C 1
ATOM 10344 O O . SER B 2 241 ? 9.171 -7.581 12.112 1.000 0.950 241 SER B O 1
ATOM 10352 N N . VAL B 2 242 ? 11.180 -8.260 11.398 1.000 0.980 242 VAL B N 1
ATOM 10353 C CA . VAL B 2 242 ? 11.420 -7.116 10.503 1.000 0.980 242 VAL B CA 1
ATOM 10354 C C . VAL B 2 242 ? 11.678 -7.645 9.099 1.000 0.980 242 VAL B C 1
ATOM 10355 O O . VAL B 2 242 ? 12.681 -8.324 8.878 1.000 0.980 242 VAL B O 1
ATOM 10368 N N . ASN B 2 243 ? 10.791 -7.338 8.157 1.000 0.980 243 ASN B N 1
ATOM 10369 C CA . ASN B 2 243 ? 10.932 -7.730 6.757 1.000 0.980 243 ASN B CA 1
ATOM 10370 C C . ASN B 2 243 ? 11.461 -6.541 5.946 1.000 0.980 243 ASN B C 1
ATOM 10371 O O . ASN B 2 243 ? 10.941 -5.431 6.054 1.000 0.980 243 ASN B O 1
ATOM 10382 N N . ILE B 2 244 ? 12.502 -6.771 5.148 1.000 0.990 244 ILE B N 1
ATOM 10383 C CA . ILE B 2 244 ? 13.214 -5.738 4.393 1.000 0.990 244 ILE B CA 1
ATOM 10384 C C . ILE B 2 244 ? 13.127 -6.049 2.896 1.000 0.990 244 ILE B C 1
ATOM 10385 O O . ILE B 2 244 ? 13.580 -7.105 2.442 1.000 0.990 244 ILE B O 1
ATOM 10401 N N . GLY B 2 245 ? 12.578 -5.108 2.129 1.000 0.980 245 GLY B N 1
ATOM 10402 C CA . GLY B 2 245 ? 12.627 -5.083 0.668 1.000 0.980 245 GLY B CA 1
ATOM 10403 C C . GLY B 2 245 ? 13.679 -4.089 0.196 1.000 0.980 245 GLY B C 1
ATOM 10404 O O . GLY B 2 245 ? 13.699 -2.954 0.661 1.000 0.980 245 GLY B O 1
ATOM 10408 N N . MET B 2 246 ? 14.568 -4.496 -0.711 1.000 0.980 246 MET B N 1
ATOM 10409 C CA . MET B 2 246 ? 15.519 -3.572 -1.336 1.000 0.980 246 MET B CA 1
ATOM 10410 C C . MET B 2 246 ? 15.985 -4.048 -2.708 1.000 0.980 246 MET B C 1
ATOM 10411 O O . MET B 2 246 ? 16.116 -5.252 -2.946 1.000 0.980 246 MET B O 1
ATOM 10425 N N . ALA B 2 247 ? 16.322 -3.086 -3.563 1.000 0.960 247 ALA B N 1
ATOM 10426 C CA . ALA B 2 247 ? 16.998 -3.315 -4.833 1.000 0.960 247 ALA B CA 1
ATOM 10427 C C . ALA B 2 247 ? 18.508 -3.623 -4.657 1.000 0.960 247 ALA B C 1
ATOM 10428 O O . ALA B 2 247 ? 18.995 -4.007 -3.595 1.000 0.960 247 ALA B O 1
ATOM 10435 N N . HIS B 2 248 ? 19.276 -3.465 -5.734 1.000 0.950 248 HIS B N 1
ATOM 10436 C CA . HIS B 2 248 ? 20.677 -3.881 -5.830 1.000 0.950 248 HIS B CA 1
ATOM 10437 C C . HIS B 2 248 ? 21.685 -2.989 -5.067 1.000 0.950 248 HIS B C 1
ATOM 10438 O O . HIS B 2 248 ? 22.717 -3.490 -4.616 1.000 0.950 248 HIS B O 1
ATOM 10452 N N . ARG B 2 249 ? 21.426 -1.677 -4.924 1.000 0.940 249 ARG B N 1
ATOM 10453 C CA . ARG B 2 249 ? 22.362 -0.696 -4.329 1.000 0.940 249 ARG B CA 1
ATOM 10454 C C . ARG B 2 249 ? 22.641 -1.042 -2.866 1.000 0.940 249 ARG B C 1
ATOM 10455 O O . ARG B 2 249 ? 21.721 -1.096 -2.061 1.000 0.940 249 ARG B O 1
ATOM 10476 N N . GLY B 2 250 ? 23.903 -1.296 -2.524 1.000 0.950 250 GLY B N 1
ATOM 10477 C CA . GLY B 2 250 ? 24.306 -1.650 -1.159 1.000 0.950 250 GLY B CA 1
ATOM 10478 C C . GLY B 2 250 ? 23.799 -3.006 -0.649 1.000 0.950 250 GLY B C 1
ATOM 10479 O O . GLY B 2 250 ? 24.041 -3.335 0.510 1.000 0.950 250 GLY B O 1
ATOM 10483 N N . ARG B 2 251 ? 23.158 -3.833 -1.492 1.000 0.950 251 ARG B N 1
ATOM 10484 C CA . ARG B 2 251 ? 22.585 -5.145 -1.122 1.000 0.950 251 ARG B CA 1
ATOM 10485 C C . ARG B 2 251 ? 23.582 -6.047 -0.386 1.000 0.950 251 ARG B C 1
ATOM 10486 O O . ARG B 2 251 ? 23.255 -6.616 0.649 1.000 0.950 251 ARG B O 1
ATOM 10507 N N . LEU B 2 252 ? 24.812 -6.148 -0.897 1.000 0.950 252 LEU B N 1
ATOM 10508 C CA . LEU B 2 252 ? 25.886 -6.951 -0.288 1.000 0.950 252 LEU B CA 1
ATOM 10509 C C . LEU B 2 252 ? 26.326 -6.401 1.078 1.000 0.950 252 LEU B C 1
ATOM 10510 O O . LEU B 2 252 ? 26.716 -7.167 1.953 1.000 0.950 252 LEU B O 1
ATOM 10526 N N . ASN B 2 253 ? 26.240 -5.084 1.255 1.000 0.970 253 ASN B N 1
ATOM 10527 C CA . ASN B 2 253 ? 26.631 -4.372 2.464 1.000 0.970 253 ASN B CA 1
ATOM 10528 C C . ASN B 2 253 ? 25.577 -4.555 3.576 1.000 0.970 253 ASN B C 1
ATOM 10529 O O . ASN B 2 253 ? 25.915 -4.879 4.712 1.000 0.970 253 ASN B O 1
ATOM 10540 N N . VAL B 2 254 ? 24.288 -4.473 3.220 1.000 0.980 254 VAL B N 1
ATOM 10541 C CA . VAL B 2 254 ? 23.155 -4.807 4.104 1.000 0.980 254 VAL B CA 1
ATOM 10542 C C . VAL B 2 254 ? 23.160 -6.296 4.474 1.000 0.980 254 VAL B C 1
ATOM 10543 O O . VAL B 2 254 ? 22.989 -6.634 5.647 1.000 0.980 254 VAL B O 1
ATOM 10556 N N . LEU B 2 255 ? 23.432 -7.189 3.511 1.000 0.960 255 LEU B N 1
ATOM 10557 C CA . LEU B 2 255 ? 23.619 -8.621 3.772 1.000 0.960 255 LEU B CA 1
ATOM 10558 C C . LEU B 2 255 ? 24.726 -8.873 4.807 1.000 0.960 255 LEU B C 1
ATOM 10559 O O . LEU B 2 255 ? 24.494 -9.612 5.760 1.000 0.960 255 LEU B O 1
ATOM 10575 N N . ALA B 2 256 ? 25.900 -8.256 4.643 1.000 0.950 256 ALA B N 1
ATOM 10576 C CA . ALA B 2 256 ? 27.037 -8.443 5.542 1.000 0.950 256 ALA B CA 1
ATOM 10577 C C . ALA B 2 256 ? 26.794 -7.862 6.946 1.000 0.950 256 ALA B C 1
ATOM 10578 O O . ALA B 2 256 ? 26.946 -8.563 7.943 1.000 0.950 256 ALA B O 1
ATOM 10585 N N . HIS B 2 257 ? 26.393 -6.592 7.042 1.000 0.960 257 HIS B N 1
ATOM 10586 C CA . HIS B 2 257 ? 26.425 -5.853 8.309 1.000 0.960 257 HIS B CA 1
ATOM 10587 C C . HIS B 2 257 ? 25.109 -5.912 9.099 1.000 0.960 257 HIS B C 1
ATOM 10588 O O . HIS B 2 257 ? 25.141 -6.036 10.327 1.000 0.960 257 HIS B O 1
ATOM 10602 N N . VAL B 2 258 ? 23.957 -5.876 8.418 1.000 0.950 258 VAL B N 1
ATOM 10603 C CA . VAL B 2 258 ? 22.627 -5.910 9.060 1.000 0.950 258 VAL B CA 1
ATOM 10604 C C . VAL B 2 258 ? 22.156 -7.357 9.232 1.000 0.950 258 VAL B C 1
ATOM 10605 O O . VAL B 2 258 ? 21.796 -7.772 10.335 1.000 0.950 258 VAL B O 1
ATOM 10618 N N . LEU B 2 259 ? 22.229 -8.166 8.169 1.000 0.940 259 LEU B N 1
ATOM 10619 C CA . LEU B 2 259 ? 21.842 -9.586 8.199 1.000 0.940 259 LEU B CA 1
ATOM 10620 C C . LEU B 2 259 ? 22.983 -10.513 8.659 1.000 0.940 259 LEU B C 1
ATOM 10621 O O . LEU B 2 259 ? 22.744 -11.694 8.892 1.000 0.940 259 LEU B O 1
ATOM 10637 N N . GLY B 2 260 ? 24.199 -9.997 8.859 1.000 0.910 260 GLY B N 1
ATOM 10638 C CA . GLY B 2 260 ? 25.314 -10.756 9.436 1.000 0.910 260 GLY B CA 1
ATOM 10639 C C . GLY B 2 260 ? 25.929 -11.814 8.514 1.000 0.910 260 GLY B C 1
ATOM 10640 O O . GLY B 2 260 ? 26.674 -12.660 9.007 1.000 0.910 260 GLY B O 1
ATOM 10644 N N . LYS B 2 261 ? 25.614 -11.815 7.207 1.000 0.900 261 LYS B N 1
ATOM 10645 C CA . LYS B 2 261 ? 26.106 -12.813 6.241 1.000 0.900 261 LYS B CA 1
ATOM 10646 C C . LYS B 2 261 ? 27.646 -12.830 6.260 1.000 0.900 261 LYS B C 1
ATOM 10647 O O . LYS B 2 261 ? 28.240 -11.814 5.893 1.000 0.900 261 LYS B O 1
ATOM 10666 N N . PRO B 2 262 ? 28.299 -13.950 6.635 1.000 0.900 262 PRO B N 1
ATOM 10667 C CA . PRO B 2 262 ? 29.753 -14.003 6.760 1.000 0.900 262 PRO B CA 1
ATOM 10668 C C . PRO B 2 262 ? 30.470 -13.565 5.481 1.000 0.900 262 PRO B C 1
ATOM 10669 O O . PRO B 2 262 ? 30.103 -13.990 4.377 1.000 0.900 262 PRO B O 1
ATOM 10680 N N . TYR B 2 263 ? 31.516 -12.746 5.631 1.000 0.930 263 TYR B N 1
ATOM 10681 C CA . TYR B 2 263 ? 32.327 -12.270 4.508 1.000 0.930 263 TYR B CA 1
ATOM 10682 C C . TYR B 2 263 ? 32.894 -13.445 3.694 1.000 0.930 263 TYR B C 1
ATOM 10683 O O . TYR B 2 263 ? 32.948 -13.372 2.471 1.000 0.930 263 TYR B O 1
ATOM 10701 N N . GLU B 2 264 ? 33.230 -14.555 4.357 1.000 0.880 264 GLU B N 1
ATOM 10702 C CA . GLU B 2 264 ? 33.673 -15.817 3.762 1.000 0.880 264 GLU B CA 1
ATOM 10703 C C . GLU B 2 264 ? 32.693 -16.344 2.700 1.000 0.880 264 GLU B C 1
ATOM 10704 O O . GLU B 2 264 ? 33.114 -16.702 1.597 1.000 0.880 264 GLU B O 1
ATOM 10716 N N . ILE B 2 265 ? 31.384 -16.341 2.992 1.000 0.850 265 ILE B N 1
ATOM 10717 C CA . ILE B 2 265 ? 30.354 -16.786 2.041 1.000 0.850 265 ILE B CA 1
ATOM 10718 C C . ILE B 2 265 ? 30.306 -15.818 0.856 1.000 0.850 265 ILE B C 1
ATOM 10719 O O . ILE B 2 265 ? 30.354 -16.259 -0.292 1.000 0.850 265 ILE B O 1
ATOM 10735 N N . ILE B 2 266 ? 30.291 -14.506 1.112 1.000 0.890 266 ILE B N 1
ATOM 10736 C CA . ILE B 2 266 ? 30.246 -13.485 0.052 1.000 0.890 266 ILE B CA 1
ATOM 10737 C C . ILE B 2 266 ? 31.477 -13.594 -0.864 1.000 0.890 266 ILE B C 1
ATOM 10738 O O . ILE B 2 266 ? 31.348 -13.576 -2.087 1.000 0.890 266 ILE B O 1
ATOM 10754 N N . PHE B 2 267 ? 32.675 -13.768 -0.305 1.000 0.890 267 PHE B N 1
ATOM 10755 C CA . PHE B 2 267 ? 33.906 -13.949 -1.075 1.000 0.890 267 PHE B CA 1
ATOM 10756 C C . PHE B 2 267 ? 33.894 -15.246 -1.896 1.000 0.890 267 PHE B C 1
ATOM 10757 O O . PHE B 2 267 ? 34.334 -15.233 -3.048 1.000 0.890 267 PHE B O 1
ATOM 10774 N N . SER B 2 268 ? 33.316 -16.334 -1.374 1.000 0.830 268 SER B N 1
ATOM 10775 C CA . SER B 2 268 ? 33.118 -17.579 -2.132 1.000 0.830 268 SER B CA 1
ATOM 10776 C C . SER B 2 268 ? 32.181 -17.387 -3.344 1.000 0.830 268 SER B C 1
ATOM 10777 O O . SER B 2 268 ? 32.467 -17.875 -4.443 1.000 0.830 268 SER B O 1
ATOM 10785 N N . GLU B 2 269 ? 31.136 -16.559 -3.200 1.000 0.810 269 GLU B N 1
ATOM 10786 C CA . GLU B 2 269 ? 30.215 -16.162 -4.278 1.000 0.810 269 GLU B CA 1
ATOM 10787 C C . GLU B 2 269 ? 30.868 -15.227 -5.319 1.000 0.810 269 GLU B C 1
ATOM 10788 O O . GLU B 2 269 ? 30.372 -15.111 -6.443 1.000 0.810 269 GLU B O 1
ATOM 10800 N N . PHE B 2 270 ? 31.974 -14.547 -4.993 1.000 0.840 270 PHE B N 1
ATOM 10801 C CA . PHE B 2 270 ? 32.794 -13.807 -5.967 1.000 0.840 270 PHE B CA 1
ATOM 10802 C C . PHE B 2 270 ? 33.849 -14.684 -6.659 1.000 0.840 270 PHE B C 1
ATOM 10803 O O . PHE B 2 270 ? 34.158 -14.440 -7.826 1.000 0.840 270 PHE B O 1
ATOM 10820 N N . GLN B 2 271 ? 34.369 -15.716 -5.988 1.000 0.790 271 GLN B N 1
ATOM 10821 C CA . GLN B 2 271 ? 35.317 -16.671 -6.580 1.000 0.790 271 GLN B CA 1
ATOM 10822 C C . GLN B 2 271 ? 34.649 -17.766 -7.440 1.000 0.790 271 GLN B C 1
ATOM 10823 O O . GLN B 2 271 ? 35.359 -18.532 -8.093 1.000 0.790 271 GLN B O 1
ATOM 10837 N N . HIS B 2 272 ? 33.309 -17.800 -7.496 1.000 0.710 272 HIS B N 1
ATOM 10838 C CA . HIS B 2 272 ? 32.492 -18.842 -8.151 1.000 0.710 272 HIS B CA 1
ATOM 10839 C C . HIS B 2 272 ? 32.708 -20.243 -7.556 1.000 0.710 272 HIS B C 1
ATOM 10840 O O . HIS B 2 272 ? 32.623 -21.245 -8.260 1.000 0.710 272 HIS B O 1
ATOM 10854 N N . ALA B 2 273 ? 32.972 -20.305 -6.249 1.000 0.600 273 ALA B N 1
ATOM 10855 C CA . ALA B 2 273 ? 33.120 -21.542 -5.485 1.000 0.600 273 ALA B CA 1
ATOM 10856 C C . ALA B 2 273 ? 32.183 -21.520 -4.257 1.000 0.600 273 ALA B C 1
ATOM 10857 O O . ALA B 2 273 ? 32.674 -21.446 -3.130 1.000 0.600 273 ALA B O 1
ATOM 10864 N N . PRO B 2 274 ? 30.845 -21.513 -4.450 1.000 0.530 274 PRO B N 1
ATOM 10865 C CA . PRO B 2 274 ? 29.867 -21.388 -3.366 1.000 0.530 274 PRO B CA 1
ATOM 10866 C C . PRO B 2 274 ? 29.875 -22.641 -2.479 1.000 0.530 274 PRO B C 1
ATOM 10867 O O . PRO B 2 274 ? 29.175 -23.621 -2.737 1.000 0.530 274 PRO B O 1
ATOM 10878 N N . ASN B 2 275 ? 30.706 -22.623 -1.439 1.000 0.500 275 ASN B N 1
ATOM 10879 C CA . ASN B 2 275 ? 30.910 -23.779 -0.580 1.000 0.500 275 ASN B CA 1
ATOM 10880 C C . ASN B 2 275 ? 29.818 -23.859 0.499 1.000 0.500 275 ASN B C 1
ATOM 10881 O O . ASN B 2 275 ? 29.805 -23.054 1.433 1.000 0.500 275 ASN B O 1
ATOM 10892 N N . LYS B 2 276 ? 28.932 -24.857 0.391 1.000 0.480 276 LYS B N 1
ATOM 10893 C CA . LYS B 2 276 ? 27.863 -25.112 1.372 1.000 0.480 276 LYS B CA 1
ATOM 10894 C C . LYS B 2 276 ? 28.409 -25.410 2.776 1.000 0.480 276 LYS B C 1
ATOM 10895 O O . LYS B 2 276 ? 27.759 -25.042 3.747 1.000 0.480 276 LYS B O 1
ATOM 10914 N N . ASP B 2 277 ? 29.621 -25.954 2.891 1.000 0.470 277 ASP B N 1
ATOM 10915 C CA . ASP B 2 277 ? 30.265 -26.260 4.179 1.000 0.470 277 ASP B CA 1
ATOM 10916 C C . ASP B 2 277 ? 30.687 -24.996 4.962 1.000 0.470 277 ASP B C 1
ATOM 10917 O O . ASP B 2 277 ? 31.057 -25.085 6.131 1.000 0.470 277 ASP B O 1
ATOM 10926 N N . LEU B 2 278 ? 30.636 -23.809 4.337 1.000 0.490 278 LEU B N 1
ATOM 10927 C CA . LEU B 2 278 ? 30.835 -22.517 5.009 1.000 0.490 278 LEU B CA 1
ATOM 10928 C C . LEU B 2 278 ? 29.542 -21.946 5.622 1.000 0.490 278 LEU B C 1
ATOM 10929 O O . LEU B 2 278 ? 29.600 -20.906 6.279 1.000 0.490 278 LEU B O 1
ATOM 10945 N N . VAL B 2 279 ? 28.384 -22.586 5.420 1.000 0.470 279 VAL B N 1
ATOM 10946 C CA . VAL B 2 279 ? 27.117 -22.195 6.059 1.000 0.470 279 VAL B CA 1
ATOM 10947 C C . VAL B 2 279 ? 27.085 -22.770 7.485 1.000 0.470 279 VAL B C 1
ATOM 10948 O O . VAL B 2 279 ? 27.093 -23.993 7.633 1.000 0.470 279 VAL B O 1
ATOM 10961 N N . PRO B 2 280 ? 27.048 -21.946 8.553 1.000 0.420 280 PRO B N 1
ATOM 10962 C CA . PRO B 2 280 ? 27.089 -22.461 9.922 1.000 0.420 280 PRO B CA 1
ATOM 10963 C C . PRO B 2 280 ? 25.795 -23.206 10.274 1.000 0.420 280 PRO B C 1
ATOM 10964 O O . PRO B 2 280 ? 24.724 -22.606 10.320 1.000 0.420 280 PRO B O 1
ATOM 10975 N N . SER B 2 281 ? 25.895 -24.504 10.558 1.000 0.380 281 SER B N 1
ATOM 10976 C CA . SER B 2 281 ? 24.751 -25.398 10.803 1.000 0.380 281 SER B CA 1
ATOM 10977 C C . SER B 2 281 ? 23.968 -25.094 12.087 1.000 0.380 281 SER B C 1
ATOM 10978 O O . SER B 2 281 ? 22.762 -25.313 12.126 1.000 0.380 281 SER B O 1
ATOM 10986 N N . GLU B 2 282 ? 24.631 -24.547 13.108 1.000 0.330 282 GLU B N 1
ATOM 10987 C CA . GLU B 2 282 ? 24.014 -24.023 14.342 1.000 0.330 282 GLU B CA 1
ATOM 10988 C C . GLU B 2 282 ? 23.816 -22.490 14.297 1.000 0.330 282 GLU B C 1
ATOM 10989 O O . GLU B 2 282 ? 23.546 -21.854 15.315 1.000 0.330 282 GLU B O 1
ATOM 11001 N N . GLY B 2 283 ? 24.013 -21.859 13.134 1.000 0.420 283 GLY B N 1
ATOM 11002 C CA . GLY B 2 283 ? 23.995 -20.406 12.997 1.000 0.420 283 GLY B CA 1
ATOM 11003 C C . GLY B 2 283 ? 22.592 -19.805 13.050 1.000 0.420 283 GLY B C 1
ATOM 11004 O O . GLY B 2 283 ? 21.646 -20.336 12.477 1.000 0.420 283 GLY B O 1
ATOM 11008 N N . SER B 2 284 ? 22.476 -18.604 13.619 1.000 0.520 284 SER B N 1
ATOM 11009 C CA . SER B 2 284 ? 21.248 -17.796 13.595 1.000 0.520 284 SER B CA 1
ATOM 11010 C C . SER B 2 284 ? 20.905 -17.208 12.213 1.000 0.520 284 SER B C 1
ATOM 11011 O O . SER B 2 284 ? 20.108 -16.274 12.122 1.000 0.520 284 SER B O 1
ATOM 11019 N N . ILE B 2 285 ? 21.514 -17.713 11.131 1.000 0.510 285 ILE B N 1
ATOM 11020 C CA . ILE B 2 285 ? 21.402 -17.173 9.773 1.000 0.510 285 ILE B CA 1
ATOM 11021 C C . ILE B 2 285 ? 20.919 -18.258 8.811 1.000 0.510 285 ILE B C 1
ATOM 11022 O O . ILE B 2 285 ? 21.601 -19.254 8.591 1.000 0.510 285 ILE B O 1
ATOM 11038 N N . GLY B 2 286 ? 19.764 -18.021 8.190 1.000 0.650 286 GLY B N 1
ATOM 11039 C CA . GLY B 2 286 ? 19.244 -18.845 7.101 1.000 0.650 286 GLY B CA 1
ATOM 11040 C C . GLY B 2 286 ? 19.531 -18.213 5.741 1.000 0.650 286 GLY B C 1
ATOM 11041 O O . GLY B 2 286 ? 19.272 -17.024 5.535 1.000 0.650 286 GLY B O 1
ATOM 11045 N N . ILE B 2 287 ? 20.038 -19.017 4.805 1.000 0.680 287 ILE B N 1
ATOM 11046 C CA . ILE B 2 287 ? 20.171 -18.665 3.386 1.000 0.680 287 ILE B CA 1
ATOM 11047 C C . ILE B 2 287 ? 19.626 -19.835 2.571 1.000 0.680 287 ILE B C 1
ATOM 11048 O O . ILE B 2 287 ? 20.064 -20.971 2.742 1.000 0.680 287 ILE B O 1
ATOM 11064 N N . SER B 2 288 ? 18.668 -19.552 1.691 1.000 0.680 288 SER B N 1
ATOM 11065 C CA . SER B 2 288 ? 18.076 -20.533 0.784 1.000 0.680 288 SER B CA 1
ATOM 11066 C C . SER B 2 288 ? 18.578 -20.300 -0.638 1.000 0.680 288 SER B C 1
ATOM 11067 O O . SER B 2 288 ? 18.697 -19.160 -1.087 1.000 0.680 288 SER B O 1
ATOM 11075 N N . TYR B 2 289 ? 18.852 -21.392 -1.346 1.000 0.770 289 TYR B N 1
ATOM 11076 C CA . TYR B 2 289 ? 19.230 -21.408 -2.754 1.000 0.770 289 TYR B CA 1
ATOM 11077 C C . TYR B 2 289 ? 18.299 -22.387 -3.471 1.000 0.770 289 TYR B C 1
ATOM 11078 O O . TYR B 2 289 ? 18.074 -23.492 -2.975 1.000 0.770 289 TYR B O 1
ATOM 11096 N N . GLY B 2 290 ? 17.763 -22.000 -4.628 1.000 0.830 290 GLY B N 1
ATOM 11097 C CA . GLY B 2 290 ? 17.101 -22.954 -5.516 1.000 0.830 290 GLY B CA 1
ATOM 11098 C C . GLY B 2 290 ? 18.122 -23.716 -6.371 1.000 0.830 290 GLY B C 1
ATOM 11099 O O . GLY B 2 290 ? 19.317 -23.423 -6.322 1.000 0.830 290 GLY B O 1
ATOM 11103 N N . TRP B 2 291 ? 17.668 -24.704 -7.145 1.000 0.870 291 TRP B N 1
ATOM 11104 C CA . TRP B 2 291 ? 18.555 -25.560 -7.948 1.000 0.870 291 TRP B CA 1
ATOM 11105 C C . TRP B 2 291 ? 19.160 -24.840 -9.164 1.000 0.870 291 TRP B C 1
ATOM 11106 O O . TRP B 2 291 ? 20.320 -25.088 -9.482 1.000 0.870 291 TRP B O 1
ATOM 11127 N N . THR B 2 292 ? 18.444 -23.898 -9.794 1.000 0.900 292 THR B N 1
ATOM 11128 C CA . THR B 2 292 ? 19.033 -23.014 -10.822 1.000 0.900 292 THR B CA 1
ATOM 11129 C C . THR B 2 292 ? 19.781 -21.830 -10.209 1.000 0.900 292 THR B C 1
ATOM 11130 O O . THR B 2 292 ? 20.685 -21.278 -10.834 1.000 0.900 292 THR B O 1
ATOM 11141 N N . GLY B 2 293 ? 19.402 -21.430 -8.992 1.000 0.880 293 GLY B N 1
ATOM 11142 C CA . GLY B 2 293 ? 19.978 -20.288 -8.287 1.000 0.880 293 GLY B CA 1
ATOM 11143 C C . GLY B 2 293 ? 19.598 -18.928 -8.887 1.000 0.880 293 GLY B C 1
ATOM 11144 O O . GLY B 2 293 ? 18.768 -18.820 -9.792 1.000 0.880 293 GLY B O 1
ATOM 11148 N N . ASP B 2 294 ? 20.225 -17.875 -8.362 1.000 0.900 294 ASP B N 1
ATOM 11149 C CA . ASP B 2 294 ? 20.115 -16.495 -8.845 1.000 0.900 294 ASP B CA 1
ATOM 11150 C C . ASP B 2 294 ? 21.414 -15.724 -8.521 1.000 0.900 294 ASP B C 1
ATOM 11151 O O . ASP B 2 294 ? 22.282 -16.206 -7.785 1.000 0.900 294 ASP B O 1
ATOM 11160 N N . VAL B 2 295 ? 21.583 -14.517 -9.060 1.000 0.870 295 VAL B N 1
ATOM 11161 C CA . VAL B 2 295 ? 22.768 -13.684 -8.816 1.000 0.870 295 VAL B CA 1
ATOM 11162 C C . VAL B 2 295 ? 22.828 -13.170 -7.372 1.000 0.870 295 VAL B C 1
ATOM 11163 O O . VAL B 2 295 ? 21.827 -12.783 -6.776 1.000 0.870 295 VAL B O 1
ATOM 11176 N N . LYS B 2 296 ? 24.041 -13.081 -6.811 1.000 0.840 296 LYS B N 1
ATOM 11177 C CA . LYS B 2 296 ? 24.305 -12.717 -5.399 1.000 0.840 296 LYS B CA 1
ATOM 11178 C C . LYS B 2 296 ? 23.691 -11.399 -4.887 1.000 0.840 296 LYS B C 1
ATOM 11179 O O . LYS B 2 296 ? 23.579 -11.227 -3.680 1.000 0.840 296 LYS B O 1
ATOM 11198 N N . TYR B 2 297 ? 23.278 -10.484 -5.769 1.000 0.880 297 TYR B N 1
ATOM 11199 C CA . TYR B 2 297 ? 22.581 -9.234 -5.416 1.000 0.880 297 TYR B CA 1
ATOM 11200 C C . TYR B 2 297 ? 21.041 -9.296 -5.551 1.000 0.880 297 TYR B C 1
ATOM 11201 O O . TYR B 2 297 ? 20.377 -8.284 -5.353 1.000 0.880 297 TYR B O 1
ATOM 11219 N N . HIS B 2 298 ? 20.480 -10.469 -5.856 1.000 0.920 298 HIS B N 1
ATOM 11220 C CA . HIS B 2 298 ? 19.056 -10.812 -5.706 1.000 0.920 298 HIS B CA 1
ATOM 11221 C C . HIS B 2 298 ? 18.791 -11.641 -4.439 1.000 0.920 298 HIS B C 1
ATOM 11222 O O . HIS B 2 298 ? 17.688 -11.617 -3.895 1.000 0.920 298 HIS B O 1
ATOM 11236 N N . LEU B 2 299 ? 19.805 -12.375 -3.958 1.000 0.900 299 LEU B N 1
ATOM 11237 C CA . LEU B 2 299 ? 19.689 -13.277 -2.810 1.000 0.900 299 LEU B CA 1
ATOM 11238 C C . LEU B 2 299 ? 19.345 -12.526 -1.519 1.000 0.900 299 LEU B C 1
ATOM 11239 O O . LEU B 2 299 ? 19.902 -11.465 -1.216 1.000 0.900 299 LEU B O 1
ATOM 11255 N N . GLY B 2 300 ? 18.397 -13.076 -0.769 1.000 0.910 300 GLY B N 1
ATOM 11256 C CA . GLY B 2 300 ? 18.034 -12.679 0.585 1.000 0.910 300 GLY B CA 1
ATOM 11257 C C . GLY B 2 300 ? 18.826 -13.420 1.663 1.000 0.910 300 GLY B C 1
ATOM 11258 O O . GLY B 2 300 ? 19.734 -14.202 1.378 1.000 0.910 300 GLY B O 1
ATOM 11262 N N . ALA B 2 301 ? 18.465 -13.159 2.916 1.000 0.920 301 ALA B N 1
ATOM 11263 C CA . ALA B 2 301 ? 18.924 -13.887 4.099 1.000 0.920 301 ALA B CA 1
ATOM 11264 C C . ALA B 2 301 ? 17.975 -13.594 5.269 1.000 0.920 301 ALA B C 1
ATOM 11265 O O . ALA B 2 301 ? 17.404 -12.504 5.333 1.000 0.920 301 ALA B O 1
ATOM 11272 N N . ASN B 2 302 ? 17.850 -14.515 6.224 1.000 0.910 302 ASN B N 1
ATOM 11273 C CA . ASN B 2 302 ? 17.234 -14.225 7.521 1.000 0.910 302 ASN B CA 1
ATOM 11274 C C . ASN B 2 302 ? 18.270 -14.303 8.643 1.000 0.910 302 ASN B C 1
ATOM 11275 O O . ASN B 2 302 ? 19.114 -15.191 8.622 1.000 0.910 302 ASN B O 1
ATOM 11286 N N . ARG B 2 303 ? 18.159 -13.428 9.644 1.000 0.890 303 ARG B N 1
ATOM 11287 C CA . ARG B 2 303 ? 18.982 -13.384 10.858 1.000 0.890 303 ARG B CA 1
ATOM 11288 C C . ARG B 2 303 ? 18.082 -13.386 12.087 1.000 0.890 303 ARG B C 1
ATOM 11289 O O . ARG B 2 303 ? 17.195 -12.543 12.195 1.000 0.890 303 ARG B O 1
ATOM 11310 N N . GLU B 2 304 ? 18.336 -14.277 13.032 1.000 0.880 304 GLU B N 1
ATOM 11311 C CA . GLU B 2 304 ? 17.757 -14.190 14.372 1.000 0.880 304 GLU B CA 1
ATOM 11312 C C . GLU B 2 304 ? 18.670 -13.379 15.295 1.000 0.880 304 GLU B C 1
ATOM 11313 O O . GLU B 2 304 ? 19.873 -13.634 15.414 1.000 0.880 304 GLU B O 1
ATOM 11325 N N . LEU B 2 305 ? 18.081 -12.386 15.956 1.000 0.820 305 LEU B N 1
ATOM 11326 C CA . LEU B 2 305 ? 18.650 -11.742 17.126 1.000 0.820 305 LEU B CA 1
ATOM 11327 C C . LEU B 2 305 ? 18.239 -12.554 18.354 1.000 0.820 305 LEU B C 1
ATOM 11328 O O . LEU B 2 305 ? 17.051 -12.652 18.663 1.000 0.820 305 LEU B O 1
ATOM 11344 N N . GLN B 2 306 ? 19.227 -13.111 19.046 1.000 0.690 306 GLN B N 1
ATOM 11345 C CA . GLN B 2 306 ? 19.088 -13.657 20.391 1.000 0.690 306 GLN B CA 1
ATOM 11346 C C . GLN B 2 306 ? 19.997 -12.838 21.310 1.000 0.690 306 GLN B C 1
ATOM 11347 O O . GLN B 2 306 ? 21.198 -12.737 21.065 1.000 0.690 306 GLN B O 1
ATOM 11361 N N . ASP B 2 307 ? 19.412 -12.237 22.338 1.000 0.560 307 ASP B N 1
ATOM 11362 C CA . ASP B 2 307 ? 20.098 -11.475 23.380 1.000 0.560 307 ASP B CA 1
ATOM 11363 C C . ASP B 2 307 ? 19.407 -11.783 24.719 1.000 0.560 307 ASP B C 1
ATOM 11364 O O . ASP B 2 307 ? 18.247 -12.194 24.742 1.000 0.560 307 ASP B O 1
ATOM 11373 N N . ALA B 2 308 ? 20.113 -11.644 25.838 1.000 0.450 308 ALA B N 1
ATOM 11374 C CA . ALA B 2 308 ? 19.640 -12.113 27.140 1.000 0.450 308 ALA B CA 1
ATOM 11375 C C . ALA B 2 308 ? 18.596 -11.183 27.788 1.000 0.450 308 ALA B C 1
ATOM 11376 O O . ALA B 2 308 ? 17.767 -11.651 28.569 1.000 0.450 308 ALA B O 1
ATOM 11383 N N . GLU B 2 309 ? 18.626 -9.880 27.478 1.000 0.480 309 GLU B N 1
ATOM 11384 C CA . GLU B 2 309 ? 17.714 -8.878 28.060 1.000 0.480 309 GLU B CA 1
ATOM 11385 C C . GLU B 2 309 ? 16.564 -8.446 27.131 1.000 0.480 309 GLU B C 1
ATOM 11386 O O . GLU B 2 309 ? 15.623 -7.793 27.587 1.000 0.480 309 GLU B O 1
ATOM 11398 N N . THR B 2 310 ? 16.598 -8.795 25.839 1.000 0.510 310 THR B N 1
ATOM 11399 C CA . THR B 2 310 ? 15.550 -8.417 24.872 1.000 0.510 310 THR B CA 1
ATOM 11400 C C . THR B 2 310 ? 14.860 -9.635 24.260 1.000 0.510 310 THR B C 1
ATOM 11401 O O . THR B 2 310 ? 15.376 -10.749 24.281 1.000 0.510 310 THR B O 1
ATOM 11412 N N . LYS B 2 311 ? 13.636 -9.448 23.747 1.000 0.610 311 LYS B N 1
ATOM 11413 C CA . LYS B 2 311 ? 12.916 -10.519 23.045 1.000 0.610 311 LYS B CA 1
ATOM 11414 C C . LYS B 2 311 ? 13.658 -10.892 21.762 1.000 0.610 311 LYS B C 1
ATOM 11415 O O . LYS B 2 311 ? 14.123 -10.011 21.043 1.000 0.610 311 LYS B O 1
ATOM 11434 N N . SER B 2 312 ? 13.665 -12.182 21.439 1.000 0.780 312 SER B N 1
ATOM 11435 C CA . SER B 2 312 ? 14.156 -12.673 20.153 1.000 0.780 312 SER B CA 1
ATOM 11436 C C . SER B 2 312 ? 13.395 -12.033 18.989 1.000 0.780 312 SER B C 1
ATOM 11437 O O . SER B 2 312 ? 12.162 -11.976 19.018 1.000 0.780 312 SER B O 1
ATOM 11445 N N . ALA B 2 313 ? 14.121 -11.601 17.958 1.000 0.890 313 ALA B N 1
ATOM 11446 C CA . ALA B 2 313 ? 13.539 -10.984 16.770 1.000 0.890 313 ALA B CA 1
ATOM 11447 C C . ALA B 2 313 ? 14.188 -11.502 15.481 1.000 0.890 313 ALA B C 1
ATOM 11448 O O . ALA B 2 313 ? 15.404 -11.678 15.416 1.000 0.890 313 ALA B O 1
ATOM 11455 N N . ARG B 2 314 ? 13.379 -11.722 14.440 1.000 0.930 314 ARG B N 1
ATOM 11456 C CA . ARG B 2 314 ? 13.827 -12.234 13.138 1.000 0.930 314 ARG B CA 1
ATOM 11457 C C . ARG B 2 314 ? 13.868 -11.118 12.097 1.000 0.930 314 ARG B C 1
ATOM 11458 O O . ARG B 2 314 ? 12.828 -10.587 11.719 1.000 0.930 314 ARG B O 1
ATOM 11479 N N . ILE B 2 315 ? 15.060 -10.781 11.619 1.000 0.960 315 ILE B N 1
ATOM 11480 C CA . ILE B 2 315 ? 15.268 -9.862 10.494 1.000 0.960 315 ILE B CA 1
ATOM 11481 C C . ILE B 2 315 ? 15.299 -10.701 9.213 1.000 0.960 315 ILE B C 1
ATOM 11482 O O . ILE B 2 315 ? 16.038 -11.683 9.153 1.000 0.960 315 ILE B O 1
ATOM 11498 N N . THR B 2 316 ? 14.547 -10.322 8.184 1.000 0.960 316 THR B N 1
ATOM 11499 C CA . THR B 2 316 ? 14.485 -11.040 6.902 1.000 0.960 316 THR B CA 1
ATOM 11500 C C . THR B 2 316 ? 14.677 -10.067 5.749 1.000 0.960 316 THR B C 1
ATOM 11501 O O . THR B 2 316 ? 13.862 -9.172 5.554 1.000 0.960 316 THR B O 1
ATOM 11512 N N . LEU B 2 317 ? 15.724 -10.258 4.948 1.000 0.980 317 LEU B N 1
ATOM 11513 C CA . LEU B 2 317 ? 15.902 -9.576 3.667 1.000 0.980 317 LEU B CA 1
ATOM 11514 C C . LEU B 2 317 ? 15.286 -10.436 2.561 1.000 0.980 317 LEU B C 1
ATOM 11515 O O . LEU B 2 317 ? 15.754 -11.551 2.327 1.000 0.980 317 LEU B O 1
ATOM 11531 N N . ALA B 2 318 ? 14.247 -9.941 1.890 1.000 0.970 318 ALA B N 1
ATOM 11532 C CA . ALA B 2 318 ? 13.500 -10.716 0.899 1.000 0.970 318 ALA B CA 1
ATOM 11533 C C . ALA B 2 318 ? 14.266 -10.867 -0.430 1.000 0.970 318 ALA B C 1
ATOM 11534 O O . ALA B 2 318 ? 14.923 -9.924 -0.885 1.000 0.970 318 ALA B O 1
ATOM 11541 N N . ASN B 2 319 ? 14.181 -12.039 -1.073 1.000 0.960 319 ASN B N 1
ATOM 11542 C CA . ASN B 2 319 ? 14.724 -12.254 -2.423 1.000 0.960 319 ASN B CA 1
ATOM 11543 C C . ASN B 2 319 ? 13.983 -11.374 -3.442 1.000 0.960 319 ASN B C 1
ATOM 11544 O O . ASN B 2 319 ? 12.758 -11.288 -3.380 1.000 0.960 319 ASN B O 1
ATOM 11555 N N . ASN B 2 320 ? 14.687 -10.769 -4.401 1.000 0.920 320 ASN B N 1
ATOM 11556 C CA . ASN B 2 320 ? 14.072 -9.923 -5.431 1.000 0.920 320 ASN B CA 1
ATOM 11557 C C . ASN B 2 320 ? 14.674 -10.183 -6.825 1.000 0.920 320 ASN B C 1
ATOM 11558 O O . ASN B 2 320 ? 15.872 -10.415 -6.920 1.000 0.920 320 ASN B O 1
ATOM 11569 N N . PRO B 2 321 ? 13.899 -10.095 -7.920 1.000 0.960 321 PRO B N 1
ATOM 11570 C CA . PRO B 2 321 ? 14.429 -10.081 -9.283 1.000 0.960 321 PRO B CA 1
ATOM 11571 C C . PRO B 2 321 ? 15.048 -8.714 -9.625 1.000 0.960 321 PRO B C 1
ATOM 11572 O O . PRO B 2 321 ? 14.990 -7.769 -8.838 1.000 0.960 321 PRO B O 1
ATOM 11583 N N . SER B 2 322 ? 15.560 -8.564 -10.851 1.000 0.950 322 SER B N 1
ATOM 11584 C CA . SER B 2 322 ? 16.049 -7.269 -11.359 1.000 0.950 322 SER B CA 1
ATOM 11585 C C . SER B 2 322 ? 14.948 -6.235 -11.638 1.000 0.950 322 SER B C 1
ATOM 11586 O O . SER B 2 322 ? 15.275 -5.082 -11.903 1.000 0.950 322 SER B O 1
ATOM 11594 N N . HIS B 2 323 ? 13.671 -6.631 -11.599 1.000 0.960 323 HIS B N 1
ATOM 11595 C CA . HIS B 2 323 ? 12.539 -5.709 -11.711 1.000 0.960 323 HIS B CA 1
ATOM 11596 C C . HIS B 2 323 ? 12.443 -4.904 -10.407 1.000 0.960 323 HIS B C 1
ATOM 11597 O O . HIS B 2 323 ? 12.347 -5.490 -9.326 1.000 0.960 323 HIS B O 1
ATOM 11611 N N . LEU B 2 324 ? 12.538 -3.577 -10.507 1.000 0.970 324 LEU B N 1
ATOM 11612 C CA . LEU B 2 324 ? 12.603 -2.674 -9.357 1.000 0.970 324 LEU B CA 1
ATOM 11613 C C . LEU B 2 324 ? 11.221 -2.500 -8.721 1.000 0.970 324 LEU B C 1
ATOM 11614 O O . LEU B 2 324 ? 10.213 -2.624 -9.400 1.000 0.970 324 LEU B O 1
ATOM 11630 N N . GLU B 2 325 ? 11.176 -2.221 -7.417 1.000 0.980 325 GLU B N 1
ATOM 11631 C CA . GLU B 2 325 ? 9.958 -1.909 -6.643 1.000 0.980 325 GLU B CA 1
ATOM 11632 C C . GLU B 2 325 ? 8.882 -3.023 -6.539 1.000 0.980 325 GLU B C 1
ATOM 11633 O O . GLU B 2 325 ? 8.173 -3.086 -5.538 1.000 0.980 325 GLU B O 1
ATOM 11645 N N . PHE B 2 326 ? 8.825 -4.004 -7.450 1.000 0.980 326 PHE B N 1
ATOM 11646 C CA . PHE B 2 326 ? 7.908 -5.160 -7.385 1.000 0.980 326 PHE B CA 1
ATOM 11647 C C . PHE B 2 326 ? 8.073 -6.037 -6.125 1.000 0.980 326 PHE B C 1
ATOM 11648 O O . PHE B 2 326 ? 7.204 -6.856 -5.826 1.000 0.980 326 PHE B O 1
ATOM 11665 N N . ILE B 2 327 ? 9.160 -5.872 -5.360 1.000 0.980 327 ILE B N 1
ATOM 11666 C CA . ILE B 2 327 ? 9.366 -6.544 -4.066 1.000 0.980 327 ILE B CA 1
ATOM 11667 C C . ILE B 2 327 ? 8.538 -5.935 -2.920 1.000 0.980 327 ILE B C 1
ATOM 11668 O O . ILE B 2 327 ? 8.314 -6.602 -1.911 1.000 0.980 327 ILE B O 1
ATOM 11684 N N . ASN B 2 328 ? 8.071 -4.693 -3.065 1.000 0.990 328 ASN B N 1
ATOM 11685 C CA . ASN B 2 328 ? 7.456 -3.922 -1.986 1.000 0.990 328 ASN B CA 1
ATOM 11686 C C . ASN B 2 328 ? 6.184 -4.579 -1.405 1.000 0.990 328 ASN B C 1
ATOM 11687 O O . ASN B 2 328 ? 6.189 -4.897 -0.212 1.000 0.990 328 ASN B O 1
ATOM 11698 N N . PRO B 2 329 ? 5.148 -4.915 -2.203 1.000 0.990 329 PRO B N 1
ATOM 11699 C CA . PRO B 2 329 ? 3.928 -5.507 -1.654 1.000 0.990 329 PRO B CA 1
ATOM 11700 C C . PRO B 2 329 ? 4.150 -6.936 -1.132 1.000 0.990 329 PRO B C 1
ATOM 11701 O O . PRO B 2 329 ? 3.482 -7.357 -0.194 1.000 0.990 329 PRO B O 1
ATOM 11712 N N . ILE B 2 330 ? 5.140 -7.675 -1.656 1.000 0.990 330 ILE B N 1
ATOM 11713 C CA . ILE B 2 330 ? 5.537 -8.997 -1.129 1.000 0.990 330 ILE B CA 1
ATOM 11714 C C . ILE B 2 330 ? 6.049 -8.871 0.315 1.000 0.990 330 ILE B C 1
ATOM 11715 O O . ILE B 2 330 ? 5.772 -9.728 1.159 1.000 0.990 330 ILE B O 1
ATOM 11731 N N . VAL B 2 331 ? 6.796 -7.808 0.620 1.000 0.990 331 VAL B N 1
ATOM 11732 C CA . VAL B 2 331 ? 7.320 -7.538 1.967 1.000 0.990 331 VAL B CA 1
ATOM 11733 C C . VAL B 2 331 ? 6.214 -7.079 2.917 1.000 0.990 331 VAL B C 1
ATOM 11734 O O . VAL B 2 331 ? 6.210 -7.496 4.078 1.000 0.990 331 VAL B O 1
ATOM 11747 N N . GLU B 2 332 ? 5.231 -6.321 2.437 1.000 0.990 332 GLU B N 1
ATOM 11748 C CA . GLU B 2 332 ? 4.031 -5.987 3.215 1.000 0.990 332 GLU B CA 1
ATOM 11749 C C . GLU B 2 332 ? 3.162 -7.219 3.488 1.000 0.990 332 GLU B C 1
ATOM 11750 O O . GLU B 2 332 ? 2.856 -7.489 4.647 1.000 0.990 332 GLU B O 1
ATOM 11762 N N . GLY B 2 333 ? 2.875 -8.054 2.485 1.000 0.990 333 GLY B N 1
ATOM 11763 C CA . GLY B 2 333 ? 2.142 -9.311 2.668 1.000 0.990 333 GLY B CA 1
ATOM 11764 C C . GLY B 2 333 ? 2.828 -10.260 3.654 1.000 0.990 333 GLY B C 1
ATOM 11765 O O . GLY B 2 333 ? 2.186 -10.809 4.552 1.000 0.990 333 GLY B O 1
ATOM 11769 N N . SER B 2 334 ? 4.160 -10.370 3.568 1.000 0.990 334 SER B N 1
ATOM 11770 C CA . SER B 2 334 ? 4.980 -11.109 4.543 1.000 0.990 334 SER B CA 1
ATOM 11771 C C . SER B 2 334 ? 4.868 -10.529 5.960 1.000 0.990 334 SER B C 1
ATOM 11772 O O . SER B 2 334 ? 4.871 -11.266 6.943 1.000 0.990 334 SER B O 1
ATOM 11780 N N . THR B 2 335 ? 4.755 -9.204 6.079 1.000 0.990 335 THR B N 1
ATOM 11781 C CA . THR B 2 335 ? 4.617 -8.493 7.359 1.000 0.990 335 THR B CA 1
ATOM 11782 C C . THR B 2 335 ? 3.219 -8.676 7.944 1.000 0.990 335 THR B C 1
ATOM 11783 O O . THR B 2 335 ? 3.093 -9.005 9.121 1.000 0.990 335 THR B O 1
ATOM 11794 N N . ARG B 2 336 ? 2.167 -8.581 7.127 1.000 0.990 336 ARG B N 1
ATOM 11795 C CA . ARG B 2 336 ? 0.781 -8.861 7.520 1.000 0.990 336 ARG B CA 1
ATOM 11796 C C . ARG B 2 336 ? 0.627 -10.285 8.062 1.000 0.990 336 ARG B C 1
ATOM 11797 O O . ARG B 2 336 ? 0.100 -10.479 9.157 1.000 0.990 336 ARG B O 1
ATOM 11818 N N . ALA B 2 337 ? 1.166 -11.271 7.345 1.000 0.990 337 ALA B N 1
ATOM 11819 C CA . ALA B 2 337 ? 1.165 -12.670 7.768 1.000 0.990 337 ALA B CA 1
ATOM 11820 C C . ALA B 2 337 ? 1.901 -12.905 9.102 1.000 0.990 337 ALA B C 1
ATOM 11821 O O . ALA B 2 337 ? 1.483 -13.776 9.873 1.000 0.990 337 ALA B O 1
ATOM 11828 N N . ALA B 2 338 ? 2.947 -12.119 9.393 1.000 0.980 338 ALA B N 1
ATOM 11829 C CA . ALA B 2 338 ? 3.682 -12.139 10.660 1.000 0.980 338 ALA B CA 1
ATOM 11830 C C . ALA B 2 338 ? 2.908 -11.481 11.819 1.000 0.980 338 ALA B C 1
ATOM 11831 O O . ALA B 2 338 ? 2.978 -11.948 12.960 1.000 0.980 338 ALA B O 1
ATOM 11838 N N . GLN B 2 339 ? 2.165 -10.403 11.549 1.000 0.980 339 GLN B N 1
ATOM 11839 C CA . GLN B 2 339 ? 1.356 -9.676 12.538 1.000 0.980 339 GLN B CA 1
ATOM 11840 C C . GLN B 2 339 ? 0.134 -10.480 13.004 1.000 0.980 339 GLN B C 1
ATOM 11841 O O . GLN B 2 339 ? -0.234 -10.422 14.177 1.000 0.980 339 GLN B O 1
ATOM 11855 N N . GLU B 2 340 ? -0.479 -11.254 12.113 1.000 0.980 340 GLU B N 1
ATOM 11856 C CA . GLU B 2 340 ? -1.734 -11.959 12.386 1.000 0.980 340 GLU B CA 1
ATOM 11857 C C . GLU B 2 340 ? -1.589 -13.251 13.214 1.000 0.980 340 GLU B C 1
ATOM 11858 O O . GLU B 2 340 ? -0.534 -13.889 13.284 1.000 0.980 340 GLU B O 1
ATOM 11870 N N . THR B 2 341 ? -2.695 -13.630 13.859 1.000 0.980 341 THR B N 1
ATOM 11871 C CA . THR B 2 341 ? -2.905 -14.891 14.580 1.000 0.980 341 THR B CA 1
ATOM 11872 C C . THR B 2 341 ? -4.156 -15.564 14.018 1.000 0.980 341 THR B C 1
ATOM 11873 O O . THR B 2 341 ? -5.254 -15.017 14.112 1.000 0.980 341 THR B O 1
ATOM 11884 N N . ARG B 2 342 ? -3.979 -16.746 13.416 1.000 0.980 342 ARG B N 1
ATOM 11885 C CA . ARG B 2 342 ? -4.983 -17.445 12.584 1.000 0.980 342 ARG B CA 1
ATOM 11886 C C . ARG B 2 342 ? -5.731 -18.591 13.295 1.000 0.980 342 ARG B C 1
ATOM 11887 O O . ARG B 2 342 ? -6.510 -19.319 12.686 1.000 0.980 342 ARG B O 1
ATOM 11908 N N . THR B 2 343 ? -5.499 -18.757 14.598 1.000 0.960 343 THR B N 1
ATOM 11909 C CA . THR B 2 343 ? -5.975 -19.883 15.429 1.000 0.960 343 THR B CA 1
ATOM 11910 C C . THR B 2 343 ? -7.231 -19.544 16.245 1.000 0.960 343 THR B C 1
ATOM 11911 O O . THR B 2 343 ? -7.344 -19.936 17.408 1.000 0.960 343 THR B O 1
ATOM 11922 N N . GLN B 2 344 ? -8.127 -18.731 15.681 1.000 0.950 344 GLN B N 1
ATOM 11923 C CA . GLN B 2 344 ? -9.439 -18.387 16.242 1.000 0.950 344 GLN B CA 1
ATOM 11924 C C . GLN B 2 344 ? -10.444 -18.248 15.091 1.000 0.950 344 GLN B C 1
ATOM 11925 O O . GLN B 2 344 ? -10.059 -17.856 13.991 1.000 0.950 344 GLN B O 1
ATOM 11939 N N . SER B 2 345 ? -11.718 -18.565 15.333 1.000 0.950 345 SER B N 1
ATOM 11940 C CA . SER B 2 345 ? -12.807 -18.341 14.373 1.000 0.950 345 SER B CA 1
ATOM 11941 C C . SER B 2 345 ? -13.042 -16.844 14.141 1.000 0.950 345 SER B C 1
ATOM 11942 O O . SER B 2 345 ? -12.968 -16.056 15.084 1.000 0.950 345 SER B O 1
ATOM 11950 N N . GLY B 2 346 ? -13.376 -16.459 12.908 1.000 0.960 346 GLY B N 1
ATOM 11951 C CA . GLY B 2 346 ? -13.510 -15.056 12.505 1.000 0.960 346 GLY B CA 1
ATOM 11952 C C . GLY B 2 346 ? -12.412 -14.610 11.538 1.000 0.960 346 GLY B C 1
ATOM 11953 O O . GLY B 2 346 ? -11.704 -15.434 10.953 1.000 0.960 346 GLY B O 1
ATOM 11957 N N . TYR B 2 347 ? -12.248 -13.294 11.397 1.000 0.980 347 TYR B N 1
ATOM 11958 C CA . TYR B 2 347 ? -11.046 -12.708 10.798 1.000 0.980 347 TYR B CA 1
ATOM 11959 C C . TYR B 2 347 ? -9.808 -12.960 11.691 1.000 0.980 347 TYR B C 1
ATOM 11960 O O . TYR B 2 347 ? -9.952 -13.025 12.915 1.000 0.980 347 TYR B O 1
ATOM 11978 N N . PRO B 2 348 ? -8.588 -13.066 11.126 1.000 0.980 348 PRO B N 1
ATOM 11979 C CA . PRO B 2 348 ? -7.359 -13.194 11.910 1.000 0.980 348 PRO B CA 1
ATOM 11980 C C . PRO B 2 348 ? -7.146 -12.018 12.877 1.000 0.980 348 PRO B C 1
ATOM 11981 O O . PRO B 2 348 ? -7.425 -10.866 12.546 1.000 0.980 348 PRO B O 1
ATOM 11992 N N . VAL B 2 349 ? -6.588 -12.291 14.060 1.000 0.980 349 VAL B N 1
ATOM 11993 C CA . VAL B 2 349 ? -6.291 -11.249 15.060 1.000 0.980 349 VAL B CA 1
ATOM 11994 C C . VAL B 2 349 ? -4.912 -10.644 14.779 1.000 0.980 349 VAL B C 1
ATOM 11995 O O . VAL B 2 349 ? -3.899 -11.328 14.931 1.000 0.980 349 VAL B O 1
ATOM 12008 N N . GLN B 2 350 ? -4.871 -9.378 14.359 1.000 0.970 350 GLN B N 1
ATOM 12009 C CA . GLN B 2 350 ? -3.654 -8.649 13.973 1.000 0.970 350 GLN B CA 1
ATOM 12010 C C . GLN B 2 350 ? -3.012 -7.908 15.162 1.000 0.970 350 GLN B C 1
ATOM 12011 O O . GLN B 2 350 ? -3.700 -7.227 15.918 1.000 0.970 350 GLN B O 1
ATOM 12025 N N . ASP B 2 351 ? -1.683 -7.995 15.293 1.000 0.970 351 ASP B N 1
ATOM 12026 C CA . ASP B 2 351 ? -0.865 -7.112 16.140 1.000 0.970 351 ASP B CA 1
ATOM 12027 C C . ASP B 2 351 ? 0.157 -6.363 15.268 1.000 0.970 351 ASP B C 1
ATOM 12028 O O . ASP B 2 351 ? 1.204 -6.894 14.899 1.000 0.970 351 ASP B O 1
ATOM 12037 N N . GLU B 2 352 ? -0.144 -5.106 14.950 1.000 0.960 352 GLU B N 1
ATOM 12038 C CA . GLU B 2 352 ? 0.671 -4.206 14.118 1.000 0.960 352 GLU B CA 1
ATOM 12039 C C . GLU B 2 352 ? 2.056 -3.870 14.711 1.000 0.960 352 GLU B C 1
ATOM 12040 O O . GLU B 2 352 ? 2.955 -3.395 14.004 1.000 0.960 352 GLU B O 1
ATOM 12052 N N . THR B 2 353 ? 2.265 -4.131 16.007 1.000 0.950 353 THR B N 1
ATOM 12053 C CA . THR B 2 353 ? 3.561 -3.943 16.679 1.000 0.950 353 THR B CA 1
ATOM 12054 C C . THR B 2 353 ? 4.472 -5.163 16.541 1.000 0.950 353 THR B C 1
ATOM 12055 O O . THR B 2 353 ? 5.692 -5.037 16.637 1.000 0.950 353 THR B O 1
ATOM 12066 N N . LYS B 2 354 ? 3.900 -6.343 16.274 1.000 0.960 354 LYS B N 1
ATOM 12067 C CA . LYS B 2 354 ? 4.596 -7.638 16.230 1.000 0.960 354 LYS B CA 1
ATOM 12068 C C . LYS B 2 354 ? 5.565 -7.762 15.051 1.000 0.960 354 LYS B C 1
ATOM 12069 O O . LYS B 2 354 ? 6.579 -8.455 15.189 1.000 0.960 354 LYS B O 1
ATOM 12088 N N . SER B 2 355 ? 5.298 -7.083 13.930 1.000 0.980 355 SER B N 1
ATOM 12089 C CA . SER B 2 355 ? 6.197 -7.033 12.768 1.000 0.980 355 SER B CA 1
ATOM 12090 C C . SER B 2 355 ? 6.205 -5.676 12.051 1.000 0.980 355 SER B C 1
ATOM 12091 O O . SER B 2 355 ? 5.204 -4.962 12.071 1.000 0.980 355 SER B O 1
ATOM 12099 N N . LEU B 2 356 ? 7.338 -5.343 11.422 1.000 0.980 356 LEU B N 1
ATOM 12100 C CA . LEU B 2 356 ? 7.612 -4.109 10.676 1.000 0.980 356 LEU B CA 1
ATOM 12101 C C . LEU B 2 356 ? 8.055 -4.425 9.236 1.000 0.980 356 LEU B C 1
ATOM 12102 O O . LEU B 2 356 ? 8.914 -5.286 9.035 1.000 0.980 356 LEU B O 1
ATOM 12118 N N . ALA B 2 357 ? 7.549 -3.654 8.270 1.000 0.990 357 ALA B N 1
ATOM 12119 C CA . ALA B 2 357 ? 8.075 -3.579 6.909 1.000 0.990 357 ALA B CA 1
ATOM 12120 C C . ALA B 2 357 ? 9.061 -2.402 6.768 1.000 0.990 357 ALA B C 1
ATOM 12121 O O . ALA B 2 357 ? 8.770 -1.284 7.205 1.000 0.990 357 ALA B O 1
ATOM 12128 N N . ILE B 2 358 ? 10.213 -2.643 6.136 1.000 0.990 358 ILE B N 1
ATOM 12129 C CA . ILE B 2 358 ? 11.156 -1.604 5.695 1.000 0.990 358 ILE B CA 1
ATOM 12130 C C . ILE B 2 358 ? 11.360 -1.756 4.188 1.000 0.990 358 ILE B C 1
ATOM 12131 O O . ILE B 2 358 ? 11.710 -2.840 3.716 1.000 0.990 358 ILE B O 1
ATOM 12147 N N . LEU B 2 359 ? 11.169 -0.676 3.437 1.000 0.990 359 LEU B N 1
ATOM 12148 C CA . LEU B 2 359 ? 11.248 -0.675 1.978 1.000 0.990 359 LEU B CA 1
ATOM 12149 C C . LEU B 2 359 ? 12.314 0.319 1.512 1.000 0.990 359 LEU B C 1
ATOM 12150 O O . LEU B 2 359 ? 12.299 1.479 1.913 1.000 0.990 359 LEU B O 1
ATOM 12166 N N . ILE B 2 360 ? 13.276 -0.147 0.710 1.000 0.990 360 ILE B N 1
ATOM 12167 C CA . ILE B 2 360 ? 14.440 0.637 0.280 1.000 0.990 360 ILE B CA 1
ATOM 12168 C C . ILE B 2 360 ? 14.434 0.809 -1.242 1.000 0.990 360 ILE B C 1
ATOM 12169 O O . ILE B 2 360 ? 14.700 -0.132 -1.998 1.000 0.990 360 ILE B O 1
ATOM 12185 N N . HIS B 2 361 ? 14.176 2.043 -1.660 1.000 0.980 361 HIS B N 1
ATOM 12186 C CA . HIS B 2 361 ? 13.836 2.443 -3.024 1.000 0.980 361 HIS B CA 1
ATOM 12187 C C . HIS B 2 361 ? 14.985 3.185 -3.724 1.000 0.980 361 HIS B C 1
ATOM 12188 O O . HIS B 2 361 ? 15.876 3.728 -3.067 1.000 0.980 361 HIS B O 1
ATOM 12202 N N . GLY B 2 362 ? 14.949 3.278 -5.057 1.000 0.980 362 GLY B N 1
ATOM 12203 C CA . GLY B 2 362 ? 15.851 4.153 -5.831 1.000 0.980 362 GLY B CA 1
ATOM 12204 C C . GLY B 2 362 ? 15.215 5.504 -6.193 1.000 0.980 362 GLY B C 1
ATOM 12205 O O . GLY B 2 362 ? 14.024 5.554 -6.481 1.000 0.980 362 GLY B O 1
ATOM 12209 N N . ASP B 2 363 ? 15.987 6.598 -6.271 1.000 0.970 363 ASP B N 1
ATOM 12210 C CA . ASP B 2 363 ? 15.439 7.952 -6.527 1.000 0.970 363 ASP B CA 1
ATOM 12211 C C . ASP B 2 363 ? 14.838 8.189 -7.926 1.000 0.970 363 ASP B C 1
ATOM 12212 O O . ASP B 2 363 ? 14.070 9.134 -8.121 1.000 0.970 363 ASP B O 1
ATOM 12221 N N . ALA B 2 364 ? 15.151 7.312 -8.880 1.000 0.970 364 ALA B N 1
ATOM 12222 C CA . ALA B 2 364 ? 14.492 7.247 -10.186 1.000 0.970 364 ALA B CA 1
ATOM 12223 C C . ALA B 2 364 ? 13.401 6.159 -10.260 1.000 0.970 364 ALA B C 1
ATOM 12224 O O . ALA B 2 364 ? 12.565 6.202 -11.154 1.000 0.970 364 ALA B O 1
ATOM 12231 N N . ALA B 2 365 ? 13.404 5.189 -9.338 1.000 0.980 365 ALA B N 1
ATOM 12232 C CA . ALA B 2 365 ? 12.476 4.058 -9.341 1.000 0.980 365 ALA B CA 1
ATOM 12233 C C . ALA B 2 365 ? 11.199 4.366 -8.543 1.000 0.980 365 ALA B C 1
ATOM 12234 O O . ALA B 2 365 ? 10.105 4.125 -9.039 1.000 0.980 365 ALA B O 1
ATOM 12241 N N . PHE B 2 366 ? 11.322 4.995 -7.368 1.000 0.970 366 PHE B N 1
ATOM 12242 C CA . PHE B 2 366 ? 10.183 5.357 -6.516 1.000 0.970 366 PHE B CA 1
ATOM 12243 C C . PHE B 2 366 ? 9.092 6.188 -7.231 1.000 0.970 366 PHE B C 1
ATOM 12244 O O . PHE B 2 366 ? 7.924 5.831 -7.111 1.000 0.970 366 PHE B O 1
ATOM 12261 N N . PRO B 2 367 ? 9.413 7.249 -8.007 1.000 0.960 367 PRO B N 1
ATOM 12262 C CA . PRO B 2 367 ? 8.410 7.973 -8.795 1.000 0.960 367 PRO B CA 1
ATOM 12263 C C . PRO B 2 367 ? 8.155 7.375 -10.194 1.000 0.960 367 PRO B C 1
ATOM 12264 O O . PRO B 2 367 ? 7.287 7.878 -10.903 1.000 0.960 367 PRO B O 1
ATOM 12275 N N . GLY B 2 368 ? 8.939 6.379 -10.627 1.000 0.960 368 GLY B N 1
ATOM 12276 C CA . GLY B 2 368 ? 8.933 5.859 -12.001 1.000 0.960 368 GLY B CA 1
ATOM 12277 C C . GLY B 2 368 ? 8.192 4.530 -12.184 1.000 0.960 368 GLY B C 1
ATOM 12278 O O . GLY B 2 368 ? 7.583 4.311 -13.229 1.000 0.960 368 GLY B O 1
ATOM 12282 N N . GLU B 2 369 ? 8.217 3.653 -11.180 1.000 0.980 369 GLU B N 1
ATOM 12283 C CA . GLU B 2 369 ? 7.593 2.328 -11.224 1.000 0.980 369 GLU B CA 1
ATOM 12284 C C . GLU B 2 369 ? 6.166 2.389 -10.650 1.000 0.980 369 GLU B C 1
ATOM 12285 O O . GLU B 2 369 ? 5.970 2.596 -9.451 1.000 0.980 369 GLU B O 1
ATOM 12297 N N . GLY B 2 370 ? 5.145 2.175 -11.490 1.000 0.970 370 GLY B N 1
ATOM 12298 C CA . GLY B 2 370 ? 3.729 2.315 -11.100 1.000 0.970 370 GLY B CA 1
ATOM 12299 C C . GLY B 2 370 ? 3.295 1.444 -9.910 1.000 0.970 370 GLY B C 1
ATOM 12300 O O . GLY B 2 370 ? 2.437 1.853 -9.127 1.000 0.970 370 GLY B O 1
ATOM 12304 N N . ILE B 2 371 ? 3.964 0.303 -9.706 1.000 0.980 371 ILE B N 1
ATOM 12305 C CA . ILE B 2 371 ? 3.739 -0.608 -8.575 1.000 0.980 371 ILE B CA 1
ATOM 12306 C C . ILE B 2 371 ? 3.963 0.063 -7.209 1.000 0.980 371 ILE B C 1
ATOM 12307 O O . ILE B 2 371 ? 3.379 -0.363 -6.214 1.000 0.980 371 ILE B O 1
ATOM 12323 N N . VAL B 2 372 ? 4.756 1.142 -7.137 1.000 0.990 372 VAL B N 1
ATOM 12324 C CA . VAL B 2 372 ? 4.919 1.937 -5.908 1.000 0.990 372 VAL B CA 1
ATOM 12325 C C . VAL B 2 372 ? 3.598 2.602 -5.534 1.000 0.990 372 VAL B C 1
ATOM 12326 O O . VAL B 2 372 ? 3.167 2.481 -4.393 1.000 0.990 372 VAL B O 1
ATOM 12339 N N . ALA B 2 373 ? 2.908 3.233 -6.489 1.000 0.980 373 ALA B N 1
ATOM 12340 C CA . ALA B 2 373 ? 1.608 3.852 -6.240 1.000 0.980 373 ALA B CA 1
ATOM 12341 C C . ALA B 2 373 ? 0.547 2.806 -5.854 1.000 0.980 373 ALA B C 1
ATOM 12342 O O . ALA B 2 373 ? -0.177 3.013 -4.883 1.000 0.980 373 ALA B O 1
ATOM 12349 N N . GLU B 2 374 ? 0.504 1.660 -6.544 1.000 0.980 374 GLU B N 1
ATOM 12350 C CA . GLU B 2 374 ? -0.386 0.545 -6.179 1.000 0.980 374 GLU B CA 1
ATOM 12351 C C . GLU B 2 374 ? -0.118 -0.004 -4.767 1.000 0.980 374 GLU B C 1
ATOM 12352 O O . GLU B 2 374 ? -1.041 -0.511 -4.131 1.000 0.980 374 GLU B O 1
ATOM 12364 N N . THR B 2 375 ? 1.129 0.067 -4.286 1.000 0.980 375 THR B N 1
ATOM 12365 C CA . THR B 2 375 ? 1.527 -0.417 -2.953 1.000 0.980 375 THR B CA 1
ATOM 12366 C C . THR B 2 375 ? 1.205 0.610 -1.866 1.000 0.980 375 THR B C 1
ATOM 12367 O O . THR B 2 375 ? 0.549 0.265 -0.891 1.000 0.980 375 THR B O 1
ATOM 12378 N N . LEU B 2 376 ? 1.543 1.892 -2.059 1.000 0.980 376 LEU B N 1
ATOM 12379 C CA . LEU B 2 376 ? 1.190 2.964 -1.111 1.000 0.980 376 LEU B CA 1
ATOM 12380 C C . LEU B 2 376 ? -0.333 3.087 -0.909 1.000 0.980 376 LEU B C 1
ATOM 12381 O O . LEU B 2 376 ? -0.792 3.448 0.173 1.000 0.980 376 LEU B O 1
ATOM 12397 N N . ASN B 2 377 ? -1.127 2.719 -1.919 1.000 0.980 377 ASN B N 1
ATOM 12398 C CA . ASN B 2 377 ? -2.583 2.625 -1.818 1.000 0.980 377 ASN B CA 1
ATOM 12399 C C . ASN B 2 377 ? -3.078 1.474 -0.909 1.000 0.980 377 ASN B C 1
ATOM 12400 O O . ASN B 2 377 ? -4.200 1.541 -0.416 1.000 0.980 377 ASN B O 1
ATOM 12411 N N . LEU B 2 378 ? -2.273 0.431 -0.650 1.000 0.980 378 LEU B N 1
ATOM 12412 C CA . LEU B 2 378 ? -2.617 -0.653 0.287 1.000 0.980 378 LEU B CA 1
ATOM 12413 C C . LEU B 2 378 ? -2.486 -0.241 1.762 1.000 0.980 378 LEU B C 1
ATOM 12414 O O . LEU B 2 378 ? -3.185 -0.805 2.610 1.000 0.980 378 LEU B O 1
ATOM 12430 N N . SER B 2 379 ? -1.623 0.741 2.051 1.000 0.940 379 SER B N 1
ATOM 12431 C CA . SER B 2 379 ? -1.165 1.158 3.390 1.000 0.940 379 SER B CA 1
ATOM 12432 C C . SER B 2 379 ? -2.262 1.300 4.448 1.000 0.940 379 SER B C 1
ATOM 12433 O O . SER B 2 379 ? -2.039 0.969 5.610 1.000 0.940 379 SER B O 1
ATOM 12441 N N . SER B 2 380 ? -3.451 1.766 4.049 1.000 0.930 380 SER B N 1
ATOM 12442 C CA . SER B 2 380 ? -4.586 2.071 4.932 1.000 0.930 380 SER B CA 1
ATOM 12443 C C . SER B 2 380 ? -5.819 1.177 4.700 1.000 0.930 380 SER B C 1
ATOM 12444 O O . SER B 2 380 ? -6.874 1.407 5.293 1.000 0.930 380 SER B O 1
ATOM 12452 N N . LEU B 2 381 ? -5.731 0.149 3.846 1.000 0.970 381 LEU B N 1
ATOM 12453 C CA . LEU B 2 381 ? -6.864 -0.726 3.515 1.000 0.970 381 LEU B CA 1
ATOM 12454 C C . LEU B 2 381 ? -6.991 -1.897 4.504 1.000 0.970 381 LEU B C 1
ATOM 12455 O O . LEU B 2 381 ? -6.045 -2.656 4.700 1.000 0.970 381 LEU B O 1
ATOM 12471 N N . LYS B 2 382 ? -8.190 -2.110 5.071 1.000 0.950 382 LYS B N 1
ATOM 12472 C CA . LYS B 2 382 ? -8.520 -3.133 6.101 1.000 0.950 382 LYS B CA 1
ATOM 12473 C C . LYS B 2 382 ? -7.866 -4.509 5.865 1.000 0.950 382 LYS B C 1
ATOM 12474 O O . LYS B 2 382 ? -7.321 -5.100 6.800 1.000 0.950 382 LYS B O 1
ATOM 12493 N N . GLY B 2 383 ? -7.895 -5.006 4.625 1.000 0.970 383 GLY B N 1
ATOM 12494 C CA . GLY B 2 383 ? -7.365 -6.322 4.245 1.000 0.970 383 GLY B CA 1
ATOM 12495 C C . GLY B 2 383 ? -5.854 -6.409 3.987 1.000 0.970 383 GLY B C 1
ATOM 12496 O O . GLY B 2 383 ? -5.349 -7.521 3.817 1.000 0.970 383 GLY B O 1
ATOM 12500 N N . TYR B 2 384 ? -5.143 -5.276 3.959 1.000 0.980 384 TYR B N 1
ATOM 12501 C CA . TYR B 2 384 ? -3.747 -5.185 3.508 1.000 0.980 384 TYR B CA 1
ATOM 12502 C C . TYR B 2 384 ? -2.832 -4.412 4.470 1.000 0.980 384 TYR B C 1
ATOM 12503 O O . TYR B 2 384 ? -1.687 -4.809 4.655 1.000 0.980 384 TYR B O 1
ATOM 12521 N N . GLN B 2 385 ? -3.343 -3.377 5.143 1.000 0.980 385 GLN B N 1
ATOM 12522 C CA . GLN B 2 385 ? -2.586 -2.495 6.037 1.000 0.980 385 GLN B CA 1
ATOM 12523 C C . GLN B 2 385 ? -1.714 -3.253 7.056 1.000 0.980 385 GLN B C 1
ATOM 12524 O O . GLN B 2 385 ? -2.150 -4.263 7.625 1.000 0.980 385 GLN B O 1
ATOM 12538 N N . VAL B 2 386 ? -0.502 -2.742 7.295 1.000 0.980 386 VAL B N 1
ATOM 12539 C CA . VAL B 2 386 ? 0.532 -3.339 8.167 1.000 0.980 386 VAL B CA 1
ATOM 12540 C C . VAL B 2 386 ? 0.933 -2.437 9.346 1.000 0.980 386 VAL B C 1
ATOM 12541 O O . VAL B 2 386 ? 2.037 -2.560 9.881 1.000 0.980 386 VAL B O 1
ATOM 12554 N N . GLY B 2 387 ? 0.071 -1.503 9.751 1.000 0.970 387 GLY B N 1
ATOM 12555 C CA . GLY B 2 387 ? 0.359 -0.505 10.784 1.000 0.970 387 GLY B CA 1
ATOM 12556 C C . GLY B 2 387 ? 1.514 0.429 10.417 1.000 0.970 387 GLY B C 1
ATOM 12557 O O . GLY B 2 387 ? 2.321 0.785 11.278 1.000 0.970 387 GLY B O 1
ATOM 12561 N N . GLY B 2 388 ? 1.640 0.750 9.128 1.000 0.980 388 GLY B N 1
ATOM 12562 C CA . GLY B 2 388 ? 2.704 1.565 8.552 1.000 0.980 388 GLY B CA 1
ATOM 12563 C C . GLY B 2 388 ? 3.963 0.791 8.142 1.000 0.980 388 GLY B C 1
ATOM 12564 O O . GLY B 2 388 ? 4.455 -0.065 8.885 1.000 0.980 388 GLY B O 1
ATOM 12568 N N . ALA B 2 389 ? 4.533 1.139 6.994 1.000 0.980 389 ALA B N 1
ATOM 12569 C CA . ALA B 2 389 ? 5.880 0.778 6.559 1.000 0.980 389 ALA B CA 1
ATOM 12570 C C . ALA B 2 389 ? 6.862 1.956 6.735 1.000 0.980 389 ALA B C 1
ATOM 12571 O O . ALA B 2 389 ? 6.476 3.126 6.744 1.000 0.980 389 ALA B O 1
ATOM 12578 N N . ILE B 2 390 ? 8.159 1.661 6.878 1.000 0.990 390 ILE B N 1
ATOM 12579 C CA . ILE B 2 390 ? 9.208 2.692 6.824 1.000 0.990 390 ILE B CA 1
ATOM 12580 C C . ILE B 2 390 ? 9.868 2.643 5.446 1.000 0.990 390 ILE B C 1
ATOM 12581 O O . ILE B 2 390 ? 10.613 1.712 5.129 1.000 0.990 390 ILE B O 1
ATOM 12597 N N . HIS B 2 391 ? 9.596 3.666 4.642 1.000 0.990 391 HIS B N 1
ATOM 12598 C CA . HIS B 2 391 ? 10.159 3.850 3.311 1.000 0.990 391 HIS B CA 1
ATOM 12599 C C . HIS B 2 391 ? 11.477 4.617 3.402 1.000 0.990 391 HIS B C 1
ATOM 12600 O O . HIS B 2 391 ? 11.570 5.643 4.078 1.000 0.990 391 HIS B O 1
ATOM 12614 N N . ILE B 2 392 ? 12.499 4.152 2.690 1.000 0.990 392 ILE B N 1
ATOM 12615 C CA . ILE B 2 392 ? 13.800 4.810 2.596 1.000 0.990 392 ILE B CA 1
ATOM 12616 C C . ILE B 2 392 ? 14.156 4.944 1.119 1.000 0.990 392 ILE B C 1
ATOM 12617 O O . ILE B 2 392 ? 14.414 3.945 0.451 1.000 0.990 392 ILE B O 1
ATOM 12633 N N . ILE B 2 393 ? 14.210 6.164 0.589 1.000 0.990 393 ILE B N 1
ATOM 12634 C CA . ILE B 2 393 ? 14.775 6.378 -0.747 1.000 0.990 393 ILE B CA 1
ATOM 12635 C C . ILE B 2 393 ? 16.291 6.480 -0.589 1.000 0.990 393 ILE B C 1
ATOM 12636 O O . ILE B 2 393 ? 16.796 7.409 0.038 1.000 0.990 393 ILE B O 1
ATOM 12652 N N . ALA B 2 394 ? 17.019 5.524 -1.164 1.000 0.980 394 ALA B N 1
ATOM 12653 C CA . ALA B 2 394 ? 18.473 5.541 -1.271 1.000 0.980 394 ALA B CA 1
ATOM 12654 C C . ALA B 2 394 ? 18.875 6.518 -2.393 1.000 0.980 394 ALA B C 1
ATOM 12655 O O . ALA B 2 394 ? 19.194 6.120 -3.518 1.000 0.980 394 ALA B O 1
ATOM 12662 N N . ASN B 2 395 ? 18.767 7.817 -2.108 1.000 0.970 395 ASN B N 1
ATOM 12663 C CA . ASN B 2 395 ? 18.772 8.869 -3.113 1.000 0.970 395 ASN B CA 1
ATOM 12664 C C . ASN B 2 395 ? 20.191 9.305 -3.474 1.000 0.970 395 ASN B C 1
ATOM 12665 O O . ASN B 2 395 ? 20.785 10.192 -2.864 1.000 0.970 395 ASN B O 1
ATOM 12676 N N . ASN B 2 396 ? 20.727 8.680 -4.519 1.000 0.930 396 ASN B N 1
ATOM 12677 C CA . ASN B 2 396 ? 22.008 9.040 -5.122 1.000 0.930 396 ASN B CA 1
ATOM 12678 C C . ASN B 2 396 ? 21.897 10.096 -6.248 1.000 0.930 396 ASN B C 1
ATOM 12679 O O . ASN B 2 396 ? 22.904 10.399 -6.888 1.000 0.930 396 ASN B O 1
ATOM 12690 N N . MET B 2 397 ? 20.709 10.679 -6.462 1.000 0.910 397 MET B N 1
ATOM 12691 C CA . MET B 2 397 ? 20.378 11.737 -7.437 1.000 0.910 397 MET B CA 1
ATOM 12692 C C . MET B 2 397 ? 20.520 11.373 -8.933 1.000 0.910 397 MET B C 1
ATOM 12693 O O . MET B 2 397 ? 20.396 12.262 -9.787 1.000 0.910 397 MET B O 1
ATOM 12707 N N . ILE B 2 398 ? 20.785 10.102 -9.262 1.000 0.910 398 ILE B N 1
ATOM 12708 C CA . ILE B 2 398 ? 21.068 9.617 -10.623 1.000 0.910 398 ILE B CA 1
ATOM 12709 C C . ILE B 2 398 ? 20.568 8.177 -10.850 1.000 0.910 398 ILE B C 1
ATOM 12710 O O . ILE B 2 398 ? 21.043 7.216 -10.235 1.000 0.910 398 ILE B O 1
ATOM 12726 N N . GLY B 2 399 ? 19.663 8.005 -11.818 1.000 0.890 399 GLY B N 1
ATOM 12727 C CA . GLY B 2 399 ? 19.180 6.697 -12.270 1.000 0.890 399 GLY B CA 1
ATOM 12728 C C . GLY B 2 399 ? 20.000 6.195 -13.456 1.000 0.890 399 GLY B C 1
ATOM 12729 O O . GLY B 2 399 ? 19.909 6.758 -14.536 1.000 0.890 399 GLY B O 1
ATOM 12733 N N . PHE B 2 400 ? 20.810 5.144 -13.284 1.000 0.900 400 PHE B N 1
ATOM 12734 C CA . PHE B 2 400 ? 21.761 4.656 -14.306 1.000 0.900 400 PHE B CA 1
ATOM 12735 C C . PHE B 2 400 ? 22.714 5.778 -14.795 1.000 0.900 400 PHE B C 1
ATOM 12736 O O . PHE B 2 400 ? 23.675 6.092 -14.083 1.000 0.900 400 PHE B O 1
ATOM 12753 N N . THR B 2 401 ? 22.417 6.409 -15.937 1.000 0.890 401 THR B N 1
ATOM 12754 C CA . THR B 2 401 ? 23.107 7.572 -16.539 1.000 0.890 401 THR B CA 1
ATOM 12755 C C . THR B 2 401 ? 22.164 8.762 -16.784 1.000 0.890 401 THR B C 1
ATOM 12756 O O . THR B 2 401 ? 22.533 9.696 -17.490 1.000 0.890 401 THR B O 1
ATOM 12767 N N . THR B 2 402 ? 20.944 8.726 -16.249 1.000 0.900 402 THR B N 1
ATOM 12768 C CA . THR B 2 402 ? 19.887 9.736 -16.415 1.000 0.900 402 THR B CA 1
ATOM 12769 C C . THR B 2 402 ? 19.847 10.654 -15.197 1.000 0.900 402 THR B C 1
ATOM 12770 O O . THR B 2 402 ? 19.856 10.185 -14.053 1.000 0.900 402 THR B O 1
ATOM 12781 N N . GLU B 2 403 ? 19.814 11.968 -15.425 1.000 0.880 403 GLU B N 1
ATOM 12782 C CA . GLU B 2 403 ? 19.814 12.949 -14.336 1.000 0.880 403 GLU B CA 1
ATOM 12783 C C . GLU B 2 403 ? 18.418 13.160 -13.730 1.000 0.880 403 GLU B C 1
ATOM 12784 O O . GLU B 2 403 ? 17.383 12.928 -14.358 1.000 0.880 403 GLU B O 1
ATOM 12796 N N . SER B 2 404 ? 18.386 13.671 -12.494 1.000 0.850 404 SER B N 1
ATOM 12797 C CA . SER B 2 404 ? 17.151 13.923 -11.735 1.000 0.850 404 SER B CA 1
ATOM 12798 C C . SER B 2 404 ? 16.068 14.703 -12.506 1.000 0.850 404 SER B C 1
ATOM 12799 O O . SER B 2 404 ? 14.889 14.448 -12.284 1.000 0.850 404 SER B O 1
ATOM 12807 N N . ALA B 2 405 ? 16.443 15.616 -13.413 1.000 0.880 405 ALA B N 1
ATOM 12808 C CA . ALA B 2 405 ? 15.508 16.436 -14.198 1.000 0.880 405 ALA B CA 1
ATOM 12809 C C . ALA B 2 405 ? 14.856 15.705 -15.392 1.000 0.880 405 ALA B C 1
ATOM 12810 O O . ALA B 2 405 ? 13.860 16.185 -15.925 1.000 0.880 405 ALA B O 1
ATOM 12817 N N . GLU B 2 406 ? 15.405 14.562 -15.808 1.000 0.930 406 GLU B N 1
ATOM 12818 C CA . GLU B 2 406 ? 14.826 13.690 -16.841 1.000 0.930 406 GLU B CA 1
ATOM 12819 C C . GLU B 2 406 ? 14.048 12.518 -16.219 1.000 0.930 406 GLU B C 1
ATOM 12820 O O . GLU B 2 406 ? 13.157 11.960 -16.851 1.000 0.930 406 GLU B O 1
ATOM 12832 N N . SER B 2 407 ? 14.369 12.147 -14.972 1.000 0.920 407 SER B N 1
ATOM 12833 C CA . SER B 2 407 ? 13.778 10.988 -14.283 1.000 0.920 407 SER B CA 1
ATOM 12834 C C . SER B 2 407 ? 12.391 11.212 -13.663 1.000 0.920 407 SER B C 1
ATOM 12835 O O . SER B 2 407 ? 11.710 10.239 -13.354 1.000 0.920 407 SER B O 1
ATOM 12843 N N . ARG B 2 408 ? 11.976 12.466 -13.423 1.000 0.930 408 ARG B N 1
ATOM 12844 C CA . ARG B 2 408 ? 10.712 12.799 -12.736 1.000 0.930 408 ARG B CA 1
ATOM 12845 C C . ARG B 2 408 ? 10.229 14.212 -13.062 1.000 0.930 408 ARG B C 1
ATOM 12846 O O . ARG B 2 408 ? 11.028 15.108 -13.312 1.000 0.930 408 ARG B O 1
ATOM 12867 N N . SER B 2 409 ? 8.914 14.421 -13.004 1.000 0.940 409 SER B N 1
ATOM 12868 C CA . SER B 2 409 ? 8.251 15.711 -13.263 1.000 0.940 409 SER B CA 1
ATOM 12869 C C . SER B 2 409 ? 8.173 16.644 -12.045 1.000 0.940 409 SER B C 1
ATOM 12870 O O . SER B 2 409 ? 7.601 17.729 -12.137 1.000 0.940 409 SER B O 1
ATOM 12878 N N . THR B 2 410 ? 8.700 16.221 -10.895 1.000 0.940 410 THR B N 1
ATOM 12879 C CA . THR B 2 410 ? 8.608 16.919 -9.605 1.000 0.940 410 THR B CA 1
ATOM 12880 C C . THR B 2 410 ? 10.001 17.184 -9.020 1.000 0.940 410 THR B C 1
ATOM 12881 O O . THR B 2 410 ? 11.020 16.798 -9.596 1.000 0.940 410 THR B O 1
ATOM 12892 N N . LYS B 2 411 ? 10.087 17.887 -7.883 1.000 0.920 411 LYS B N 1
ATOM 12893 C CA . LYS B 2 411 ? 11.384 18.307 -7.333 1.000 0.920 411 LYS B CA 1
ATOM 12894 C C . LYS B 2 411 ? 12.113 17.151 -6.642 1.000 0.920 411 LYS B C 1
ATOM 12895 O O . LYS B 2 411 ? 13.311 16.952 -6.871 1.000 0.920 411 LYS B O 1
ATOM 12914 N N . TYR B 2 412 ? 11.408 16.404 -5.803 1.000 0.950 412 TYR B N 1
ATOM 12915 C CA . TYR B 2 412 ? 11.948 15.321 -4.991 1.000 0.950 412 TYR B CA 1
ATOM 12916 C C . TYR B 2 412 ? 11.441 13.972 -5.497 1.000 0.950 412 TYR B C 1
ATOM 12917 O O . TYR B 2 412 ? 10.346 13.867 -6.043 1.000 0.950 412 TYR B O 1
ATOM 12935 N N . ALA B 2 413 ? 12.238 12.919 -5.309 1.000 0.960 413 ALA B N 1
ATOM 12936 C CA . ALA B 2 413 ? 11.815 11.563 -5.658 1.000 0.960 413 ALA B CA 1
ATOM 12937 C C . ALA B 2 413 ? 10.582 11.131 -4.844 1.000 0.960 413 ALA B C 1
ATOM 12938 O O . ALA B 2 413 ? 9.701 10.460 -5.365 1.000 0.960 413 ALA B O 1
ATOM 12945 N N . SER B 2 414 ? 10.501 11.582 -3.591 1.000 0.980 414 SER B N 1
ATOM 12946 C CA . SER B 2 414 ? 9.447 11.272 -2.623 1.000 0.980 414 SER B CA 1
ATOM 12947 C C . SER B 2 414 ? 8.095 11.948 -2.865 1.000 0.980 414 SER B C 1
ATOM 12948 O O . SER B 2 414 ? 7.147 11.624 -2.155 1.000 0.980 414 SER B O 1
ATOM 12956 N N . ASP B 2 415 ? 7.963 12.856 -3.842 1.000 0.970 415 ASP B N 1
ATOM 12957 C CA . ASP B 2 415 ? 6.734 13.645 -4.045 1.000 0.970 415 ASP B CA 1
ATOM 12958 C C . ASP B 2 415 ? 5.472 12.776 -4.258 1.000 0.970 415 ASP B C 1
ATOM 12959 O O . ASP B 2 415 ? 4.379 13.198 -3.886 1.000 0.970 415 ASP B O 1
ATOM 12968 N N . LEU B 2 416 ? 5.611 11.544 -4.773 1.000 0.970 416 LEU B N 1
ATOM 12969 C CA . LEU B 2 416 ? 4.513 10.571 -4.908 1.000 0.970 416 LEU B CA 1
ATOM 12970 C C . LEU B 2 416 ? 3.843 10.227 -3.561 1.000 0.970 416 LEU B C 1
ATOM 12971 O O . LEU B 2 416 ? 2.627 10.053 -3.503 1.000 0.970 416 LEU B O 1
ATOM 12987 N N . ALA B 2 417 ? 4.609 10.185 -2.467 1.000 0.980 417 ALA B N 1
ATOM 12988 C CA . ALA B 2 417 ? 4.109 9.826 -1.138 1.000 0.980 417 ALA B CA 1
ATOM 12989 C C . ALA B 2 417 ? 3.137 10.876 -0.557 1.000 0.980 417 ALA B C 1
ATOM 12990 O O . ALA B 2 417 ? 2.331 10.569 0.322 1.000 0.980 417 ALA B O 1
ATOM 12997 N N . LYS B 2 418 ? 3.148 12.105 -1.097 1.000 0.970 418 LYS B N 1
ATOM 12998 C CA . LYS B 2 418 ? 2.226 13.181 -0.699 1.000 0.970 418 LYS B CA 1
ATOM 12999 C C . LYS B 2 418 ? 0.770 12.871 -1.034 1.000 0.970 418 LYS B C 1
ATOM 13000 O O . LYS B 2 418 ? -0.115 13.289 -0.297 1.000 0.970 418 LYS B O 1
ATOM 13019 N N . GLY B 2 419 ? 0.527 12.110 -2.106 1.000 0.960 419 GLY B N 1
ATOM 13020 C CA . GLY B 2 419 ? -0.816 11.665 -2.496 1.000 0.960 419 GLY B CA 1
ATOM 13021 C C . GLY B 2 419 ? -1.465 10.690 -1.507 1.000 0.960 419 GLY B C 1
ATOM 13022 O O . GLY B 2 419 ? -2.669 10.476 -1.584 1.000 0.960 419 GLY B O 1
ATOM 13026 N N . TYR B 2 420 ? -0.681 10.145 -0.571 1.000 0.970 420 TYR B N 1
ATOM 13027 C CA . TYR B 2 420 ? -1.098 9.175 0.444 1.000 0.970 420 TYR B CA 1
ATOM 13028 C C . TYR B 2 420 ? -0.940 9.719 1.880 1.000 0.970 420 TYR B C 1
ATOM 13029 O O . TYR B 2 420 ? -0.908 8.953 2.835 1.000 0.970 420 TYR B O 1
ATOM 13047 N N . GLU B 2 421 ? -0.819 11.046 2.042 1.000 0.970 421 GLU B N 1
ATOM 13048 C CA . GLU B 2 421 ? -0.637 11.735 3.337 1.000 0.970 421 GLU B CA 1
ATOM 13049 C C . GLU B 2 421 ? 0.597 11.290 4.155 1.000 0.970 421 GLU B C 1
ATOM 13050 O O . GLU B 2 421 ? 0.652 11.478 5.369 1.000 0.970 421 GLU B O 1
ATOM 13062 N N . ILE B 2 422 ? 1.621 10.727 3.508 1.000 0.980 422 ILE B N 1
ATOM 13063 C CA . ILE B 2 422 ? 2.806 10.184 4.190 1.000 0.980 422 ILE B CA 1
ATOM 13064 C C . ILE B 2 422 ? 3.769 11.326 4.561 1.000 0.980 422 ILE B C 1
ATOM 13065 O O . ILE B 2 422 ? 4.179 12.069 3.661 1.000 0.980 422 ILE B O 1
ATOM 13081 N N . PRO B 2 423 ? 4.191 11.490 5.831 1.000 0.990 423 PRO B N 1
ATOM 13082 C CA . PRO B 2 423 ? 5.190 12.492 6.198 1.000 0.990 423 PRO B CA 1
ATOM 13083 C C . PRO B 2 423 ? 6.565 12.169 5.596 1.000 0.990 423 PRO B C 1
ATOM 13084 O O . PRO B 2 423 ? 7.016 11.020 5.616 1.000 0.990 423 PRO B O 1
ATOM 13095 N N . ILE B 2 424 ? 7.252 13.198 5.093 1.000 0.990 424 ILE B N 1
ATOM 13096 C CA . ILE B 2 424 ? 8.541 13.070 4.404 1.000 0.990 424 ILE B CA 1
ATOM 13097 C C . ILE B 2 424 ? 9.639 13.797 5.190 1.000 0.990 424 ILE B C 1
ATOM 13098 O O . ILE B 2 424 ? 9.499 14.960 5.581 1.000 0.990 424 ILE B O 1
ATOM 13114 N N . VAL B 2 425 ? 10.777 13.125 5.363 1.000 0.980 425 VAL B N 1
ATOM 13115 C CA . VAL B 2 425 ? 12.027 13.703 5.870 1.000 0.980 425 VAL B CA 1
ATOM 13116 C C . VAL B 2 425 ? 13.099 13.605 4.797 1.000 0.980 425 VAL B C 1
ATOM 13117 O O . VAL B 2 425 ? 13.422 12.508 4.359 1.000 0.980 425 VAL B O 1
ATOM 13130 N N . HIS B 2 426 ? 13.715 14.727 4.435 1.000 0.980 426 HIS B N 1
ATOM 13131 C CA . HIS B 2 426 ? 14.914 14.747 3.594 1.000 0.980 426 HIS B CA 1
ATOM 13132 C C . HIS B 2 426 ? 16.140 14.905 4.484 1.000 0.980 426 HIS B C 1
ATOM 13133 O O . HIS B 2 426 ? 16.189 15.841 5.288 1.000 0.980 426 HIS B O 1
ATOM 13147 N N . VAL B 2 427 ? 17.135 14.029 4.343 1.000 0.980 427 VAL B N 1
ATOM 13148 C CA . VAL B 2 427 ? 18.323 14.024 5.205 1.000 0.980 427 VAL B CA 1
ATOM 13149 C C . VAL B 2 427 ? 19.606 13.748 4.426 1.000 0.980 427 VAL B C 1
ATOM 13150 O O . VAL B 2 427 ? 19.647 12.894 3.547 1.000 0.980 427 VAL B O 1
ATOM 13163 N N . ASN B 2 428 ? 20.657 14.498 4.752 1.000 0.980 428 ASN B N 1
ATOM 13164 C CA . ASN B 2 428 ? 21.979 14.394 4.146 1.000 0.980 428 ASN B CA 1
ATOM 13165 C C . ASN B 2 428 ? 22.727 13.162 4.683 1.000 0.980 428 ASN B C 1
ATOM 13166 O O . ASN B 2 428 ? 22.988 13.075 5.885 1.000 0.980 428 ASN B O 1
ATOM 13177 N N . ALA B 2 429 ? 23.118 12.246 3.796 1.000 0.980 429 ALA B N 1
ATOM 13178 C CA . ALA B 2 429 ? 23.837 11.024 4.154 1.000 0.980 429 ALA B CA 1
ATOM 13179 C C . ALA B 2 429 ? 25.237 11.278 4.756 1.000 0.980 429 ALA B C 1
ATOM 13180 O O . ALA B 2 429 ? 25.750 10.409 5.459 1.000 0.980 429 ALA B O 1
ATOM 13187 N N . ASP B 2 430 ? 25.833 12.460 4.547 1.000 0.970 430 ASP B N 1
ATOM 13188 C CA . ASP B 2 430 ? 27.109 12.853 5.168 1.000 0.970 430 ASP B CA 1
ATOM 13189 C C . ASP B 2 430 ? 26.974 13.277 6.652 1.000 0.970 430 ASP B C 1
ATOM 13190 O O . ASP B 2 430 ? 27.991 13.496 7.314 1.000 0.970 430 ASP B O 1
ATOM 13199 N N . ASP B 2 431 ? 25.757 13.384 7.211 1.000 0.970 431 ASP B N 1
ATOM 13200 C CA . ASP B 2 431 ? 25.531 13.699 8.635 1.000 0.970 431 ASP B CA 1
ATOM 13201 C C . ASP B 2 431 ? 24.765 12.569 9.362 1.000 0.970 431 ASP B C 1
ATOM 13202 O O . ASP B 2 431 ? 23.540 12.630 9.526 1.000 0.970 431 ASP B O 1
ATOM 13211 N N . PRO B 2 432 ? 25.471 11.524 9.843 1.000 0.980 432 PRO B N 1
ATOM 13212 C CA . PRO B 2 432 ? 24.859 10.385 10.528 1.000 0.980 432 PRO B CA 1
ATOM 13213 C C . PRO B 2 432 ? 24.014 10.746 11.761 1.000 0.980 432 PRO B C 1
ATOM 13214 O O . PRO B 2 432 ? 23.061 10.037 12.071 1.000 0.980 432 PRO B O 1
ATOM 13225 N N . GLU B 2 433 ? 24.294 11.854 12.458 1.000 0.970 433 GLU B N 1
ATOM 13226 C CA . GLU B 2 433 ? 23.450 12.311 13.578 1.000 0.970 433 GLU B CA 1
ATOM 13227 C C . GLU B 2 433 ? 22.085 12.837 13.111 1.000 0.970 433 GLU B C 1
ATOM 13228 O O . GLU B 2 433 ? 21.065 12.590 13.764 1.000 0.970 433 GLU B O 1
ATOM 13240 N N . ALA B 2 434 ? 22.041 13.516 11.962 1.000 0.970 434 ALA B N 1
ATOM 13241 C CA . ALA B 2 434 ? 20.787 13.907 11.330 1.000 0.970 434 ALA B CA 1
ATOM 13242 C C . ALA B 2 434 ? 20.019 12.669 10.833 1.000 0.970 434 ALA B C 1
ATOM 13243 O O . ALA B 2 434 ? 18.804 12.591 11.014 1.000 0.970 434 ALA B O 1
ATOM 13250 N N . CYS B 2 435 ? 20.726 11.663 10.305 1.000 0.980 435 CYS B N 1
ATOM 13251 C CA . CYS B 2 435 ? 20.134 10.383 9.902 1.000 0.980 435 CYS B CA 1
ATOM 13252 C C . CYS B 2 435 ? 19.486 9.644 11.092 1.000 0.980 435 CYS B C 1
ATOM 13253 O O . CYS B 2 435 ? 18.339 9.214 10.993 1.000 0.980 435 CYS B O 1
ATOM 13261 N N . LEU B 2 436 ? 20.156 9.573 12.250 1.000 0.980 436 LEU B N 1
ATOM 13262 C CA . LEU B 2 436 ? 19.571 9.023 13.486 1.000 0.980 436 LEU B CA 1
ATOM 13263 C C . LEU B 2 436 ? 18.358 9.835 13.977 1.000 0.980 436 LEU B C 1
ATOM 13264 O O . LEU B 2 436 ? 17.383 9.263 14.463 1.000 0.980 436 LEU B O 1
ATOM 13280 N N . SER B 2 437 ? 18.385 11.164 13.820 1.000 0.970 437 SER B N 1
ATOM 13281 C CA . SER B 2 437 ? 17.238 12.027 14.153 1.000 0.970 437 SER B CA 1
ATOM 13282 C C . SER B 2 437 ? 16.020 11.714 13.269 1.000 0.970 437 SER B C 1
ATOM 13283 O O . SER B 2 437 ? 14.896 11.674 13.770 1.000 0.970 437 SER B O 1
ATOM 13291 N N . ALA B 2 438 ? 16.235 11.430 11.978 1.000 0.980 438 ALA B N 1
ATOM 13292 C CA . ALA B 2 438 ? 15.189 10.985 11.055 1.000 0.980 438 ALA B CA 1
ATOM 13293 C C . ALA B 2 438 ? 14.631 9.597 11.430 1.000 0.980 438 ALA B C 1
ATOM 13294 O O . ALA B 2 438 ? 13.415 9.416 11.447 1.000 0.980 438 ALA B O 1
ATOM 13301 N N . VAL B 2 439 ? 15.495 8.645 11.808 1.000 0.980 439 VAL B N 1
ATOM 13302 C CA . VAL B 2 439 ? 15.080 7.309 12.279 1.000 0.980 439 VAL B CA 1
ATOM 13303 C C . VAL B 2 439 ? 14.215 7.390 13.534 1.000 0.980 439 VAL B C 1
ATOM 13304 O O . VAL B 2 439 ? 13.128 6.809 13.559 1.000 0.980 439 VAL B O 1
ATOM 13317 N N . LYS B 2 440 ? 14.649 8.149 14.552 1.000 0.970 440 LYS B N 1
ATOM 13318 C CA . LYS B 2 440 ? 13.845 8.408 15.758 1.000 0.970 440 LYS B CA 1
ATOM 13319 C C . LYS B 2 440 ? 12.462 8.953 15.381 1.000 0.970 440 LYS B C 1
ATOM 13320 O O . LYS B 2 440 ? 11.462 8.509 15.938 1.000 0.970 440 LYS B O 1
ATOM 13339 N N . PHE B 2 441 ? 12.393 9.880 14.421 1.000 0.980 441 PHE B N 1
ATOM 13340 C CA . PHE B 2 441 ? 11.125 10.473 13.993 1.000 0.980 441 PHE B CA 1
ATOM 13341 C C . PHE B 2 441 ? 10.188 9.443 13.346 1.000 0.980 441 PHE B C 1
ATOM 13342 O O . PHE B 2 441 ? 9.034 9.339 13.755 1.000 0.980 441 PHE B O 1
ATOM 13359 N N . ALA B 2 442 ? 10.704 8.646 12.404 1.000 0.980 442 ALA B N 1
ATOM 13360 C CA . ALA B 2 442 ? 9.946 7.629 11.677 1.000 0.980 442 ALA B CA 1
ATOM 13361 C C . ALA B 2 442 ? 9.391 6.533 12.601 1.000 0.980 442 ALA B C 1
ATOM 13362 O O . ALA B 2 442 ? 8.199 6.220 12.562 1.000 0.980 442 ALA B O 1
ATOM 13369 N N . VAL B 2 443 ? 10.241 5.980 13.475 1.000 0.980 443 VAL B N 1
ATOM 13370 C CA . VAL B 2 443 ? 9.853 4.903 14.401 1.000 0.980 443 VAL B CA 1
ATOM 13371 C C . VAL B 2 443 ? 8.842 5.404 15.438 1.000 0.980 443 VAL B C 1
ATOM 13372 O O . VAL B 2 443 ? 7.885 4.694 15.751 1.000 0.980 443 VAL B O 1
ATOM 13385 N N . GLU B 2 444 ? 8.997 6.631 15.950 1.000 0.970 444 GLU B N 1
ATOM 13386 C CA . GLU B 2 444 ? 8.014 7.216 16.868 1.000 0.970 444 GLU B CA 1
ATOM 13387 C C . GLU B 2 444 ? 6.692 7.598 16.182 1.000 0.970 444 GLU B C 1
ATOM 13388 O O . GLU B 2 444 ? 5.639 7.421 16.798 1.000 0.970 444 GLU B O 1
ATOM 13400 N N . TYR B 2 445 ? 6.709 8.081 14.931 1.000 0.980 445 TYR B N 1
ATOM 13401 C CA . TYR B 2 445 ? 5.485 8.397 14.184 1.000 0.980 445 TYR B CA 1
ATOM 13402 C C . TYR B 2 445 ? 4.679 7.125 13.901 1.000 0.980 445 TYR B C 1
ATOM 13403 O O . TYR B 2 445 ? 3.520 7.047 14.318 1.000 0.980 445 TYR B O 1
ATOM 13421 N N . ARG B 2 446 ? 5.312 6.089 13.319 1.000 0.970 446 ARG B N 1
ATOM 13422 C CA . ARG B 2 446 ? 4.672 4.782 13.076 1.000 0.970 446 ARG B CA 1
ATOM 13423 C C . ARG B 2 446 ? 4.042 4.242 14.360 1.000 0.970 446 ARG B C 1
ATOM 13424 O O . ARG B 2 446 ? 2.892 3.837 14.357 1.000 0.970 446 ARG B O 1
ATOM 13445 N N . LYS B 2 447 ? 4.767 4.295 15.482 1.000 0.960 447 LYS B N 1
ATOM 13446 C CA . LYS B 2 447 ? 4.292 3.822 16.794 1.000 0.960 447 LYS B CA 1
ATOM 13447 C C . LYS B 2 447 ? 3.149 4.655 17.401 1.000 0.960 447 LYS B C 1
ATOM 13448 O O . LYS B 2 447 ? 2.500 4.187 18.334 1.000 0.960 447 LYS B O 1
ATOM 13467 N N . THR B 2 448 ? 2.939 5.886 16.936 1.000 0.960 448 THR B N 1
ATOM 13468 C CA . THR B 2 448 ? 1.896 6.790 17.452 1.000 0.960 448 THR B CA 1
ATOM 13469 C C . THR B 2 448 ? 0.623 6.753 16.601 1.000 0.960 448 THR B C 1
ATOM 13470 O O . THR B 2 448 ? -0.466 6.905 17.153 1.000 0.960 448 THR B O 1
ATOM 13481 N N . PHE B 2 449 ? 0.751 6.557 15.283 1.000 0.970 449 PHE B N 1
ATOM 13482 C CA . PHE B 2 449 ? -0.349 6.709 14.318 1.000 0.970 449 PHE B CA 1
ATOM 13483 C C . PHE B 2 449 ? -0.578 5.498 13.401 1.000 0.970 449 PHE B C 1
ATOM 13484 O O . PHE B 2 449 ? -1.550 5.496 12.654 1.000 0.970 449 PHE B O 1
ATOM 13501 N N . ASN B 2 450 ? 0.286 4.479 13.459 1.000 0.960 450 ASN B N 1
ATOM 13502 C CA . ASN B 2 450 ? 0.217 3.236 12.679 1.000 0.960 450 ASN B CA 1
ATOM 13503 C C . ASN B 2 450 ? 0.122 3.467 11.153 1.000 0.960 450 ASN B C 1
ATOM 13504 O O . ASN B 2 450 ? -0.528 2.716 10.430 1.000 0.960 450 ASN B O 1
ATOM 13515 N N . LYS B 2 451 ? 0.804 4.516 10.677 1.000 0.970 451 LYS B N 1
ATOM 13516 C CA . LYS B 2 451 ? 0.889 4.962 9.279 1.000 0.970 451 LYS B CA 1
ATOM 13517 C C . LYS B 2 451 ? 2.323 4.912 8.751 1.000 0.970 451 LYS B C 1
ATOM 13518 O O . LYS B 2 451 ? 3.279 4.882 9.533 1.000 0.970 451 LYS B O 1
ATOM 13537 N N . ASP B 2 452 ? 2.449 4.924 7.427 1.000 0.980 452 ASP B N 1
ATOM 13538 C CA . ASP B 2 452 ? 3.726 4.950 6.712 1.000 0.980 452 ASP B CA 1
ATOM 13539 C C . ASP B 2 452 ? 4.541 6.214 7.016 1.000 0.980 452 ASP B C 1
ATOM 13540 O O . ASP B 2 452 ? 4.000 7.273 7.338 1.000 0.980 452 ASP B O 1
ATOM 13549 N N . PHE B 2 453 ? 5.862 6.128 6.858 1.000 0.990 453 PHE B N 1
ATOM 13550 C CA . PHE B 2 453 ? 6.760 7.280 6.966 1.000 0.990 453 PHE B CA 1
ATOM 13551 C C . PHE B 2 453 ? 7.913 7.161 5.969 1.000 0.990 453 PHE B C 1
ATOM 13552 O O . PHE B 2 453 ? 8.451 6.066 5.786 1.000 0.990 453 PHE B O 1
ATOM 13569 N N . LEU B 2 454 ? 8.331 8.276 5.355 1.000 0.990 454 LEU B N 1
ATOM 13570 C CA . LEU B 2 454 ? 9.362 8.270 4.315 1.000 0.990 454 LEU B CA 1
ATOM 13571 C C . LEU B 2 454 ? 10.614 9.074 4.697 1.000 0.990 454 LEU B C 1
ATOM 13572 O O . LEU B 2 454 ? 10.550 10.262 5.015 1.000 0.990 454 LEU B O 1
ATOM 13588 N N . ILE B 2 455 ? 11.777 8.429 4.579 1.000 0.990 455 ILE B N 1
ATOM 13589 C CA . ILE B 2 455 ? 13.106 9.037 4.697 1.000 0.990 455 ILE B CA 1
ATOM 13590 C C . ILE B 2 455 ? 13.757 9.102 3.305 1.000 0.990 455 ILE B C 1
ATOM 13591 O O . ILE B 2 455 ? 14.184 8.093 2.748 1.000 0.990 455 ILE B O 1
ATOM 13607 N N . ASP B 2 456 ? 13.865 10.301 2.741 1.000 0.990 456 ASP B N 1
ATOM 13608 C CA . ASP B 2 456 ? 14.667 10.592 1.552 1.000 0.990 456 ASP B CA 1
ATOM 13609 C C . ASP B 2 456 ? 16.126 10.792 1.996 1.000 0.990 456 ASP B C 1
ATOM 13610 O O . ASP B 2 456 ? 16.521 11.872 2.450 1.000 0.990 456 ASP B O 1
ATOM 13619 N N . LEU B 2 457 ? 16.908 9.708 1.951 1.000 0.990 457 LEU B N 1
ATOM 13620 C CA . LEU B 2 457 ? 18.313 9.676 2.358 1.000 0.990 457 LEU B CA 1
ATOM 13621 C C . LEU B 2 457 ? 19.176 10.128 1.175 1.000 0.990 457 LEU B C 1
ATOM 13622 O O . LEU B 2 457 ? 19.539 9.331 0.310 1.000 0.990 457 LEU B O 1
ATOM 13638 N N . ILE B 2 458 ? 19.481 11.423 1.133 1.000 0.980 458 ILE B N 1
ATOM 13639 C CA . ILE B 2 458 ? 20.171 12.071 0.018 1.000 0.980 458 ILE B CA 1
ATOM 13640 C C . ILE B 2 458 ? 21.685 11.941 0.194 1.000 0.980 458 ILE B C 1
ATOM 13641 O O . ILE B 2 458 ? 22.293 12.559 1.069 1.000 0.980 458 ILE B O 1
ATOM 13657 N N . GLY B 2 459 ? 22.291 11.146 -0.679 1.000 0.970 459 GLY B N 1
ATOM 13658 C CA . GLY B 2 459 ? 23.723 10.894 -0.776 1.000 0.970 459 GLY B CA 1
ATOM 13659 C C . GLY B 2 459 ? 24.232 11.109 -2.200 1.000 0.970 459 GLY B C 1
ATOM 13660 O O . GLY B 2 459 ? 23.820 12.036 -2.895 1.000 0.970 459 GLY B O 1
ATOM 13664 N N . TYR B 2 460 ? 25.149 10.256 -2.645 1.000 0.960 460 TYR B N 1
ATOM 13665 C CA . TYR B 2 460 ? 25.675 10.214 -4.013 1.000 0.960 460 TYR B CA 1
ATOM 13666 C C . TYR B 2 460 ? 26.149 8.794 -4.361 1.000 0.960 460 TYR B C 1
ATOM 13667 O O . TYR B 2 460 ? 26.128 7.897 -3.523 1.000 0.960 460 TYR B O 1
ATOM 13685 N N . ARG B 2 461 ? 26.584 8.569 -5.608 1.000 0.950 461 ARG B N 1
ATOM 13686 C CA . ARG B 2 461 ? 27.132 7.283 -6.074 1.000 0.950 461 ARG B CA 1
ATOM 13687 C C . ARG B 2 461 ? 28.617 7.437 -6.407 1.000 0.950 461 ARG B C 1
ATOM 13688 O O . ARG B 2 461 ? 28.946 8.098 -7.390 1.000 0.950 461 ARG B O 1
ATOM 13709 N N . ARG B 2 462 ? 29.524 6.837 -5.623 1.000 0.920 462 ARG B N 1
ATOM 13710 C CA . ARG B 2 462 ? 30.982 7.036 -5.798 1.000 0.920 462 ARG B CA 1
ATOM 13711 C C . ARG B 2 462 ? 31.558 6.472 -7.111 1.000 0.920 462 ARG B C 1
ATOM 13712 O O . ARG B 2 462 ? 32.553 7.000 -7.601 1.000 0.920 462 ARG B O 1
ATOM 13733 N N . TYR B 2 463 ? 30.906 5.474 -7.715 1.000 0.900 463 TYR B N 1
ATOM 13734 C CA . TYR B 2 463 ? 31.289 4.844 -8.996 1.000 0.900 463 TYR B CA 1
ATOM 13735 C C . TYR B 2 463 ? 30.184 4.970 -10.064 1.000 0.900 463 TYR B C 1
ATOM 13736 O O . TYR B 2 463 ? 29.171 5.644 -9.850 1.000 0.900 463 TYR B O 1
ATOM 13754 N N . GLY B 2 464 ? 30.362 4.304 -11.213 1.000 0.870 464 GLY B N 1
ATOM 13755 C CA . GLY B 2 464 ? 29.309 4.068 -12.209 1.000 0.870 464 GLY B CA 1
ATOM 13756 C C . GLY B 2 464 ? 28.088 3.342 -11.647 1.000 0.870 464 GLY B C 1
ATOM 13757 O O . GLY B 2 464 ? 28.026 3.005 -10.461 1.000 0.870 464 GLY B O 1
ATOM 13761 N N . HIS B 2 465 ? 27.079 3.109 -12.489 1.000 0.860 465 HIS B N 1
ATOM 13762 C CA . HIS B 2 465 ? 25.860 2.414 -12.064 1.000 0.860 465 HIS B CA 1
ATOM 13763 C C . HIS B 2 465 ? 26.194 1.056 -11.415 1.000 0.860 465 HIS B C 1
ATOM 13764 O O . HIS B 2 465 ? 25.687 0.739 -10.336 1.000 0.860 465 HIS B O 1
ATOM 13778 N N . ASN B 2 466 ? 27.133 0.343 -12.038 1.000 0.850 466 ASN B N 1
ATOM 13779 C CA . ASN B 2 466 ? 27.953 -0.735 -11.485 1.000 0.850 466 ASN B CA 1
ATOM 13780 C C . ASN B 2 466 ? 29.422 -0.460 -11.871 1.000 0.850 466 ASN B C 1
ATOM 13781 O O . ASN B 2 466 ? 29.698 0.417 -12.680 1.000 0.850 466 ASN B O 1
ATOM 13792 N N . GLU B 2 467 ? 30.384 -1.200 -11.335 1.000 0.810 467 GLU B N 1
ATOM 13793 C CA . GLU B 2 467 ? 31.819 -0.886 -11.449 1.000 0.810 467 GLU B CA 1
ATOM 13794 C C . GLU B 2 467 ? 32.447 -1.218 -12.820 1.000 0.810 467 GLU B C 1
ATOM 13795 O O . GLU B 2 467 ? 33.643 -1.016 -13.011 1.000 0.810 467 GLU B O 1
ATOM 13807 N N . MET B 2 468 ? 31.646 -1.694 -13.780 1.000 0.800 468 MET B N 1
ATOM 13808 C CA . MET B 2 468 ? 32.022 -1.840 -15.197 1.000 0.800 468 MET B CA 1
ATOM 13809 C C . MET B 2 468 ? 31.585 -0.641 -16.063 1.000 0.800 468 MET B C 1
ATOM 13810 O O . MET B 2 468 ? 31.832 -0.637 -17.267 1.000 0.800 468 MET B O 1
ATOM 13824 N N . ASP B 2 469 ? 30.891 0.334 -15.474 1.000 0.860 469 ASP B N 1
ATOM 13825 C CA . ASP B 2 469 ? 30.333 1.522 -16.125 1.000 0.860 469 ASP B CA 1
ATOM 13826 C C . ASP B 2 469 ? 31.208 2.760 -15.836 1.000 0.860 469 ASP B C 1
ATOM 13827 O O . ASP B 2 469 ? 31.647 2.953 -14.701 1.000 0.860 469 ASP B O 1
ATOM 13836 N N . GLU B 2 470 ? 31.468 3.595 -16.850 1.000 0.870 470 GLU B N 1
ATOM 13837 C CA . GLU B 2 470 ? 32.280 4.822 -16.739 1.000 0.870 470 GLU B CA 1
ATOM 13838 C C . GLU B 2 470 ? 31.375 6.063 -16.854 1.000 0.870 470 GLU B C 1
ATOM 13839 O O . GLU B 2 470 ? 31.148 6.587 -17.954 1.000 0.870 470 GLU B O 1
ATOM 13851 N N . PRO B 2 471 ? 30.844 6.560 -15.723 1.000 0.900 471 PRO B N 1
ATOM 13852 C CA . PRO B 2 471 ? 29.802 7.579 -15.705 1.000 0.900 471 PRO B CA 1
ATOM 13853 C C . PRO B 2 471 ? 30.342 8.983 -15.996 1.000 0.900 471 PRO B C 1
ATOM 13854 O O . PRO B 2 471 ? 29.564 9.903 -16.234 1.000 0.900 471 PRO B O 1
ATOM 13865 N N . SER B 2 472 ? 31.664 9.179 -16.029 1.000 0.910 472 SER B N 1
ATOM 13866 C CA . SER B 2 472 ? 32.270 10.450 -16.453 1.000 0.910 472 SER B CA 1
ATOM 13867 C C . SER B 2 472 ? 31.998 10.745 -17.934 1.000 0.910 472 SER B C 1
ATOM 13868 O O . SER B 2 472 ? 32.169 11.881 -18.368 1.000 0.910 472 SER B O 1
ATOM 13876 N N . THR B 2 473 ? 31.561 9.738 -18.701 1.000 0.920 473 THR B N 1
ATOM 13877 C CA . THR B 2 473 ? 31.102 9.869 -20.093 1.000 0.920 473 THR B CA 1
ATOM 13878 C C . THR B 2 473 ? 29.825 10.708 -20.202 1.000 0.920 473 THR B C 1
ATOM 13879 O O . THR B 2 473 ? 29.672 11.462 -21.160 1.000 0.920 473 THR B O 1
ATOM 13890 N N . THR B 2 474 ? 28.920 10.596 -19.224 1.000 0.920 474 THR B N 1
ATOM 13891 C CA . THR B 2 474 ? 27.593 11.239 -19.224 1.000 0.920 474 THR B CA 1
ATOM 13892 C C . THR B 2 474 ? 27.458 12.333 -18.165 1.000 0.920 474 THR B C 1
ATOM 13893 O O . THR B 2 474 ? 26.828 13.351 -18.428 1.000 0.920 474 THR B O 1
ATOM 13904 N N . GLN B 2 475 ? 28.105 12.190 -17.003 1.000 0.920 475 GLN B N 1
ATOM 13905 C CA . GLN B 2 475 ? 28.091 13.164 -15.903 1.000 0.920 475 GLN B CA 1
ATOM 13906 C C . GLN B 2 475 ? 29.510 13.627 -15.483 1.000 0.920 475 GLN B C 1
ATOM 13907 O O . GLN B 2 475 ? 29.877 13.535 -14.306 1.000 0.920 475 GLN B O 1
ATOM 13921 N N . PRO B 2 476 ? 30.341 14.170 -16.399 1.000 0.920 476 PRO B N 1
ATOM 13922 C CA . PRO B 2 476 ? 31.737 14.524 -16.109 1.000 0.920 476 PRO B CA 1
ATOM 13923 C C . PRO B 2 476 ? 31.905 15.493 -14.926 1.000 0.920 476 PRO B C 1
ATOM 13924 O O . PRO B 2 476 ? 32.819 15.325 -14.120 1.000 0.920 476 PRO B O 1
ATOM 13935 N N . MET B 2 477 ? 31.018 16.486 -14.781 1.000 0.900 477 MET B N 1
ATOM 13936 C CA . MET B 2 477 ? 31.103 17.467 -13.687 1.000 0.900 477 MET B CA 1
ATOM 13937 C C . MET B 2 477 ? 30.686 16.893 -12.325 1.000 0.900 477 MET B C 1
ATOM 13938 O O . MET B 2 477 ? 31.299 17.231 -11.314 1.000 0.900 477 MET B O 1
ATOM 13952 N N . LEU B 2 478 ? 29.693 15.995 -12.290 1.000 0.900 478 LEU B N 1
ATOM 13953 C CA . LEU B 2 478 ? 29.289 15.300 -11.062 1.000 0.900 478 LEU B CA 1
ATOM 13954 C C . LEU B 2 478 ? 30.447 14.453 -10.527 1.000 0.900 478 LEU B C 1
ATOM 13955 O O . LEU B 2 478 ? 30.771 14.516 -9.344 1.000 0.900 478 LEU B O 1
ATOM 13971 N N . TYR B 2 479 ? 31.112 13.701 -11.407 1.000 0.920 479 TYR B N 1
ATOM 13972 C CA . TYR B 2 479 ? 32.187 12.801 -11.001 1.000 0.920 479 TYR B CA 1
ATOM 13973 C C . TYR B 2 479 ? 33.509 13.517 -10.698 1.000 0.920 479 TYR B C 1
ATOM 13974 O O . TYR B 2 479 ? 34.267 13.036 -9.857 1.000 0.920 479 TYR B O 1
ATOM 13992 N N . ASP B 2 480 ? 33.767 14.699 -11.265 1.000 0.930 480 ASP B N 1
ATOM 13993 C CA . ASP B 2 480 ? 34.843 15.579 -10.788 1.000 0.930 480 ASP B CA 1
ATOM 13994 C C . ASP B 2 480 ? 34.587 16.090 -9.354 1.000 0.930 480 ASP B C 1
ATOM 13995 O O . ASP B 2 480 ? 35.519 16.131 -8.546 1.000 0.930 480 ASP B O 1
ATOM 14004 N N . ALA B 2 481 ? 33.331 16.399 -9.002 1.000 0.920 481 ALA B N 1
ATOM 14005 C CA . ALA B 2 481 ? 32.954 16.757 -7.634 1.000 0.920 481 ALA B CA 1
ATOM 14006 C C . ALA B 2 481 ? 33.075 15.560 -6.670 1.000 0.920 481 ALA B C 1
ATOM 14007 O O . ALA B 2 481 ? 33.763 15.667 -5.656 1.000 0.920 481 ALA B O 1
ATOM 14014 N N . VAL B 2 482 ? 32.498 14.401 -7.014 1.000 0.940 482 VAL B N 1
ATOM 14015 C CA . VAL B 2 482 ? 32.545 13.161 -6.206 1.000 0.940 482 VAL B CA 1
ATOM 14016 C C . VAL B 2 482 ? 33.983 12.718 -5.903 1.000 0.940 482 VAL B C 1
ATOM 14017 O O . VAL B 2 482 ? 34.291 12.374 -4.763 1.000 0.940 482 VAL B O 1
ATOM 14030 N N . ARG B 2 483 ? 34.900 12.777 -6.882 1.000 0.930 483 ARG B N 1
ATOM 14031 C CA . ARG B 2 483 ? 36.325 12.431 -6.679 1.000 0.930 483 ARG B CA 1
ATOM 14032 C C . ARG B 2 483 ? 37.049 13.356 -5.695 1.000 0.930 483 ARG B C 1
ATOM 14033 O O . ARG B 2 483 ? 38.052 12.949 -5.118 1.000 0.930 483 ARG B O 1
ATOM 14054 N N . LYS B 2 484 ? 36.575 14.594 -5.526 1.000 0.940 484 LYS B N 1
ATOM 14055 C CA . LYS B 2 484 ? 37.135 15.609 -4.610 1.000 0.940 484 LYS B CA 1
ATOM 14056 C C . LYS B 2 484 ? 36.403 15.665 -3.268 1.000 0.940 484 LYS B C 1
ATOM 14057 O O . LYS B 2 484 ? 36.787 16.452 -2.403 1.000 0.940 484 LYS B O 1
ATOM 14076 N N . HIS B 2 485 ? 35.349 14.869 -3.108 1.000 0.950 485 HIS B N 1
ATOM 14077 C CA . HIS B 2 485 ? 34.520 14.829 -1.913 1.000 0.950 485 HIS B CA 1
ATOM 14078 C C . HIS B 2 485 ? 34.990 13.705 -0.972 1.000 0.950 485 HIS B C 1
ATOM 14079 O O . HIS B 2 485 ? 35.164 12.572 -1.445 1.000 0.950 485 HIS B O 1
ATOM 14093 N N . PRO B 2 486 ? 35.207 13.975 0.331 1.000 0.960 486 PRO B N 1
ATOM 14094 C CA . PRO B 2 486 ? 35.539 12.940 1.315 1.000 0.960 486 PRO B CA 1
ATOM 14095 C C . PRO B 2 486 ? 34.387 11.933 1.488 1.000 0.960 486 PRO B C 1
ATOM 14096 O O . PRO B 2 486 ? 33.288 12.130 0.972 1.000 0.960 486 PRO B O 1
ATOM 14107 N N . THR B 2 487 ? 34.640 10.814 2.166 1.000 0.970 487 THR B N 1
ATOM 14108 C CA . THR B 2 487 ? 33.610 9.796 2.443 1.000 0.970 487 THR B CA 1
ATOM 14109 C C . THR B 2 487 ? 32.806 10.139 3.699 1.000 0.970 487 THR B C 1
ATOM 14110 O O . THR B 2 487 ? 33.301 10.851 4.574 1.000 0.970 487 THR B O 1
ATOM 14121 N N . VAL B 2 488 ? 31.593 9.583 3.831 1.000 0.970 488 VAL B N 1
ATOM 14122 C CA . VAL B 2 488 ? 30.728 9.753 5.020 1.000 0.970 488 VAL B CA 1
ATOM 14123 C C . VAL B 2 488 ? 31.495 9.440 6.310 1.000 0.970 488 VAL B C 1
ATOM 14124 O O . VAL B 2 488 ? 31.496 10.221 7.261 1.000 0.970 488 VAL B O 1
ATOM 14137 N N . LYS B 2 489 ? 32.215 8.311 6.322 1.000 0.970 489 LYS B N 1
ATOM 14138 C CA . LYS B 2 489 ? 33.051 7.872 7.444 1.000 0.970 489 LYS B CA 1
ATOM 14139 C C . LYS B 2 489 ? 34.179 8.862 7.750 1.000 0.970 489 LYS B C 1
ATOM 14140 O O . LYS B 2 489 ? 34.438 9.122 8.922 1.000 0.970 489 LYS B O 1
ATOM 14159 N N . GLN B 2 490 ? 34.833 9.436 6.736 1.000 0.970 490 GLN B N 1
ATOM 14160 C CA . GLN B 2 490 ? 35.891 10.426 6.950 1.000 0.970 490 GLN B CA 1
ATOM 14161 C C . GLN B 2 490 ? 35.331 11.738 7.528 1.000 0.970 490 GLN B C 1
ATOM 14162 O O . GLN B 2 490 ? 35.855 12.236 8.522 1.000 0.970 490 GLN B O 1
ATOM 14176 N N . ILE B 2 491 ? 34.228 12.250 6.970 1.000 0.970 491 ILE B N 1
ATOM 14177 C CA . ILE B 2 491 ? 33.527 13.450 7.462 1.000 0.970 491 ILE B CA 1
ATOM 14178 C C . ILE B 2 491 ? 33.120 13.268 8.931 1.000 0.970 491 ILE B C 1
ATOM 14179 O O . ILE B 2 491 ? 33.355 14.144 9.767 1.000 0.970 491 ILE B O 1
ATOM 14195 N N . PHE B 2 492 ? 32.546 12.109 9.264 1.000 0.980 492 PHE B N 1
ATOM 14196 C CA . PHE B 2 492 ? 32.093 11.803 10.617 1.000 0.980 492 PHE B CA 1
ATOM 14197 C C . PHE B 2 492 ? 33.260 11.604 11.599 1.000 0.980 492 PHE B C 1
ATOM 14198 O O . PHE B 2 492 ? 33.197 12.102 12.723 1.000 0.980 492 PHE B O 1
ATOM 14215 N N . ALA B 2 493 ? 34.360 10.967 11.179 1.000 0.980 493 ALA B N 1
ATOM 14216 C CA . ALA B 2 493 ? 35.575 10.849 11.987 1.000 0.980 493 ALA B CA 1
ATOM 14217 C C . ALA B 2 493 ? 36.180 12.224 12.322 1.000 0.980 493 ALA B C 1
ATOM 14218 O O . ALA B 2 493 ? 36.435 12.516 13.492 1.000 0.980 493 ALA B O 1
ATOM 14225 N N . GLU B 2 494 ? 36.350 13.096 11.322 1.000 0.970 494 GLU B N 1
ATOM 14226 C CA . GLU B 2 494 ? 36.883 14.452 11.512 1.000 0.970 494 GLU B CA 1
ATOM 14227 C C . GLU B 2 494 ? 35.974 15.296 12.430 1.000 0.970 494 GLU B C 1
ATOM 14228 O O . GLU B 2 494 ? 36.473 16.016 13.302 1.000 0.970 494 GLU B O 1
ATOM 14240 N N . LYS B 2 495 ? 34.642 15.157 12.313 1.000 0.960 495 LYS B N 1
ATOM 14241 C CA . LYS B 2 495 ? 33.653 15.773 13.222 1.000 0.960 495 LYS B CA 1
ATOM 14242 C C . LYS B 2 495 ? 33.838 15.292 14.668 1.000 0.960 495 LYS B C 1
ATOM 14243 O O . LYS B 2 495 ? 34.001 16.115 15.567 1.000 0.960 495 LYS B O 1
ATOM 14262 N N . LEU B 2 496 ? 33.861 13.976 14.900 1.000 0.970 496 LEU B N 1
ATOM 14263 C CA . LEU B 2 496 ? 33.948 13.399 16.248 1.000 0.970 496 LEU B CA 1
ATOM 14264 C C . LEU B 2 496 ? 35.300 13.653 16.934 1.000 0.970 496 LEU B C 1
ATOM 14265 O O . LEU B 2 496 ? 35.323 13.835 18.152 1.000 0.970 496 LEU B O 1
ATOM 14281 N N . VAL B 2 497 ? 36.404 13.725 16.182 1.000 0.970 497 VAL B N 1
ATOM 14282 C CA . VAL B 2 497 ? 37.718 14.141 16.710 1.000 0.970 497 VAL B CA 1
ATOM 14283 C C . VAL B 2 497 ? 37.712 15.625 17.080 1.000 0.970 497 VAL B C 1
ATOM 14284 O O . VAL B 2 497 ? 38.137 15.990 18.176 1.000 0.970 497 VAL B O 1
ATOM 14297 N N . LYS B 2 498 ? 37.173 16.493 16.214 1.000 0.960 498 LYS B N 1
ATOM 14298 C CA . LYS B 2 498 ? 37.066 17.940 16.468 1.000 0.960 498 LYS B CA 1
ATOM 14299 C C . LYS B 2 498 ? 36.175 18.275 17.669 1.000 0.960 498 LYS B C 1
ATOM 14300 O O . LYS B 2 498 ? 36.418 19.271 18.346 1.000 0.960 498 LYS B O 1
ATOM 14319 N N . GLU B 2 499 ? 35.159 17.458 17.935 1.000 0.950 499 GLU B N 1
ATOM 14320 C CA . GLU B 2 499 ? 34.291 17.574 19.113 1.000 0.950 499 GLU B CA 1
ATOM 14321 C C . GLU B 2 499 ? 34.820 16.824 20.353 1.000 0.950 499 GLU B C 1
ATOM 14322 O O . GLU B 2 499 ? 34.233 16.939 21.428 1.000 0.950 499 GLU B O 1
ATOM 14334 N N . GLY B 2 500 ? 35.936 16.092 20.239 1.000 0.940 500 GLY B N 1
ATOM 14335 C CA . GLY B 2 500 ? 36.572 15.378 21.352 1.000 0.940 500 GLY B CA 1
ATOM 14336 C C . GLY B 2 500 ? 35.827 14.125 21.831 1.000 0.940 500 GLY B C 1
ATOM 14337 O O . GLY B 2 500 ? 36.044 13.687 22.958 1.000 0.940 500 GLY B O 1
ATOM 14341 N N . VAL B 2 501 ? 34.947 13.554 21.000 1.000 0.940 501 VAL B N 1
ATOM 14342 C CA . VAL B 2 501 ? 34.188 12.325 21.306 1.000 0.940 501 VAL B CA 1
ATOM 14343 C C . VAL B 2 501 ? 35.058 11.077 21.121 1.000 0.940 501 VAL B C 1
ATOM 14344 O O . VAL B 2 501 ? 34.946 10.126 21.892 1.000 0.940 501 VAL B O 1
ATOM 14357 N N . VAL B 2 502 ? 35.951 11.092 20.126 1.000 0.950 502 VAL B N 1
ATOM 14358 C CA . VAL B 2 502 ? 36.974 10.059 19.880 1.000 0.950 502 VAL B CA 1
ATOM 14359 C C . VAL B 2 502 ? 38.327 10.721 19.594 1.000 0.950 502 VAL B C 1
ATOM 14360 O O . VAL B 2 502 ? 38.390 11.918 19.324 1.000 0.950 502 VAL B O 1
ATOM 14373 N N . THR B 2 503 ? 39.420 9.957 19.630 1.000 0.950 503 THR B N 1
ATOM 14374 C CA . THR B 2 503 ? 40.763 10.430 19.245 1.000 0.950 503 THR B CA 1
ATOM 14375 C C . THR B 2 503 ? 41.208 9.799 17.925 1.000 0.950 503 THR B C 1
ATOM 14376 O O . THR B 2 503 ? 40.763 8.705 17.584 1.000 0.950 503 THR B O 1
ATOM 14387 N N . GLU B 2 504 ? 42.129 10.431 17.191 1.000 0.950 504 GLU B N 1
ATOM 14388 C CA . GLU B 2 504 ? 42.682 9.864 15.943 1.000 0.950 504 GLU B CA 1
ATOM 14389 C C . GLU B 2 504 ? 43.351 8.493 16.146 1.000 0.950 504 GLU B C 1
ATOM 14390 O O . GLU B 2 504 ? 43.307 7.644 15.258 1.000 0.950 504 GLU B O 1
ATOM 14402 N N . GLU B 2 505 ? 43.908 8.230 17.331 1.000 0.950 505 GLU B N 1
ATOM 14403 C CA . GLU B 2 505 ? 44.447 6.913 17.685 1.000 0.950 505 GLU B CA 1
ATOM 14404 C C . GLU B 2 505 ? 43.335 5.851 17.801 1.000 0.950 505 GLU B C 1
ATOM 14405 O O . GLU B 2 505 ? 43.512 4.725 17.337 1.000 0.950 505 GLU B O 1
ATOM 14417 N N . VAL B 2 506 ? 42.156 6.212 18.328 1.000 0.950 506 VAL B N 1
ATOM 14418 C CA . VAL B 2 506 ? 40.964 5.344 18.310 1.000 0.950 506 VAL B CA 1
ATOM 14419 C C . VAL B 2 506 ? 40.470 5.124 16.878 1.000 0.950 506 VAL B C 1
ATOM 14420 O O . VAL B 2 506 ? 40.244 3.974 16.506 1.000 0.950 506 VAL B O 1
ATOM 14433 N N . VAL B 2 507 ? 40.383 6.175 16.050 1.000 0.960 507 VAL B N 1
ATOM 14434 C CA . VAL B 2 507 ? 39.970 6.062 14.633 1.000 0.960 507 VAL B CA 1
ATOM 14435 C C . VAL B 2 507 ? 40.860 5.066 13.880 1.000 0.960 507 VAL B C 1
ATOM 14436 O O . VAL B 2 507 ? 40.357 4.119 13.279 1.000 0.960 507 VAL B O 1
ATOM 14449 N N . GLN B 2 508 ? 42.186 5.201 13.982 1.000 0.960 508 GLN B N 1
ATOM 14450 C CA . GLN B 2 508 ? 43.116 4.276 13.323 1.000 0.960 508 GLN B CA 1
ATOM 14451 C C . GLN B 2 508 ? 43.051 2.843 13.871 1.000 0.960 508 GLN B C 1
ATOM 14452 O O . GLN B 2 508 ? 43.374 1.895 13.153 1.000 0.960 508 GLN B O 1
ATOM 14466 N N . ASN B 2 509 ? 42.692 2.656 15.143 1.000 0.960 509 ASN B N 1
ATOM 14467 C CA . ASN B 2 509 ? 42.541 1.324 15.727 1.000 0.960 509 ASN B CA 1
ATOM 14468 C C . ASN B 2 509 ? 41.256 0.635 15.243 1.000 0.960 509 ASN B C 1
ATOM 14469 O O . ASN B 2 509 ? 41.292 -0.567 14.974 1.000 0.960 509 ASN B O 1
ATOM 14480 N N . ILE B 2 510 ? 40.169 1.390 15.040 1.000 0.960 510 ILE B N 1
ATOM 14481 C CA . ILE B 2 510 ? 38.949 0.911 14.373 1.000 0.960 510 ILE B CA 1
ATOM 14482 C C . ILE B 2 510 ? 39.284 0.461 12.941 1.000 0.960 510 ILE B C 1
ATOM 14483 O O . ILE B 2 510 ? 39.032 -0.691 12.594 1.000 0.960 510 ILE B O 1
ATOM 14499 N N . GLU B 2 511 ? 39.945 1.304 12.136 1.000 0.960 511 GLU B N 1
ATOM 14500 C CA . GLU B 2 511 ? 40.338 0.958 10.757 1.000 0.960 511 GLU B CA 1
ATOM 14501 C C . GLU B 2 511 ? 41.182 -0.321 10.673 1.000 0.960 511 GLU B C 1
ATOM 14502 O O . GLU B 2 511 ? 40.895 -1.203 9.861 1.000 0.960 511 GLU B O 1
ATOM 14514 N N . LYS B 2 512 ? 42.212 -0.450 11.521 1.000 0.960 512 LYS B N 1
ATOM 14515 C CA . LYS B 2 512 ? 43.088 -1.635 11.560 1.000 0.960 512 LYS B CA 1
ATOM 14516 C C . LYS B 2 512 ? 42.323 -2.891 11.984 1.000 0.960 512 LYS B C 1
ATOM 14517 O O . LYS B 2 512 ? 42.545 -3.952 11.406 1.000 0.960 512 LYS B O 1
ATOM 14536 N N . SER B 2 513 ? 41.422 -2.770 12.963 1.000 0.960 513 SER B N 1
ATOM 14537 C CA . SER B 2 513 ? 40.565 -3.864 13.441 1.000 0.960 513 SER B CA 1
ATOM 14538 C C . SER B 2 513 ? 39.639 -4.368 12.333 1.000 0.960 513 SER B C 1
ATOM 14539 O O . SER B 2 513 ? 39.637 -5.560 12.026 1.000 0.960 513 SER B O 1
ATOM 14547 N N . VAL B 2 514 ? 38.911 -3.456 11.680 1.000 0.960 514 VAL B N 1
ATOM 14548 C CA . VAL B 2 514 ? 37.998 -3.756 10.569 1.000 0.960 514 VAL B CA 1
ATOM 14549 C C . VAL B 2 514 ? 38.749 -4.363 9.383 1.000 0.960 514 VAL B C 1
ATOM 14550 O O . VAL B 2 514 ? 38.391 -5.449 8.931 1.000 0.960 514 VAL B O 1
ATOM 14563 N N . THR B 2 515 ? 39.825 -3.716 8.920 1.000 0.950 515 THR B N 1
ATOM 14564 C CA . THR B 2 515 ? 40.614 -4.181 7.764 1.000 0.950 515 THR B CA 1
ATOM 14565 C C . THR B 2 515 ? 41.138 -5.595 7.998 1.000 0.950 515 THR B C 1
ATOM 14566 O O . THR B 2 515 ? 40.906 -6.480 7.176 1.000 0.950 515 THR B O 1
ATOM 14577 N N . LYS B 2 516 ? 41.751 -5.845 9.165 1.000 0.950 516 LYS B N 1
ATOM 14578 C CA . LYS B 2 516 ? 42.239 -7.179 9.522 1.000 0.950 516 LYS B CA 1
ATOM 14579 C C . LYS B 2 516 ? 41.108 -8.213 9.551 1.000 0.950 516 LYS B C 1
ATOM 14580 O O . LYS B 2 516 ? 41.293 -9.314 9.052 1.000 0.950 516 LYS B O 1
ATOM 14599 N N . ARG B 2 517 ? 39.939 -7.881 10.109 1.000 0.950 517 ARG B N 1
ATOM 14600 C CA . ARG B 2 517 ? 38.781 -8.795 10.197 1.000 0.950 517 ARG B CA 1
ATOM 14601 C C . ARG B 2 517 ? 38.316 -9.267 8.811 1.000 0.950 517 ARG B C 1
ATOM 14602 O O . ARG B 2 517 ? 37.924 -10.421 8.653 1.000 0.950 517 ARG B O 1
ATOM 14623 N N . ILE B 2 518 ? 38.392 -8.379 7.820 1.000 0.960 518 ILE B N 1
ATOM 14624 C CA . ILE B 2 518 ? 38.044 -8.633 6.416 1.000 0.960 518 ILE B CA 1
ATOM 14625 C C . ILE B 2 518 ? 39.143 -9.465 5.720 1.000 0.960 518 ILE B C 1
ATOM 14626 O O . ILE B 2 518 ? 38.836 -10.439 5.031 1.000 0.960 518 ILE B O 1
ATOM 14642 N N . GLU B 2 519 ? 40.422 -9.148 5.947 1.000 0.940 519 GLU B N 1
ATOM 14643 C CA . GLU B 2 519 ? 41.566 -9.917 5.426 1.000 0.940 519 GLU B CA 1
ATOM 14644 C C . GLU B 2 519 ? 41.636 -11.344 6.003 1.000 0.940 519 GLU B C 1
ATOM 14645 O O . GLU B 2 519 ? 41.814 -12.306 5.252 1.000 0.940 519 GLU B O 1
ATOM 14657 N N . ASP B 2 520 ? 41.439 -11.499 7.317 1.000 0.940 520 ASP B N 1
ATOM 14658 C CA . ASP B 2 520 ? 41.391 -12.788 8.019 1.000 0.940 520 ASP B CA 1
ATOM 14659 C C . ASP B 2 520 ? 40.245 -13.669 7.486 1.000 0.940 520 ASP B C 1
ATOM 14660 O O . ASP B 2 520 ? 40.398 -14.886 7.393 1.000 0.940 520 ASP B O 1
ATOM 14669 N N . ALA B 2 521 ? 39.101 -13.081 7.110 1.000 0.920 521 ALA B N 1
ATOM 14670 C CA . ALA B 2 521 ? 38.006 -13.803 6.459 1.000 0.920 521 ALA B CA 1
ATOM 14671 C C . ALA B 2 521 ? 38.379 -14.246 5.033 1.000 0.920 521 ALA B C 1
ATOM 14672 O O . ALA B 2 521 ? 38.151 -15.397 4.662 1.000 0.920 521 ALA B O 1
ATOM 14679 N N . TYR B 2 522 ? 39.018 -13.376 4.243 1.000 0.910 522 TYR B N 1
ATOM 14680 C CA . TYR B 2 522 ? 39.460 -13.718 2.887 1.000 0.910 522 TYR B CA 1
ATOM 14681 C C . TYR B 2 522 ? 40.485 -14.864 2.864 1.000 0.910 522 TYR B C 1
ATOM 14682 O O . TYR B 2 522 ? 40.404 -15.740 2.005 1.000 0.910 522 TYR B O 1
ATOM 14700 N N . GLN B 2 523 ? 41.404 -14.922 3.835 1.000 0.880 523 GLN B N 1
ATOM 14701 C CA . GLN B 2 523 ? 42.403 -15.999 3.925 1.000 0.880 523 GLN B CA 1
ATOM 14702 C C . GLN B 2 523 ? 41.816 -17.392 4.224 1.000 0.880 523 GLN B C 1
ATOM 14703 O O . GLN B 2 523 ? 42.484 -18.392 3.960 1.000 0.880 523 GLN B O 1
ATOM 14717 N N . LYS B 2 524 ? 40.581 -17.488 4.737 1.000 0.850 524 LYS B N 1
ATOM 14718 C CA . LYS B 2 524 ? 39.895 -18.776 4.970 1.000 0.850 524 LYS B CA 1
ATOM 14719 C C . LYS B 2 524 ? 39.299 -19.379 3.694 1.000 0.850 524 LYS B C 1
ATOM 14720 O O . LYS B 2 524 ? 38.951 -20.559 3.696 1.000 0.850 524 LYS B O 1
ATOM 14739 N N . VAL B 2 525 ? 39.141 -18.595 2.624 1.000 0.810 525 VAL B N 1
ATOM 14740 C CA . VAL B 2 525 ? 38.468 -19.040 1.393 1.000 0.810 525 VAL B CA 1
ATOM 14741 C C . VAL B 2 525 ? 39.390 -19.991 0.606 1.000 0.810 525 VAL B C 1
ATOM 14742 O O . VAL B 2 525 ? 40.508 -19.597 0.259 1.000 0.810 525 VAL B O 1
ATOM 14755 N N . PRO B 2 526 ? 38.974 -21.238 0.298 1.000 0.690 526 PRO B N 1
ATOM 14756 C CA . PRO B 2 526 ? 39.837 -22.201 -0.384 1.000 0.690 526 PRO B CA 1
ATOM 14757 C C . PRO B 2 526 ? 40.226 -21.760 -1.802 1.000 0.690 526 PRO B C 1
ATOM 14758 O O . PRO B 2 526 ? 39.377 -21.559 -2.663 1.000 0.690 526 PRO B O 1
ATOM 14769 N N . SER B 2 527 ? 41.527 -21.703 -2.092 1.000 0.610 527 SER B N 1
ATOM 14770 C CA . SER B 2 527 ? 42.057 -21.245 -3.390 1.000 0.610 527 SER B CA 1
ATOM 14771 C C . SER B 2 527 ? 41.931 -22.253 -4.547 1.000 0.610 527 SER B C 1
ATOM 14772 O O . SER B 2 527 ? 42.349 -21.965 -5.672 1.000 0.610 527 SER B O 1
ATOM 14780 N N . LYS B 2 528 ? 41.370 -23.445 -4.302 1.000 0.550 528 LYS B N 1
ATOM 14781 C CA . LYS B 2 528 ? 41.151 -24.480 -5.321 1.000 0.550 528 LYS B CA 1
ATOM 14782 C C . LYS B 2 528 ? 39.818 -24.279 -6.041 1.000 0.550 528 LYS B C 1
ATOM 14783 O O . LYS B 2 528 ? 38.758 -24.476 -5.460 1.000 0.550 528 LYS B O 1
ATOM 14802 N N . LYS B 2 529 ? 39.885 -24.018 -7.348 1.000 0.550 529 LYS B N 1
ATOM 14803 C CA . LYS B 2 529 ? 38.735 -24.127 -8.255 1.000 0.550 529 LYS B CA 1
ATOM 14804 C C . LYS B 2 529 ? 38.490 -25.588 -8.636 1.000 0.550 529 LYS B C 1
ATOM 14805 O O . LYS B 2 529 ? 39.112 -26.084 -9.576 1.000 0.550 529 LYS B O 1
ATOM 14824 N N . GLU B 2 530 ? 37.575 -26.266 -7.956 1.000 0.470 530 GLU B N 1
ATOM 14825 C CA . GLU B 2 530 ? 37.029 -27.529 -8.466 1.000 0.470 530 GLU B CA 1
ATOM 14826 C C . GLU B 2 530 ? 35.925 -27.215 -9.484 1.000 0.470 530 GLU B C 1
ATOM 14827 O O . GLU B 2 530 ? 34.762 -27.022 -9.148 1.000 0.470 530 GLU B O 1
ATOM 14839 N N . HIS B 2 531 ? 36.320 -27.103 -10.759 1.000 0.510 531 HIS B N 1
ATOM 14840 C CA . HIS B 2 531 ? 35.427 -26.860 -11.902 1.000 0.510 531 HIS B CA 1
ATOM 14841 C C . HIS B 2 531 ? 34.618 -28.115 -12.293 1.000 0.510 531 HIS B C 1
ATOM 14842 O O . HIS B 2 531 ? 34.532 -28.483 -13.466 1.000 0.510 531 HIS B O 1
ATOM 14856 N N . THR B 2 532 ? 34.019 -28.786 -11.311 1.000 0.470 532 THR B N 1
ATOM 14857 C CA . THR B 2 532 ? 33.112 -29.912 -11.538 1.000 0.470 532 THR B CA 1
ATOM 14858 C C . THR B 2 532 ? 31.768 -29.358 -12.004 1.000 0.470 532 THR B C 1
ATOM 14859 O O . THR B 2 532 ? 30.921 -28.985 -11.195 1.000 0.470 532 THR B O 1
ATOM 14870 N N . ALA B 2 533 ? 31.590 -29.256 -13.323 1.000 0.520 533 ALA B N 1
ATOM 14871 C CA . ALA B 2 533 ? 30.319 -28.882 -13.936 1.000 0.520 533 ALA B CA 1
ATOM 14872 C C . ALA B 2 533 ? 29.301 -30.018 -13.741 1.000 0.520 533 ALA B C 1
ATOM 14873 O O . ALA B 2 533 ? 29.155 -30.889 -14.594 1.000 0.520 533 ALA B O 1
ATOM 14880 N N . CYS B 2 534 ? 28.654 -30.029 -12.577 1.000 0.590 534 CYS B N 1
ATOM 14881 C CA . CYS B 2 534 ? 27.543 -30.924 -12.283 1.000 0.590 534 CYS B CA 1
ATOM 14882 C C . CYS B 2 534 ? 26.309 -30.477 -13.076 1.000 0.590 534 CYS B C 1
ATOM 14883 O O . CYS B 2 534 ? 26.086 -29.276 -13.252 1.000 0.590 534 CYS B O 1
ATOM 14891 N N . GLU B 2 535 ? 25.507 -31.433 -13.537 1.000 0.730 535 GLU B N 1
ATOM 14892 C CA . GLU B 2 535 ? 24.179 -31.136 -14.073 1.000 0.730 535 GLU B CA 1
ATOM 14893 C C . GLU B 2 535 ? 23.244 -30.682 -12.938 1.000 0.730 535 GLU B C 1
ATOM 14894 O O . GLU B 2 535 ? 23.488 -30.951 -11.759 1.000 0.730 535 GLU B O 1
ATOM 14906 N N . ILE B 2 536 ? 22.191 -29.939 -13.284 1.000 0.800 536 ILE B N 1
ATOM 14907 C CA . ILE B 2 536 ? 21.240 -29.409 -12.302 1.000 0.800 536 ILE B CA 1
ATOM 14908 C C . ILE B 2 536 ? 20.221 -30.506 -11.975 1.000 0.800 536 ILE B C 1
ATOM 14909 O O . ILE B 2 536 ? 19.253 -30.710 -12.705 1.000 0.800 536 ILE B O 1
ATOM 14925 N N . GLU B 2 537 ? 20.449 -31.221 -10.876 1.000 0.820 537 GLU B N 1
ATOM 14926 C CA . GLU B 2 537 ? 19.511 -32.220 -10.362 1.000 0.820 537 GLU B CA 1
ATOM 14927 C C . GLU B 2 537 ? 18.324 -31.547 -9.650 1.000 0.820 537 GLU B C 1
ATOM 14928 O O . GLU B 2 537 ? 18.498 -30.728 -8.741 1.000 0.820 537 GLU B O 1
ATOM 14940 N N . LEU B 2 538 ? 17.098 -31.911 -10.041 1.000 0.870 538 LEU B N 1
ATOM 14941 C CA . LEU B 2 538 ? 15.883 -31.483 -9.345 1.000 0.870 538 LEU B CA 1
ATOM 14942 C C . LEU B 2 538 ? 15.747 -32.258 -8.018 1.000 0.870 538 LEU B C 1
ATOM 14943 O O . LEU B 2 538 ? 15.874 -33.484 -8.029 1.000 0.870 538 LEU B O 1
ATOM 14959 N N . PRO B 2 539 ? 15.409 -31.602 -6.890 1.000 0.890 539 PRO B N 1
ATOM 14960 C CA . PRO B 2 539 ? 15.160 -32.298 -5.626 1.000 0.890 539 PRO B CA 1
ATOM 14961 C C . PRO B 2 539 ? 14.025 -33.330 -5.740 1.000 0.890 539 PRO B C 1
ATOM 14962 O O . PRO B 2 539 ? 13.004 -33.047 -6.366 1.000 0.890 539 PRO B O 1
ATOM 14973 N N . GLU B 2 540 ? 14.143 -34.482 -5.069 1.000 0.900 540 GLU B N 1
ATOM 14974 C CA . GLU B 2 540 ? 13.144 -35.569 -5.148 1.000 0.900 540 GLU B CA 1
ATOM 14975 C C . GLU B 2 540 ? 11.683 -35.134 -4.877 1.000 0.900 540 GLU B C 1
ATOM 14976 O O . GLU B 2 540 ? 10.801 -35.544 -5.633 1.000 0.900 540 GLU B O 1
ATOM 14988 N N . PRO B 2 541 ? 11.364 -34.259 -3.893 1.000 0.880 541 PRO B N 1
ATOM 14989 C CA . PRO B 2 541 ? 9.988 -33.781 -3.687 1.000 0.880 541 PRO B CA 1
ATOM 14990 C C . PRO B 2 541 ? 9.454 -32.896 -4.826 1.000 0.880 541 PRO B C 1
ATOM 14991 O O . PRO B 2 541 ? 8.252 -32.655 -4.929 1.000 0.880 541 PRO B O 1
ATOM 15002 N N . VAL B 2 542 ? 10.337 -32.374 -5.681 1.000 0.890 542 VAL B N 1
ATOM 15003 C CA . VAL B 2 542 ? 9.957 -31.638 -6.890 1.000 0.890 542 VAL B CA 1
ATOM 15004 C C . VAL B 2 542 ? 9.705 -32.630 -8.022 1.000 0.890 542 VAL B C 1
ATOM 15005 O O . VAL B 2 542 ? 8.621 -32.616 -8.604 1.000 0.890 542 VAL B O 1
ATOM 15018 N N . SER B 2 543 ? 10.657 -33.524 -8.310 1.000 0.900 543 SER B N 1
ATOM 15019 C CA . SER B 2 543 ? 10.568 -34.465 -9.436 1.000 0.900 543 SER B CA 1
ATOM 15020 C C . SER B 2 543 ? 9.447 -35.502 -9.280 1.000 0.900 543 SER B C 1
ATOM 15021 O O . SER B 2 543 ? 8.743 -35.766 -10.254 1.000 0.900 543 SER B O 1
ATOM 15029 N N . ASN B 2 544 ? 9.192 -36.003 -8.065 1.000 0.850 544 ASN B N 1
ATOM 15030 C CA . ASN B 2 544 ? 8.148 -37.003 -7.794 1.000 0.850 544 ASN B CA 1
ATOM 15031 C C . ASN B 2 544 ? 6.700 -36.492 -7.971 1.000 0.850 544 ASN B C 1
ATOM 15032 O O . ASN B 2 544 ? 5.775 -37.299 -8.048 1.000 0.850 544 ASN B O 1
ATOM 15043 N N . GLY B 2 545 ? 6.477 -35.175 -8.060 1.000 0.820 545 GLY B N 1
ATOM 15044 C CA . GLY B 2 545 ? 5.131 -34.596 -8.177 1.000 0.820 545 GLY B CA 1
ATOM 15045 C C . GLY B 2 545 ? 4.363 -34.571 -6.848 1.000 0.820 545 GLY B C 1
ATOM 15046 O O . GLY B 2 545 ? 4.966 -34.576 -5.781 1.000 0.820 545 GLY B O 1
ATOM 15050 N N . PHE B 2 546 ? 3.030 -34.497 -6.899 1.000 0.870 546 PHE B N 1
ATOM 15051 C CA . PHE B 2 546 ? 2.184 -34.694 -5.713 1.000 0.870 546 PHE B CA 1
ATOM 15052 C C . PHE B 2 546 ? 1.913 -36.197 -5.501 1.000 0.870 546 PHE B C 1
ATOM 15053 O O . PHE B 2 546 ? 1.617 -36.886 -6.481 1.000 0.870 546 PHE B O 1
ATOM 15070 N N . PRO B 2 547 ? 1.937 -36.705 -4.253 1.000 0.870 547 PRO B N 1
ATOM 15071 C CA . PRO B 2 547 ? 1.462 -38.051 -3.940 1.000 0.870 547 PRO B CA 1
ATOM 15072 C C . PRO B 2 547 ? -0.068 -38.148 -4.061 1.000 0.870 547 PRO B C 1
ATOM 15073 O O . PRO B 2 547 ? -0.768 -37.133 -4.108 1.000 0.870 547 PRO B O 1
ATOM 15084 N N . ASP B 2 548 ? -0.602 -39.372 -4.032 1.000 0.860 548 ASP B N 1
ATOM 15085 C CA . ASP B 2 548 ? -2.035 -39.582 -3.808 1.000 0.860 548 ASP B CA 1
ATOM 15086 C C . ASP B 2 548 ? -2.436 -39.011 -2.434 1.000 0.860 548 ASP B C 1
ATOM 15087 O O . ASP B 2 548 ? -1.848 -39.338 -1.398 1.000 0.860 548 ASP B O 1
ATOM 15096 N N . VAL B 2 549 ? -3.449 -38.143 -2.431 1.000 0.910 549 VAL B N 1
ATOM 15097 C CA . VAL B 2 549 ? -4.012 -37.512 -1.232 1.000 0.910 549 VAL B CA 1
ATOM 15098 C C . VAL B 2 549 ? -5.498 -37.825 -1.184 1.000 0.910 549 VAL B C 1
ATOM 15099 O O . VAL B 2 549 ? -6.232 -37.522 -2.122 1.000 0.910 549 VAL B O 1
ATOM 15112 N N . ASP B 2 550 ? -5.942 -38.398 -0.070 1.000 0.940 550 ASP B N 1
ATOM 15113 C CA . ASP B 2 550 ? -7.361 -38.525 0.233 1.000 0.940 550 ASP B CA 1
ATOM 15114 C C . ASP B 2 550 ? -7.965 -37.139 0.518 1.000 0.940 550 ASP B C 1
ATOM 15115 O O . ASP B 2 550 ? -7.567 -36.445 1.461 1.000 0.940 550 ASP B O 1
ATOM 15124 N N . THR B 2 551 ? -8.923 -36.727 -0.308 1.000 0.960 551 THR B N 1
ATOM 15125 C CA . THR B 2 551 ? -9.642 -35.448 -0.209 1.000 0.960 551 THR B CA 1
ATOM 15126 C C . THR B 2 551 ? -11.089 -35.602 0.250 1.000 0.960 551 THR B C 1
ATOM 15127 O O . THR B 2 551 ? -11.755 -34.584 0.439 1.000 0.960 551 THR B O 1
ATOM 15138 N N . SER B 2 552 ? -11.544 -36.831 0.508 1.000 0.950 552 SER B N 1
ATOM 15139 C CA . SER B 2 552 ? -12.887 -37.127 1.011 1.000 0.950 552 SER B CA 1
ATOM 15140 C C . SER B 2 552 ? -13.182 -36.454 2.363 1.000 0.950 552 SER B C 1
ATOM 15141 O O . SER B 2 552 ? -12.297 -35.890 3.036 1.000 0.950 552 SER B O 1
ATOM 15149 N N . ILE B 2 553 ? -14.460 -36.470 2.746 1.000 0.950 553 ILE B N 1
ATOM 15150 C CA . ILE B 2 553 ? -14.929 -36.163 4.099 1.000 0.950 553 ILE B CA 1
ATOM 15151 C C . ILE B 2 553 ? -16.311 -36.802 4.315 1.000 0.950 553 ILE B C 1
ATOM 15152 O O . ILE B 2 553 ? -17.067 -36.980 3.365 1.000 0.950 553 ILE B O 1
ATOM 15168 N N . ASP B 2 554 ? -16.640 -37.155 5.555 1.000 0.950 554 ASP B N 1
ATOM 15169 C CA . ASP B 2 554 ? -17.870 -37.887 5.879 1.000 0.950 554 ASP B CA 1
ATOM 15170 C C . ASP B 2 554 ? -19.159 -37.135 5.465 1.000 0.950 554 ASP B C 1
ATOM 15171 O O . ASP B 2 554 ? -19.263 -35.912 5.613 1.000 0.950 554 ASP B O 1
ATOM 15180 N N . PHE B 2 555 ? -20.150 -37.877 4.956 1.000 0.950 555 PHE B N 1
ATOM 15181 C CA . PHE B 2 555 ? -21.425 -37.343 4.467 1.000 0.950 555 PHE B CA 1
ATOM 15182 C C . PHE B 2 555 ? -22.186 -36.548 5.539 1.000 0.950 555 PHE B C 1
ATOM 15183 O O . PHE B 2 555 ? -22.682 -35.456 5.254 1.000 0.950 555 PHE B O 1
ATOM 15200 N N . ASP B 2 556 ? -22.262 -37.045 6.778 1.000 0.940 556 ASP B N 1
ATOM 15201 C CA . ASP B 2 556 ? -22.993 -36.350 7.844 1.000 0.940 556 ASP B CA 1
ATOM 15202 C C . ASP B 2 556 ? -22.209 -35.135 8.371 1.000 0.940 556 ASP B C 1
ATOM 15203 O O . ASP B 2 556 ? -22.811 -34.170 8.848 1.000 0.940 556 ASP B O 1
ATOM 15212 N N . VAL B 2 557 ? -20.881 -35.101 8.187 1.000 0.950 557 VAL B N 1
ATOM 15213 C CA . VAL B 2 557 ? -20.075 -33.886 8.403 1.000 0.950 557 VAL B CA 1
ATOM 15214 C C . VAL B 2 557 ? -20.377 -32.833 7.333 1.000 0.950 557 VAL B C 1
ATOM 15215 O O . VAL B 2 557 ? -20.558 -31.668 7.685 1.000 0.950 557 VAL B O 1
ATOM 15228 N N . LEU B 2 558 ? -20.499 -33.209 6.052 1.000 0.960 558 LEU B N 1
ATOM 15229 C CA . LEU B 2 558 ? -20.938 -32.273 5.005 1.000 0.960 558 LEU B CA 1
ATOM 15230 C C . LEU B 2 558 ? -22.362 -31.758 5.259 1.000 0.960 558 LEU B C 1
ATOM 15231 O O . LEU B 2 558 ? -22.582 -30.551 5.176 1.000 0.960 558 LEU B O 1
ATOM 15247 N N . ARG B 2 559 ? -23.307 -32.636 5.631 1.000 0.940 559 ARG B N 1
ATOM 15248 C CA . ARG B 2 559 ? -24.682 -32.244 5.990 1.000 0.940 559 ARG B CA 1
ATOM 15249 C C . ARG B 2 559 ? -24.691 -31.244 7.151 1.000 0.940 559 ARG B C 1
ATOM 15250 O O . ARG B 2 559 ? -25.374 -30.225 7.057 1.000 0.940 559 ARG B O 1
ATOM 15271 N N . LYS B 2 560 ? -23.922 -31.503 8.219 1.000 0.950 560 LYS B N 1
ATOM 15272 C CA . LYS B 2 560 ? -23.784 -30.585 9.365 1.000 0.950 560 LYS B CA 1
ATOM 15273 C C . LYS B 2 560 ? -23.280 -29.210 8.911 1.000 0.950 560 LYS B C 1
ATOM 15274 O O . LYS B 2 560 ? -23.908 -28.203 9.223 1.000 0.950 560 LYS B O 1
ATOM 15293 N N . LEU B 2 561 ? -22.193 -29.172 8.134 1.000 0.960 561 LEU B N 1
ATOM 15294 C CA . LEU B 2 561 ? -21.623 -27.922 7.619 1.000 0.960 561 LEU B CA 1
ATOM 15295 C C . LEU B 2 561 ? -22.603 -27.175 6.697 1.000 0.960 561 LEU B C 1
ATOM 15296 O O . LEU B 2 561 ? -22.711 -25.958 6.801 1.000 0.960 561 LEU B O 1
ATOM 15312 N N . ASN B 2 562 ? -23.363 -27.876 5.847 1.000 0.950 562 ASN B N 1
ATOM 15313 C CA . ASN B 2 562 ? -24.395 -27.257 5.009 1.000 0.950 562 ASN B CA 1
ATOM 15314 C C . ASN B 2 562 ? -25.495 -26.586 5.844 1.000 0.950 562 ASN B C 1
ATOM 15315 O O . ASN B 2 562 ? -25.880 -25.457 5.553 1.000 0.950 562 ASN B O 1
ATOM 15326 N N . GLY B 2 563 ? -25.963 -27.261 6.900 1.000 0.940 563 GLY B N 1
ATOM 15327 C CA . GLY B 2 563 ? -26.958 -26.719 7.828 1.000 0.940 563 GLY B CA 1
ATOM 15328 C C . GLY B 2 563 ? -26.465 -25.500 8.616 1.000 0.940 563 GLY B C 1
ATOM 15329 O O . GLY B 2 563 ? -27.257 -24.614 8.922 1.000 0.940 563 GLY B O 1
ATOM 15333 N N . GLU B 2 564 ? -25.165 -25.413 8.908 1.000 0.940 564 GLU B N 1
ATOM 15334 C CA . GLU B 2 564 ? -24.558 -24.244 9.562 1.000 0.940 564 GLU B CA 1
ATOM 15335 C C . GLU B 2 564 ? -24.327 -23.077 8.587 1.000 0.940 564 GLU B C 1
ATOM 15336 O O . GLU B 2 564 ? -24.563 -21.926 8.946 1.000 0.940 564 GLU B O 1
ATOM 15348 N N . LEU B 2 565 ? -23.954 -23.352 7.331 1.000 0.940 565 LEU B N 1
ATOM 15349 C CA . LEU B 2 565 ? -23.748 -22.335 6.285 1.000 0.940 565 LEU B CA 1
ATOM 15350 C C . LEU B 2 565 ? -25.013 -21.529 5.931 1.000 0.940 565 LEU B C 1
ATOM 15351 O O . LEU B 2 565 ? -24.898 -20.415 5.419 1.000 0.940 565 LEU B O 1
ATOM 15367 N N . ILE B 2 566 ? -26.202 -22.076 6.197 1.000 0.910 566 ILE B N 1
ATOM 15368 C CA . ILE B 2 566 ? -27.508 -21.426 5.979 1.000 0.910 566 ILE B CA 1
ATOM 15369 C C . ILE B 2 566 ? -28.137 -20.864 7.267 1.000 0.910 566 ILE B C 1
ATOM 15370 O O . ILE B 2 566 ? -29.277 -20.407 7.241 1.000 0.910 566 ILE B O 1
ATOM 15386 N N . ASN B 2 567 ? -27.432 -20.926 8.401 1.000 0.890 567 ASN B N 1
ATOM 15387 C CA . ASN B 2 567 ? -27.965 -20.541 9.705 1.000 0.890 567 ASN B CA 1
ATOM 15388 C C . ASN B 2 567 ? -27.408 -19.178 10.147 1.000 0.890 567 ASN B C 1
ATOM 15389 O O . ASN B 2 567 ? -26.278 -19.065 10.622 1.000 0.890 567 ASN B O 1
ATOM 15400 N N . TRP B 2 568 ? -28.223 -18.136 10.001 1.000 0.910 568 TRP B N 1
ATOM 15401 C CA . TRP B 2 568 ? -27.958 -16.779 10.483 1.000 0.910 568 TRP B CA 1
ATOM 15402 C C . TRP B 2 568 ? -28.991 -16.381 11.556 1.000 0.910 568 TRP B C 1
ATOM 15403 O O . TRP B 2 568 ? -30.079 -16.957 11.599 1.000 0.910 568 TRP B O 1
ATOM 15424 N N . PRO B 2 569 ? -28.691 -15.405 12.437 1.000 0.920 569 PRO B N 1
ATOM 15425 C CA . PRO B 2 569 ? -29.617 -14.984 13.489 1.000 0.920 569 PRO B CA 1
ATOM 15426 C C . PRO B 2 569 ? -30.985 -14.552 12.940 1.000 0.920 569 PRO B C 1
ATOM 15427 O O . PRO B 2 569 ? -31.048 -13.864 11.926 1.000 0.920 569 PRO B O 1
ATOM 15438 N N . GLU B 2 570 ? -32.078 -14.862 13.646 1.000 0.900 570 GLU B N 1
ATOM 15439 C CA . GLU B 2 570 ? -33.442 -14.465 13.233 1.000 0.900 570 GLU B CA 1
ATOM 15440 C C . GLU B 2 570 ? -33.611 -12.944 13.069 1.000 0.900 570 GLU B C 1
ATOM 15441 O O . GLU B 2 570 ? -34.449 -12.489 12.298 1.000 0.900 570 GLU B O 1
ATOM 15453 N N . SER B 2 571 ? -32.791 -12.153 13.767 1.000 0.930 571 SER B N 1
ATOM 15454 C CA . SER B 2 571 ? -32.743 -10.692 13.660 1.000 0.930 571 SER B CA 1
ATOM 15455 C C . SER B 2 571 ? -31.874 -10.172 12.503 1.000 0.930 571 SER B C 1
ATOM 15456 O O . SER B 2 571 ? -31.469 -9.011 12.552 1.000 0.930 571 SER B O 1
ATOM 15464 N N . PHE B 2 572 ? -31.484 -11.024 11.549 1.000 0.940 572 PHE B N 1
ATOM 15465 C CA . PHE B 2 572 ? -30.628 -10.676 10.413 1.000 0.940 572 PHE B CA 1
ATOM 15466 C C . PHE B 2 572 ? -31.404 -10.802 9.094 1.000 0.940 572 PHE B C 1
ATOM 15467 O O . PHE B 2 572 ? -31.767 -11.894 8.646 1.000 0.940 572 PHE B O 1
ATOM 15484 N N . ASN B 2 573 ? -31.652 -9.664 8.456 1.000 0.940 573 ASN B N 1
ATOM 15485 C CA . ASN B 2 573 ? -32.470 -9.537 7.259 1.000 0.940 573 ASN B CA 1
ATOM 15486 C C . ASN B 2 573 ? -31.640 -9.797 5.992 1.000 0.940 573 ASN B C 1
ATOM 15487 O O . ASN B 2 573 ? -31.156 -8.869 5.344 1.000 0.940 573 ASN B O 1
ATOM 15498 N N . VAL B 2 574 ? -31.480 -11.068 5.612 1.000 0.920 574 VAL B N 1
ATOM 15499 C CA . VAL B 2 574 ? -30.897 -11.430 4.306 1.000 0.920 574 VAL B CA 1
ATOM 15500 C C . VAL B 2 574 ? -31.819 -10.964 3.173 1.000 0.920 574 VAL B C 1
ATOM 15501 O O . VAL B 2 574 ? -33.006 -11.296 3.154 1.000 0.920 574 VAL B O 1
ATOM 15514 N N . PHE B 2 575 ? -31.257 -10.248 2.194 1.000 0.890 575 PHE B N 1
ATOM 15515 C CA . PHE B 2 575 ? -31.971 -9.755 1.011 1.000 0.890 575 PHE B CA 1
ATOM 15516 C C . PHE B 2 575 ? -32.787 -10.859 0.307 1.000 0.890 575 PHE B C 1
ATOM 15517 O O . PHE B 2 575 ? -32.260 -11.927 -0.009 1.000 0.890 575 PHE B O 1
ATOM 15534 N N . GLY B 2 576 ? -34.069 -10.596 0.024 1.000 0.840 576 GLY B N 1
ATOM 15535 C CA . GLY B 2 576 ? -35.070 -11.632 -0.281 1.000 0.840 576 GLY B CA 1
ATOM 15536 C C . GLY B 2 576 ? -34.726 -12.603 -1.421 1.000 0.840 576 GLY B C 1
ATOM 15537 O O . GLY B 2 576 ? -34.936 -13.807 -1.269 1.000 0.840 576 GLY B O 1
ATOM 15541 N N . LYS B 2 577 ? -34.143 -12.124 -2.533 1.000 0.770 577 LYS B N 1
ATOM 15542 C CA . LYS B 2 577 ? -33.679 -13.008 -3.624 1.000 0.770 577 LYS B CA 1
ATOM 15543 C C . LYS B 2 577 ? -32.549 -13.934 -3.166 1.000 0.770 577 LYS B C 1
ATOM 15544 O O . LYS B 2 577 ? -32.618 -15.142 -3.378 1.000 0.770 577 LYS B O 1
ATOM 15563 N N . LEU B 2 578 ? -31.540 -13.380 -2.490 1.000 0.870 578 LEU B N 1
ATOM 15564 C CA . LEU B 2 578 ? -30.407 -14.145 -1.963 1.000 0.870 578 LEU B CA 1
ATOM 15565 C C . LEU B 2 578 ? -30.868 -15.161 -0.909 1.000 0.870 578 LEU B C 1
ATOM 15566 O O . LEU B 2 578 ? -30.413 -16.302 -0.927 1.000 0.870 578 LEU B O 1
ATOM 15582 N N 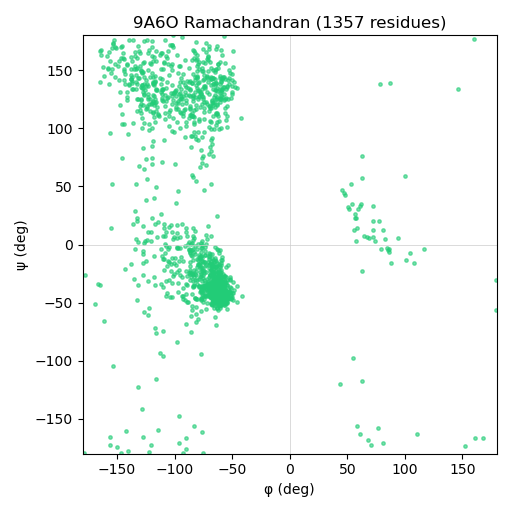. LYS B 2 579 ? -31.831 -14.790 -0.057 1.000 0.870 579 LYS B N 1
ATOM 15583 C CA . LYS B 2 579 ? -32.443 -15.704 0.913 1.000 0.870 579 LYS B CA 1
ATOM 15584 C C . LYS B 2 579 ? -33.056 -16.935 0.230 1.000 0.870 579 LYS B C 1
ATOM 15585 O O . LYS B 2 579 ? -32.679 -18.043 0.593 1.000 0.870 579 LYS B O 1
ATOM 15604 N N . ARG B 2 580 ? -33.884 -16.765 -0.814 1.000 0.830 580 ARG B N 1
ATOM 15605 C CA . ARG B 2 580 ? -34.445 -17.895 -1.594 1.000 0.830 580 ARG B CA 1
ATOM 15606 C C . ARG B 2 580 ? -33.360 -18.802 -2.204 1.000 0.830 580 ARG B C 1
ATOM 15607 O O . ARG B 2 580 ? -33.548 -20.013 -2.280 1.000 0.830 580 ARG B O 1
ATOM 15628 N N . ILE B 2 581 ? -32.234 -18.237 -2.652 1.000 0.810 581 ILE B N 1
ATOM 15629 C CA . ILE B 2 581 ? -31.104 -19.001 -3.215 1.000 0.810 581 ILE B CA 1
ATOM 15630 C C . ILE B 2 581 ? -30.402 -19.824 -2.121 1.000 0.810 581 ILE B C 1
ATOM 15631 O O . ILE B 2 581 ? -30.130 -21.009 -2.314 1.000 0.810 581 ILE B O 1
ATOM 15647 N N . LEU B 2 582 ? -30.149 -19.232 -0.951 1.000 0.870 582 LEU B N 1
ATOM 15648 C CA . LEU B 2 582 ? -29.520 -19.922 0.181 1.000 0.870 582 LEU B CA 1
ATOM 15649 C C . LEU B 2 582 ? -30.451 -20.980 0.806 1.000 0.870 582 LEU B C 1
ATOM 15650 O O . LEU B 2 582 ? -29.998 -22.076 1.121 1.000 0.870 582 LEU B O 1
ATOM 15666 N N . GLU B 2 583 ? -31.758 -20.720 0.883 1.000 0.820 583 GLU B N 1
ATOM 15667 C CA . GLU B 2 583 ? -32.771 -21.712 1.277 1.000 0.820 583 GLU B CA 1
ATOM 15668 C C . GLU B 2 583 ? -32.837 -22.899 0.297 1.000 0.820 583 GLU B C 1
ATOM 15669 O O . GLU B 2 583 ? -33.091 -24.028 0.717 1.000 0.820 583 GLU B O 1
ATOM 15681 N N . ARG B 2 584 ? -32.532 -22.694 -0.996 1.000 0.800 584 ARG B N 1
ATOM 15682 C CA . ARG B 2 584 ? -32.405 -23.787 -1.979 1.000 0.800 584 ARG B CA 1
ATOM 15683 C C . ARG B 2 584 ? -31.231 -24.718 -1.640 1.000 0.800 584 ARG B C 1
ATOM 15684 O O . ARG B 2 584 ? -31.391 -25.935 -1.692 1.000 0.800 584 ARG B O 1
ATOM 15705 N N . ARG B 2 585 ? -30.088 -24.164 -1.202 1.000 0.860 585 ARG B N 1
ATOM 15706 C CA . ARG B 2 585 ? -28.899 -24.935 -0.767 1.000 0.860 585 ARG B CA 1
ATOM 15707 C C . ARG B 2 585 ? -29.180 -25.844 0.440 1.000 0.860 585 ARG B C 1
ATOM 15708 O O . ARG B 2 585 ? -28.488 -26.845 0.609 1.000 0.860 585 ARG B O 1
ATOM 15729 N N . ALA B 2 586 ? -30.210 -25.566 1.243 1.000 0.820 586 ALA B N 1
ATOM 15730 C CA . ALA B 2 586 ? -30.592 -26.413 2.377 1.000 0.820 586 ALA B CA 1
ATOM 15731 C C . ALA B 2 586 ? -30.924 -27.858 1.962 1.000 0.820 586 ALA B C 1
ATOM 15732 O O . ALA B 2 586 ? -30.471 -28.805 2.602 1.000 0.820 586 ALA B O 1
ATOM 15739 N N . LYS B 2 587 ? -31.664 -28.029 0.857 1.000 0.830 587 LYS B N 1
ATOM 15740 C CA . LYS B 2 587 ? -32.194 -29.329 0.405 1.000 0.830 587 LYS B CA 1
ATOM 15741 C C . LYS B 2 587 ? -31.158 -30.252 -0.241 1.000 0.830 587 LYS B C 1
ATOM 15742 O O . LYS B 2 587 ? -31.426 -31.440 -0.413 1.000 0.830 587 LYS B O 1
ATOM 15761 N N . ALA B 2 588 ? -29.969 -29.729 -0.550 1.000 0.870 588 ALA B N 1
ATOM 15762 C CA . ALA B 2 588 ? -28.897 -30.428 -1.262 1.000 0.870 588 ALA B CA 1
ATOM 15763 C C . ALA B 2 588 ? -28.458 -31.761 -0.620 1.000 0.870 588 ALA B C 1
ATOM 15764 O O . ALA B 2 588 ? -27.864 -32.592 -1.301 1.000 0.870 588 ALA B O 1
ATOM 15771 N N . PHE B 2 589 ? -28.751 -31.982 0.667 1.000 0.880 589 PHE B N 1
ATOM 15772 C CA . PHE B 2 589 ? -28.339 -33.167 1.432 1.000 0.880 589 PHE B CA 1
ATOM 15773 C C . PHE B 2 589 ? -29.455 -34.180 1.719 1.000 0.880 589 PHE B C 1
ATOM 15774 O O . PHE B 2 589 ? -29.165 -35.250 2.261 1.000 0.880 589 PHE B O 1
ATOM 15791 N N . ASP B 2 590 ? -30.700 -33.881 1.343 1.000 0.820 590 ASP B N 1
ATOM 15792 C CA . ASP B 2 590 ? -31.859 -34.704 1.697 1.000 0.820 590 ASP B CA 1
ATOM 15793 C C . ASP B 2 590 ? -32.531 -35.306 0.454 1.000 0.820 590 ASP B C 1
ATOM 15794 O O . ASP B 2 590 ? -32.309 -36.491 0.176 1.000 0.820 590 ASP B O 1
ATOM 15803 N N . ASP B 2 591 ? -33.286 -34.496 -0.299 1.000 0.710 591 ASP B N 1
ATOM 15804 C CA . ASP B 2 591 ? -34.078 -34.936 -1.458 1.000 0.710 591 ASP B CA 1
ATOM 15805 C C . ASP B 2 591 ? -33.219 -35.066 -2.731 1.000 0.710 591 ASP B C 1
ATOM 15806 O O . ASP B 2 591 ? -32.991 -36.172 -3.221 1.000 0.710 591 ASP B O 1
ATOM 15815 N N . ASP B 2 592 ? -32.711 -33.943 -3.255 1.000 0.710 592 ASP B N 1
ATOM 15816 C CA . ASP B 2 592 ? -32.052 -33.882 -4.573 1.000 0.710 592 ASP B CA 1
ATOM 15817 C C . ASP B 2 592 ? -30.644 -34.498 -4.592 1.000 0.710 592 ASP B C 1
ATOM 15818 O O . ASP B 2 592 ? -30.148 -34.887 -5.651 1.000 0.710 592 ASP B O 1
ATOM 15827 N N . ARG B 2 593 ? -29.985 -34.547 -3.423 1.000 0.870 593 ARG B N 1
ATOM 15828 C CA . ARG B 2 593 ? -28.613 -35.058 -3.201 1.000 0.870 593 ARG B CA 1
ATOM 15829 C C . ARG B 2 593 ? -27.549 -34.478 -4.138 1.000 0.870 593 ARG B C 1
ATOM 15830 O O . ARG B 2 593 ? -26.551 -35.134 -4.445 1.000 0.870 593 ARG B O 1
ATOM 15851 N N . LYS B 2 594 ? -27.752 -33.236 -4.575 1.000 0.900 594 LYS B N 1
ATOM 15852 C CA . LYS B 2 594 ? -26.975 -32.562 -5.618 1.000 0.900 594 LYS B CA 1
ATOM 15853 C C . LYS B 2 594 ? -26.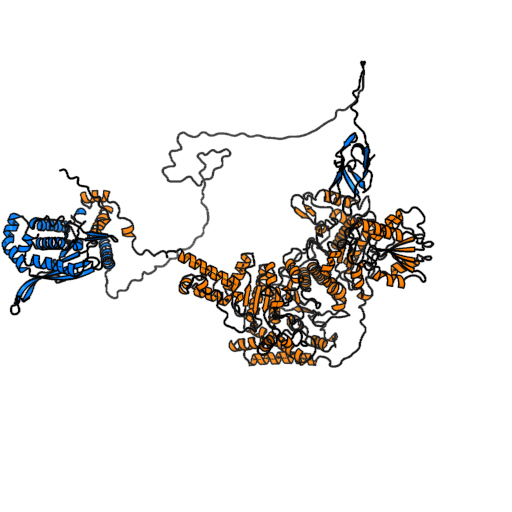422 -31.221 -5.157 1.000 0.900 594 LYS B C 1
ATOM 15854 O O . LYS B 2 594 ? -27.062 -30.486 -4.412 1.000 0.900 594 LYS B O 1
ATOM 15873 N N . VAL B 2 595 ? -25.215 -30.916 -5.625 1.000 0.920 595 VAL B N 1
ATOM 15874 C CA . VAL B 2 595 ? -24.383 -29.797 -5.183 1.000 0.920 595 VAL B CA 1
ATOM 15875 C C . VAL B 2 595 ? -23.897 -29.004 -6.395 1.000 0.920 595 VAL B C 1
ATOM 15876 O O . VAL B 2 595 ? -23.127 -29.496 -7.222 1.000 0.920 595 VAL B O 1
ATOM 15889 N N . GLU B 2 596 ? -24.336 -27.751 -6.486 1.000 0.900 596 GLU B N 1
ATOM 15890 C CA . GLU B 2 596 ? -23.843 -26.774 -7.461 1.000 0.900 596 GLU B CA 1
ATOM 15891 C C . GLU B 2 596 ? -22.410 -26.322 -7.137 1.000 0.900 596 GLU B C 1
ATOM 15892 O O . GLU B 2 596 ? -21.973 -26.353 -5.984 1.000 0.900 596 GLU B O 1
ATOM 15904 N N . TRP B 2 597 ? -21.699 -25.795 -8.140 1.000 0.920 597 TRP B N 1
ATOM 15905 C CA . TRP B 2 597 ? -20.314 -25.315 -8.019 1.000 0.920 597 TRP B CA 1
ATOM 15906 C C . TRP B 2 597 ? -20.082 -24.372 -6.828 1.000 0.920 597 TRP B C 1
ATOM 15907 O O . TRP B 2 597 ? -19.082 -24.471 -6.119 1.000 0.920 597 TRP B O 1
ATOM 15928 N N . SER B 2 598 ? -21.025 -23.458 -6.594 1.000 0.920 598 SER B N 1
ATOM 15929 C CA . SER B 2 598 ? -20.932 -22.437 -5.548 1.000 0.920 598 SER B CA 1
ATOM 15930 C C . SER B 2 598 ? -21.175 -22.981 -4.133 1.000 0.920 598 SER B C 1
ATOM 15931 O O . SER B 2 598 ? -20.596 -22.482 -3.163 1.000 0.920 598 SER B O 1
ATOM 15939 N N . LEU B 2 599 ? -21.976 -24.043 -4.001 1.000 0.940 599 LEU B N 1
ATOM 15940 C CA . LEU B 2 599 ? -22.122 -24.768 -2.742 1.000 0.940 599 LEU B CA 1
ATOM 15941 C C . LEU B 2 599 ? -20.917 -25.689 -2.499 1.000 0.940 599 LEU B C 1
ATOM 15942 O O . LEU B 2 599 ? -20.407 -25.726 -1.384 1.000 0.940 599 LEU B O 1
ATOM 15958 N N . ALA B 2 600 ? -20.399 -26.357 -3.534 1.000 0.970 600 ALA B N 1
ATOM 15959 C CA . ALA B 2 600 ? -19.173 -27.149 -3.435 1.000 0.970 600 ALA B CA 1
ATOM 15960 C C . ALA B 2 600 ? -17.965 -26.303 -2.994 1.000 0.970 600 ALA B C 1
ATOM 15961 O O . ALA B 2 600 ? -17.196 -26.743 -2.144 1.000 0.970 600 ALA B O 1
ATOM 15968 N N . GLU B 2 601 ? -17.831 -25.068 -3.487 1.000 0.970 601 GLU B N 1
ATOM 15969 C CA . GLU B 2 601 ? -16.832 -24.106 -2.997 1.000 0.970 601 GLU B CA 1
ATOM 15970 C C . GLU B 2 601 ? -17.026 -23.785 -1.504 1.000 0.970 601 GLU B C 1
ATOM 15971 O O . GLU B 2 601 ? -16.087 -23.873 -0.712 1.000 0.970 601 GLU B O 1
ATOM 15983 N N . SER B 2 602 ? -18.263 -23.478 -1.102 1.000 0.970 602 SER B N 1
ATOM 15984 C CA . SER B 2 602 ? -18.605 -23.137 0.286 1.000 0.970 602 SER B CA 1
ATOM 15985 C C . SER B 2 602 ? -18.321 -24.299 1.252 1.000 0.970 602 SER B C 1
ATOM 15986 O O . SER B 2 602 ? -17.756 -24.095 2.327 1.000 0.970 602 SER B O 1
ATOM 15994 N N . LEU B 2 603 ? -18.642 -25.533 0.847 1.000 0.980 603 LEU B N 1
ATOM 15995 C CA . LEU B 2 603 ? -18.345 -26.766 1.584 1.000 0.980 603 LEU B CA 1
ATOM 15996 C C . LEU B 2 603 ? -16.846 -27.097 1.590 1.000 0.980 603 LEU B C 1
ATOM 15997 O O . LEU B 2 603 ? -16.339 -27.624 2.585 1.000 0.980 603 LEU B O 1
ATOM 16013 N N . ALA B 2 604 ? -16.109 -26.774 0.522 1.000 0.980 604 ALA B N 1
ATOM 16014 C CA . ALA B 2 604 ? -14.656 -26.907 0.499 1.000 0.980 604 ALA B CA 1
ATOM 16015 C C . ALA B 2 604 ? -14.030 -25.984 1.549 1.000 0.980 604 ALA B C 1
ATOM 16016 O O . ALA B 2 604 ? -13.305 -26.467 2.415 1.000 0.980 604 ALA B O 1
ATOM 16023 N N . PHE B 2 605 ? -14.372 -24.693 1.556 1.000 0.990 605 PHE B N 1
ATOM 16024 C CA . PHE B 2 605 ? -13.865 -23.757 2.564 1.000 0.990 605 PHE B CA 1
ATOM 16025 C C . PHE B 2 605 ? -14.282 -24.151 3.988 1.000 0.990 605 PHE B C 1
ATOM 16026 O O . PHE B 2 605 ? -13.424 -24.230 4.866 1.000 0.990 605 PHE B O 1
ATOM 16043 N N . ALA B 2 606 ? -15.557 -24.482 4.215 1.000 0.980 606 ALA B N 1
ATOM 16044 C CA . ALA B 2 606 ? -16.046 -24.898 5.530 1.000 0.980 606 ALA B CA 1
ATOM 16045 C C . ALA B 2 606 ? -15.327 -26.155 6.056 1.000 0.980 606 ALA B C 1
ATOM 16046 O O . ALA B 2 606 ? -14.907 -26.196 7.213 1.000 0.980 606 ALA B O 1
ATOM 16053 N N . SER B 2 607 ? -15.119 -27.163 5.202 1.000 0.980 607 SER B N 1
ATOM 16054 C CA . SER B 2 607 ? -14.401 -28.385 5.582 1.000 0.980 607 SER B CA 1
ATOM 16055 C C . SER B 2 607 ? -12.896 -28.169 5.778 1.000 0.980 607 SER B C 1
ATOM 16056 O O . SER B 2 607 ? -12.319 -28.786 6.663 1.000 0.980 607 SER B O 1
ATOM 16064 N N . ILE B 2 608 ? -12.257 -27.279 5.011 1.000 0.980 608 ILE B N 1
ATOM 16065 C CA . ILE B 2 608 ? -10.830 -26.936 5.151 1.000 0.980 608 ILE B CA 1
ATOM 16066 C C . ILE B 2 608 ? -10.573 -26.181 6.467 1.000 0.980 608 ILE B C 1
ATOM 16067 O O . ILE B 2 608 ? -9.647 -26.532 7.199 1.000 0.980 608 ILE B O 1
ATOM 16083 N N . LEU B 2 609 ? -11.440 -25.227 6.829 1.000 0.980 609 LEU B N 1
ATOM 16084 C CA . LEU B 2 609 ? -11.395 -24.545 8.131 1.000 0.980 609 LEU B CA 1
ATOM 16085 C C . LEU B 2 609 ? -11.589 -25.535 9.290 1.000 0.980 609 LEU B C 1
ATOM 16086 O O . LEU B 2 609 ? -10.828 -25.513 10.260 1.000 0.980 609 LEU B O 1
ATOM 16102 N N . LYS B 2 610 ? -12.564 -26.444 9.161 1.000 0.960 610 LYS B N 1
ATOM 16103 C CA . LYS B 2 610 ? -12.878 -27.504 10.135 1.000 0.960 610 LYS B CA 1
ATOM 16104 C C . LYS B 2 610 ? -11.814 -28.616 10.208 1.000 0.960 610 LYS B C 1
ATOM 16105 O O . LYS B 2 610 ? -11.792 -29.374 11.181 1.000 0.960 610 LYS B O 1
ATOM 16124 N N . ASP B 2 611 ? -10.943 -28.726 9.207 1.000 0.960 611 ASP B N 1
ATOM 16125 C CA . ASP B 2 611 ? -9.744 -29.579 9.210 1.000 0.960 611 ASP B CA 1
ATOM 16126 C C . ASP B 2 611 ? -8.511 -28.843 9.798 1.000 0.960 611 ASP B C 1
ATOM 16127 O O . ASP B 2 611 ? -7.439 -29.433 9.924 1.000 0.960 611 ASP B O 1
ATOM 16136 N N . GLY B 2 612 ? -8.667 -27.578 10.220 1.000 0.970 612 GLY B N 1
ATOM 16137 C CA . GLY B 2 612 ? -7.654 -26.784 10.929 1.000 0.970 612 GLY B CA 1
ATOM 16138 C C . GLY B 2 612 ? -6.778 -25.891 10.042 1.000 0.970 612 GLY B C 1
ATOM 16139 O O . GLY B 2 612 ? -5.857 -25.255 10.550 1.000 0.970 612 GLY B O 1
ATOM 16143 N N . THR B 2 613 ? -7.054 -25.812 8.738 1.000 0.980 613 THR B N 1
ATOM 16144 C CA . THR B 2 613 ? -6.320 -24.955 7.794 1.000 0.980 613 THR B CA 1
ATOM 16145 C C . THR B 2 613 ? -6.985 -23.575 7.690 1.000 0.980 613 THR B C 1
ATOM 16146 O O . THR B 2 613 ? -8.127 -23.496 7.229 1.000 0.980 613 THR B O 1
ATOM 16157 N N . PRO B 2 614 ? -6.318 -22.471 8.085 1.000 0.990 614 PRO B N 1
ATOM 16158 C CA . PRO B 2 614 ? -6.854 -21.128 7.886 1.000 0.990 614 PRO B CA 1
ATOM 16159 C C . PRO B 2 614 ? -6.891 -20.760 6.402 1.000 0.990 614 PRO B C 1
ATOM 16160 O O . PRO B 2 614 ? -6.081 -21.238 5.604 1.000 0.990 614 PRO B O 1
ATOM 16171 N N . ILE B 2 615 ? -7.827 -19.884 6.037 1.000 0.990 615 ILE B N 1
ATOM 16172 C CA . ILE B 2 615 ? -8.064 -19.474 4.648 1.000 0.990 615 ILE B CA 1
ATOM 16173 C C . ILE B 2 615 ? -8.029 -17.948 4.544 1.000 0.990 615 ILE B C 1
ATOM 16174 O O . ILE B 2 615 ? -8.606 -17.250 5.381 1.000 0.990 615 ILE B O 1
ATOM 16190 N N . ARG B 2 616 ? -7.395 -17.439 3.485 1.000 0.990 616 ARG B N 1
ATOM 16191 C CA . ARG B 2 616 ? -7.444 -16.033 3.069 1.000 0.990 616 ARG B CA 1
ATOM 16192 C C . ARG B 2 616 ? -7.808 -15.960 1.585 1.000 0.990 616 ARG B C 1
ATOM 16193 O O . ARG B 2 616 ? -7.083 -16.508 0.766 1.000 0.990 616 ARG B O 1
ATOM 16214 N N . LEU B 2 617 ? -8.909 -15.293 1.250 1.000 0.990 617 LEU B N 1
ATOM 16215 C CA . LEU B 2 617 ? -9.390 -15.068 -0.118 1.000 0.990 617 LEU B CA 1
ATOM 16216 C C . LEU B 2 617 ? -9.430 -13.562 -0.408 1.000 0.990 617 LEU B C 1
ATOM 16217 O O . LEU B 2 617 ? -10.115 -12.828 0.306 1.000 0.990 617 LEU B O 1
ATOM 16233 N N . THR B 2 618 ? -8.745 -13.092 -1.451 1.000 0.980 618 THR B N 1
ATOM 16234 C CA . THR B 2 618 ? -8.838 -11.687 -1.885 1.000 0.980 618 THR B CA 1
ATOM 16235 C C . THR B 2 618 ? -8.982 -11.540 -3.399 1.000 0.980 618 THR B C 1
ATOM 16236 O O . THR B 2 618 ? -8.526 -12.388 -4.165 1.000 0.980 618 THR B O 1
ATOM 16247 N N . GLY B 2 619 ? -9.641 -10.464 -3.826 1.000 0.980 619 GLY B N 1
ATOM 16248 C CA . GLY B 2 619 ? -9.942 -10.182 -5.232 1.000 0.980 619 GLY B CA 1
ATOM 16249 C C . GLY B 2 619 ? -11.092 -9.183 -5.377 1.000 0.980 619 GLY B C 1
ATOM 16250 O O . GLY B 2 619 ? -11.671 -8.745 -4.381 1.000 0.980 619 GLY B O 1
ATOM 16254 N N . GLN B 2 620 ? -11.427 -8.783 -6.602 1.000 0.960 620 GLN B N 1
ATOM 16255 C CA . GLN B 2 620 ? -12.485 -7.792 -6.851 1.000 0.960 620 GLN B CA 1
ATOM 16256 C C . GLN B 2 620 ? -13.875 -8.439 -6.755 1.000 0.960 620 GLN B C 1
ATOM 16257 O O . GLN B 2 620 ? -14.144 -9.453 -7.397 1.000 0.960 620 GLN B O 1
ATOM 16271 N N . ASP B 2 621 ? -14.761 -7.847 -5.949 1.000 0.950 621 ASP B N 1
ATOM 16272 C CA . ASP B 2 621 ? -16.076 -8.389 -5.560 1.000 0.950 621 ASP B CA 1
ATOM 16273 C C . ASP B 2 621 ? -16.047 -9.794 -4.915 1.000 0.950 621 ASP B C 1
ATOM 16274 O O . ASP B 2 621 ? -17.102 -10.418 -4.770 1.000 0.950 621 ASP B O 1
ATOM 16283 N N . SER B 2 622 ? -14.882 -10.323 -4.517 1.000 0.960 622 SER B N 1
ATOM 16284 C CA . SER B 2 622 ? -14.719 -11.722 -4.087 1.000 0.960 622 SER B CA 1
ATOM 16285 C C . SER B 2 622 ? -15.574 -12.136 -2.888 1.000 0.960 622 SER B C 1
ATOM 16286 O O . SER B 2 622 ? -15.864 -13.323 -2.755 1.000 0.960 622 SER B O 1
ATOM 16294 N N . GLU B 2 623 ? -16.034 -11.198 -2.058 1.000 0.960 623 GLU B N 1
ATOM 16295 C CA . GLU B 2 623 ? -16.973 -11.444 -0.951 1.000 0.960 623 GLU B CA 1
ATOM 16296 C C . GLU B 2 623 ? -18.339 -11.970 -1.439 1.000 0.960 623 GLU B C 1
ATOM 16297 O O . GLU B 2 623 ? -18.906 -12.907 -0.861 1.000 0.960 623 GLU B O 1
ATOM 16309 N N . ARG B 2 624 ? -18.833 -11.424 -2.558 1.000 0.930 624 ARG B N 1
ATOM 16310 C CA . ARG B 2 624 ? -20.046 -11.875 -3.266 1.000 0.930 624 ARG B CA 1
ATOM 16311 C C . ARG B 2 624 ? -19.724 -12.869 -4.390 1.000 0.930 624 ARG B C 1
ATOM 16312 O O . ARG B 2 624 ? -20.549 -13.717 -4.733 1.000 0.930 624 ARG B O 1
ATOM 16333 N N . GLY B 2 625 ? -18.524 -12.769 -4.951 1.000 0.940 625 GLY B N 1
ATOM 16334 C CA . GLY B 2 625 ? -18.156 -13.286 -6.261 1.000 0.940 625 GLY B CA 1
ATOM 16335 C C . GLY B 2 625 ? -18.658 -12.368 -7.383 1.000 0.940 625 GLY B C 1
ATOM 16336 O O . GLY B 2 625 ? -19.801 -11.890 -7.361 1.000 0.940 625 GLY B O 1
ATOM 16340 N N . THR B 2 626 ? -17.817 -12.148 -8.396 1.000 0.920 626 THR B N 1
ATOM 16341 C CA . THR B 2 626 ? -18.118 -11.325 -9.583 1.000 0.920 626 THR B CA 1
ATOM 16342 C C . THR B 2 626 ? -19.419 -11.752 -10.276 1.000 0.920 626 THR B C 1
ATOM 16343 O O . THR B 2 626 ? -20.247 -10.914 -10.628 1.000 0.920 626 THR B O 1
ATOM 16354 N N . PHE B 2 627 ? -19.661 -13.062 -10.386 1.000 0.910 627 PHE B N 1
ATOM 16355 C CA . PHE B 2 627 ? -20.828 -13.657 -11.057 1.000 0.910 627 PHE B CA 1
ATOM 16356 C C . PHE B 2 627 ? -22.029 -13.876 -10.107 1.000 0.910 627 PHE B C 1
ATOM 16357 O O . PHE B 2 627 ? -22.984 -14.588 -10.446 1.000 0.910 627 PHE B O 1
ATOM 16374 N N . ALA B 2 628 ? -21.975 -13.244 -8.924 1.000 0.890 628 ALA B N 1
ATOM 16375 C CA . ALA B 2 628 ? -22.915 -13.347 -7.803 1.000 0.890 628 ALA B CA 1
ATOM 16376 C C . ALA B 2 628 ? -23.118 -14.782 -7.276 1.000 0.890 628 ALA B C 1
ATOM 16377 O O . ALA B 2 628 ? -24.170 -15.117 -6.733 1.000 0.890 628 ALA B O 1
ATOM 16384 N N . GLN B 2 629 ? -22.114 -15.646 -7.453 1.000 0.900 629 GLN B N 1
ATOM 16385 C CA . GLN B 2 629 ? -22.189 -17.070 -7.130 1.000 0.900 629 GLN B CA 1
ATOM 16386 C C . GLN B 2 629 ? -21.907 -17.378 -5.652 1.000 0.900 629 GLN B C 1
ATOM 16387 O O . GLN B 2 629 ? -22.500 -18.292 -5.080 1.000 0.900 629 GLN B O 1
ATOM 16401 N N . ARG B 2 630 ? -20.984 -16.641 -5.027 1.000 0.920 630 ARG B N 1
ATOM 16402 C CA . ARG B 2 630 ? -20.340 -17.051 -3.774 1.000 0.920 630 ARG B CA 1
ATOM 16403 C C . ARG B 2 630 ? -21.159 -16.640 -2.553 1.000 0.920 630 ARG B C 1
ATOM 16404 O O . ARG B 2 630 ? -21.663 -17.511 -1.847 1.000 0.920 630 ARG B O 1
ATOM 16425 N N . ASN B 2 631 ? -21.359 -15.332 -2.379 1.000 0.920 631 ASN B N 1
ATOM 16426 C CA . ASN B 2 631 ? -22.143 -14.722 -1.296 1.000 0.920 631 ASN B CA 1
ATOM 16427 C C . ASN B 2 631 ? -21.698 -15.180 0.114 1.000 0.920 631 ASN B C 1
ATOM 16428 O O . ASN B 2 631 ? -22.515 -15.645 0.905 1.000 0.920 631 ASN B O 1
ATOM 16439 N N . LEU B 2 632 ? -20.394 -15.081 0.418 1.000 0.940 632 LEU B N 1
ATOM 16440 C CA . LEU B 2 632 ? -19.839 -15.461 1.730 1.000 0.940 632 LEU B CA 1
ATOM 16441 C C . LEU B 2 632 ? -19.921 -14.345 2.776 1.000 0.940 632 LEU B C 1
ATOM 16442 O O . LEU B 2 632 ? -19.940 -14.649 3.967 1.000 0.940 632 LEU B O 1
ATOM 16458 N N . VAL B 2 633 ? -19.987 -13.082 2.349 1.000 0.960 633 VAL B N 1
ATOM 16459 C CA . VAL B 2 633 ? -20.422 -11.976 3.208 1.000 0.960 633 VAL B CA 1
ATOM 16460 C C . VAL B 2 633 ? -21.884 -11.692 2.886 1.000 0.960 633 VAL B C 1
ATOM 16461 O O . VAL B 2 633 ? -22.231 -11.340 1.758 1.000 0.960 633 VAL B O 1
ATOM 16474 N N . LEU B 2 634 ? -22.752 -11.883 3.874 1.000 0.960 634 LEU B N 1
ATOM 16475 C CA . LEU B 2 634 ? -24.144 -11.460 3.820 1.000 0.960 634 LEU B CA 1
ATOM 16476 C C . LEU B 2 634 ? -24.232 -10.048 4.400 1.000 0.960 634 LEU B C 1
ATOM 16477 O O . LEU B 2 634 ? -23.636 -9.774 5.441 1.000 0.960 634 LEU B O 1
ATOM 16493 N N . HIS B 2 635 ? -24.999 -9.170 3.758 1.000 0.950 635 HIS B N 1
ATOM 16494 C CA . HIS B 2 635 ? -25.299 -7.836 4.275 1.000 0.950 635 HIS B CA 1
ATOM 16495 C C . HIS B 2 635 ? -26.776 -7.759 4.666 1.000 0.950 635 HIS B C 1
ATOM 16496 O O . HIS B 2 635 ? -27.652 -8.118 3.876 1.000 0.950 635 HIS B O 1
ATOM 16510 N N . ASP B 2 636 ? -27.040 -7.293 5.883 1.000 0.960 636 ASP B N 1
ATOM 16511 C CA . ASP B 2 636 ? -28.382 -7.064 6.409 1.000 0.960 636 ASP B CA 1
ATOM 16512 C C . ASP B 2 636 ? -29.061 -5.909 5.657 1.000 0.960 636 ASP B C 1
ATOM 16513 O O . ASP B 2 636 ? -28.533 -4.795 5.611 1.000 0.960 636 ASP B O 1
ATOM 16522 N N . SER B 2 637 ? -30.233 -6.154 5.067 1.000 0.940 637 SER B N 1
ATOM 16523 C CA . SER B 2 637 ? -30.880 -5.194 4.163 1.000 0.940 637 SER B CA 1
ATOM 16524 C C . SER B 2 637 ? -31.497 -3.969 4.847 1.000 0.940 637 SER B C 1
ATOM 16525 O O . SER B 2 637 ? -31.908 -3.047 4.147 1.000 0.940 637 SER B O 1
ATOM 16533 N N . GLU B 2 638 ? -31.579 -3.936 6.182 1.000 0.940 638 GLU B N 1
ATOM 16534 C CA . GLU B 2 638 ? -32.125 -2.797 6.941 1.000 0.940 638 GLU B CA 1
ATOM 16535 C C . GLU B 2 638 ? -31.039 -1.995 7.676 1.000 0.940 638 GLU B C 1
ATOM 16536 O O . GLU B 2 638 ? -31.166 -0.785 7.860 1.000 0.940 638 GLU B O 1
ATOM 16548 N N . THR B 2 639 ? -29.961 -2.659 8.101 1.000 0.940 639 THR B N 1
ATOM 16549 C CA . THR B 2 639 ? -28.908 -2.091 8.958 1.000 0.940 639 THR B CA 1
ATOM 16550 C C . THR B 2 639 ? -27.524 -2.050 8.310 1.000 0.940 639 THR B C 1
ATOM 16551 O O . THR B 2 639 ? -26.613 -1.451 8.883 1.000 0.940 639 THR B O 1
ATOM 16562 N N . GLY B 2 640 ? -27.337 -2.689 7.149 1.000 0.950 640 GLY B N 1
ATOM 16563 C CA . GLY B 2 640 ? -26.062 -2.760 6.425 1.000 0.950 640 GLY B CA 1
ATOM 16564 C C . GLY B 2 640 ? -24.977 -3.604 7.105 1.000 0.950 640 GLY B C 1
ATOM 16565 O O . GLY B 2 640 ? -23.838 -3.616 6.642 1.000 0.950 640 GLY B O 1
ATOM 16569 N N . LYS B 2 641 ? -25.295 -4.293 8.208 1.000 0.950 641 LYS B N 1
ATOM 16570 C CA . LYS B 2 641 ? -24.337 -5.116 8.961 1.000 0.950 641 LYS B CA 1
ATOM 16571 C C . LYS B 2 641 ? -23.902 -6.348 8.173 1.000 0.950 641 LYS B C 1
ATOM 16572 O O . LYS B 2 641 ? -24.719 -6.999 7.532 1.000 0.950 641 LYS B O 1
ATOM 16591 N N . GLU B 2 642 ? -22.629 -6.694 8.304 1.000 0.960 642 GLU B N 1
ATOM 16592 C CA . GLU B 2 642 ? -22.028 -7.906 7.741 1.000 0.960 642 GLU B CA 1
ATOM 16593 C C . GLU B 2 642 ? -22.293 -9.131 8.639 1.000 0.960 642 GLU B C 1
ATOM 16594 O O . GLU B 2 642 ? -22.220 -9.040 9.868 1.000 0.960 642 GLU B O 1
ATOM 16606 N N . PHE B 2 643 ? -22.543 -10.290 8.027 1.000 0.960 643 PHE B N 1
ATOM 16607 C CA . PHE B 2 643 ? -22.512 -11.614 8.658 1.000 0.960 643 PHE B CA 1
ATOM 16608 C C . PHE B 2 643 ? -21.808 -12.604 7.726 1.000 0.960 643 PHE B C 1
ATOM 16609 O O . PHE B 2 643 ? -22.089 -12.645 6.530 1.000 0.960 643 PHE B O 1
ATOM 16626 N N . VAL B 2 644 ? -20.897 -13.412 8.269 1.000 0.970 644 VAL B N 1
ATOM 16627 C CA . VAL B 2 644 ? -20.074 -14.357 7.498 1.000 0.970 644 VAL B CA 1
ATOM 16628 C C . VAL B 2 644 ? -20.309 -15.764 8.050 1.000 0.970 644 VAL B C 1
ATOM 16629 O O . VAL B 2 644 ? -19.769 -16.082 9.110 1.000 0.970 644 VAL B O 1
ATOM 16642 N N . PRO B 2 645 ? -21.083 -16.641 7.377 1.000 0.960 645 PRO B N 1
ATOM 16643 C CA . PRO B 2 645 ? -21.421 -17.963 7.918 1.000 0.960 645 PRO B CA 1
ATOM 16644 C C . PRO B 2 645 ? -20.195 -18.822 8.277 1.000 0.960 645 PRO B C 1
ATOM 16645 O O . PRO B 2 645 ? -20.200 -19.528 9.283 1.000 0.960 645 PRO B O 1
ATOM 16656 N N . LEU B 2 646 ? -19.092 -18.688 7.528 1.000 0.980 646 LEU B N 1
ATOM 16657 C CA . LEU B 2 646 ? -17.819 -19.373 7.807 1.000 0.980 646 LEU B CA 1
ATOM 16658 C C . LEU B 2 646 ? -17.154 -18.965 9.138 1.000 0.980 646 LEU B C 1
ATOM 16659 O O . LEU B 2 646 ? -16.256 -19.663 9.604 1.000 0.980 646 LEU B O 1
ATOM 16675 N N . HIS B 2 647 ? -17.577 -17.867 9.773 1.000 0.970 647 HIS B N 1
ATOM 16676 C CA . HIS B 2 647 ? -17.115 -17.463 11.111 1.000 0.970 647 HIS B CA 1
ATOM 16677 C C . HIS B 2 647 ? -17.891 -18.136 12.249 1.000 0.970 647 HIS B C 1
ATOM 16678 O O . HIS B 2 647 ? -17.474 -18.039 13.402 1.000 0.970 647 HIS B O 1
ATOM 16692 N N . HIS B 2 648 ? -18.995 -18.818 11.932 1.000 0.950 648 HIS B N 1
ATOM 16693 C CA . HIS B 2 648 ? -19.953 -19.362 12.899 1.000 0.950 648 HIS B CA 1
ATOM 16694 C C . HIS B 2 648 ? -20.125 -20.890 12.817 1.000 0.950 648 HIS B C 1
ATOM 16695 O O . HIS B 2 648 ? -21.005 -21.442 13.477 1.000 0.950 648 HIS B O 1
ATOM 16709 N N . LEU B 2 649 ? -19.255 -21.574 12.064 1.000 0.950 649 LEU B N 1
ATOM 16710 C CA . LEU B 2 649 ? -19.161 -23.037 12.041 1.000 0.950 649 LEU B CA 1
ATOM 16711 C C . LEU B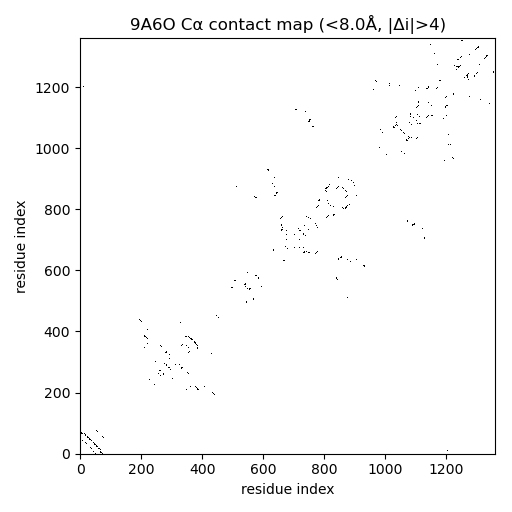 2 649 ? -18.824 -23.582 13.435 1.000 0.950 649 LEU B C 1
ATOM 16712 O O . LEU B 2 649 ? -17.896 -23.099 14.091 1.000 0.950 649 LEU B O 1
ATOM 16728 N N . SER B 2 650 ? -19.535 -24.616 13.880 1.000 0.900 650 SER B N 1
ATOM 16729 C CA . SER B 2 650 ? -19.264 -25.238 15.176 1.000 0.900 650 SER B CA 1
ATOM 16730 C C . SER B 2 650 ? -18.076 -26.205 15.111 1.000 0.900 650 SER B C 1
ATOM 16731 O O . SER B 2 650 ? -17.707 -26.716 14.053 1.000 0.900 650 SER B O 1
ATOM 16739 N N . ASP B 2 651 ? -17.435 -26.433 16.260 1.000 0.860 651 ASP B N 1
ATOM 16740 C CA . ASP B 2 651 ? -16.190 -27.208 16.402 1.000 0.860 651 ASP B CA 1
ATOM 16741 C C . ASP B 2 651 ? -14.992 -26.673 15.572 1.000 0.860 651 ASP B C 1
ATOM 16742 O O . ASP B 2 651 ? -13.977 -27.355 15.430 1.000 0.860 651 ASP B O 1
ATOM 16751 N N . CYS B 2 652 ? -15.082 -25.443 15.049 1.000 0.910 652 CYS B N 1
ATOM 16752 C CA . CYS B 2 652 ? -14.046 -24.778 14.258 1.000 0.910 652 CYS B CA 1
ATOM 16753 C C . CYS B 2 652 ? -13.386 -23.633 15.048 1.000 0.910 652 CYS B C 1
ATOM 16754 O O . CYS B 2 652 ? -14.063 -22.741 15.556 1.000 0.910 652 CYS B O 1
ATOM 16762 N N . SER B 2 653 ? -12.052 -23.623 15.122 1.000 0.920 653 SER B N 1
ATOM 16763 C CA . SER B 2 653 ? -11.256 -22.586 15.804 1.000 0.920 653 SER B CA 1
ATOM 16764 C C . SER B 2 653 ? -10.218 -21.952 14.869 1.000 0.920 653 SER B C 1
ATOM 16765 O O . SER B 2 653 ? -9.081 -21.699 15.268 1.000 0.920 653 SER B O 1
ATOM 16773 N N . THR B 2 654 ? -10.595 -21.748 13.609 1.000 0.960 654 THR B N 1
ATOM 16774 C CA . THR B 2 654 ? -9.676 -21.440 12.504 1.000 0.960 654 THR B CA 1
ATOM 16775 C C . THR B 2 654 ? -10.144 -20.192 11.759 1.000 0.960 654 THR B C 1
ATOM 16776 O O . THR B 2 654 ? -11.340 -20.041 11.507 1.000 0.960 654 THR B O 1
ATOM 16787 N N . SER B 2 655 ? -9.227 -19.287 11.406 1.000 0.980 655 SER B N 1
ATOM 16788 C CA . SER B 2 655 ? -9.604 -17.993 10.826 1.000 0.980 655 SER B CA 1
ATOM 16789 C C . SER B 2 655 ? -9.949 -18.081 9.339 1.000 0.980 655 SER B C 1
ATOM 16790 O O . SER B 2 655 ? -9.206 -18.692 8.562 1.000 0.980 655 SER B O 1
ATOM 16798 N N . PHE B 2 656 ? -10.994 -17.362 8.935 1.000 0.980 656 PHE B N 1
ATOM 16799 C CA . PHE B 2 656 ? -11.371 -17.133 7.543 1.000 0.980 656 PHE B CA 1
ATOM 16800 C C . PHE B 2 656 ? -11.318 -15.632 7.239 1.000 0.980 656 PHE B C 1
ATOM 16801 O O . PHE B 2 656 ? -12.113 -14.855 7.768 1.000 0.980 656 PHE B O 1
ATOM 16818 N N . ALA B 2 657 ? -10.396 -15.214 6.376 1.000 0.980 657 ALA B N 1
ATOM 16819 C CA . ALA B 2 657 ? -10.357 -13.860 5.835 1.000 0.980 657 ALA B CA 1
ATOM 16820 C C . ALA B 2 657 ? -10.911 -13.845 4.407 1.000 0.980 657 ALA B C 1
ATOM 16821 O O . ALA B 2 657 ? -10.432 -14.579 3.545 1.000 0.980 657 ALA B O 1
ATOM 16828 N N . VAL B 2 658 ? -11.869 -12.955 4.148 1.000 0.980 658 VAL B N 1
ATOM 16829 C CA . VAL B 2 658 ? -12.257 -12.548 2.795 1.000 0.980 658 VAL B CA 1
ATOM 16830 C C . VAL B 2 658 ? -12.241 -11.026 2.697 1.000 0.980 658 VAL B C 1
ATOM 16831 O O . VAL B 2 658 ? -12.716 -10.353 3.620 1.000 0.980 658 VAL B O 1
ATOM 16844 N N . HIS B 2 659 ? -11.654 -10.497 1.622 1.000 0.980 659 HIS B N 1
ATOM 16845 C CA . HIS B 2 659 ? -11.553 -9.058 1.374 1.000 0.980 659 HIS B CA 1
ATOM 16846 C C . HIS B 2 659 ? -11.751 -8.727 -0.108 1.000 0.980 659 HIS B C 1
ATOM 16847 O O . HIS B 2 659 ? -11.010 -9.230 -0.957 1.000 0.980 659 HIS B O 1
ATOM 16861 N N . ASN B 2 660 ? -12.674 -7.811 -0.401 1.000 0.980 660 ASN B N 1
ATOM 16862 C CA . ASN B 2 660 ? -12.697 -7.124 -1.690 1.000 0.980 660 ASN B CA 1
ATOM 16863 C C . ASN B 2 660 ? -11.411 -6.287 -1.849 1.000 0.980 660 ASN B C 1
ATOM 16864 O O . ASN B 2 660 ? -11.059 -5.491 -0.972 1.000 0.980 660 ASN B O 1
ATOM 16875 N N . SER B 2 661 ? -10.693 -6.483 -2.953 1.000 0.980 661 SER B N 1
ATOM 16876 C CA . SER B 2 661 ? -9.430 -5.799 -3.242 1.000 0.980 661 SER B CA 1
ATOM 16877 C C . SER B 2 661 ? -9.647 -4.411 -3.864 1.000 0.980 661 SER B C 1
ATOM 16878 O O . SER B 2 661 ? -10.704 -4.156 -4.446 1.000 0.980 661 SER B O 1
ATOM 16886 N N . PRO B 2 662 ? -8.645 -3.510 -3.831 1.000 0.960 662 PRO B N 1
ATOM 16887 C CA . PRO B 2 662 ? -8.627 -2.359 -4.733 1.000 0.960 662 PRO B CA 1
ATOM 16888 C C . PRO B 2 662 ? -8.525 -2.795 -6.211 1.000 0.960 662 PRO B C 1
ATOM 16889 O O . PRO B 2 662 ? -8.250 -3.959 -6.526 1.000 0.960 662 PRO B O 1
ATOM 16900 N N . LEU B 2 663 ? -8.701 -1.828 -7.119 1.000 0.960 663 LEU B N 1
ATOM 16901 C CA . LEU B 2 663 ? -8.428 -1.947 -8.560 1.000 0.960 663 LEU B CA 1
ATOM 16902 C C . LEU B 2 663 ? -6.910 -1.960 -8.823 1.000 0.960 663 LEU B C 1
ATOM 16903 O O . LEU B 2 663 ? -6.333 -0.981 -9.299 1.000 0.960 663 LEU B O 1
ATOM 16919 N N . SER B 2 664 ? -6.241 -3.035 -8.404 1.000 0.960 664 SER B N 1
ATOM 16920 C CA . SER B 2 664 ? -4.796 -3.245 -8.570 1.000 0.960 664 SER B CA 1
ATOM 16921 C C . SER B 2 664 ? -4.477 -4.743 -8.528 1.000 0.960 664 SER B C 1
ATOM 16922 O O . SER B 2 664 ? -4.332 -5.320 -7.454 1.000 0.960 664 SER B O 1
ATOM 16930 N N . GLU B 2 665 ? -4.375 -5.409 -9.679 1.000 0.970 665 GLU B N 1
ATOM 16931 C CA . GLU B 2 665 ? -3.984 -6.826 -9.740 1.000 0.970 665 GLU B CA 1
ATOM 16932 C C . GLU B 2 665 ? -2.517 -7.023 -9.324 1.000 0.970 665 GLU B C 1
ATOM 16933 O O . GLU B 2 665 ? -2.176 -8.044 -8.726 1.000 0.970 665 GLU B O 1
ATOM 16945 N N . GLY B 2 666 ? -1.654 -6.045 -9.630 1.000 0.980 666 GLY B N 1
ATOM 16946 C CA . GLY B 2 666 ? -0.216 -6.083 -9.378 1.000 0.980 666 GLY B CA 1
ATOM 16947 C C . GLY B 2 666 ? 0.117 -6.149 -7.890 1.000 0.980 666 GLY B C 1
ATOM 16948 O O . GLY B 2 666 ? 0.598 -7.181 -7.411 1.000 0.980 666 GLY B O 1
ATOM 16952 N N . SER B 2 667 ? -0.136 -5.067 -7.147 1.000 0.980 667 SER B N 1
ATOM 16953 C CA . SER B 2 667 ? 0.221 -5.018 -5.722 1.000 0.980 667 SER B CA 1
ATOM 16954 C C . SER B 2 667 ? -0.495 -6.090 -4.902 1.000 0.980 667 SER B C 1
ATOM 16955 O O . SER B 2 667 ? 0.130 -6.711 -4.044 1.000 0.980 667 SER B O 1
ATOM 16963 N N . VAL B 2 668 ? -1.759 -6.392 -5.213 1.000 0.990 668 VAL B N 1
ATOM 16964 C CA . VAL B 2 668 ? -2.538 -7.416 -4.504 1.000 0.990 668 VAL B CA 1
ATOM 16965 C C . VAL B 2 668 ? -1.953 -8.815 -4.720 1.000 0.990 668 VAL B C 1
ATOM 16966 O O . VAL B 2 668 ? -1.708 -9.511 -3.737 1.000 0.990 668 VAL B O 1
ATOM 16979 N N . LEU B 2 669 ? -1.643 -9.233 -5.955 1.000 0.990 669 LEU B N 1
ATOM 16980 C CA . LEU B 2 669 ? -1.051 -10.559 -6.182 1.000 0.990 669 LEU B CA 1
ATOM 16981 C C . LEU B 2 669 ? 0.353 -10.680 -5.561 1.000 0.990 669 LEU B C 1
ATOM 16982 O O . LEU B 2 669 ? 0.698 -11.727 -5.004 1.000 0.990 669 LEU B O 1
ATOM 16998 N N . GLY B 2 670 ? 1.149 -9.606 -5.601 1.000 0.990 670 GLY B N 1
ATOM 16999 C CA . GLY B 2 670 ? 2.421 -9.536 -4.880 1.000 0.990 670 GLY B CA 1
ATOM 17000 C C . GLY B 2 670 ? 2.241 -9.718 -3.368 1.000 0.990 670 GLY B C 1
ATOM 17001 O O . GLY B 2 670 ? 2.951 -10.510 -2.744 1.000 0.990 670 GLY B O 1
ATOM 17005 N N . PHE B 2 671 ? 1.248 -9.046 -2.788 1.000 0.990 671 PHE B N 1
ATOM 17006 C CA . PHE B 2 671 ? 0.900 -9.157 -1.375 1.000 0.990 671 PHE B CA 1
ATOM 17007 C C . PHE B 2 671 ? 0.494 -10.586 -0.993 1.000 0.990 671 PHE B C 1
ATOM 17008 O O . PHE B 2 671 ? 1.042 -11.138 -0.039 1.000 0.990 671 PHE B O 1
ATOM 17025 N N . GLU B 2 672 ? -0.396 -11.230 -1.753 1.000 0.990 672 GLU B N 1
ATOM 17026 C CA . GLU B 2 672 ? -0.844 -12.597 -1.449 1.000 0.990 672 GLU B CA 1
ATOM 17027 C C . GLU B 2 672 ? 0.274 -13.645 -1.596 1.000 0.990 672 GLU B C 1
ATOM 17028 O O . GLU B 2 672 ? 0.369 -14.570 -0.783 1.000 0.990 672 GLU B O 1
ATOM 17040 N N . TYR B 2 673 ? 1.186 -13.475 -2.562 1.000 0.990 673 TYR B N 1
ATOM 17041 C CA . TYR B 2 673 ? 2.397 -14.299 -2.654 1.000 0.990 673 TYR B CA 1
ATOM 17042 C C . TYR B 2 673 ? 3.287 -14.136 -1.410 1.000 0.990 673 TYR B C 1
ATOM 17043 O O . TYR B 2 673 ? 3.716 -15.133 -0.825 1.000 0.990 673 TYR B O 1
ATOM 17061 N N . GLY B 2 674 ? 3.523 -12.900 -0.957 1.000 0.990 674 GLY B N 1
ATOM 17062 C CA . GLY B 2 674 ? 4.270 -12.626 0.276 1.000 0.990 674 GLY B CA 1
ATOM 17063 C C . GLY B 2 674 ? 3.610 -13.211 1.527 1.000 0.990 674 GLY B C 1
ATOM 17064 O O . GLY B 2 674 ? 4.272 -13.864 2.337 1.000 0.990 674 GLY B O 1
ATOM 17068 N N . TYR B 2 675 ? 2.291 -13.045 1.649 1.000 0.990 675 TYR B N 1
ATOM 17069 C CA . TYR B 2 675 ? 1.500 -13.577 2.756 1.000 0.990 675 TYR B CA 1
ATOM 17070 C C . TYR B 2 675 ? 1.623 -15.105 2.838 1.000 0.990 675 TYR B C 1
ATOM 17071 O O . TYR B 2 675 ? 1.921 -15.652 3.904 1.000 0.990 675 TYR B O 1
ATOM 17089 N N . ASN B 2 676 ? 1.451 -15.805 1.713 1.000 0.990 676 ASN B N 1
ATOM 17090 C CA . ASN B 2 676 ? 1.530 -17.265 1.660 1.000 0.990 676 ASN B CA 1
ATOM 17091 C C . ASN B 2 676 ? 2.950 -17.807 1.902 1.000 0.990 676 ASN B C 1
ATOM 17092 O O . ASN B 2 676 ? 3.103 -18.838 2.550 1.000 0.990 676 ASN B O 1
ATOM 17103 N N . VAL B 2 677 ? 3.988 -17.114 1.424 1.000 0.970 677 VAL B N 1
ATOM 17104 C CA . VAL B 2 677 ? 5.393 -17.482 1.682 1.000 0.970 677 VAL B CA 1
ATOM 17105 C C . VAL B 2 677 ? 5.723 -17.421 3.177 1.000 0.970 677 VAL B C 1
ATOM 17106 O O . VAL B 2 677 ? 6.449 -18.279 3.677 1.000 0.970 677 VAL B O 1
ATOM 17119 N N . HIS B 2 678 ? 5.206 -16.419 3.895 1.000 0.970 678 HIS B N 1
ATOM 17120 C CA . HIS B 2 678 ? 5.440 -16.279 5.334 1.000 0.970 678 HIS B CA 1
ATOM 17121 C C . HIS B 2 678 ? 4.523 -17.182 6.178 1.000 0.970 678 HIS B C 1
ATOM 17122 O O . HIS B 2 678 ? 4.928 -17.625 7.251 1.000 0.970 678 HIS B O 1
ATOM 17136 N N . SER B 2 679 ? 3.308 -17.467 5.701 1.000 0.980 679 SER B N 1
ATOM 17137 C CA . SER B 2 679 ? 2.324 -18.325 6.376 1.000 0.980 679 SER B CA 1
ATOM 17138 C C . SER B 2 679 ? 1.943 -19.552 5.531 1.000 0.980 679 SER B C 1
ATOM 17139 O O . SER B 2 679 ? 0.820 -19.644 5.022 1.000 0.980 679 SER B O 1
ATOM 17147 N N . PRO B 2 680 ? 2.873 -20.513 5.352 1.000 0.980 680 PRO B N 1
ATOM 17148 C CA . PRO B 2 680 ? 2.648 -21.693 4.521 1.000 0.980 680 PRO B CA 1
ATOM 17149 C C . PRO B 2 680 ? 1.552 -22.617 5.067 1.000 0.980 680 PRO B C 1
ATOM 17150 O O . PRO B 2 680 ? 1.115 -23.503 4.347 1.000 0.980 680 PRO B O 1
ATOM 17161 N N . GLU B 2 681 ? 1.087 -22.430 6.306 1.000 0.980 681 GLU B N 1
ATOM 17162 C CA . GLU B 2 681 ? -0.083 -23.113 6.866 1.000 0.980 681 GLU B CA 1
ATOM 17163 C C . GLU B 2 681 ? -1.425 -22.601 6.315 1.000 0.980 681 GLU B C 1
ATOM 17164 O O . GLU B 2 681 ? -2.445 -23.266 6.493 1.000 0.980 681 GLU B O 1
ATOM 17176 N N . THR B 2 682 ? -1.440 -21.433 5.663 1.000 0.990 682 THR B N 1
ATOM 17177 C CA . THR B 2 682 ? -2.660 -20.760 5.198 1.000 0.990 682 THR B CA 1
ATOM 17178 C C . THR B 2 682 ? -2.952 -21.078 3.737 1.000 0.990 682 THR B C 1
ATOM 17179 O O . THR B 2 682 ? -2.111 -20.857 2.860 1.000 0.990 682 THR B O 1
ATOM 17190 N N . LEU B 2 683 ? -4.185 -21.503 3.446 1.000 0.990 683 LEU B N 1
ATOM 17191 C CA . LEU B 2 683 ? -4.688 -21.546 2.077 1.000 0.990 683 LEU B CA 1
ATOM 17192 C C . LEU B 2 683 ? -4.991 -20.113 1.624 1.000 0.990 683 LEU B C 1
ATOM 17193 O O . LEU B 2 683 ? -6.044 -19.558 1.936 1.000 0.990 683 LEU B O 1
ATOM 17209 N N . VAL B 2 684 ? -4.044 -19.509 0.910 1.000 0.990 684 VAL B N 1
ATOM 17210 C CA . VAL B 2 684 ? -4.210 -18.182 0.310 1.000 0.990 684 VAL B CA 1
ATOM 17211 C C . VAL B 2 684 ? -4.714 -18.342 -1.120 1.000 0.990 684 VAL B C 1
ATOM 17212 O O . VAL B 2 684 ? -4.122 -19.084 -1.908 1.000 0.990 684 VAL B O 1
ATOM 17225 N N . LEU B 2 685 ? -5.798 -17.645 -1.446 1.000 0.990 685 LEU B N 1
ATOM 17226 C CA . LEU B 2 685 ? -6.403 -17.584 -2.768 1.000 0.990 685 LEU B CA 1
ATOM 17227 C C . LEU B 2 685 ? -6.473 -16.128 -3.231 1.000 0.990 685 LEU B C 1
ATOM 17228 O O . LEU B 2 685 ? -7.010 -15.276 -2.524 1.000 0.990 685 LEU B O 1
ATOM 17244 N N . TRP B 2 686 ? -5.993 -15.873 -4.443 1.000 0.990 686 TRP B N 1
ATOM 17245 C CA . TRP B 2 686 ? -6.252 -14.637 -5.170 1.000 0.990 686 TRP B CA 1
ATOM 17246 C C . TRP B 2 686 ? -7.226 -14.906 -6.321 1.000 0.990 686 TRP B C 1
ATOM 17247 O O . TRP B 2 686 ? -7.062 -15.886 -7.051 1.000 0.990 686 TRP B O 1
ATOM 17268 N N . GLU B 2 687 ? -8.230 -14.050 -6.490 1.000 0.990 687 GLU B N 1
ATOM 17269 C CA . GLU B 2 687 ? -9.227 -14.128 -7.559 1.000 0.990 687 GLU B CA 1
ATOM 17270 C C . GLU B 2 687 ? -9.171 -12.884 -8.454 1.000 0.990 687 GLU B C 1
ATOM 17271 O O . GLU B 2 687 ? -9.349 -11.753 -7.999 1.000 0.990 687 GLU B O 1
ATOM 17283 N N . ALA B 2 688 ? -8.953 -13.101 -9.752 1.000 0.990 688 ALA B N 1
ATOM 17284 C CA . ALA B 2 688 ? -9.118 -12.055 -10.755 1.000 0.990 688 ALA B CA 1
ATOM 17285 C C . ALA B 2 688 ? -10.605 -11.912 -11.114 1.000 0.990 688 ALA B C 1
ATOM 17286 O O . ALA B 2 688 ? -11.299 -12.919 -11.238 1.000 0.990 688 ALA B O 1
ATOM 17293 N N . GLN B 2 689 ? -11.089 -10.688 -11.364 1.000 0.980 689 GLN B N 1
ATOM 17294 C CA . GLN B 2 689 ? -12.476 -10.464 -11.808 1.000 0.980 689 GLN B CA 1
ATOM 17295 C C . GLN B 2 689 ? -12.772 -11.206 -13.128 1.000 0.980 689 GLN B C 1
ATOM 17296 O O . GLN B 2 689 ? -13.796 -11.870 -13.278 1.000 0.980 689 GLN B O 1
ATOM 17310 N N . TYR B 2 690 ? -11.818 -11.130 -14.060 1.000 0.970 690 TYR B N 1
ATOM 17311 C CA . TYR B 2 690 ? -11.701 -11.966 -15.252 1.000 0.970 690 TYR B CA 1
ATOM 17312 C C . TYR B 2 690 ? -10.230 -12.346 -15.420 1.000 0.970 690 TYR B C 1
ATOM 17313 O O . TYR B 2 690 ? -9.342 -11.525 -15.176 1.000 0.970 690 TYR B O 1
ATOM 17331 N N . GLY B 2 691 ? -9.947 -13.578 -15.852 1.000 0.980 691 GLY B N 1
ATOM 17332 C CA . GLY B 2 691 ? -8.571 -14.052 -16.017 1.000 0.980 691 GLY B CA 1
ATOM 17333 C C . GLY B 2 691 ? -7.765 -13.238 -17.038 1.000 0.980 691 GLY B C 1
ATOM 17334 O O . GLY B 2 691 ? -6.540 -13.186 -16.956 1.000 0.980 691 GLY B O 1
ATOM 17338 N N . ASP B 2 692 ? -8.442 -12.576 -17.979 1.000 0.980 692 ASP B N 1
ATOM 17339 C CA . ASP B 2 692 ? -7.854 -11.677 -18.970 1.000 0.980 692 ASP B CA 1
ATOM 17340 C C . ASP B 2 692 ? -7.048 -10.522 -18.339 1.000 0.980 692 ASP B C 1
ATOM 17341 O O . ASP B 2 692 ? -5.991 -10.171 -18.871 1.000 0.980 692 ASP B O 1
ATOM 17350 N N . PHE B 2 693 ? -7.499 -9.971 -17.201 1.000 0.980 693 PHE B N 1
ATOM 17351 C CA . PHE B 2 693 ? -6.856 -8.843 -16.504 1.000 0.980 693 PHE B CA 1
ATOM 17352 C C . PHE B 2 693 ? -5.621 -9.238 -15.688 1.000 0.980 693 PHE B C 1
ATOM 17353 O O . PHE B 2 693 ? -4.779 -8.392 -15.392 1.000 0.980 693 PHE B O 1
ATOM 17370 N N . ALA B 2 694 ? -5.437 -10.527 -15.381 1.000 0.980 694 ALA B N 1
ATOM 17371 C CA . ALA B 2 694 ? -4.288 -10.994 -14.602 1.000 0.980 694 ALA B CA 1
ATOM 17372 C C . ALA B 2 694 ? -2.930 -10.674 -15.264 1.000 0.980 694 ALA B C 1
ATOM 17373 O O . ALA B 2 694 ? -1.897 -10.652 -14.597 1.000 0.980 694 ALA B O 1
ATOM 17380 N N . ASN B 2 695 ? -2.919 -10.362 -16.566 1.000 0.970 695 ASN B N 1
ATOM 17381 C CA . ASN B 2 695 ? -1.731 -9.894 -17.277 1.000 0.970 695 ASN B CA 1
ATOM 17382 C C . ASN B 2 695 ? -1.153 -8.560 -16.747 1.000 0.970 695 ASN B C 1
ATOM 17383 O O . ASN B 2 695 ? 0.029 -8.308 -16.977 1.000 0.970 695 ASN B O 1
ATOM 17394 N N . ALA B 2 696 ? -1.914 -7.755 -15.995 1.000 0.970 696 ALA B N 1
ATOM 17395 C CA . ALA B 2 696 ? -1.392 -6.583 -15.291 1.000 0.970 696 ALA B CA 1
ATOM 17396 C C . ALA B 2 696 ? -0.352 -6.979 -14.222 1.000 0.970 696 ALA B C 1
ATOM 17397 O O . ALA B 2 696 ? 0.634 -6.278 -14.010 1.000 0.970 696 ALA B O 1
ATOM 17404 N N . ALA B 2 697 ? -0.498 -8.169 -13.630 1.000 0.980 697 ALA B N 1
ATOM 17405 C CA . ALA B 2 697 ? 0.411 -8.720 -12.631 1.000 0.980 697 ALA B CA 1
ATOM 17406 C C . ALA B 2 697 ? 1.511 -9.635 -13.222 1.000 0.980 697 ALA B C 1
ATOM 17407 O O . ALA B 2 697 ? 2.135 -10.399 -12.483 1.000 0.980 697 ALA B O 1
ATOM 17414 N N . GLN B 2 698 ? 1.786 -9.585 -14.537 1.000 0.980 698 GLN B N 1
ATOM 17415 C CA . GLN B 2 698 ? 2.650 -10.564 -15.228 1.000 0.980 698 GLN B CA 1
ATOM 17416 C C . GLN B 2 698 ? 4.047 -10.735 -14.604 1.000 0.980 698 GLN B C 1
ATOM 17417 O O . GLN B 2 698 ? 4.558 -11.853 -14.553 1.000 0.980 698 GLN B O 1
ATOM 17431 N N . VAL B 2 699 ? 4.647 -9.663 -14.073 1.000 0.980 699 VAL B N 1
ATOM 17432 C CA . VAL B 2 699 ? 5.957 -9.723 -13.394 1.000 0.980 699 VAL B CA 1
ATOM 17433 C C . VAL B 2 699 ? 5.929 -10.687 -12.199 1.000 0.980 699 VAL B C 1
ATOM 17434 O O . VAL B 2 699 ? 6.914 -11.385 -11.958 1.000 0.980 699 VAL B O 1
ATOM 17447 N N . TYR B 2 700 ? 4.803 -10.799 -11.487 1.000 0.980 700 TYR B N 1
ATOM 17448 C CA . TYR B 2 700 ? 4.647 -11.744 -10.380 1.000 0.980 700 TYR B CA 1
ATOM 17449 C C . TYR B 2 700 ? 4.599 -13.194 -10.858 1.000 0.980 700 TYR B C 1
ATOM 17450 O O . TYR B 2 700 ? 5.287 -14.036 -10.276 1.000 0.980 700 TYR B O 1
ATOM 17468 N N . PHE B 2 701 ? 3.894 -13.488 -11.955 1.000 0.990 701 PHE B N 1
ATOM 17469 C CA . PHE B 2 701 ? 3.929 -14.819 -12.566 1.000 0.990 701 PHE B CA 1
ATOM 17470 C C . PHE B 2 701 ? 5.341 -15.186 -13.039 1.000 0.990 701 PHE B C 1
ATOM 17471 O O . PHE B 2 701 ? 5.853 -16.238 -12.655 1.000 0.990 701 PHE B O 1
ATOM 17488 N N . ASP B 2 702 ? 5.994 -14.310 -13.803 1.000 0.980 702 ASP B N 1
ATOM 17489 C CA . ASP B 2 702 ? 7.268 -14.594 -14.476 1.000 0.980 702 ASP B CA 1
ATOM 17490 C C . ASP B 2 702 ? 8.462 -14.652 -13.509 1.000 0.980 702 ASP B C 1
ATOM 17491 O O . ASP B 2 702 ? 9.372 -15.461 -13.684 1.000 0.980 702 ASP B O 1
ATOM 17500 N N . GLN B 2 703 ? 8.502 -13.779 -12.496 1.000 0.980 703 GLN B N 1
ATOM 17501 C CA . GLN B 2 703 ? 9.697 -13.595 -11.663 1.000 0.980 703 GLN B CA 1
ATOM 17502 C C . GLN B 2 703 ? 9.626 -14.252 -10.286 1.000 0.980 703 GLN B C 1
ATOM 17503 O O . GLN B 2 703 ? 10.687 -14.515 -9.707 1.000 0.980 703 GLN B O 1
ATOM 17517 N N . PHE B 2 704 ? 8.420 -14.507 -9.772 1.000 0.980 704 PHE B N 1
ATOM 17518 C CA . PHE B 2 704 ? 8.196 -14.982 -8.406 1.000 0.980 704 PHE B CA 1
ATOM 17519 C C . PHE B 2 704 ? 7.418 -16.302 -8.372 1.000 0.980 704 PHE B C 1
ATOM 17520 O O . PHE B 2 704 ? 7.954 -17.302 -7.905 1.000 0.980 704 PHE B O 1
ATOM 17537 N N . ILE B 2 705 ? 6.192 -16.343 -8.897 1.000 0.990 705 ILE B N 1
ATOM 17538 C CA . ILE B 2 705 ? 5.270 -17.473 -8.700 1.000 0.990 705 ILE B CA 1
ATOM 17539 C C . ILE B 2 705 ? 5.707 -18.709 -9.508 1.000 0.990 705 ILE B C 1
ATOM 17540 O O . ILE B 2 705 ? 5.747 -19.804 -8.954 1.000 0.990 705 ILE B O 1
ATOM 17556 N N . SER B 2 706 ? 6.101 -18.553 -10.779 1.000 0.980 706 SER B N 1
ATOM 17557 C CA . SER B 2 706 ? 6.583 -19.679 -11.607 1.000 0.980 706 SER B CA 1
ATOM 17558 C C . SER B 2 706 ? 8.028 -20.106 -11.310 1.000 0.980 706 SER B C 1
ATOM 17559 O O . SER B 2 706 ? 8.399 -21.244 -11.599 1.000 0.980 706 SER B O 1
ATOM 17567 N N . ALA B 2 707 ? 8.851 -19.205 -10.756 1.000 0.970 707 ALA B N 1
ATOM 17568 C CA . ALA B 2 707 ? 10.314 -19.328 -10.776 1.000 0.970 707 ALA B CA 1
ATOM 17569 C C . ALA B 2 707 ? 11.004 -19.203 -9.401 1.000 0.970 707 ALA B C 1
ATOM 17570 O O . ALA B 2 707 ? 12.165 -19.590 -9.259 1.000 0.970 707 ALA B O 1
ATOM 17577 N N . GLY B 2 708 ? 10.328 -18.689 -8.369 1.000 0.960 708 GLY B N 1
ATOM 17578 C CA . GLY B 2 708 ? 10.924 -18.407 -7.055 1.000 0.960 708 GLY B CA 1
ATOM 17579 C C . GLY B 2 708 ? 11.458 -19.649 -6.337 1.000 0.960 708 GLY B C 1
ATOM 17580 O O . GLY B 2 708 ? 12.464 -19.572 -5.626 1.000 0.960 708 GLY B O 1
ATOM 17584 N N . ARG B 2 709 ? 10.859 -20.820 -6.592 1.000 0.950 709 ARG B N 1
ATOM 17585 C CA . ARG B 2 709 ? 11.346 -22.103 -6.069 1.000 0.950 709 ARG B CA 1
ATOM 17586 C C . ARG B 2 709 ? 12.657 -22.543 -6.740 1.000 0.950 709 ARG B C 1
ATOM 17587 O O . ARG B 2 709 ? 13.590 -22.913 -6.032 1.000 0.950 709 ARG B O 1
ATOM 17608 N N . ALA B 2 710 ? 12.766 -22.420 -8.064 1.000 0.950 710 ALA B N 1
ATOM 17609 C CA . ALA B 2 710 ? 13.973 -22.765 -8.826 1.000 0.950 710 ALA B CA 1
ATOM 17610 C C . ALA B 2 710 ? 15.140 -21.790 -8.576 1.000 0.950 710 ALA B C 1
ATOM 17611 O O . ALA B 2 710 ? 16.290 -22.213 -8.442 1.000 0.950 710 ALA B O 1
ATOM 17618 N N . LYS B 2 711 ? 14.832 -20.494 -8.428 1.000 0.940 711 LYS B N 1
ATOM 17619 C CA . LYS B 2 711 ? 15.807 -19.420 -8.171 1.000 0.940 711 LYS B CA 1
ATOM 17620 C C . LYS B 2 711 ? 16.291 -19.383 -6.719 1.000 0.940 711 LYS B C 1
ATOM 17621 O O . LYS B 2 711 ? 17.490 -19.318 -6.457 1.000 0.940 711 LYS B O 1
ATOM 17640 N N . TRP B 2 712 ? 15.367 -19.437 -5.758 1.000 0.940 712 TRP B N 1
ATOM 17641 C CA . TRP B 2 712 ? 15.643 -19.102 -4.352 1.000 0.940 712 TRP B CA 1
ATOM 17642 C C . TRP B 2 712 ? 15.242 -20.198 -3.350 1.000 0.940 712 TRP B C 1
ATOM 17643 O O . TRP B 2 712 ? 15.381 -20.000 -2.145 1.000 0.940 712 TRP B O 1
ATOM 17664 N N . GLY B 2 713 ? 14.713 -21.340 -3.802 1.000 0.920 713 GLY B N 1
ATOM 17665 C CA . GLY B 2 713 ? 14.163 -22.392 -2.931 1.000 0.920 713 GLY B CA 1
ATOM 17666 C C . GLY B 2 713 ? 12.826 -22.012 -2.276 1.000 0.920 713 GLY B C 1
ATOM 17667 O O . GLY B 2 713 ? 12.308 -22.744 -1.437 1.000 0.920 713 GLY B O 1
ATOM 17671 N N . GLN B 2 714 ? 12.257 -20.866 -2.655 1.000 0.930 714 GLN B N 1
ATOM 17672 C CA . GLN B 2 714 ? 11.082 -20.270 -2.030 1.000 0.930 714 GLN B CA 1
ATOM 17673 C C . GLN B 2 714 ? 9.812 -21.035 -2.436 1.000 0.930 714 GLN B C 1
ATOM 17674 O O . GLN B 2 714 ? 9.379 -20.977 -3.586 1.000 0.930 714 GLN B O 1
ATOM 17688 N N . LYS B 2 715 ? 9.240 -21.791 -1.492 1.000 0.950 715 LYS B N 1
ATOM 17689 C CA . LYS B 2 715 ? 7.985 -22.536 -1.674 1.000 0.950 715 LYS B CA 1
ATOM 17690 C C . LYS B 2 715 ? 6.774 -21.608 -1.517 1.000 0.950 715 LYS B C 1
ATOM 17691 O O . LYS B 2 715 ? 6.813 -20.664 -0.734 1.000 0.950 715 LYS B O 1
ATOM 17710 N N . SER B 2 716 ? 5.695 -21.915 -2.232 1.000 0.970 716 SER B N 1
ATOM 17711 C CA . SER B 2 716 ? 4.380 -21.283 -2.087 1.000 0.970 716 SER B CA 1
ATOM 17712 C C . SER B 2 716 ? 3.292 -22.282 -2.489 1.000 0.970 716 SER B C 1
ATOM 17713 O O . SER B 2 716 ? 3.497 -23.088 -3.396 1.000 0.970 716 SER B O 1
ATOM 17721 N N . GLY B 2 717 ? 2.151 -22.234 -1.802 1.000 0.980 717 GLY B N 1
ATOM 17722 C CA . GLY B 2 717 ? 0.919 -22.961 -2.113 1.000 0.980 717 GLY B CA 1
ATOM 17723 C C . GLY B 2 717 ? -0.215 -22.063 -2.626 1.000 0.980 717 GLY B C 1
ATOM 17724 O O . GLY B 2 717 ? -1.358 -22.516 -2.644 1.000 0.980 717 GLY B O 1
ATOM 17728 N N . LEU B 2 718 ? 0.086 -20.816 -3.011 1.000 0.990 718 LEU B N 1
ATOM 17729 C CA . LEU B 2 718 ? -0.875 -19.809 -3.479 1.000 0.990 718 LEU B CA 1
ATOM 17730 C C . LEU B 2 718 ? -1.797 -20.355 -4.582 1.000 0.990 718 LEU B C 1
ATOM 17731 O O . LEU B 2 718 ? -1.326 -20.917 -5.576 1.000 0.990 718 LEU B O 1
ATOM 17747 N N . VAL B 2 719 ? -3.104 -20.147 -4.423 1.000 0.990 719 VAL B N 1
ATOM 17748 C CA . VAL B 2 719 ? -4.117 -20.446 -5.443 1.000 0.990 719 VAL B CA 1
ATOM 17749 C C . VAL B 2 719 ? -4.439 -19.178 -6.232 1.000 0.990 719 VAL B C 1
ATOM 17750 O O . VAL B 2 719 ? -4.615 -18.112 -5.648 1.000 0.990 719 VAL B O 1
ATOM 17763 N N . MET B 2 720 ? -4.542 -19.297 -7.553 1.000 0.990 720 MET B N 1
ATOM 17764 C CA . MET B 2 720 ? -4.981 -18.231 -8.456 1.000 0.990 720 MET B CA 1
ATOM 17765 C C . MET B 2 720 ? -6.255 -18.690 -9.166 1.000 0.990 720 MET B C 1
ATOM 17766 O O . MET B 2 720 ? -6.219 -19.642 -9.949 1.000 0.990 720 MET B O 1
ATOM 17780 N N . LEU B 2 721 ? -7.371 -18.027 -8.873 1.000 0.990 721 LEU B N 1
ATOM 17781 C CA . LEU B 2 721 ? -8.675 -18.249 -9.491 1.000 0.990 721 LEU B CA 1
ATOM 17782 C C . LEU B 2 721 ? -8.831 -17.260 -10.653 1.000 0.990 721 LEU B C 1
ATOM 17783 O O . LEU B 2 721 ? -8.870 -16.047 -10.442 1.000 0.990 721 LEU B O 1
ATOM 17799 N N . LEU B 2 722 ? -8.866 -17.774 -11.883 1.000 0.990 722 LEU B N 1
ATOM 17800 C CA . LEU B 2 722 ? -8.838 -16.979 -13.112 1.000 0.990 722 LEU B CA 1
ATOM 17801 C C . LEU B 2 722 ? -10.077 -17.285 -13.970 1.000 0.990 722 LEU B C 1
ATOM 17802 O O . LEU B 2 722 ? -10.064 -18.280 -14.700 1.000 0.990 722 LEU B O 1
ATOM 17818 N N . PRO B 2 723 ? -11.138 -16.454 -13.918 1.000 0.980 723 PRO B N 1
ATOM 17819 C CA . PRO B 2 723 ? -12.363 -16.709 -14.665 1.000 0.980 723 PRO B CA 1
ATOM 17820 C C . PRO B 2 723 ? -12.119 -16.761 -16.176 1.000 0.980 723 PRO B C 1
ATOM 17821 O O . PRO B 2 723 ? -11.553 -15.836 -16.762 1.000 0.980 723 PRO B O 1
ATOM 17832 N N . HIS B 2 724 ? -12.531 -17.862 -16.799 1.000 0.980 724 HIS B N 1
ATOM 17833 C CA . HIS B 2 724 ? -12.199 -18.251 -18.168 1.000 0.980 724 HIS B CA 1
ATOM 17834 C C . HIS B 2 724 ? -13.409 -18.930 -18.832 1.000 0.980 724 HIS B C 1
ATOM 17835 O O . HIS B 2 724 ? -14.179 -19.631 -18.176 1.000 0.980 724 HIS B O 1
ATOM 17849 N N . GLY B 2 725 ? -13.575 -18.743 -20.143 1.000 0.960 725 GLY B N 1
ATOM 17850 C CA . GLY B 2 725 ? -14.600 -19.423 -20.939 1.000 0.960 725 GLY B CA 1
ATOM 17851 C C . GLY B 2 725 ? -15.116 -18.529 -22.059 1.000 0.960 725 GLY B C 1
ATOM 17852 O O . GLY B 2 725 ? -15.422 -17.353 -21.833 1.000 0.960 725 GLY B O 1
ATOM 17856 N N . TYR B 2 726 ? -15.224 -19.078 -23.267 1.000 0.960 726 TYR B N 1
ATOM 17857 C CA . TYR B 2 726 ? -15.628 -18.325 -24.446 1.000 0.960 726 TYR B CA 1
ATOM 17858 C C . TYR B 2 726 ? -17.155 -18.283 -24.509 1.000 0.960 726 TYR B C 1
ATOM 17859 O O . TYR B 2 726 ? -17.824 -19.292 -24.732 1.000 0.960 726 TYR B O 1
ATOM 17877 N N . GLU B 2 727 ? -17.701 -17.089 -24.283 1.000 0.930 727 GLU B N 1
ATOM 17878 C CA . GLU B 2 727 ? -19.134 -16.862 -24.025 1.000 0.930 727 GLU B CA 1
ATOM 17879 C C . GLU B 2 727 ? -19.682 -15.647 -24.802 1.000 0.930 727 GLU B C 1
ATOM 17880 O O . GLU B 2 727 ? -20.715 -15.085 -24.458 1.000 0.930 727 GLU B O 1
ATOM 17892 N N . GLY B 2 728 ? -18.973 -15.197 -25.843 1.000 0.940 728 GLY B N 1
ATOM 17893 C CA . GLY B 2 728 ? -19.393 -14.082 -26.705 1.000 0.940 728 GLY B CA 1
ATOM 17894 C C . GLY B 2 728 ? -19.159 -12.671 -26.148 1.000 0.940 728 GLY B C 1
ATOM 17895 O O . GLY B 2 728 ? -19.351 -11.710 -26.885 1.000 0.940 728 GLY B O 1
ATOM 17899 N N . GLN B 2 729 ? -18.676 -12.528 -24.908 1.000 0.930 729 GLN B N 1
ATOM 17900 C CA . GLN B 2 729 ? -18.393 -11.241 -24.236 1.000 0.930 729 GLN B CA 1
ATOM 17901 C C . GLN B 2 729 ? -17.145 -10.483 -24.756 1.000 0.930 729 GLN B C 1
ATOM 17902 O O . GLN B 2 729 ? -16.732 -9.478 -24.175 1.000 0.930 729 GLN B O 1
ATOM 17916 N N . GLY B 2 730 ? -16.520 -10.937 -25.845 1.000 0.950 730 GLY B N 1
ATOM 17917 C CA . GLY B 2 730 ? -15.374 -10.257 -26.451 1.000 0.950 730 GLY B CA 1
ATOM 17918 C C . GLY B 2 730 ? -14.010 -10.514 -25.780 1.000 0.950 730 GLY B C 1
ATOM 17919 O O . GLY B 2 730 ? -13.865 -11.438 -24.971 1.000 0.950 730 GLY B O 1
ATOM 17923 N N . PRO B 2 731 ? -12.969 -9.760 -26.187 1.000 0.960 731 PRO B N 1
ATOM 17924 C CA . PRO B 2 731 ? -11.574 -10.185 -26.035 1.000 0.960 731 PRO B CA 1
ATOM 17925 C C . PRO B 2 731 ? -10.931 -10.001 -24.653 1.000 0.960 731 PRO B C 1
ATOM 17926 O O . PRO B 2 731 ? -9.879 -10.598 -24.416 1.000 0.960 731 PRO B O 1
ATOM 17937 N N . GLU B 2 732 ? -11.556 -9.242 -23.752 1.000 0.950 732 GLU B N 1
ATOM 17938 C CA . GLU B 2 732 ? -11.092 -9.007 -22.374 1.000 0.950 732 GLU B CA 1
ATOM 17939 C C . GLU B 2 732 ? -11.958 -9.712 -21.308 1.000 0.950 732 GLU B C 1
ATOM 17940 O O . GLU B 2 732 ? -11.746 -9.514 -20.118 1.000 0.950 732 GLU B O 1
ATOM 17952 N N . HIS B 2 733 ? -12.915 -10.554 -21.718 1.000 0.950 733 HIS B N 1
ATOM 17953 C CA . HIS B 2 733 ? -13.842 -11.254 -20.812 1.000 0.950 733 HIS B CA 1
ATOM 17954 C C . HIS B 2 733 ? -13.976 -12.759 -21.125 1.000 0.950 733 HIS B C 1
ATOM 17955 O O . HIS B 2 733 ? -14.976 -13.388 -20.769 1.000 0.950 733 HIS B O 1
ATOM 17969 N N . SER B 2 734 ? -13.005 -13.351 -21.831 1.000 0.970 734 SER B N 1
ATOM 17970 C CA . SER B 2 734 ? -13.112 -14.718 -22.377 1.000 0.970 734 SER B CA 1
ATOM 17971 C C . SER B 2 734 ? -11.956 -15.657 -22.019 1.000 0.970 734 SER B C 1
ATOM 17972 O O . SER B 2 734 ? -12.150 -16.873 -22.026 1.000 0.970 734 SER B O 1
ATOM 17980 N N . SER B 2 735 ? -10.749 -15.151 -21.750 1.000 0.980 735 SER B N 1
ATOM 17981 C CA . SER B 2 735 ? -9.532 -15.965 -21.754 1.000 0.980 735 SER B CA 1
ATOM 17982 C C . SER B 2 735 ? -8.519 -15.554 -20.686 1.000 0.980 735 SER B C 1
ATOM 17983 O O . SER B 2 735 ? -7.672 -14.683 -20.888 1.000 0.980 735 SER B O 1
ATOM 17991 N N . GLY B 2 736 ? -8.457 -16.345 -19.613 1.000 0.980 736 GLY B N 1
ATOM 17992 C CA . GLY B 2 736 ? -7.345 -16.370 -18.652 1.000 0.980 736 GLY B CA 1
ATOM 17993 C C . GLY B 2 736 ? -5.975 -16.800 -19.208 1.000 0.980 736 GLY B C 1
ATOM 17994 O O . GLY B 2 736 ? -5.161 -17.303 -18.443 1.000 0.980 736 GLY B O 1
ATOM 17998 N N . ARG B 2 737 ? -5.723 -16.650 -20.521 1.000 0.980 737 ARG B N 1
ATOM 17999 C CA . ARG B 2 737 ? -4.432 -16.850 -21.213 1.000 0.980 737 ARG B CA 1
ATOM 18000 C C . ARG B 2 737 ? -3.712 -18.139 -20.801 1.000 0.980 737 ARG B C 1
ATOM 18001 O O . ARG B 2 737 ? -2.517 -18.134 -20.499 1.000 0.980 737 ARG B O 1
ATOM 18022 N N . ILE B 2 738 ? -4.452 -19.246 -20.759 1.000 0.980 738 ILE B N 1
ATOM 18023 C CA . ILE B 2 738 ? -3.989 -20.538 -20.232 1.000 0.980 738 ILE B CA 1
ATOM 18024 C C . ILE B 2 738 ? -2.707 -21.030 -20.931 1.000 0.980 738 ILE B C 1
ATOM 18025 O O . ILE B 2 738 ? -1.835 -21.607 -20.284 1.000 0.980 738 ILE B O 1
ATOM 18041 N N . GLU B 2 739 ? -2.523 -20.699 -22.216 1.000 0.980 739 GLU B N 1
ATOM 18042 C CA . GLU B 2 739 ? -1.297 -20.957 -22.978 1.000 0.980 739 GLU B CA 1
ATOM 18043 C C . GLU B 2 739 ? -0.037 -20.373 -22.327 1.000 0.980 739 GLU B C 1
ATOM 18044 O O . GLU B 2 739 ? 1.034 -20.960 -22.441 1.000 0.980 739 GLU B O 1
ATOM 18056 N N . ARG B 2 740 ? -0.146 -19.241 -21.620 1.000 0.980 740 ARG B N 1
ATOM 18057 C CA . ARG B 2 740 ? 0.982 -18.565 -20.968 1.000 0.980 740 ARG B CA 1
ATOM 18058 C C . ARG B 2 740 ? 1.381 -19.275 -19.679 1.000 0.980 740 ARG B C 1
ATOM 18059 O O . ARG B 2 740 ? 2.567 -19.472 -19.433 1.000 0.980 740 ARG B O 1
ATOM 18080 N N . PHE B 2 741 ? 0.398 -19.732 -18.904 1.000 0.990 741 PHE B N 1
ATOM 18081 C CA . PHE B 2 741 ? 0.635 -20.569 -17.725 1.000 0.990 741 PHE B CA 1
ATOM 18082 C C . PHE B 2 741 ? 1.193 -21.948 -18.104 1.000 0.990 741 PHE B C 1
ATOM 18083 O O . PHE B 2 741 ? 2.010 -22.497 -17.373 1.000 0.990 741 PHE B O 1
ATOM 18100 N N . LEU B 2 742 ? 0.822 -22.483 -19.271 1.000 0.990 742 LEU B N 1
ATOM 18101 C CA . LEU B 2 742 ? 1.393 -23.720 -19.812 1.000 0.990 742 LEU B CA 1
ATOM 18102 C C . LEU B 2 742 ? 2.771 -23.512 -20.473 1.000 0.990 742 LEU B C 1
ATOM 18103 O O . LEU B 2 742 ? 3.605 -24.408 -20.420 1.000 0.990 742 LEU B O 1
ATOM 18119 N N . GLN B 2 743 ? 3.061 -22.332 -21.033 1.000 0.980 743 GLN B N 1
ATOM 18120 C CA . GLN B 2 743 ? 4.399 -21.968 -21.527 1.000 0.980 743 GLN B CA 1
ATOM 18121 C C . GLN B 2 743 ? 5.413 -21.799 -20.382 1.000 0.980 743 GLN B C 1
ATOM 18122 O O . GLN B 2 743 ? 6.576 -22.168 -20.529 1.000 0.980 743 GLN B O 1
ATOM 18136 N N . LEU B 2 744 ? 4.977 -21.241 -19.250 1.000 0.980 744 LEU B N 1
ATOM 18137 C CA . LEU B 2 744 ? 5.777 -21.060 -18.031 1.000 0.980 744 LEU B CA 1
ATOM 18138 C C . LEU B 2 744 ? 5.814 -22.323 -17.140 1.000 0.980 744 LEU B C 1
ATOM 18139 O O . LEU B 2 744 ? 6.354 -22.285 -16.034 1.000 0.980 744 LEU B O 1
ATOM 18155 N N . ALA B 2 745 ? 5.237 -23.440 -17.591 1.000 0.980 745 ALA B N 1
ATOM 18156 C CA . ALA B 2 745 ? 5.169 -24.685 -16.837 1.000 0.980 745 ALA B CA 1
ATOM 18157 C C . ALA B 2 745 ? 6.383 -25.590 -17.114 1.000 0.980 745 ALA B C 1
ATOM 18158 O O . ALA B 2 745 ? 6.481 -26.231 -18.161 1.000 0.980 745 ALA B O 1
ATOM 18165 N N . ALA B 2 746 ? 7.300 -25.666 -16.151 1.000 0.960 746 ALA B N 1
ATOM 18166 C CA . ALA B 2 746 ? 8.485 -26.523 -16.195 1.000 0.960 746 ALA B CA 1
ATOM 18167 C C . ALA B 2 746 ? 8.824 -27.050 -14.791 1.000 0.960 746 ALA B C 1
ATOM 18168 O O . ALA B 2 746 ? 8.304 -26.547 -13.798 1.000 0.960 746 ALA B O 1
ATOM 18175 N N . GLU B 2 747 ? 9.666 -28.082 -14.690 1.000 0.950 747 GLU B N 1
ATOM 18176 C CA . GLU B 2 747 ? 10.257 -28.539 -13.416 1.000 0.950 747 GLU B CA 1
ATOM 18177 C C . GLU B 2 747 ? 9.259 -28.775 -12.261 1.000 0.950 747 GLU B C 1
ATOM 18178 O O . GLU B 2 747 ? 9.581 -28.558 -11.096 1.000 0.950 747 GLU B O 1
ATOM 18190 N N . ASN B 2 748 ? 8.023 -29.201 -12.558 1.000 0.950 748 ASN B N 1
ATOM 18191 C CA . ASN B 2 748 ? 6.955 -29.373 -11.561 1.000 0.950 748 ASN B CA 1
ATOM 18192 C C . ASN B 2 748 ? 6.630 -28.096 -10.735 1.000 0.950 748 ASN B C 1
ATOM 18193 O O . ASN B 2 748 ? 6.060 -28.191 -9.646 1.000 0.950 748 ASN B O 1
ATOM 18204 N N . ASN B 2 749 ? 6.951 -26.906 -11.259 1.000 0.970 749 ASN B N 1
ATOM 18205 C CA . ASN B 2 749 ? 6.905 -25.618 -10.556 1.000 0.970 749 ASN B CA 1
ATOM 18206 C C . ASN B 2 749 ? 5.536 -25.194 -9.996 1.000 0.970 749 ASN B C 1
ATOM 18207 O O . ASN B 2 749 ? 5.499 -24.559 -8.946 1.000 0.970 749 ASN B O 1
ATOM 18218 N N . TRP B 2 750 ? 4.436 -25.543 -10.665 1.000 0.980 750 TRP B N 1
ATOM 18219 C CA . TRP B 2 750 ? 3.055 -25.282 -10.239 1.000 0.980 750 TRP B CA 1
ATOM 18220 C C . TRP B 2 750 ? 2.085 -26.360 -10.747 1.000 0.980 750 TRP B C 1
ATOM 18221 O O . TRP B 2 750 ? 2.504 -27.368 -11.315 1.000 0.980 750 TRP B O 1
ATOM 18242 N N . THR B 2 751 ? 0.786 -26.168 -10.529 1.000 0.980 751 THR B N 1
ATOM 18243 C CA . THR B 2 751 ? -0.299 -26.951 -11.141 1.000 0.980 751 THR B CA 1
ATOM 18244 C C . THR B 2 751 ? -1.177 -26.023 -11.978 1.000 0.980 751 THR B C 1
ATOM 18245 O O . THR B 2 751 ? -1.500 -24.934 -11.514 1.000 0.980 751 THR B O 1
ATOM 18256 N N . VAL B 2 752 ? -1.597 -26.450 -13.172 1.000 0.990 752 VAL B N 1
ATOM 18257 C CA . VAL B 2 752 ? -2.579 -25.744 -14.015 1.000 0.990 752 VAL B CA 1
ATOM 18258 C C . VAL B 2 752 ? -3.771 -26.667 -14.257 1.000 0.990 752 VAL B C 1
ATOM 18259 O O . VAL B 2 752 ? -3.611 -27.760 -14.808 1.000 0.990 752 VAL B O 1
ATOM 18272 N N . ALA B 2 753 ? -4.958 -26.228 -13.845 1.000 0.990 753 ALA B N 1
ATOM 18273 C CA . ALA B 2 753 ? -6.205 -26.979 -13.947 1.000 0.990 753 ALA B CA 1
ATOM 18274 C C . ALA B 2 753 ? -7.319 -26.153 -14.609 1.000 0.990 753 ALA B C 1
ATOM 18275 O O . ALA B 2 753 ? -7.358 -24.927 -14.490 1.000 0.990 753 ALA B O 1
ATOM 18282 N N . ASN B 2 754 ? -8.226 -26.835 -15.303 1.000 0.980 754 ASN B N 1
ATOM 18283 C CA . ASN B 2 754 ? -9.410 -26.256 -15.934 1.000 0.980 754 ASN B CA 1
ATOM 18284 C C . ASN B 2 754 ? -10.533 -27.300 -15.837 1.000 0.980 754 ASN B C 1
ATOM 18285 O O . ASN B 2 754 ? -10.411 -28.409 -16.353 1.000 0.980 754 ASN B O 1
ATOM 18296 N N . LEU B 2 755 ? -11.554 -26.982 -15.044 1.000 0.970 755 LEU B N 1
ATOM 18297 C CA . LEU B 2 755 ? -12.373 -27.970 -14.335 1.000 0.970 755 LEU B CA 1
ATOM 18298 C C . LEU B 2 755 ? -13.799 -28.021 -14.886 1.000 0.970 755 LEU B C 1
ATOM 18299 O O . LEU B 2 755 ? -14.313 -27.003 -15.353 1.000 0.970 755 LEU B O 1
ATOM 18315 N N . THR B 2 756 ? -14.464 -29.178 -14.797 1.000 0.960 756 THR B N 1
ATOM 18316 C CA . THR B 2 756 ? -15.812 -29.348 -15.384 1.000 0.960 756 THR B CA 1
ATOM 18317 C C . THR B 2 756 ? -16.914 -29.838 -14.442 1.000 0.960 756 THR B C 1
ATOM 18318 O O . THR B 2 756 ? -18.049 -29.978 -14.892 1.000 0.960 756 THR B O 1
ATOM 18329 N N . SER B 2 757 ? -16.649 -30.030 -13.144 1.000 0.950 757 SER B N 1
ATOM 18330 C CA . SER B 2 757 ? -17.705 -30.308 -12.154 1.000 0.950 757 SER B CA 1
ATOM 18331 C C . SER B 2 757 ? -17.459 -29.687 -10.776 1.000 0.950 757 SER B C 1
ATOM 18332 O O . SER B 2 757 ? -16.329 -29.373 -10.388 1.000 0.950 757 SER B O 1
ATOM 18340 N N . ALA B 2 758 ? -18.541 -29.555 -10.009 1.000 0.960 758 ALA B N 1
ATOM 18341 C CA . ALA B 2 758 ? -18.524 -29.061 -8.639 1.000 0.960 758 ALA B CA 1
ATOM 18342 C C . ALA B 2 758 ? -17.642 -29.925 -7.709 1.000 0.960 758 ALA B C 1
ATOM 18343 O O . ALA B 2 758 ? -16.841 -29.382 -6.942 1.000 0.960 758 ALA B O 1
ATOM 18350 N N . ALA B 2 759 ? -17.708 -31.260 -7.815 1.000 0.970 759 ALA B N 1
ATOM 18351 C CA . ALA B 2 759 ? -16.856 -32.162 -7.032 1.000 0.970 759 ALA B CA 1
ATOM 18352 C C . ALA B 2 759 ? -15.361 -32.012 -7.366 1.000 0.970 759 ALA B C 1
ATOM 18353 O O . ALA B 2 759 ? -14.519 -32.046 -6.467 1.000 0.970 759 ALA B O 1
ATOM 18360 N N . GLN B 2 760 ? -15.015 -31.796 -8.638 1.000 0.970 760 GLN B N 1
ATOM 18361 C CA . GLN B 2 760 ? -13.626 -31.589 -9.061 1.000 0.970 760 GLN B CA 1
ATOM 18362 C C . GLN B 2 760 ? -13.016 -30.327 -8.434 1.000 0.970 760 GLN B C 1
ATOM 18363 O O . GLN B 2 760 ? -11.867 -30.358 -7.981 1.000 0.970 760 GLN B O 1
ATOM 18377 N N . TYR B 2 761 ? -13.793 -29.245 -8.323 1.000 0.980 761 TYR B N 1
ATOM 18378 C CA . TYR B 2 761 ? -13.364 -28.022 -7.641 1.000 0.980 761 TYR B CA 1
ATOM 18379 C C . TYR B 2 761 ? -13.264 -28.195 -6.115 1.000 0.980 761 TYR B C 1
ATOM 18380 O O . TYR B 2 761 ? -12.250 -27.817 -5.524 1.000 0.980 761 TYR B O 1
ATOM 18398 N N . PHE B 2 762 ? -14.242 -28.855 -5.481 1.000 0.990 762 PHE B N 1
ATOM 18399 C CA . PHE B 2 762 ? -14.182 -29.206 -4.053 1.000 0.990 762 PHE B CA 1
ATOM 18400 C C . PHE B 2 762 ? -12.906 -29.992 -3.710 1.000 0.990 762 PHE B C 1
ATOM 18401 O O . PHE B 2 762 ? -12.160 -29.631 -2.791 1.000 0.990 762 PHE B O 1
ATOM 18418 N N . HIS B 2 763 ? -12.605 -31.033 -4.490 1.000 0.980 763 HIS B N 1
ATOM 18419 C CA . HIS B 2 763 ? -11.455 -31.894 -4.232 1.000 0.980 763 HIS B CA 1
ATOM 18420 C C . HIS B 2 763 ? -10.113 -31.239 -4.541 1.000 0.980 763 HIS B C 1
ATOM 18421 O O . HIS B 2 763 ? -9.164 -31.478 -3.795 1.000 0.980 763 HIS B O 1
ATOM 18435 N N . ILE B 2 764 ? -9.982 -30.407 -5.583 1.000 0.980 764 ILE B N 1
ATOM 18436 C CA . ILE B 2 764 ? -8.684 -29.774 -5.875 1.000 0.980 764 ILE B CA 1
ATOM 18437 C C . ILE B 2 764 ? -8.294 -28.742 -4.803 1.000 0.980 764 ILE B C 1
ATOM 18438 O O . ILE B 2 764 ? -7.122 -28.681 -4.426 1.000 0.980 764 ILE B O 1
ATOM 18454 N N . LEU B 2 765 ? -9.267 -28.009 -4.243 1.000 0.990 765 LEU B N 1
ATOM 18455 C CA . LEU B 2 765 ? -9.046 -27.102 -3.111 1.000 0.990 765 LEU B CA 1
ATOM 18456 C C . LEU B 2 765 ? -8.636 -27.877 -1.849 1.000 0.990 765 LEU B C 1
ATOM 18457 O O . LEU B 2 765 ? -7.639 -27.534 -1.210 1.000 0.990 765 LEU B O 1
ATOM 18473 N N . ARG B 2 766 ? -9.335 -28.977 -1.527 1.000 0.990 766 ARG B N 1
ATOM 18474 C CA . ARG B 2 766 ? -8.971 -29.855 -0.397 1.000 0.990 766 ARG B CA 1
ATOM 18475 C C . ARG B 2 766 ? -7.612 -30.537 -0.595 1.000 0.990 766 ARG B C 1
ATOM 18476 O O . ARG B 2 766 ? -6.866 -30.678 0.374 1.000 0.990 766 ARG B O 1
ATOM 18497 N N . ARG B 2 767 ? -7.240 -30.895 -1.833 1.000 0.980 767 ARG B N 1
ATOM 18498 C CA . ARG B 2 767 ? -5.898 -31.402 -2.178 1.000 0.980 767 ARG B CA 1
ATOM 18499 C C . ARG B 2 767 ? -4.831 -30.357 -1.874 1.000 0.980 767 ARG B C 1
ATOM 18500 O O . ARG B 2 767 ? -3.846 -30.685 -1.223 1.000 0.980 767 ARG B O 1
ATOM 18521 N N . GLN B 2 768 ? -5.036 -29.114 -2.314 1.000 0.980 768 GLN B N 1
ATOM 18522 C CA . GLN B 2 768 ? -4.084 -28.027 -2.089 1.000 0.980 768 GLN B CA 1
ATOM 18523 C C . GLN B 2 768 ? -3.894 -27.757 -0.590 1.000 0.980 768 GLN B C 1
ATOM 18524 O O . GLN B 2 768 ? -2.760 -27.757 -0.117 1.000 0.980 768 GLN B O 1
ATOM 18538 N N . ALA B 2 769 ? -4.990 -27.641 0.170 1.000 0.990 769 ALA B N 1
ATOM 18539 C CA . ALA B 2 769 ? -4.955 -27.461 1.622 1.000 0.990 769 ALA B CA 1
ATOM 18540 C C . ALA B 2 769 ? -4.163 -28.573 2.340 1.000 0.990 769 ALA B C 1
ATOM 18541 O O . ALA B 2 769 ? -3.246 -28.286 3.107 1.000 0.990 769 ALA B O 1
ATOM 18548 N N . LYS B 2 770 ? -4.433 -29.851 2.029 1.000 0.980 770 LYS B N 1
ATOM 18549 C CA . LYS B 2 770 ? -3.727 -31.007 2.623 1.000 0.980 770 LYS B CA 1
ATOM 18550 C C . LYS B 2 770 ? -2.255 -31.154 2.180 1.000 0.980 770 LYS B C 1
ATOM 18551 O O . LYS B 2 770 ? -1.532 -31.984 2.742 1.000 0.980 770 LYS B O 1
ATOM 18570 N N . MET B 2 771 ? -1.798 -30.367 1.201 1.000 0.970 771 MET B N 1
ATOM 18571 C CA . MET B 2 771 ? -0.405 -30.327 0.730 1.000 0.970 771 MET B CA 1
ATOM 18572 C C . MET B 2 771 ? 0.409 -29.143 1.273 1.000 0.970 771 MET B C 1
ATOM 18573 O O . MET B 2 771 ? 1.635 -29.195 1.200 1.000 0.970 771 MET B O 1
ATOM 18587 N N . LEU B 2 772 ? -0.235 -28.111 1.831 1.000 0.970 772 LEU B N 1
ATOM 18588 C CA . LEU B 2 772 ? 0.368 -26.821 2.212 1.000 0.970 772 LEU B CA 1
ATOM 18589 C C . LEU B 2 772 ? 1.707 -26.918 2.970 1.000 0.970 772 LEU B C 1
ATOM 18590 O O . LEU B 2 772 ? 2.688 -26.286 2.583 1.000 0.970 772 LEU B O 1
ATOM 18606 N N . LEU B 2 773 ? 1.766 -27.754 4.011 1.000 0.960 773 LEU B N 1
ATOM 18607 C CA . LEU B 2 773 ? 2.942 -27.909 4.880 1.000 0.960 773 LEU B CA 1
ATOM 18608 C C . LEU B 2 773 ? 3.942 -28.991 4.422 1.000 0.960 773 LEU B C 1
ATOM 18609 O O . LEU B 2 773 ? 4.839 -29.348 5.186 1.000 0.960 773 LEU B O 1
ATOM 18625 N N . ARG B 2 774 ? 3.804 -29.545 3.210 1.000 0.950 774 ARG B N 1
ATOM 18626 C CA . ARG B 2 774 ? 4.711 -30.589 2.700 1.000 0.950 774 ARG B CA 1
ATOM 18627 C C . ARG B 2 774 ? 5.869 -30.026 1.866 1.000 0.950 774 ARG B C 1
ATOM 18628 O O . ARG B 2 774 ? 5.993 -28.820 1.638 1.000 0.950 774 ARG B O 1
ATOM 18649 N N . GLU B 2 775 ? 6.751 -30.907 1.395 1.000 0.940 775 GLU B N 1
ATOM 18650 C CA . GLU B 2 775 ? 7.870 -30.513 0.534 1.000 0.940 775 GLU B CA 1
ATOM 18651 C C . GLU B 2 775 ? 7.493 -30.411 -0.943 1.000 0.940 775 GLU B C 1
ATOM 18652 O O . GLU B 2 775 ? 8.091 -29.620 -1.669 1.000 0.940 775 GLU B O 1
ATOM 18664 N N . GLU B 2 776 ? 6.473 -31.125 -1.407 1.000 0.950 776 GLU B N 1
ATOM 18665 C CA . GLU B 2 776 ? 6.078 -31.151 -2.819 1.000 0.950 776 GLU B CA 1
ATOM 18666 C C . GLU B 2 776 ? 5.263 -29.911 -3.245 1.000 0.950 776 GLU B C 1
ATOM 18667 O O . GLU B 2 776 ? 5.054 -29.705 -4.446 1.000 0.950 776 GLU B O 1
ATOM 18679 N N . ILE B 2 777 ? 4.819 -29.094 -2.272 1.000 0.970 777 ILE B N 1
ATOM 18680 C CA . ILE B 2 777 ? 3.896 -27.953 -2.426 1.000 0.970 777 ILE B CA 1
ATOM 18681 C C . ILE B 2 777 ? 4.344 -26.937 -3.485 1.000 0.970 777 ILE B C 1
ATOM 18682 O O . ILE B 2 777 ? 5.530 -26.630 -3.648 1.000 0.970 777 ILE B O 1
ATOM 18698 N N . ARG B 2 778 ? 3.359 -26.428 -4.221 1.000 0.980 778 ARG B N 1
ATOM 18699 C CA . ARG B 2 778 ? 3.520 -25.561 -5.387 1.000 0.980 778 ARG B CA 1
ATOM 18700 C C . ARG B 2 778 ? 2.256 -24.718 -5.610 1.000 0.980 778 ARG B C 1
ATOM 18701 O O . ARG B 2 778 ? 1.187 -25.153 -5.165 1.000 0.980 778 ARG B O 1
ATOM 18722 N N . PRO B 2 779 ? 2.328 -23.573 -6.313 1.000 0.990 779 PRO B N 1
ATOM 18723 C CA . PRO B 2 779 ? 1.149 -22.780 -6.648 1.000 0.990 779 PRO B CA 1
ATOM 18724 C C . PRO B 2 779 ? 0.135 -23.558 -7.498 1.000 0.990 779 PRO B C 1
ATOM 18725 O O . PRO B 2 779 ? 0.487 -24.519 -8.190 1.000 0.990 779 PRO B O 1
ATOM 18736 N N . LEU B 2 780 ? -1.124 -23.126 -7.463 1.000 0.990 780 LEU B N 1
ATOM 18737 C CA . LEU B 2 780 ? -2.237 -23.750 -8.178 1.000 0.990 780 LEU B CA 1
ATOM 18738 C C . LEU B 2 780 ? -2.994 -22.701 -9.000 1.000 0.990 780 LEU B C 1
ATOM 18739 O O . LEU B 2 780 ? -3.702 -21.862 -8.453 1.000 0.990 780 LEU B O 1
ATOM 18755 N N . VAL B 2 781 ? -2.849 -22.765 -10.320 1.000 0.990 781 VAL B N 1
ATOM 18756 C CA . VAL B 2 781 ? -3.598 -21.955 -11.286 1.000 0.990 781 VAL B CA 1
ATOM 18757 C C . VAL B 2 781 ? -4.868 -22.712 -11.670 1.000 0.990 781 VAL B C 1
ATOM 18758 O O . VAL B 2 781 ? -4.789 -23.833 -12.179 1.000 0.990 781 VAL B O 1
ATOM 18771 N N . ILE B 2 782 ? -6.032 -22.104 -11.448 1.000 0.990 782 ILE B N 1
ATOM 18772 C CA . ILE B 2 782 ? -7.334 -22.658 -11.831 1.000 0.990 782 ILE B CA 1
ATOM 18773 C C . ILE B 2 782 ? -7.989 -21.709 -12.831 1.000 0.990 782 ILE B C 1
ATOM 18774 O O . ILE B 2 782 ? -8.277 -20.559 -12.502 1.000 0.990 782 ILE B O 1
ATOM 18790 N N . MET B 2 783 ? -8.275 -22.209 -14.033 1.000 0.980 783 MET B N 1
ATOM 18791 C CA . MET B 2 783 ? -9.272 -21.589 -14.903 1.000 0.980 783 MET B CA 1
ATOM 18792 C C . MET B 2 783 ? -10.645 -21.830 -14.269 1.000 0.980 783 MET B C 1
ATOM 18793 O O . MET B 2 783 ? -11.164 -22.949 -14.312 1.000 0.980 783 MET B O 1
ATOM 18807 N N . THR B 2 784 ? -11.197 -20.819 -13.601 1.000 0.970 784 THR B N 1
ATOM 18808 C CA . THR B 2 784 ? -12.521 -20.914 -12.974 1.000 0.970 784 THR B CA 1
ATOM 18809 C C . THR B 2 784 ? -13.615 -20.620 -14.001 1.000 0.970 784 THR B C 1
ATOM 18810 O O . THR B 2 784 ? -13.404 -19.835 -14.927 1.000 0.970 784 THR B O 1
ATOM 18821 N N . PRO B 2 785 ? -14.792 -21.255 -13.898 1.000 0.950 785 PRO B N 1
ATOM 18822 C CA . PRO B 2 785 ? -15.846 -21.061 -14.880 1.000 0.950 785 PRO B CA 1
ATOM 18823 C C . PRO B 2 785 ? -16.642 -19.778 -14.649 1.000 0.950 785 PRO B C 1
ATOM 18824 O O . PRO B 2 785 ? -16.691 -19.237 -13.545 1.000 0.950 785 PRO B O 1
ATOM 18835 N N . LYS B 2 786 ? -17.366 -19.377 -15.696 1.000 0.930 786 LYS B N 1
ATOM 18836 C CA . LYS B 2 786 ? -18.381 -18.321 -15.662 1.000 0.930 786 LYS B CA 1
ATOM 18837 C C . LYS B 2 786 ? -19.782 -18.918 -15.840 1.000 0.930 786 LYS B C 1
ATOM 18838 O O . LYS B 2 786 ? -20.498 -19.096 -14.858 1.000 0.930 786 LYS B O 1
ATOM 18857 N N . SER B 2 787 ? -20.163 -19.336 -17.049 1.000 0.880 787 SER B N 1
ATOM 18858 C CA . SER B 2 787 ? -21.470 -19.979 -17.303 1.000 0.880 787 SER B CA 1
ATOM 18859 C C . SER B 2 787 ? -21.656 -21.331 -16.599 1.000 0.880 787 SER B C 1
ATOM 18860 O O . SER B 2 787 ? -22.769 -21.639 -16.169 1.000 0.880 787 SER B O 1
ATOM 18868 N N . LEU B 2 788 ? -20.589 -22.120 -16.388 1.000 0.900 788 LEU B N 1
ATOM 18869 C CA . LEU B 2 788 ? -20.707 -23.410 -15.683 1.000 0.900 788 LEU B CA 1
ATOM 18870 C C . LEU B 2 788 ? -21.074 -23.283 -14.194 1.000 0.900 788 LEU B C 1
ATOM 18871 O O . LEU B 2 788 ? -21.365 -24.297 -13.566 1.000 0.900 788 LEU B O 1
ATOM 18887 N N . LEU B 2 789 ? -21.088 -22.070 -13.627 1.000 0.900 789 LEU B N 1
ATOM 18888 C CA . LEU B 2 789 ? -21.529 -21.823 -12.250 1.000 0.900 789 LEU B CA 1
ATOM 18889 C C . LEU B 2 789 ? -23.034 -22.079 -12.045 1.000 0.900 789 LEU B C 1
ATOM 18890 O O . LEU B 2 789 ? -23.447 -22.284 -10.907 1.000 0.900 789 LEU B O 1
ATOM 18906 N N . ARG B 2 790 ? -23.831 -22.064 -13.128 1.000 0.840 790 ARG B N 1
ATOM 18907 C CA . ARG B 2 790 ? -25.283 -22.351 -13.151 1.000 0.840 790 ARG B CA 1
ATOM 18908 C C . ARG B 2 790 ? -25.671 -23.417 -14.194 1.000 0.840 790 ARG B C 1
ATOM 18909 O O . ARG B 2 790 ? -26.831 -23.505 -14.581 1.000 0.840 790 ARG B O 1
ATOM 18930 N N . ASN B 2 791 ? -24.718 -24.191 -14.719 1.000 0.850 791 ASN B N 1
ATOM 18931 C CA . ASN B 2 791 ? -25.021 -25.199 -15.740 1.000 0.850 791 ASN B CA 1
ATOM 18932 C C . ASN B 2 791 ? -25.504 -26.510 -15.074 1.000 0.850 791 ASN B C 1
ATOM 18933 O O . ASN B 2 791 ? -24.809 -27.026 -14.199 1.000 0.850 791 ASN B O 1
ATOM 18944 N N . PRO B 2 792 ? -26.648 -27.094 -15.483 1.000 0.820 792 PRO B N 1
ATOM 18945 C CA . PRO B 2 792 ? -27.197 -28.291 -14.835 1.000 0.820 792 PRO B CA 1
ATOM 18946 C C . PRO B 2 792 ? -26.312 -29.544 -14.977 1.000 0.820 792 PRO B C 1
ATOM 18947 O O . PRO B 2 792 ? -26.443 -30.469 -14.180 1.000 0.820 792 PRO B O 1
ATOM 18958 N N . ASN B 2 793 ? -25.388 -29.571 -15.945 1.000 0.850 793 ASN B N 1
ATOM 18959 C CA . ASN B 2 793 ? -24.497 -30.699 -16.233 1.000 0.850 793 ASN B CA 1
ATOM 18960 C C . ASN B 2 793 ? -23.108 -30.582 -15.566 1.000 0.850 793 ASN B C 1
ATOM 18961 O O . ASN B 2 793 ? -22.239 -31.417 -15.822 1.000 0.850 793 ASN B O 1
ATOM 18972 N N . THR B 2 794 ? -22.886 -29.577 -14.707 1.000 0.900 794 THR B N 1
ATOM 18973 C CA . THR B 2 794 ? -21.684 -29.450 -13.846 1.000 0.900 794 THR B CA 1
ATOM 18974 C C . THR B 2 794 ? -21.977 -29.618 -12.352 1.000 0.900 794 THR B C 1
ATOM 18975 O O . THR B 2 794 ? -21.053 -29.631 -11.532 1.000 0.900 794 THR B O 1
ATOM 18986 N N . VAL B 2 795 ? -23.257 -29.774 -12.004 1.000 0.910 795 VAL B N 1
ATOM 18987 C CA . VAL B 2 795 ? -23.745 -30.165 -10.678 1.000 0.910 795 VAL B CA 1
ATOM 18988 C C . VAL B 2 795 ? -23.271 -31.586 -10.362 1.000 0.910 795 VAL B C 1
ATOM 18989 O O . VAL B 2 795 ? -23.419 -32.482 -11.190 1.000 0.910 795 VAL B O 1
ATOM 19002 N N . SER B 2 796 ? -22.732 -31.794 -9.161 1.000 0.940 796 SER B N 1
ATOM 19003 C CA . SER B 2 796 ? -22.264 -33.105 -8.687 1.000 0.940 796 SER B CA 1
ATOM 19004 C C . SER B 2 796 ? -23.212 -33.716 -7.662 1.000 0.940 796 SER B C 1
ATOM 19005 O O . SER B 2 796 ? -23.919 -32.990 -6.965 1.000 0.940 796 SER B O 1
ATOM 19013 N N . GLU B 2 797 ? -23.207 -35.040 -7.517 1.000 0.930 797 GLU B N 1
ATOM 19014 C CA . GLU B 2 797 ? -23.885 -35.686 -6.382 1.000 0.930 797 GLU B CA 1
ATOM 19015 C C . GLU B 2 797 ? -23.062 -35.528 -5.094 1.000 0.930 797 GLU B C 1
ATOM 19016 O O . GLU B 2 797 ? -21.831 -35.476 -5.134 1.000 0.930 797 GLU B O 1
ATOM 19028 N N . VAL B 2 798 ? -23.715 -35.472 -3.926 1.000 0.930 798 VAL B N 1
ATOM 19029 C CA . VAL B 2 798 ? -23.016 -35.346 -2.627 1.000 0.930 798 VAL B CA 1
ATOM 19030 C C . VAL B 2 798 ? -22.014 -36.490 -2.422 1.000 0.930 798 VAL B C 1
ATOM 19031 O O . VAL B 2 798 ? -20.915 -36.256 -1.923 1.000 0.930 798 VAL B O 1
ATOM 19044 N N . GLN B 2 799 ? -22.355 -37.698 -2.880 1.000 0.930 799 GLN B N 1
ATOM 19045 C CA . GLN B 2 799 ? -21.476 -38.871 -2.935 1.000 0.930 799 GLN B CA 1
ATOM 19046 C C . GLN B 2 799 ? -20.132 -38.576 -3.627 1.000 0.930 799 GLN B C 1
ATOM 19047 O O . GLN B 2 799 ? -19.090 -39.047 -3.172 1.000 0.930 799 GLN B O 1
ATOM 19061 N N . GLU B 2 800 ? -20.108 -37.757 -4.685 1.000 0.940 800 GLU B N 1
ATOM 19062 C CA . GLU B 2 800 ? -18.849 -37.377 -5.331 1.000 0.940 800 GLU B CA 1
ATOM 19063 C C . GLU B 2 800 ? -17.973 -36.520 -4.408 1.000 0.940 800 GLU B C 1
ATOM 19064 O O . GLU B 2 800 ? -16.753 -36.647 -4.457 1.000 0.940 800 GLU B O 1
ATOM 19076 N N . LEU B 2 801 ? -18.549 -35.688 -3.534 1.000 0.960 801 LEU B N 1
ATOM 19077 C CA . LEU B 2 801 ? -17.791 -34.918 -2.541 1.000 0.960 801 LEU B CA 1
ATOM 19078 C C . LEU B 2 801 ? -17.342 -35.803 -1.363 1.000 0.960 801 LEU B C 1
ATOM 19079 O O . LEU B 2 801 ? -16.209 -35.664 -0.900 1.000 0.960 801 LEU B O 1
ATOM 19095 N N . SER B 2 802 ? -18.198 -36.713 -0.882 1.000 0.960 802 SER B N 1
ATOM 19096 C CA . SER B 2 802 ? -17.920 -37.508 0.323 1.000 0.960 802 SER B CA 1
ATOM 19097 C C . SER B 2 802 ? -17.096 -38.778 0.097 1.000 0.960 802 SER B C 1
ATOM 19098 O O . SER B 2 802 ? -16.433 -39.224 1.027 1.000 0.960 802 SER B O 1
ATOM 19106 N N . GLU B 2 803 ? -17.113 -39.368 -1.102 1.000 0.940 803 GLU B N 1
ATOM 19107 C CA . GLU B 2 803 ? -16.518 -40.695 -1.367 1.000 0.940 803 GLU B CA 1
ATOM 19108 C C . GLU B 2 803 ? -15.487 -40.706 -2.515 1.000 0.940 803 GLU B C 1
ATOM 19109 O O . GLU B 2 803 ? -14.717 -41.661 -2.644 1.000 0.940 803 GLU B O 1
ATOM 19121 N N . SER B 2 804 ? -15.433 -39.655 -3.344 1.000 0.930 804 SER B N 1
ATOM 19122 C CA . SER B 2 804 ? -14.473 -39.543 -4.455 1.000 0.930 804 SER B CA 1
ATOM 19123 C C . SER B 2 804 ? -13.220 -38.731 -4.083 1.000 0.930 804 SER B C 1
ATOM 19124 O O . SER B 2 804 ? -12.978 -38.375 -2.929 1.000 0.930 804 SER B O 1
ATOM 19132 N N . ARG B 2 805 ? -12.400 -38.438 -5.094 1.000 0.940 805 ARG B N 1
ATOM 19133 C CA . ARG B 2 805 ? -11.215 -37.572 -5.035 1.000 0.940 805 ARG B CA 1
ATOM 19134 C C . ARG B 2 805 ? -11.052 -36.808 -6.346 1.000 0.940 805 ARG B C 1
ATOM 19135 O O . ARG B 2 805 ? -11.690 -37.151 -7.338 1.000 0.940 805 ARG B O 1
ATOM 19156 N N . PHE B 2 806 ? -10.134 -35.843 -6.383 1.000 0.970 806 PHE B N 1
ATOM 19157 C CA . PHE B 2 806 ? -9.774 -35.154 -7.626 1.000 0.970 806 PHE B CA 1
ATOM 19158 C C . PHE B 2 806 ? -9.231 -36.139 -8.675 1.000 0.970 806 PHE B C 1
ATOM 19159 O O . PHE B 2 806 ? -8.282 -36.882 -8.406 1.000 0.970 806 PHE B O 1
ATOM 19176 N N . GLN B 2 807 ? -9.802 -36.110 -9.879 1.000 0.950 807 GLN B N 1
ATOM 19177 C CA . GLN B 2 807 ? -9.405 -36.936 -11.017 1.000 0.950 807 GLN B CA 1
ATOM 19178 C C . GLN B 2 807 ? -8.700 -36.061 -12.074 1.000 0.950 807 GLN B C 1
ATOM 19179 O O . GLN B 2 807 ? -9.342 -35.196 -12.666 1.000 0.950 807 GLN B O 1
ATOM 19193 N N . PRO B 2 808 ? -7.388 -36.247 -12.336 1.000 0.970 808 PRO B N 1
ATOM 19194 C CA . PRO B 2 808 ? -6.656 -35.465 -13.345 1.000 0.970 808 PRO B CA 1
ATOM 19195 C C . PRO B 2 808 ? -7.136 -35.687 -14.790 1.000 0.970 808 PRO B C 1
ATOM 19196 O O . PRO B 2 808 ? -6.993 -34.803 -15.635 1.000 0.970 808 PRO B O 1
ATOM 19207 N N . VAL B 2 809 ? -7.692 -36.872 -15.055 1.000 0.970 809 VAL B N 1
ATOM 19208 C CA . VAL B 2 809 ? -8.390 -37.276 -16.282 1.000 0.970 809 VAL B CA 1
ATOM 19209 C C . VAL B 2 809 ? -9.758 -37.789 -15.843 1.000 0.970 809 VAL B C 1
ATOM 19210 O O . VAL B 2 809 ? -9.812 -38.562 -14.888 1.000 0.970 809 VAL B O 1
ATOM 19223 N N . TYR B 2 810 ? -10.833 -37.362 -16.504 1.000 0.930 810 TYR B N 1
ATOM 19224 C CA . TYR B 2 810 ? -12.211 -37.645 -16.091 1.000 0.930 810 TYR B CA 1
ATOM 19225 C C . TYR B 2 810 ? -13.039 -38.203 -17.261 1.000 0.930 810 TYR B C 1
ATOM 19226 O O . TYR B 2 810 ? -13.141 -37.584 -18.323 1.000 0.930 810 TYR B O 1
ATOM 19244 N N . GLU B 2 811 ? -13.631 -39.380 -17.057 1.000 0.880 811 GLU B N 1
ATOM 19245 C CA . GLU B 2 811 ? -14.590 -40.033 -17.960 1.000 0.880 811 GLU B CA 1
ATOM 19246 C C . GLU B 2 811 ? -15.994 -39.862 -17.358 1.000 0.880 811 GLU B C 1
ATOM 19247 O O . GLU B 2 811 ? -16.254 -40.369 -16.267 1.000 0.880 811 GLU B O 1
ATOM 19259 N N . GLN B 2 812 ? -16.905 -39.146 -18.031 1.000 0.750 812 GLN B N 1
ATOM 19260 C CA . GLN B 2 812 ? -18.259 -38.957 -17.496 1.000 0.750 812 GLN B CA 1
ATOM 19261 C C . GLN B 2 812 ? -19.114 -40.219 -17.702 1.000 0.750 812 GLN B C 1
ATOM 19262 O O . GLN B 2 812 ? -19.238 -40.746 -18.813 1.000 0.750 812 GLN B O 1
ATOM 19276 N N . SER B 2 813 ? -19.768 -40.659 -16.629 1.000 0.660 813 SER B N 1
ATOM 19277 C CA . SER B 2 813 ? -20.788 -41.707 -16.643 1.000 0.660 813 SER B CA 1
ATOM 19278 C C . SER B 2 813 ? -21.959 -41.368 -17.585 1.000 0.660 813 SER B C 1
ATOM 19279 O O . SER B 2 813 ? -22.355 -40.216 -17.743 1.000 0.660 813 SER B O 1
ATOM 19287 N N . GLY B 2 814 ? -22.518 -42.388 -18.244 1.000 0.610 814 GLY B N 1
ATOM 19288 C CA . GLY B 2 814 ? -23.644 -42.244 -19.182 1.000 0.610 814 GLY B CA 1
ATOM 19289 C C . GLY B 2 814 ? -23.265 -41.942 -20.640 1.000 0.610 814 GLY B C 1
ATOM 19290 O O . GLY B 2 814 ? -24.081 -42.173 -21.530 1.000 0.610 814 GLY B O 1
ATOM 19294 N N . LEU B 2 815 ? -22.028 -41.514 -20.917 1.000 0.630 815 LEU B N 1
ATOM 19295 C CA . LEU B 2 815 ? -21.484 -41.470 -22.283 1.000 0.630 815 LEU B CA 1
ATOM 19296 C C . LEU B 2 815 ? -21.240 -42.898 -22.827 1.000 0.630 815 LEU B C 1
ATOM 19297 O O . LEU B 2 815 ? -21.336 -43.880 -22.088 1.000 0.630 815 LEU B O 1
ATOM 19313 N N . SER B 2 816 ? -20.917 -43.059 -24.117 1.000 0.560 816 SER B N 1
ATOM 19314 C CA . SER B 2 816 ? -20.677 -44.398 -24.696 1.000 0.560 816 SER B CA 1
ATOM 19315 C C . SER B 2 816 ? -19.415 -45.058 -24.125 1.000 0.560 816 SER B C 1
ATOM 19316 O O . SER B 2 816 ? -18.322 -44.499 -24.224 1.000 0.560 816 SER B O 1
ATOM 19324 N N . HIS B 2 817 ? -19.568 -46.267 -23.578 1.000 0.640 817 HIS B N 1
ATOM 19325 C CA . HIS B 2 817 ? -18.491 -47.109 -23.033 1.000 0.640 817 HIS B CA 1
ATOM 19326 C C . HIS B 2 817 ? -18.289 -48.411 -23.845 1.000 0.640 817 HIS B C 1
ATOM 19327 O O . HIS B 2 817 ? -17.703 -49.372 -23.350 1.000 0.640 817 HIS B O 1
ATOM 19341 N N . ASP B 2 818 ? -18.763 -48.469 -25.098 1.000 0.770 818 ASP B N 1
ATOM 19342 C CA . ASP B 2 818 ? -18.519 -49.601 -26.013 1.000 0.770 818 ASP B CA 1
ATOM 19343 C C . ASP B 2 818 ? -17.099 -49.523 -26.607 1.000 0.770 818 ASP B C 1
ATOM 19344 O O . ASP B 2 818 ? -16.879 -49.228 -27.785 1.000 0.770 818 ASP B O 1
ATOM 19353 N N . TYR B 2 819 ? -16.109 -49.696 -25.728 1.000 0.890 819 TYR B N 1
ATOM 19354 C CA . TYR B 2 819 ? -14.707 -49.376 -25.984 1.000 0.890 819 TYR B CA 1
ATOM 19355 C C . TYR B 2 819 ? -14.100 -50.114 -27.194 1.000 0.890 819 TYR B C 1
ATOM 19356 O O . TYR B 2 819 ? -13.210 -49.574 -27.853 1.000 0.890 819 TYR B O 1
ATOM 19374 N N . GLU B 2 820 ? -14.589 -51.314 -27.536 1.000 0.900 820 GLU B N 1
ATOM 19375 C CA . GLU B 2 820 ? -14.101 -52.068 -28.700 1.000 0.900 820 GLU B CA 1
ATOM 19376 C C . GLU B 2 820 ? -14.491 -51.428 -30.042 1.000 0.900 820 GLU B C 1
ATOM 19377 O O . GLU B 2 820 ? -13.802 -51.653 -31.038 1.000 0.900 820 GLU B O 1
ATOM 19389 N N . LYS B 2 821 ? -15.550 -50.610 -30.097 1.000 0.900 821 LYS B N 1
ATOM 19390 C CA . LYS B 2 821 ? -16.016 -49.957 -31.335 1.000 0.900 821 LYS B CA 1
ATOM 19391 C C . LYS B 2 821 ? -15.437 -48.559 -31.559 1.000 0.900 821 LYS B C 1
ATOM 19392 O O . LYS B 2 821 ? -15.536 -48.034 -32.672 1.000 0.900 821 LYS B O 1
ATOM 19411 N N . VAL B 2 822 ? -14.837 -47.953 -30.534 1.000 0.920 822 VAL B N 1
ATOM 19412 C CA . VAL B 2 822 ? -14.357 -46.566 -30.575 1.000 0.920 822 VAL B CA 1
ATOM 19413 C C . VAL B 2 822 ? -13.199 -46.411 -31.563 1.000 0.920 822 VAL B C 1
ATOM 19414 O O . VAL B 2 822 ? -12.144 -47.019 -31.403 1.000 0.920 822 VAL B O 1
ATOM 19427 N N . THR B 2 823 ? -13.372 -45.537 -32.559 1.000 0.930 823 THR B N 1
ATOM 19428 C CA . THR B 2 823 ? -12.318 -45.152 -33.514 1.000 0.930 823 THR B CA 1
ATOM 19429 C C . THR B 2 823 ? -11.816 -43.721 -33.315 1.000 0.930 823 THR B C 1
ATOM 19430 O O . THR B 2 823 ? -10.699 -43.423 -33.739 1.000 0.930 823 THR B O 1
ATOM 19441 N N . ARG B 2 824 ? -12.613 -42.844 -32.683 1.000 0.930 824 ARG B N 1
ATOM 19442 C CA . ARG B 2 824 ? -12.225 -41.478 -32.296 1.000 0.930 824 ARG B CA 1
ATOM 19443 C C . ARG B 2 824 ? -12.314 -41.308 -30.784 1.000 0.930 824 ARG B C 1
ATOM 19444 O O . ARG B 2 824 ? -13.376 -41.530 -30.203 1.000 0.930 824 ARG B O 1
ATOM 19465 N N . LEU B 2 825 ? -11.239 -40.803 -30.188 1.000 0.950 825 LEU B N 1
ATOM 19466 C CA . LEU B 2 825 ? -11.260 -40.217 -28.853 1.000 0.950 825 LEU B CA 1
ATOM 19467 C C . LEU B 2 825 ? -11.266 -38.690 -28.966 1.000 0.950 825 LEU B C 1
ATOM 19468 O O . LEU B 2 825 ? -10.363 -38.114 -29.570 1.000 0.950 825 LEU B O 1
ATOM 19484 N N . VAL B 2 826 ? -12.258 -38.041 -28.364 1.000 0.950 826 VAL B N 1
ATOM 19485 C CA . VAL B 2 826 ? -12.274 -36.593 -28.129 1.000 0.950 826 VAL B CA 1
ATOM 19486 C C . VAL B 2 826 ? -11.736 -36.316 -26.727 1.000 0.950 826 VAL B C 1
ATOM 19487 O O . VAL B 2 826 ? -12.227 -36.877 -25.747 1.000 0.950 826 VAL B O 1
ATOM 19500 N N . LEU B 2 827 ? -10.732 -35.445 -26.646 1.000 0.970 827 LEU B N 1
ATOM 19501 C CA . LEU B 2 827 ? -10.178 -34.902 -25.411 1.000 0.970 827 LEU B CA 1
ATOM 19502 C C . LEU B 2 827 ? -10.404 -33.392 -25.370 1.000 0.970 827 LEU B C 1
ATOM 19503 O O . LEU B 2 827 ? -10.100 -32.702 -26.340 1.000 0.970 827 LEU B O 1
ATOM 19519 N N . SER B 2 828 ? -10.893 -32.882 -24.246 1.000 0.970 828 SER B N 1
ATOM 19520 C CA . SER B 2 828 ? -11.090 -31.445 -24.020 1.000 0.970 828 SER B CA 1
ATOM 19521 C C . SER B 2 828 ? -10.855 -31.068 -22.555 1.000 0.970 828 SER B C 1
ATOM 19522 O O . SER B 2 828 ? -10.508 -31.913 -21.726 1.000 0.970 828 SER B O 1
ATOM 19530 N N . SER B 2 829 ? -11.025 -29.790 -22.229 1.000 0.970 829 SER B N 1
ATOM 19531 C CA . SER B 2 829 ? -10.959 -29.252 -20.867 1.000 0.970 829 SER B CA 1
ATOM 19532 C C . SER B 2 829 ? -11.915 -28.059 -20.739 1.000 0.970 829 SER B C 1
ATOM 19533 O O . SER B 2 829 ? -12.290 -27.478 -21.756 1.000 0.970 829 SER B O 1
ATOM 19541 N N . GLY B 2 830 ? -12.355 -27.708 -19.528 1.000 0.960 830 GLY B N 1
ATOM 19542 C CA . GLY B 2 830 ? -13.256 -26.566 -19.305 1.000 0.960 830 GLY B CA 1
ATOM 19543 C C . GLY B 2 830 ? -14.604 -26.624 -20.046 1.000 0.960 830 GLY B C 1
ATOM 19544 O O . GLY B 2 830 ? -15.097 -27.703 -20.399 1.000 0.960 830 GLY B O 1
ATOM 19548 N N . LYS B 2 831 ? -15.206 -25.445 -20.271 1.000 0.940 831 LYS B N 1
ATOM 19549 C CA . LYS B 2 831 ? -16.593 -25.251 -20.742 1.000 0.940 831 LYS B CA 1
ATOM 19550 C C . LYS B 2 831 ? -16.912 -25.996 -22.036 1.000 0.940 831 LYS B C 1
ATOM 19551 O O . LYS B 2 831 ? -17.952 -26.653 -22.087 1.000 0.940 831 LYS B O 1
ATOM 19570 N N . VAL B 2 832 ? -16.036 -25.969 -23.043 1.000 0.960 832 VAL B N 1
ATOM 19571 C CA . VAL B 2 832 ? -16.285 -26.672 -24.318 1.000 0.960 832 VAL B CA 1
ATOM 19572 C C . VAL B 2 832 ? -16.581 -28.170 -24.131 1.000 0.960 832 VAL B C 1
ATOM 19573 O O . VAL B 2 832 ? -17.344 -28.751 -24.898 1.000 0.960 832 VAL B O 1
ATOM 19586 N N . SER B 2 833 ? -16.064 -28.794 -23.067 1.000 0.950 833 SER B N 1
ATOM 19587 C CA . SER B 2 833 ? -16.348 -30.196 -22.723 1.000 0.950 833 SER B CA 1
ATOM 19588 C C . SER B 2 833 ? -17.826 -30.449 -22.413 1.000 0.950 833 SER B C 1
ATOM 19589 O O . SER B 2 833 ? -18.337 -31.529 -22.711 1.000 0.950 833 SER B O 1
ATOM 19597 N N . ILE B 2 834 ? -18.513 -29.468 -21.821 1.000 0.930 834 ILE B N 1
ATOM 19598 C CA . ILE B 2 834 ? -19.951 -29.524 -21.533 1.000 0.930 834 ILE B CA 1
ATOM 19599 C C . ILE B 2 834 ? -20.738 -29.274 -22.821 1.000 0.930 834 ILE B C 1
ATOM 19600 O O . ILE B 2 834 ? -21.586 -30.091 -23.165 1.000 0.930 834 ILE B O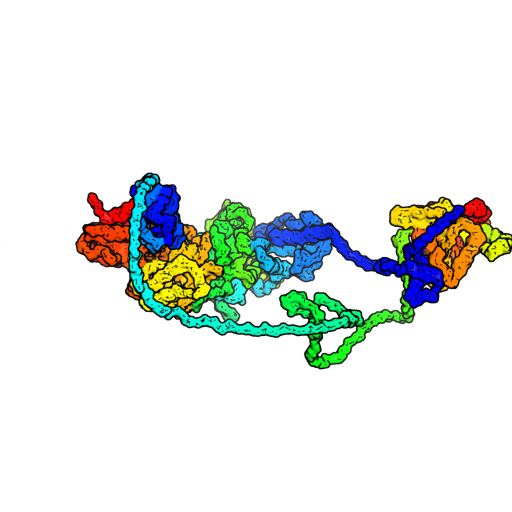 1
ATOM 19616 N N . ASP B 2 835 ? -20.367 -28.256 -23.610 1.000 0.930 835 ASP B N 1
ATOM 19617 C CA . ASP B 2 835 ? -20.990 -27.978 -24.916 1.000 0.930 835 ASP B CA 1
ATOM 19618 C C . ASP B 2 835 ? -20.995 -29.228 -25.834 1.000 0.930 835 ASP B C 1
ATOM 19619 O O . ASP B 2 835 ? -21.987 -29.507 -26.515 1.000 0.930 835 ASP B O 1
ATOM 19628 N N . ILE B 2 836 ? -19.898 -30.002 -25.826 1.000 0.940 836 ILE B N 1
ATOM 19629 C CA . ILE B 2 836 ? -19.746 -31.284 -26.540 1.000 0.940 836 ILE B CA 1
ATOM 19630 C C . ILE B 2 836 ? -20.622 -32.386 -25.928 1.000 0.940 836 ILE B C 1
ATOM 19631 O O . ILE B 2 836 ? -21.282 -33.117 -26.669 1.000 0.940 836 ILE B O 1
ATOM 19647 N N . SER B 2 837 ? -20.637 -32.515 -24.598 1.000 0.890 837 SER B N 1
ATOM 19648 C CA . SER B 2 837 ? -21.405 -33.552 -23.886 1.000 0.890 837 SER B CA 1
ATOM 19649 C C . SER B 2 837 ? -22.913 -33.380 -24.113 1.000 0.890 837 SER B C 1
ATOM 19650 O O . SER B 2 837 ? -23.612 -34.340 -24.438 1.000 0.890 837 SER B O 1
ATOM 19658 N N . ASP B 2 838 ? -23.402 -32.142 -24.051 1.000 0.860 838 ASP B N 1
ATOM 19659 C CA . ASP B 2 838 ? -24.807 -31.787 -24.255 1.000 0.860 838 ASP B CA 1
ATOM 19660 C C . ASP B 2 838 ? -25.283 -32.116 -25.677 1.000 0.860 838 ASP B C 1
ATOM 19661 O O . ASP B 2 838 ? -26.391 -32.623 -25.867 1.000 0.860 838 ASP B O 1
ATOM 19670 N N . HIS B 2 839 ? -24.445 -31.872 -26.689 1.000 0.880 839 HIS B N 1
ATOM 19671 C CA . HIS B 2 839 ? -24.760 -32.237 -28.072 1.000 0.880 839 HIS B CA 1
ATOM 19672 C C . HIS B 2 839 ? -24.635 -33.743 -28.320 1.000 0.880 839 HIS B C 1
ATOM 19673 O O . HIS B 2 839 ? -25.493 -34.307 -28.995 1.000 0.880 839 HIS B O 1
ATOM 19687 N N . PHE B 2 840 ? -23.638 -34.420 -27.739 1.000 0.890 840 PHE B N 1
ATOM 19688 C CA . PHE B 2 840 ? -23.523 -35.881 -27.807 1.000 0.890 840 PHE B CA 1
ATOM 19689 C C . PHE B 2 840 ? -24.765 -36.571 -27.227 1.000 0.890 840 PHE B C 1
ATOM 19690 O O . PHE B 2 840 ? -25.263 -37.542 -27.801 1.000 0.890 840 PHE B O 1
ATOM 19707 N N . ASN B 2 841 ? -25.307 -36.047 -26.127 1.000 0.840 841 ASN B N 1
ATOM 19708 C CA . ASN B 2 841 ? -26.529 -36.561 -25.516 1.000 0.840 841 ASN B CA 1
ATOM 19709 C C . ASN B 2 841 ? -27.755 -36.368 -26.427 1.000 0.840 841 ASN B C 1
ATOM 19710 O O . ASN B 2 841 ? -28.540 -37.304 -26.557 1.000 0.840 841 ASN B O 1
ATOM 19721 N N . LYS B 2 842 ? -27.859 -35.226 -27.127 1.000 0.820 842 LYS B N 1
ATOM 19722 C CA . LYS B 2 842 ? -28.947 -34.897 -28.076 1.000 0.820 842 LYS B CA 1
ATOM 19723 C C . LYS B 2 842 ? -28.912 -35.653 -29.412 1.000 0.820 842 LYS B C 1
ATOM 19724 O O . LYS B 2 842 ? -29.922 -35.665 -30.108 1.000 0.820 842 LYS B O 1
ATOM 19743 N N . LEU B 2 843 ? -27.788 -36.264 -29.799 1.000 0.820 843 LEU B N 1
ATOM 19744 C CA . LEU B 2 843 ? -27.776 -37.217 -30.918 1.000 0.820 843 LEU B CA 1
ATOM 19745 C C . LEU B 2 843 ? -28.705 -38.400 -30.591 1.000 0.820 843 LEU B C 1
ATOM 19746 O O . LEU B 2 843 ? -28.752 -38.830 -29.442 1.000 0.820 843 LEU B O 1
ATOM 19762 N N . GLU B 2 844 ? -29.394 -38.969 -31.576 1.000 0.740 844 GLU B N 1
ATOM 19763 C CA . GLU B 2 844 ? -30.209 -40.175 -31.360 1.000 0.740 844 GLU B CA 1
ATOM 19764 C C . GLU B 2 844 ? -29.332 -41.433 -31.491 1.000 0.740 844 GLU B C 1
ATOM 19765 O O . GLU B 2 844 ? -28.907 -42.011 -30.490 1.000 0.740 844 GLU B O 1
ATOM 19777 N N . ASP B 2 845 ? -28.975 -41.793 -32.725 1.000 0.690 845 ASP B N 1
ATOM 19778 C CA . ASP B 2 845 ? -28.261 -43.027 -33.071 1.000 0.690 845 ASP B CA 1
ATOM 19779 C C . ASP B 2 845 ? -26.763 -42.838 -33.386 1.000 0.690 845 ASP B C 1
ATOM 19780 O O . ASP B 2 845 ? -26.244 -41.732 -33.544 1.000 0.690 845 ASP B O 1
ATOM 19789 N N . GLY B 2 846 ? -26.050 -43.963 -33.537 1.000 0.720 846 GLY B N 1
ATOM 19790 C CA . GLY B 2 846 ? -24.746 -44.003 -34.215 1.000 0.720 846 GLY B CA 1
ATOM 19791 C C . GLY B 2 846 ? -23.546 -43.504 -33.403 1.000 0.720 846 GLY B C 1
ATOM 19792 O O . GLY B 2 846 ? -22.516 -43.174 -33.989 1.000 0.720 846 GLY B O 1
ATOM 19796 N N . LYS B 2 847 ? -23.650 -43.460 -32.069 1.000 0.810 847 LYS B N 1
ATOM 19797 C CA . LYS B 2 847 ? -22.629 -42.893 -31.163 1.000 0.810 847 LYS B CA 1
ATOM 19798 C C . LYS B 2 847 ? -21.425 -43.808 -30.876 1.000 0.810 847 LYS B C 1
ATOM 19799 O O . LYS B 2 847 ? -20.398 -43.332 -30.411 1.000 0.810 847 LYS B O 1
ATOM 19818 N N . GLU B 2 848 ? -21.533 -45.110 -31.146 1.000 0.840 848 GLU B N 1
ATOM 19819 C CA . GLU B 2 848 ? -20.619 -46.154 -30.632 1.000 0.840 848 GLU B CA 1
ATOM 19820 C C . GLU B 2 848 ? -19.137 -46.005 -31.034 1.000 0.840 848 GLU B C 1
ATOM 19821 O O . GLU B 2 848 ? -18.251 -46.501 -30.347 1.000 0.840 848 GLU B O 1
ATOM 19833 N N . TRP B 2 849 ? -18.844 -45.317 -32.141 1.000 0.880 849 TRP B N 1
ATOM 19834 C CA . TRP B 2 849 ? -17.477 -45.123 -32.648 1.000 0.880 849 TRP B CA 1
ATOM 19835 C C . TRP B 2 849 ? -16.709 -43.980 -31.966 1.000 0.880 849 TRP B C 1
ATOM 19836 O O . TRP B 2 849 ? -15.555 -43.719 -32.328 1.000 0.880 849 TRP B O 1
ATOM 19857 N N . LEU B 2 850 ? -17.351 -43.281 -31.032 1.000 0.900 850 LEU B N 1
ATOM 19858 C CA . LEU B 2 850 ? -16.890 -42.040 -30.431 1.000 0.900 850 LEU B CA 1
ATOM 19859 C C . LEU B 2 850 ? -16.885 -42.160 -28.904 1.000 0.900 850 LEU B C 1
ATOM 19860 O O . LEU B 2 850 ? -17.896 -42.513 -28.298 1.000 0.900 850 LEU B O 1
ATOM 19876 N N . HIS B 2 851 ? -15.760 -41.806 -28.288 1.000 0.920 851 HIS B N 1
ATOM 19877 C CA . HIS B 2 851 ? -15.645 -41.629 -26.841 1.000 0.920 851 HIS B CA 1
ATOM 19878 C C . HIS B 2 851 ? -15.137 -40.218 -26.529 1.000 0.920 851 HIS B C 1
ATOM 19879 O O . HIS B 2 851 ? -14.410 -39.622 -27.328 1.000 0.920 851 HIS B O 1
ATOM 19893 N N . ILE B 2 852 ? -15.540 -39.677 -25.380 1.000 0.930 852 ILE B N 1
ATOM 19894 C CA . ILE B 2 852 ? -15.252 -38.307 -24.943 1.000 0.930 852 ILE B CA 1
ATOM 19895 C C . ILE B 2 852 ? -14.737 -38.383 -23.504 1.000 0.930 852 ILE B C 1
ATOM 19896 O O . ILE B 2 852 ? -15.424 -38.920 -22.637 1.000 0.930 852 ILE B O 1
ATOM 19912 N N . ALA B 2 853 ? -13.556 -37.825 -23.250 1.000 0.950 853 ALA B N 1
ATOM 19913 C CA . ALA B 2 853 ? -12.965 -37.725 -21.917 1.000 0.950 853 ALA B CA 1
ATOM 19914 C C . ALA B 2 853 ? -12.325 -36.343 -21.706 1.000 0.950 853 ALA B C 1
ATOM 19915 O O . ALA B 2 853 ? -12.051 -35.613 -22.660 1.000 0.950 853 ALA B O 1
ATOM 19922 N N . ARG B 2 854 ? -12.101 -35.965 -20.446 1.000 0.960 854 ARG B N 1
ATOM 19923 C CA . ARG B 2 854 ? -11.671 -34.612 -20.061 1.000 0.960 854 ARG B CA 1
ATOM 19924 C C . ARG B 2 854 ? -10.300 -34.634 -19.396 1.000 0.960 854 ARG B C 1
ATOM 19925 O O . ARG B 2 854 ? -10.012 -35.525 -18.600 1.000 0.960 854 ARG B O 1
ATOM 19946 N N . ILE B 2 855 ? -9.465 -33.644 -19.707 1.000 0.980 855 ILE B N 1
ATOM 19947 C CA . ILE B 2 855 ? -8.181 -33.400 -19.041 1.000 0.980 855 ILE B CA 1
ATOM 19948 C C . ILE B 2 855 ? -8.376 -32.228 -18.077 1.000 0.980 855 ILE B C 1
ATOM 19949 O O . ILE B 2 855 ? -8.369 -31.065 -18.476 1.000 0.980 855 ILE B O 1
ATOM 19965 N N . GLU B 2 856 ? -8.595 -32.551 -16.807 1.000 0.970 856 GLU B N 1
ATOM 19966 C CA . GLU B 2 856 ? -8.942 -31.594 -15.746 1.000 0.970 856 GLU B CA 1
ATOM 19967 C C . GLU B 2 856 ? -7.688 -30.926 -15.161 1.000 0.970 856 GLU B C 1
ATOM 19968 O O . GLU B 2 856 ? -7.687 -29.737 -14.838 1.000 0.970 856 GLU B O 1
ATOM 19980 N N . GLN B 2 857 ? -6.588 -31.681 -15.072 1.000 0.980 857 GLN B N 1
ATOM 19981 C CA . GLN B 2 857 ? -5.253 -31.156 -14.787 1.000 0.980 857 GLN B CA 1
ATOM 19982 C C . GLN B 2 857 ? -4.443 -31.147 -16.084 1.000 0.980 857 GLN B C 1
ATOM 19983 O O . GLN B 2 857 ? -4.068 -32.201 -16.591 1.000 0.980 857 GLN B O 1
ATOM 19997 N N . LEU B 2 858 ? -4.152 -29.962 -16.614 1.000 0.980 858 LEU B N 1
ATOM 19998 C CA . LEU B 2 858 ? -3.365 -29.803 -17.839 1.000 0.980 858 LEU B CA 1
ATOM 19999 C C . LEU B 2 858 ? -1.863 -29.863 -17.541 1.000 0.980 858 LEU B C 1
ATOM 20000 O O . LEU B 2 858 ? -1.108 -30.445 -18.315 1.000 0.980 858 LEU B O 1
ATOM 20016 N N . TYR B 2 859 ? -1.447 -29.324 -16.390 1.000 0.980 859 TYR B N 1
ATOM 20017 C CA . TYR B 2 859 ? -0.076 -29.416 -15.894 1.000 0.980 859 TYR B CA 1
ATOM 20018 C C . TYR B 2 859 ? -0.031 -29.734 -14.387 1.000 0.980 859 TYR B C 1
ATOM 20019 O O . TYR B 2 859 ? -0.791 -29.127 -13.632 1.000 0.980 859 TYR B O 1
ATOM 20037 N N . PRO B 2 860 ? 0.871 -30.615 -13.913 1.000 0.970 860 PRO B N 1
ATOM 20038 C CA . PRO B 2 860 ? 1.685 -31.545 -14.701 1.000 0.970 860 PRO B CA 1
ATOM 20039 C C . PRO B 2 860 ? 0.805 -32.520 -15.498 1.000 0.970 860 PRO B C 1
ATOM 20040 O O . PRO B 2 860 ? -0.209 -32.994 -14.977 1.000 0.970 860 PRO B O 1
ATOM 20051 N N . PHE B 2 861 ? 1.164 -32.786 -16.759 1.000 0.970 861 PHE B N 1
ATOM 20052 C CA . PHE B 2 861 ? 0.326 -33.562 -17.679 1.000 0.970 861 PHE B CA 1
ATOM 20053 C C . PHE B 2 861 ? 0.123 -35.011 -17.180 1.000 0.970 861 PHE B C 1
ATOM 20054 O O . PHE B 2 861 ? 1.108 -35.717 -16.939 1.000 0.970 861 PHE B O 1
ATOM 20071 N N . PRO B 2 862 ? -1.126 -35.499 -17.031 1.000 0.960 862 PRO B N 1
ATOM 20072 C CA . PRO B 2 862 ? -1.437 -36.765 -16.363 1.000 0.960 862 PRO B CA 1
ATOM 20073 C C . PRO B 2 862 ? -1.246 -37.994 -17.271 1.000 0.960 862 PRO B C 1
ATOM 20074 O O . PRO B 2 862 ? -2.140 -38.829 -17.422 1.000 0.960 862 PRO B O 1
ATOM 20085 N N . ALA B 2 863 ? -0.051 -38.139 -17.851 1.000 0.960 863 ALA B N 1
ATOM 20086 C CA . ALA B 2 863 ? 0.288 -39.154 -18.853 1.000 0.960 863 ALA B CA 1
ATOM 20087 C C . ALA B 2 863 ? -0.070 -40.599 -18.453 1.000 0.960 863 ALA B C 1
ATOM 20088 O O . ALA B 2 863 ? -0.395 -41.402 -19.324 1.000 0.960 863 ALA B O 1
ATOM 20095 N N . LYS B 2 864 ? -0.041 -40.936 -17.154 1.000 0.940 864 LYS B N 1
ATOM 20096 C CA . LYS B 2 864 ? -0.483 -42.244 -16.641 1.000 0.940 864 LYS B CA 1
ATOM 20097 C C . LYS B 2 864 ? -1.972 -42.485 -16.921 1.000 0.940 864 LYS B C 1
ATOM 20098 O O . LYS B 2 864 ? -2.296 -43.452 -17.600 1.000 0.940 864 LYS B O 1
ATOM 20117 N N . GLY B 2 865 ? -2.851 -41.591 -16.463 1.000 0.950 865 GLY B N 1
ATOM 20118 C CA . GLY B 2 865 ? -4.302 -41.726 -16.646 1.000 0.950 865 GLY B CA 1
ATOM 20119 C C . GLY B 2 865 ? -4.715 -41.679 -18.118 1.000 0.950 865 GLY B C 1
ATOM 20120 O O . GLY B 2 865 ? -5.598 -42.418 -18.541 1.000 0.950 865 GLY B O 1
ATOM 20124 N N . VAL B 2 866 ? -4.017 -40.883 -18.937 1.000 0.960 866 VAL B N 1
ATOM 20125 C CA . VAL B 2 866 ? -4.269 -40.844 -20.386 1.000 0.960 866 VAL B CA 1
ATOM 20126 C C . VAL B 2 866 ? -3.819 -42.143 -21.077 1.000 0.960 866 VAL B C 1
ATOM 20127 O O . VAL B 2 866 ? -4.547 -42.655 -21.922 1.000 0.960 866 VAL B O 1
ATOM 20140 N N . LYS B 2 867 ? -2.685 -42.745 -20.682 1.000 0.950 867 LYS B N 1
ATOM 20141 C CA . LYS B 2 867 ? -2.279 -44.083 -21.163 1.000 0.950 867 LYS B CA 1
ATOM 20142 C C . LYS B 2 867 ? -3.239 -45.185 -20.699 1.000 0.950 867 LYS B C 1
ATOM 20143 O O . LYS B 2 867 ? -3.530 -46.089 -21.476 1.000 0.950 867 LYS B O 1
ATOM 20162 N N . GLU B 2 868 ? -3.753 -45.103 -19.473 1.000 0.940 868 GLU B N 1
ATOM 20163 C CA . GLU B 2 868 ? -4.770 -46.026 -18.945 1.000 0.940 868 GLU B CA 1
ATOM 20164 C C . GLU B 2 868 ? -6.091 -45.924 -19.727 1.000 0.940 868 GLU B C 1
ATOM 20165 O O . GLU B 2 868 ? -6.683 -46.953 -20.042 1.000 0.940 868 GLU B O 1
ATOM 20177 N N . LEU B 2 869 ? -6.504 -44.718 -20.137 1.000 0.940 869 LEU B N 1
ATOM 20178 C CA . LEU B 2 869 ? -7.623 -44.507 -21.064 1.000 0.940 869 LEU B CA 1
ATOM 20179 C C . LEU B 2 869 ? -7.328 -45.070 -22.464 1.000 0.940 869 LEU B C 1
ATOM 20180 O O . LEU B 2 869 ? -8.139 -45.819 -23.002 1.000 0.940 869 LEU B O 1
ATOM 20196 N N . PHE B 2 870 ? -6.167 -44.769 -23.057 1.000 0.940 870 PHE B N 1
ATOM 20197 C CA . PHE B 2 870 ? -5.802 -45.277 -24.388 1.000 0.940 870 PHE B CA 1
ATOM 20198 C C . PHE B 2 870 ? -5.754 -46.813 -24.428 1.000 0.940 870 PHE B C 1
ATOM 20199 O O . PHE B 2 870 ? -6.179 -47.414 -25.412 1.000 0.940 870 PHE B O 1
ATOM 20216 N N . ALA B 2 871 ? -5.306 -47.459 -23.346 1.000 0.940 871 ALA B N 1
ATOM 20217 C CA . ALA B 2 871 ? -5.269 -48.916 -23.224 1.000 0.940 871 ALA B CA 1
ATOM 20218 C C . ALA B 2 871 ? -6.661 -49.581 -23.245 1.000 0.940 871 ALA B C 1
ATOM 20219 O O . ALA B 2 871 ? -6.752 -50.773 -23.541 1.000 0.940 871 ALA B O 1
ATOM 20226 N N . LYS B 2 872 ? -7.742 -48.832 -22.978 1.000 0.920 872 LYS B N 1
ATOM 20227 C CA . LYS B 2 872 ? -9.125 -49.314 -23.132 1.000 0.920 872 LYS B CA 1
ATOM 20228 C C . LYS B 2 872 ? -9.591 -49.349 -24.590 1.000 0.920 872 LYS B C 1
ATOM 20229 O O . LYS B 2 872 ? -10.575 -50.020 -24.862 1.000 0.920 872 LYS B O 1
ATOM 20248 N N . LEU B 2 873 ? -8.944 -48.620 -25.507 1.000 0.930 873 LEU B N 1
ATOM 20249 C CA . LEU B 2 873 ? -9.481 -48.256 -26.829 1.000 0.930 873 LEU B CA 1
ATOM 20250 C C . LEU B 2 873 ? -8.741 -48.981 -27.982 1.000 0.930 873 LEU B C 1
ATOM 20251 O O . LEU B 2 873 ? -7.994 -48.346 -28.729 1.000 0.930 873 LEU B O 1
ATOM 20267 N N . PRO B 2 874 ? -8.915 -50.306 -28.174 1.000 0.920 874 PRO B N 1
ATOM 20268 C CA . PRO B 2 874 ? -8.077 -51.106 -29.077 1.000 0.920 874 PRO B CA 1
ATOM 20269 C C . PRO B 2 874 ? -8.233 -50.775 -30.569 1.000 0.920 874 PRO B C 1
ATOM 20270 O O . PRO B 2 874 ? -7.326 -51.057 -31.345 1.000 0.920 874 PRO B O 1
ATOM 20281 N N . ASN B 2 875 ? -9.366 -50.195 -30.983 1.000 0.940 875 ASN B N 1
ATOM 20282 C CA . ASN B 2 875 ? -9.653 -49.836 -32.380 1.000 0.940 875 ASN B CA 1
ATOM 20283 C C . ASN B 2 875 ? -9.533 -48.326 -32.666 1.000 0.940 875 ASN B C 1
ATOM 20284 O O . ASN B 2 875 ? -9.974 -47.852 -33.721 1.000 0.940 875 ASN B O 1
ATOM 20295 N N . LEU B 2 876 ? -8.909 -47.578 -31.748 1.000 0.940 876 LEU B N 1
ATOM 20296 C CA . LEU B 2 876 ? -8.634 -46.151 -31.878 1.000 0.940 876 LEU B CA 1
ATOM 20297 C C . LEU B 2 876 ? -7.810 -45.858 -33.144 1.000 0.940 876 LEU B C 1
ATOM 20298 O O . LEU B 2 876 ? -6.843 -46.552 -33.448 1.000 0.940 876 LEU B O 1
ATOM 20314 N N . LYS B 2 877 ? -8.194 -44.815 -33.887 1.000 0.940 877 LYS B N 1
ATOM 20315 C CA . LYS B 2 877 ? -7.498 -44.347 -35.103 1.000 0.940 877 LYS B CA 1
ATOM 20316 C C . LYS B 2 877 ? -7.080 -42.887 -35.008 1.000 0.940 877 LYS B C 1
ATOM 20317 O O . LYS B 2 877 ? -6.056 -42.500 -35.566 1.000 0.940 877 LYS B O 1
ATOM 20336 N N . GLU B 2 878 ? -7.855 -42.082 -34.288 1.000 0.950 878 GLU B N 1
ATOM 20337 C CA . GLU B 2 878 ? -7.577 -40.665 -34.082 1.000 0.950 878 GLU B CA 1
ATOM 20338 C C . GLU B 2 878 ? -7.878 -40.220 -32.645 1.000 0.950 878 GLU B C 1
ATOM 20339 O O . GLU B 2 878 ? -8.900 -40.580 -32.056 1.000 0.950 878 GLU B O 1
ATOM 20351 N N . ILE B 2 879 ? -6.976 -39.403 -32.105 1.000 0.970 879 ILE B N 1
ATOM 20352 C CA . ILE B 2 879 ? -7.151 -38.624 -30.880 1.000 0.970 879 ILE B CA 1
ATOM 20353 C C . ILE B 2 879 ? -7.336 -37.175 -31.319 1.000 0.970 879 ILE B C 1
ATOM 20354 O O . ILE B 2 879 ? -6.507 -36.626 -32.046 1.000 0.970 879 ILE B O 1
ATOM 20370 N N . VAL B 2 880 ? -8.411 -36.540 -30.876 1.000 0.960 880 VAL B N 1
ATOM 20371 C CA . VAL B 2 880 ? -8.729 -35.155 -31.212 1.000 0.960 880 VAL B CA 1
ATOM 20372 C C . VAL B 2 880 ? -8.674 -34.320 -29.943 1.000 0.960 880 VAL B C 1
ATOM 20373 O O . VAL B 2 880 ? -9.459 -34.550 -29.027 1.000 0.960 880 VAL B O 1
ATOM 20386 N N . TRP B 2 881 ? -7.777 -33.336 -29.901 1.000 0.980 881 TRP B N 1
ATOM 20387 C CA . TRP B 2 881 ? -7.840 -32.273 -28.904 1.000 0.980 881 TRP B CA 1
ATOM 20388 C C . TRP B 2 881 ? -8.846 -31.216 -29.362 1.000 0.980 881 TRP B C 1
ATOM 20389 O O . TRP B 2 881 ? -8.680 -30.630 -30.437 1.000 0.980 881 TRP B O 1
ATOM 20410 N N . VAL B 2 882 ? -9.877 -30.987 -28.551 1.000 0.980 882 VAL B N 1
ATOM 20411 C CA . VAL B 2 882 ? -10.905 -29.970 -28.769 1.000 0.980 882 VAL B CA 1
ATOM 20412 C C . VAL B 2 882 ? -10.766 -28.875 -27.722 1.000 0.980 882 VAL B C 1
ATOM 20413 O O . VAL B 2 882 ? -10.775 -29.152 -26.523 1.000 0.980 882 VAL B O 1
ATOM 20426 N N . GLN B 2 883 ? -10.667 -27.630 -28.178 1.000 0.980 883 GLN B N 1
ATOM 20427 C CA . GLN B 2 883 ? -10.580 -26.460 -27.307 1.000 0.980 883 GLN B CA 1
ATOM 20428 C C . GLN B 2 883 ? -11.391 -25.288 -27.886 1.000 0.980 883 GLN B C 1
ATOM 20429 O O . GLN B 2 883 ? -11.622 -25.213 -29.096 1.000 0.980 883 GLN B O 1
ATOM 20443 N N . GLU B 2 884 ? -11.827 -24.363 -27.036 1.000 0.970 884 GLU B N 1
ATOM 20444 C CA . GLU B 2 884 ? -12.581 -23.173 -27.457 1.000 0.970 884 GLU B CA 1
ATOM 20445 C C . GLU B 2 884 ? -11.660 -22.005 -27.850 1.000 0.970 884 GLU B C 1
ATOM 20446 O O . GLU B 2 884 ? -12.013 -21.185 -28.699 1.000 0.970 884 GLU B O 1
ATOM 20458 N N . GLU B 2 885 ? -10.450 -21.967 -27.308 1.000 0.980 885 GLU B N 1
ATOM 20459 C CA . GLU B 2 885 ? -9.432 -20.951 -27.548 1.000 0.980 885 GLU B CA 1
ATOM 20460 C C . GLU B 2 885 ? -8.826 -21.062 -28.970 1.000 0.980 885 GLU B C 1
ATOM 20461 O O . GLU B 2 885 ? -8.705 -22.163 -29.517 1.000 0.980 885 GLU B O 1
ATOM 20473 N N . PRO B 2 886 ? -8.379 -19.954 -29.600 1.000 0.980 886 PRO B N 1
ATOM 20474 C CA . PRO B 2 886 ? -7.626 -19.983 -30.858 1.000 0.980 886 PRO B CA 1
ATOM 20475 C C . PRO B 2 886 ? -6.441 -20.952 -30.832 1.000 0.980 886 PRO B C 1
ATOM 20476 O O . PRO B 2 886 ? -5.750 -21.054 -29.833 1.000 0.980 886 PRO B O 1
ATOM 20487 N N . GLN B 2 887 ? -6.105 -21.581 -31.960 1.000 0.980 887 GLN B N 1
ATOM 20488 C CA . GLN B 2 887 ? -5.028 -22.592 -32.049 1.000 0.980 887 GLN B CA 1
ATOM 20489 C C . GLN B 2 887 ? -3.613 -22.107 -31.627 1.000 0.980 887 GLN B C 1
ATOM 20490 O O . GLN B 2 887 ? -2.695 -22.909 -31.477 1.000 0.980 887 GLN B O 1
ATOM 20504 N N . ASN B 2 888 ? -3.395 -20.795 -31.480 1.000 0.980 888 ASN B N 1
ATOM 20505 C CA . ASN B 2 888 ? -2.160 -20.199 -30.936 1.000 0.980 888 ASN B CA 1
ATOM 20506 C C . ASN B 2 888 ? -2.298 -19.710 -29.483 1.000 0.980 888 ASN B C 1
ATOM 20507 O O . ASN B 2 888 ? -1.513 -18.874 -29.042 1.000 0.980 888 ASN B O 1
ATOM 20518 N N . MET B 2 889 ? -3.338 -20.184 -28.814 1.000 0.980 889 MET B N 1
ATOM 20519 C CA . MET B 2 889 ? -3.747 -19.975 -27.433 1.000 0.980 889 MET B CA 1
ATOM 20520 C C . MET B 2 889 ? -4.266 -21.331 -26.920 1.000 0.980 889 MET B C 1
ATOM 20521 O O . MET B 2 889 ? -4.231 -22.331 -27.650 1.000 0.980 889 MET B O 1
ATOM 20535 N N . GLY B 2 890 ? -4.744 -21.388 -25.682 1.000 0.980 890 GLY B N 1
ATOM 20536 C CA . GLY B 2 890 ? -5.246 -22.636 -25.117 1.000 0.980 890 GLY B CA 1
ATOM 20537 C C . GLY B 2 890 ? -4.171 -23.698 -24.884 1.000 0.980 890 GLY B C 1
ATOM 20538 O O . GLY B 2 890 ? -2.967 -23.442 -24.962 1.000 0.980 890 GLY B O 1
ATOM 20542 N N . ALA B 2 891 ? -4.602 -24.926 -24.601 1.000 0.980 891 ALA B N 1
ATOM 20543 C CA . ALA B 2 891 ? -3.679 -26.011 -24.274 1.000 0.980 891 ALA B CA 1
ATOM 20544 C C . ALA B 2 891 ? -2.971 -26.648 -25.485 1.000 0.980 891 ALA B C 1
ATOM 20545 O O . ALA B 2 891 ? -1.924 -27.268 -25.293 1.000 0.980 891 ALA B O 1
ATOM 20552 N N . TRP B 2 892 ? -3.486 -26.509 -26.717 1.000 0.980 892 TRP B N 1
ATOM 20553 C CA . TRP B 2 892 ? -2.996 -27.243 -27.900 1.000 0.980 892 TRP B CA 1
ATOM 20554 C C . TRP B 2 892 ? -1.471 -27.195 -28.086 1.000 0.980 892 TRP B C 1
ATOM 20555 O O . TRP B 2 892 ? -0.841 -28.235 -28.281 1.000 0.980 892 TRP B O 1
ATOM 20576 N N . GLY B 2 893 ? -0.871 -26.003 -27.985 1.000 0.970 893 GLY B N 1
ATOM 20577 C CA . GLY B 2 893 ? 0.572 -25.808 -28.178 1.000 0.970 893 GLY B CA 1
ATOM 20578 C C . GLY B 2 893 ? 1.456 -26.485 -27.122 1.000 0.970 893 GLY B C 1
ATOM 20579 O O . GLY B 2 893 ? 2.613 -26.777 -27.409 1.000 0.970 893 GLY B O 1
ATOM 20583 N N . TYR B 2 894 ? 0.908 -26.761 -25.935 1.000 0.970 894 TYR B N 1
ATOM 20584 C CA . TYR B 2 894 ? 1.572 -27.490 -24.852 1.000 0.970 894 TYR B CA 1
ATOM 20585 C C . TYR B 2 894 ? 1.275 -28.997 -24.906 1.000 0.970 894 TYR B C 1
ATOM 20586 O O . TYR B 2 894 ? 2.176 -29.815 -24.746 1.000 0.970 894 TYR B O 1
ATOM 20604 N N . ILE B 2 895 ? 0.014 -29.375 -25.137 1.000 0.970 895 ILE B N 1
ATOM 20605 C CA . ILE B 2 895 ? -0.474 -30.747 -24.938 1.000 0.970 895 ILE B CA 1
ATOM 20606 C C . ILE B 2 895 ? -0.274 -31.650 -26.167 1.000 0.970 895 ILE B C 1
ATOM 20607 O O . ILE B 2 895 ? -0.163 -32.868 -26.023 1.000 0.970 895 ILE B O 1
ATOM 20623 N N . SER B 2 896 ? -0.181 -31.073 -27.373 1.000 0.970 896 SER B N 1
ATOM 20624 C CA . SER B 2 896 ? 0.007 -31.823 -28.624 1.000 0.970 896 SER B CA 1
ATOM 20625 C C . SER B 2 896 ? 1.284 -32.687 -28.641 1.000 0.970 896 SER B C 1
ATOM 20626 O O . SER B 2 896 ? 1.163 -33.870 -28.978 1.000 0.970 896 SER B O 1
ATOM 20634 N N . PRO B 2 897 ? 2.476 -32.195 -28.226 1.000 0.970 897 PRO B N 1
ATOM 20635 C CA . PRO B 2 897 ? 3.675 -33.026 -28.102 1.000 0.970 897 PRO B CA 1
ATOM 20636 C C . PRO B 2 897 ? 3.480 -34.235 -27.182 1.000 0.970 897 PRO B C 1
ATOM 20637 O O . PRO B 2 897 ? 3.738 -35.358 -27.608 1.000 0.970 897 PRO B O 1
ATOM 20648 N N . TYR B 2 898 ? 2.952 -34.031 -25.968 1.000 0.970 898 TYR B N 1
ATOM 20649 C CA . TYR B 2 898 ? 2.728 -35.117 -25.010 1.000 0.970 898 TYR B CA 1
ATOM 20650 C C . TYR B 2 898 ? 1.747 -36.158 -25.544 1.000 0.970 898 TYR B C 1
ATOM 20651 O O . TYR B 2 898 ? 2.065 -37.343 -25.546 1.000 0.970 898 TYR B O 1
ATOM 20669 N N . LEU B 2 899 ? 0.580 -35.733 -26.047 1.000 0.970 899 LEU B N 1
ATOM 20670 C CA . LEU B 2 899 ? -0.403 -36.648 -26.636 1.000 0.970 899 LEU B CA 1
ATOM 20671 C C . LEU B 2 899 ? 0.186 -37.447 -27.805 1.000 0.970 899 LEU B C 1
ATOM 20672 O O . LEU B 2 899 ? -0.165 -38.610 -27.961 1.000 0.970 899 LEU B O 1
ATOM 20688 N N . THR B 2 900 ? 1.092 -36.854 -28.588 1.000 0.970 900 THR B N 1
ATOM 20689 C CA . THR B 2 900 ? 1.767 -37.531 -29.709 1.000 0.970 900 THR B CA 1
ATOM 20690 C C . THR B 2 900 ? 2.837 -38.520 -29.232 1.000 0.970 900 THR B C 1
ATOM 20691 O O . THR B 2 900 ? 2.968 -39.587 -29.820 1.000 0.970 900 THR B O 1
ATOM 20702 N N . GLU B 2 901 ? 3.569 -38.214 -28.156 1.000 0.960 901 GLU B N 1
ATOM 20703 C CA . GLU B 2 901 ? 4.531 -39.136 -27.529 1.000 0.960 901 GLU B CA 1
ATOM 20704 C C . GLU B 2 901 ? 3.836 -40.358 -26.906 1.000 0.960 901 GLU B C 1
ATOM 20705 O O . GLU B 2 901 ? 4.362 -41.470 -26.950 1.000 0.960 901 GLU B O 1
ATOM 20717 N N . ILE B 2 902 ? 2.652 -40.160 -26.314 1.000 0.960 902 ILE B N 1
ATOM 20718 C CA . ILE B 2 902 ? 1.935 -41.213 -25.586 1.000 0.960 902 ILE B CA 1
ATOM 20719 C C . ILE B 2 902 ? 0.837 -41.921 -26.394 1.000 0.960 902 ILE B C 1
ATOM 20720 O O . ILE B 2 902 ? 0.217 -42.844 -25.864 1.000 0.960 902 ILE B O 1
ATOM 20736 N N . ALA B 2 903 ? 0.588 -41.509 -27.640 1.000 0.960 903 ALA B N 1
ATOM 20737 C CA . ALA B 2 903 ? -0.382 -42.139 -28.536 1.000 0.960 903 ALA B CA 1
ATOM 20738 C C . ALA B 2 903 ? 0.021 -43.583 -28.906 1.000 0.960 903 ALA B C 1
ATOM 20739 O O . ALA B 2 903 ? 1.212 -43.879 -29.027 1.000 0.960 903 ALA B O 1
ATOM 20746 N N . PRO B 2 904 ? -0.947 -44.494 -29.140 1.000 0.950 904 PRO B N 1
ATOM 20747 C CA . PRO B 2 904 ? -0.652 -45.804 -29.713 1.000 0.950 904 PRO B CA 1
ATOM 20748 C C . PRO B 2 904 ? -0.088 -45.685 -31.138 1.000 0.950 904 PRO B C 1
ATOM 20749 O O . PRO B 2 904 ? -0.417 -44.756 -31.878 1.000 0.950 904 PRO B O 1
ATOM 20760 N N . GLU B 2 905 ? 0.741 -46.647 -31.548 1.000 0.930 905 GLU B N 1
ATOM 20761 C CA . GLU B 2 905 ? 1.375 -46.633 -32.870 1.000 0.930 905 GLU B CA 1
ATOM 20762 C C . GLU B 2 905 ? 0.326 -46.602 -34.001 1.000 0.930 905 GLU B C 1
ATOM 20763 O O . GLU B 2 905 ? -0.594 -47.416 -34.048 1.000 0.930 905 GLU B O 1
ATOM 20775 N N . GLY B 2 906 ? 0.463 -45.637 -34.915 1.000 0.930 906 GLY B N 1
ATOM 20776 C CA . GLY B 2 906 ? -0.466 -45.422 -36.030 1.000 0.930 906 GLY B CA 1
ATOM 20777 C C . GLY B 2 906 ? -1.690 -44.546 -35.722 1.000 0.930 906 GLY B C 1
ATOM 20778 O O . GLY B 2 906 ? -2.410 -44.196 -36.657 1.000 0.930 906 GLY B O 1
ATOM 20782 N N . VAL B 2 907 ? -1.918 -44.143 -34.466 1.000 0.960 907 VAL B N 1
ATOM 20783 C CA . VAL B 2 907 ? -3.019 -43.239 -34.084 1.000 0.960 907 VAL B CA 1
ATOM 20784 C C . VAL B 2 907 ? -2.626 -41.779 -34.328 1.000 0.960 907 VAL B C 1
ATOM 20785 O O . VAL B 2 907 ? -1.599 -41.314 -33.838 1.000 0.960 907 VAL B O 1
ATOM 20798 N N . SER B 2 908 ? -3.443 -41.020 -35.068 1.000 0.950 908 SER B N 1
ATOM 20799 C CA . SER B 2 908 ? -3.152 -39.603 -35.354 1.000 0.950 908 SER B CA 1
ATOM 20800 C C . SER B 2 908 ? -3.664 -38.669 -34.254 1.000 0.950 908 SER B C 1
ATOM 20801 O O . SER B 2 908 ? -4.836 -38.765 -33.892 1.000 0.950 908 SER B O 1
ATOM 20809 N N . VAL B 2 909 ? -2.850 -37.707 -33.809 1.000 0.970 909 VAL B N 1
ATOM 20810 C CA . VAL B 2 909 ? -3.290 -36.602 -32.935 1.000 0.970 909 VAL B CA 1
ATOM 20811 C C . VAL B 2 909 ? -3.670 -35.384 -33.784 1.000 0.970 909 VAL B C 1
ATOM 20812 O O . VAL B 2 909 ? -2.868 -34.915 -34.592 1.000 0.970 909 VAL B O 1
ATOM 20825 N N . GLN B 2 910 ? -4.888 -34.865 -33.616 1.000 0.950 910 GLN B N 1
ATOM 20826 C CA . GLN B 2 910 ? -5.437 -33.748 -34.398 1.000 0.950 910 GLN B CA 1
ATOM 20827 C C . GLN B 2 910 ? -6.036 -32.642 -33.511 1.000 0.950 910 GLN B C 1
ATOM 20828 O O . GLN B 2 910 ? -6.283 -32.844 -32.323 1.000 0.950 910 GLN B O 1
ATOM 20842 N N . TYR B 2 911 ? -6.272 -31.470 -34.108 1.000 0.970 911 TYR B N 1
ATOM 20843 C CA . TYR B 2 911 ? -6.812 -30.274 -33.454 1.000 0.970 911 TYR B CA 1
ATOM 20844 C C . TYR B 2 911 ? -8.186 -29.894 -34.010 1.000 0.970 911 TYR B C 1
ATOM 20845 O O . TYR B 2 911 ? -8.338 -29.749 -35.227 1.000 0.970 911 TYR B O 1
ATOM 20863 N N . ILE B 2 912 ? -9.140 -29.617 -33.122 1.000 0.980 912 ILE B N 1
ATOM 20864 C CA . ILE B 2 912 ? -10.395 -28.924 -33.434 1.000 0.980 912 ILE B CA 1
ATOM 20865 C C . ILE B 2 912 ? -10.563 -27.762 -32.445 1.000 0.980 912 ILE B C 1
ATOM 20866 O O . ILE B 2 912 ? -10.284 -27.879 -31.258 1.000 0.980 912 ILE B O 1
ATOM 20882 N N . GLY B 2 913 ? -10.990 -26.607 -32.945 1.000 0.970 913 GLY B N 1
ATOM 20883 C CA . GLY B 2 913 ? -11.122 -25.388 -32.149 1.000 0.970 913 GLY B CA 1
ATOM 20884 C C . GLY B 2 913 ? -11.161 -24.148 -33.032 1.000 0.970 913 GLY B C 1
ATOM 20885 O O . GLY B 2 913 ? -11.318 -24.258 -34.258 1.000 0.970 913 GLY B O 1
ATOM 20889 N N . ARG B 2 914 ? -10.993 -22.960 -32.441 1.000 0.970 914 ARG B N 1
ATOM 20890 C CA . ARG B 2 914 ? -10.901 -21.701 -33.201 1.000 0.970 914 ARG B CA 1
ATOM 20891 C C . ARG B 2 914 ? -9.607 -21.662 -34.018 1.000 0.970 914 ARG B C 1
ATOM 20892 O O . ARG B 2 914 ? -8.551 -22.125 -33.575 1.000 0.970 914 ARG B O 1
ATOM 20913 N N . ARG B 2 915 ? -9.661 -21.093 -35.228 1.000 0.960 915 ARG B N 1
ATOM 20914 C CA . ARG B 2 915 ? -8.454 -20.833 -36.046 1.000 0.960 915 ARG B CA 1
ATOM 20915 C C . ARG B 2 915 ? -7.463 -19.927 -35.303 1.000 0.960 915 ARG B C 1
ATOM 20916 O O . ARG B 2 915 ? -7.856 -19.212 -34.391 1.000 0.960 915 ARG B O 1
ATOM 20937 N N . ARG B 2 916 ? -6.199 -19.866 -35.742 1.000 0.970 916 ARG B N 1
ATOM 20938 C CA . ARG B 2 916 ? -5.232 -18.884 -35.207 1.000 0.970 916 ARG B CA 1
ATOM 20939 C C . ARG B 2 916 ? -5.765 -17.439 -35.338 1.000 0.970 916 ARG B C 1
ATOM 20940 O O . ARG B 2 916 ? -6.266 -17.067 -36.411 1.000 0.970 916 ARG B O 1
ATOM 20961 N N . ARG B 2 917 ? -5.639 -16.646 -34.265 1.000 0.970 917 ARG B N 1
ATOM 20962 C CA . ARG B 2 917 ? -6.091 -15.245 -34.104 1.000 0.970 917 ARG B CA 1
ATOM 20963 C C . ARG B 2 917 ? -5.019 -14.401 -33.389 1.000 0.970 917 ARG B C 1
ATOM 20964 O O . ARG B 2 917 ? -4.178 -14.936 -32.671 1.000 0.970 917 ARG B O 1
ATOM 20985 N N . SER B 2 918 ? -5.074 -13.080 -33.570 1.000 0.970 918 SER B N 1
ATOM 20986 C CA . SER B 2 918 ? -4.326 -12.096 -32.767 1.000 0.970 918 SER B CA 1
ATOM 20987 C C . SER B 2 918 ? -5.109 -11.660 -31.523 1.000 0.970 918 SER B C 1
ATOM 20988 O O . SER B 2 918 ? -4.578 -11.697 -30.420 1.000 0.970 918 SER B O 1
ATOM 20996 N N . SER B 2 919 ? -6.378 -11.285 -31.707 1.000 0.970 919 SER B N 1
ATOM 20997 C CA . SER B 2 919 ? -7.340 -11.068 -30.622 1.000 0.970 919 SER B CA 1
ATOM 20998 C C . SER B 2 919 ? -7.764 -12.413 -30.000 1.000 0.970 919 SER B C 1
ATOM 20999 O O . SER B 2 919 ? -7.894 -13.381 -30.756 1.000 0.970 919 SER B O 1
ATOM 21007 N N . PRO B 2 920 ? -7.979 -12.514 -28.673 1.000 0.970 920 PRO B N 1
ATOM 21008 C CA . PRO B 2 920 ? -8.350 -13.770 -28.020 1.000 0.970 920 PRO B CA 1
ATOM 21009 C C . PRO B 2 920 ? -9.690 -14.337 -28.475 1.000 0.970 920 PRO B C 1
ATOM 21010 O O . PRO B 2 920 ? -9.768 -15.529 -28.762 1.000 0.970 920 PRO B O 1
ATOM 21021 N N . ALA B 2 921 ? -10.723 -13.498 -28.545 1.000 0.970 921 ALA B N 1
ATOM 21022 C CA . ALA B 2 921 ? -12.097 -13.886 -28.844 1.000 0.970 921 ALA B CA 1
ATOM 21023 C C . ALA B 2 921 ? -12.727 -12.948 -29.882 1.000 0.970 921 ALA B C 1
ATOM 21024 O O . ALA B 2 921 ? -12.241 -11.846 -30.138 1.000 0.970 921 ALA B O 1
ATOM 21031 N N . GLU B 2 922 ? -13.820 -13.392 -30.496 1.000 0.940 922 GLU B N 1
ATOM 21032 C CA . GLU B 2 922 ? -14.638 -12.546 -31.358 1.000 0.940 922 GLU B CA 1
ATOM 21033 C C . GLU B 2 922 ? -15.432 -11.514 -30.531 1.000 0.940 922 GLU B C 1
ATOM 21034 O O . GLU B 2 922 ? -16.099 -11.875 -29.568 1.000 0.940 922 GLU B O 1
ATOM 21046 N N . GLY B 2 923 ? -15.394 -10.236 -30.929 1.000 0.940 923 GLY B N 1
ATOM 21047 C CA . GLY B 2 923 ? -16.178 -9.149 -30.311 1.000 0.940 923 GLY B CA 1
ATOM 21048 C C . GLY B 2 923 ? -17.631 -9.037 -30.798 1.000 0.940 923 GLY B C 1
ATOM 21049 O O . GLY B 2 923 ? -18.273 -8.024 -30.556 1.000 0.940 923 GLY B O 1
ATOM 21053 N N . ASP B 2 924 ? -18.123 -10.043 -31.524 1.000 0.930 924 ASP B N 1
ATOM 21054 C CA . ASP B 2 924 ? -19.508 -10.163 -31.988 1.000 0.930 924 ASP B CA 1
ATOM 21055 C C . ASP B 2 924 ? -20.049 -11.516 -31.482 1.000 0.930 924 ASP B C 1
ATOM 21056 O O . ASP B 2 924 ? -19.506 -12.564 -31.870 1.000 0.930 924 ASP B O 1
ATOM 21065 N N . PRO B 2 925 ? -21.089 -11.531 -30.624 1.000 0.910 925 PRO B N 1
ATOM 21066 C CA . PRO B 2 925 ? -21.602 -12.761 -30.023 1.000 0.910 925 PRO B CA 1
ATOM 21067 C C . PRO B 2 925 ? -22.205 -13.713 -31.065 1.000 0.910 925 PRO B C 1
ATOM 21068 O O . PRO B 2 925 ? -22.115 -14.930 -30.908 1.000 0.910 925 PRO B O 1
ATOM 21079 N N . THR B 2 926 ? -22.736 -13.194 -32.174 1.000 0.930 926 THR B N 1
ATOM 21080 C CA . THR B 2 926 ? -23.271 -13.981 -33.298 1.000 0.930 926 THR B CA 1
ATOM 21081 C C . THR B 2 926 ? -22.165 -14.766 -34.001 1.000 0.930 926 THR B C 1
ATOM 21082 O O . THR B 2 926 ? -22.337 -15.938 -34.348 1.000 0.930 926 THR B O 1
ATOM 21093 N N . VAL B 2 927 ? -21.002 -14.133 -34.194 1.000 0.940 927 VAL B N 1
ATOM 21094 C CA . VAL B 2 927 ? -19.824 -14.781 -34.790 1.000 0.940 927 VAL B CA 1
ATOM 21095 C C . VAL B 2 927 ? -19.224 -15.794 -33.814 1.000 0.940 927 VAL B C 1
ATOM 21096 O O . VAL B 2 927 ? -18.858 -16.893 -34.236 1.000 0.940 927 VAL B O 1
ATOM 21109 N N . HIS B 2 928 ? -19.184 -15.472 -32.516 1.000 0.940 928 HIS B N 1
ATOM 21110 C CA . HIS B 2 928 ? -18.793 -16.417 -31.469 1.000 0.940 928 HIS B CA 1
ATOM 21111 C C . HIS B 2 928 ? -19.679 -17.679 -31.478 1.000 0.940 928 HIS B C 1
ATOM 21112 O O . HIS B 2 928 ? -19.132 -18.781 -31.558 1.000 0.940 928 HIS B O 1
ATOM 21126 N N . LYS B 2 929 ? -21.014 -17.521 -31.449 1.000 0.940 929 LYS B N 1
ATOM 21127 C CA . LYS B 2 929 ? -22.013 -18.608 -31.373 1.000 0.940 929 LYS B CA 1
ATOM 21128 C C . LYS B 2 929 ? -21.865 -19.577 -32.551 1.000 0.940 929 LYS B C 1
ATOM 21129 O O . LYS B 2 929 ? -21.658 -20.770 -32.347 1.000 0.940 929 LYS B O 1
ATOM 21148 N N . LYS B 2 930 ? -21.794 -19.043 -33.777 1.000 0.950 930 LYS B N 1
ATOM 21149 C CA . LYS B 2 930 ? -21.584 -19.822 -35.011 1.000 0.950 930 LYS B CA 1
ATOM 21150 C C . LYS B 2 930 ? -20.253 -20.589 -35.047 1.000 0.950 930 LYS B C 1
ATOM 21151 O O . LYS B 2 930 ? -20.187 -21.696 -35.579 1.000 0.950 930 LYS B O 1
ATOM 21170 N N . GLU B 2 931 ? -19.175 -20.010 -34.518 1.000 0.960 931 GLU B N 1
ATOM 21171 C CA . GLU B 2 931 ? -17.870 -20.683 -34.451 1.000 0.960 931 GLU B CA 1
ATOM 21172 C C . GLU B 2 931 ? -17.836 -21.738 -33.324 1.000 0.960 931 GLU B C 1
ATOM 21173 O O . GLU B 2 931 ? -17.204 -22.779 -33.494 1.000 0.960 931 GLU B O 1
ATOM 21185 N N . GLN B 2 932 ? -18.568 -21.535 -32.219 1.000 0.950 932 GLN B N 1
ATOM 21186 C CA . GLN B 2 932 ? -18.736 -22.531 -31.150 1.000 0.950 932 GLN B CA 1
ATOM 21187 C C . GLN B 2 932 ? -19.532 -23.753 -31.642 1.000 0.950 932 GLN B C 1
ATOM 21188 O O . GLN B 2 932 ? -19.077 -24.886 -31.487 1.000 0.950 932 GLN B O 1
ATOM 21202 N N . GLU B 2 933 ? -20.669 -23.526 -32.310 1.000 0.950 933 GLU B N 1
ATOM 21203 C CA . GLU B 2 933 ? -21.478 -24.568 -32.963 1.000 0.950 933 GLU B CA 1
ATOM 21204 C C . GLU B 2 933 ? -20.638 -25.402 -33.939 1.000 0.950 933 GLU B C 1
ATOM 21205 O O . GLU B 2 933 ? -20.708 -26.633 -33.932 1.000 0.950 933 GLU B O 1
ATOM 21217 N N . ARG B 2 934 ? -19.779 -24.747 -34.737 1.000 0.960 934 ARG B N 1
ATOM 21218 C CA . ARG B 2 934 ? -18.843 -25.438 -35.633 1.000 0.960 934 ARG B CA 1
ATOM 21219 C C . ARG B 2 934 ? -17.875 -26.336 -34.861 1.000 0.960 934 ARG B C 1
ATOM 21220 O O . ARG B 2 934 ? -17.680 -27.472 -35.273 1.000 0.960 934 ARG B O 1
ATOM 21241 N N . ILE B 2 935 ? -17.268 -25.858 -33.775 1.000 0.970 935 ILE B N 1
ATOM 21242 C CA . ILE B 2 935 ? -16.285 -26.626 -32.986 1.000 0.970 935 ILE B CA 1
ATOM 21243 C C . ILE B 2 935 ? -16.923 -27.884 -32.390 1.000 0.970 935 ILE B C 1
ATOM 21244 O O . ILE B 2 935 ? -16.367 -28.977 -32.520 1.000 0.970 935 ILE B O 1
ATOM 21260 N N . VAL B 2 936 ? -18.117 -27.755 -31.811 1.000 0.960 936 VAL B N 1
ATOM 21261 C CA . VAL B 2 936 ? -18.873 -28.896 -31.277 1.000 0.960 936 VAL B CA 1
ATOM 21262 C C . VAL B 2 936 ? -19.267 -29.865 -32.400 1.000 0.960 936 VAL B C 1
ATOM 21263 O O . VAL B 2 936 ? -19.046 -31.071 -32.283 1.000 0.960 936 VAL B O 1
ATOM 21276 N N . SER B 2 937 ? -19.770 -29.354 -33.527 1.000 0.940 937 SER B N 1
ATOM 21277 C CA . SER B 2 937 ? -20.168 -30.177 -34.676 1.000 0.940 937 SER B CA 1
ATOM 21278 C C . SER B 2 937 ? -18.986 -30.922 -35.316 1.000 0.940 937 SER B C 1
ATOM 21279 O O . SER B 2 937 ? -19.065 -32.134 -35.508 1.000 0.940 937 SER B O 1
ATOM 21287 N N . ASP B 2 938 ? -17.860 -30.250 -35.580 1.000 0.940 938 ASP B N 1
ATOM 21288 C CA . ASP B 2 938 ? -16.627 -30.855 -36.114 1.000 0.940 938 ASP B CA 1
ATOM 21289 C C . ASP B 2 938 ? -16.107 -31.988 -35.197 1.000 0.940 938 ASP B C 1
ATOM 21290 O O . ASP B 2 938 ? -15.568 -32.985 -35.682 1.000 0.940 938 ASP B O 1
ATOM 21299 N N . SER B 2 939 ? -16.298 -31.863 -33.878 1.000 0.940 939 SER B N 1
ATOM 21300 C CA . SER B 2 939 ? -15.879 -32.864 -32.883 1.000 0.940 939 SER B CA 1
ATOM 21301 C C . SER B 2 939 ? -16.704 -34.149 -32.957 1.000 0.940 939 SER B C 1
ATOM 21302 O O . SER B 2 939 ? -16.145 -35.250 -32.934 1.000 0.940 939 SER B O 1
ATOM 21310 N N . LEU B 2 940 ? -18.027 -34.009 -33.080 1.000 0.910 940 LEU B N 1
ATOM 21311 C CA . LEU B 2 940 ? -18.988 -35.116 -33.081 1.000 0.910 940 LEU B CA 1
ATOM 21312 C C . LEU B 2 940 ? -19.217 -35.734 -34.475 1.000 0.910 940 LEU B C 1
ATOM 21313 O O . LEU B 2 940 ? -19.766 -36.831 -34.575 1.000 0.910 940 LEU B O 1
ATOM 21329 N N . THR B 2 941 ? -18.803 -35.067 -35.557 1.000 0.880 941 THR B N 1
ATOM 21330 C CA . THR B 2 941 ? -19.020 -35.527 -36.941 1.000 0.880 941 THR B CA 1
ATOM 21331 C C . THR B 2 941 ? -17.778 -36.155 -37.578 1.000 0.880 941 THR B C 1
ATOM 21332 O O . THR B 2 941 ? -16.630 -35.810 -37.285 1.000 0.880 941 THR B O 1
ATOM 21343 N N . ARG B 2 942 ? -18.005 -37.098 -38.501 1.000 0.770 942 ARG B N 1
ATOM 21344 C CA . ARG B 2 942 ? -16.954 -37.659 -39.360 1.000 0.770 942 ARG B CA 1
ATOM 21345 C C . ARG B 2 942 ? -16.768 -36.794 -40.600 1.000 0.770 942 ARG B C 1
ATOM 21346 O O . ARG B 2 942 ? -17.737 -36.510 -41.300 1.000 0.770 942 ARG B O 1
ATOM 21367 N N . LYS B 2 943 ? -15.514 -36.479 -40.925 1.000 0.550 943 LYS B N 1
ATOM 21368 C CA . LYS B 2 943 ? -15.140 -36.021 -42.266 1.000 0.550 943 LYS B CA 1
ATOM 21369 C C . LYS B 2 943 ? -14.902 -37.238 -43.156 1.000 0.550 943 LYS B C 1
ATOM 21370 O O . LYS B 2 943 ? -13.977 -38.011 -42.911 1.000 0.550 943 LYS B O 1
ATOM 21389 N N . ASN B 2 944 ? -15.778 -37.387 -44.148 1.000 0.330 944 ASN B N 1
ATOM 21390 C CA . ASN B 2 944 ? -15.410 -37.957 -45.445 1.000 0.330 944 ASN B CA 1
ATOM 21391 C C . ASN B 2 944 ? -14.571 -36.924 -46.217 1.000 0.330 944 ASN B C 1
ATOM 21392 O O . ASN B 2 944 ? -13.776 -37.364 -47.070 1.000 0.330 944 ASN B O 1
#

Radius of gyration: 56.53 Å; Cα contacts (8 Å, |Δi|>4): 2423; chains: 2; bounding box: 135×166×111 Å